Protein AF-0000000074105053 (afdb_homodimer)

Secondary structure (DSSP, 8-state):
-----------TTTEEESTTIIIIIHHHHHHHHHHHHHHTTT--PPPPP--GGGTSTTTHHHHHHHHHHHH-TT--S-EEE---GGGSEE-TTSS-EE--EEEE-EEEEEEEEEE----BTTS--SS-HHHHHHHHHHHHHHSPPPP---TTSHHHHHHHHHHHHS-GGGS-HHHHHHHHHTTT-HHHHHHHHHHHTTSHHHHHHHS-EEEEEEEEE-SSTTB--SEEEEEEEEEE-TT--HHHHHHHHHHHHHHHHHHTTEEEEETTEE---SPSSPSEEEEEEE-TTT-B-PPPPPP-STT-HHHHHHHHHHHHHTTT---HHHHTSPPEE--EEE---SSS--GGGGGTTT-S-EEE----BGGGEEETTTT--SSSSTTGGGTTTTTTSEEEEHHHHHHHHHHHHHHHHHHHSTT--/-----------TTTEEESTTTTTTHHHHHHHHHHHHHHHTTT--PPPPP--GGGTSTTTHHHHHHHHHHHH-TT--S-EEE---GGGSEE-TTSS-EE--EEEE-EEEEEEEEEE----BTTS--SS-HHHHHHHHHHHHHHSPPPP---TTSHHHHHHHHHHHHS-GGGS-HHHHHHHHHTTT-HHHHHHHHHHHTTSHHHHHHHS-EEEEEEEEE-SSTTB--SEEEEEEEEEE-TTS-HHHHHHHHHHHHHHHHHHTTEEEEETTEE---SPSSPSEEEEEEE-TTT-B-PPPPPP-STT-HHHHHHHHHHHHHHTT---HHHHTSPPEE--EEE---SSS--GGGGGTTT-S-EEE----BGGGEEETTTT--SSSSTTGGGTTTTTTSEEEEHHHHHHHHHHHHHHHHHHHSTT--

Sequence (842 aa):
MGHQGEPRRRDPSTYVWGRGSGDDKSGLIGILATVESLLDRDFKPTPFGYDEEVGGPRGAKPLAERILEIYGQDGIAMIVDEGGLSCSVVTDKGVAIARPAVGEKGYMDVTIEVRTPGGHSSVPPSHTSIGILSKIIVDFEDNPYSVKLHRSNPMYTLLQCEAAYAAPDAFVPRFRKAIERSLVSDKALEFVTEVMSMDRVWRAFVGTTQAVDIVNGGVKANALPEQAKALINHRIAIESSIADVQKHIEIKLAHWGKTYNLSAEAFGKNVSRGKAPFYGTVTASTTDTTAIDVAPVSPTDSEAKPWNVLSSSIRGAYRDSKNPKVAEGDIIVSPALMSGNTAIFSDTKFYWKLTKHIFRYNHHFASDLYNGAHTANEGTRKHSALIRILTSYSAYKASGFVDMIKFFTTLIINADQPDALMGHQGEPRRRDPSTYVWGRGSGDDKSGLIGILATVESLLDRDFKPTPFGYDEEVGGPRGAKPLAERILEIYGQDGIAMIVDEGGLSCSVVTDKGVAIARPAVGEKGYMDVTIEVRTPGGHSSVPPSHTSIGILSKIIVDFEDNPYSVKLHRSNPMYTLLQCEAAYAAPDAFVPRFRKAIERSLVSDKALEFVTEVMSMDRVWRAFVGTTQAVDIVNGGVKANALPEQAKALINHRIAIESSIADVQKHIEIKLAHWGKTYNLSAEAFGKNVSRGKAPFYGTVTASTTDTTAIDVAPVSPTDSEAKPWNVLSSSIRGAYRDSKNPKVAEGDIIVSPALMSGNTAIFSDTKFYWKLTKHIFRYNHHFASDLYNGAHTANEGTRKHSALIRILTSYSAYKASGFVDMIKFFTTLIINADQPDAL

InterPro domains:
  IPR011650 Peptidase M20, dimerisation domain [PF07687] (102-252)
  IPR036264 Bacterial exopeptidase dimerisation domain [SSF55031] (106-265)
  IPR047177 Peptidase M20A [PTHR45962] (14-418)

Structure (mmCIF, N/CA/C/O backbone):
data_AF-0000000074105053-model_v1
#
loop_
_entity.id
_entity.type
_entity.pdbx_description
1 polymer 'Carboxypeptidase s'
#
loop_
_atom_site.group_PDB
_atom_site.id
_atom_site.type_symbol
_atom_site.label_atom_id
_atom_site.label_alt_id
_atom_site.label_comp_id
_atom_site.label_asym_id
_atom_site.label_entity_id
_atom_site.label_seq_id
_atom_site.pdbx_PDB_ins_code
_atom_site.Cartn_x
_atom_site.Cartn_y
_atom_site.Cartn_z
_atom_site.occupancy
_atom_site.B_iso_or_equiv
_atom_site.auth_seq_id
_atom_site.auth_comp_id
_atom_site.auth_asym_id
_atom_site.auth_atom_id
_atom_site.pdbx_PDB_model_num
ATOM 1 N N . MET A 1 1 ? -15.836 29.047 -15.805 1 20.31 1 MET A N 1
ATOM 2 C CA . MET A 1 1 ? -16.969 29.891 -15.438 1 20.31 1 MET A CA 1
ATOM 3 C C . MET A 1 1 ? -18.094 29.047 -14.836 1 20.31 1 MET A C 1
ATOM 5 O O . MET A 1 1 ? -18.656 28.172 -15.5 1 20.31 1 MET A O 1
ATOM 9 N N . GLY A 1 2 ? -18.078 28.656 -13.516 1 26.53 2 GLY A N 1
ATOM 10 C CA . GLY A 1 2 ? -18.766 27.609 -12.758 1 26.53 2 GLY A CA 1
ATOM 11 C C . GLY A 1 2 ? -20.281 27.734 -12.82 1 26.53 2 GLY A C 1
ATOM 12 O O . GLY A 1 2 ? -20.812 28.781 -13.156 1 26.53 2 GLY A O 1
ATOM 13 N N . HIS A 1 3 ? -20.984 26.672 -12.992 1 28.8 3 HIS A N 1
ATOM 14 C CA . HIS A 1 3 ? -22.438 26.594 -13.117 1 28.8 3 HIS A CA 1
ATOM 15 C C . HIS A 1 3 ? -23.125 27.531 -12.117 1 28.8 3 HIS A C 1
ATOM 17 O O . HIS A 1 3 ? -22.656 27.688 -10.984 1 28.8 3 HIS A O 1
ATOM 23 N N . GLN A 1 4 ? -23.844 28.625 -12.609 1 29.62 4 GLN A N 1
ATOM 24 C CA . GLN A 1 4 ? -24.719 29.719 -12.18 1 29.62 4 GLN A CA 1
ATOM 25 C C . GLN A 1 4 ? -25.875 29.188 -11.32 1 29.62 4 GLN A C 1
ATOM 27 O O . GLN A 1 4 ? -26.953 28.875 -11.844 1 29.62 4 GLN A O 1
ATOM 32 N N . GLY A 1 5 ? -25.719 28.109 -10.57 1 33.62 5 GLY A N 1
ATOM 33 C CA . GLY A 1 5 ? -26.969 27.891 -9.844 1 33.62 5 GLY A CA 1
ATOM 34 C C . GLY A 1 5 ? -27.578 29.172 -9.32 1 33.62 5 GLY A C 1
ATOM 35 O O . GLY A 1 5 ? -26.922 30.203 -9.266 1 33.62 5 GLY A O 1
ATOM 36 N N . GLU A 1 6 ? -28.984 29.312 -9.5 1 33.94 6 GLU A N 1
ATOM 37 C CA . GLU A 1 6 ? -29.797 30.469 -9.172 1 33.94 6 GLU A CA 1
ATOM 38 C C . GLU A 1 6 ? -29.344 31.125 -7.879 1 33.94 6 GLU A C 1
ATOM 40 O O . GLU A 1 6 ? -29.062 30.438 -6.895 1 33.94 6 GLU A O 1
ATOM 45 N N . PRO A 1 7 ? -28.75 32.344 -7.969 1 36.91 7 PRO A N 1
ATOM 46 C CA . PRO A 1 7 ? -28.453 33.188 -6.824 1 36.91 7 PRO A CA 1
ATOM 47 C C . PRO A 1 7 ? -29.594 33.25 -5.809 1 36.91 7 PRO A C 1
ATOM 49 O O . PRO A 1 7 ? -30.688 33.688 -6.141 1 36.91 7 PRO A O 1
ATOM 52 N N . ARG A 1 8 ? -30.188 32.219 -5.23 1 35.38 8 ARG A N 1
ATOM 53 C CA . ARG A 1 8 ? -31.156 32.594 -4.211 1 35.38 8 ARG A CA 1
ATOM 54 C C . ARG A 1 8 ? -30.906 34.031 -3.713 1 35.38 8 ARG A C 1
ATOM 56 O O . ARG A 1 8 ? -29.781 34.531 -3.785 1 35.38 8 ARG A O 1
ATOM 63 N N . ARG A 1 9 ? -31.891 34.906 -3.52 1 35.91 9 ARG A N 1
ATOM 64 C CA . ARG A 1 9 ? -31.953 36.281 -3.01 1 35.91 9 ARG A CA 1
ATOM 65 C C . ARG A 1 9 ? -30.969 36.5 -1.875 1 35.91 9 ARG A C 1
ATOM 67 O O . ARG A 1 9 ? -31.203 36.062 -0.747 1 35.91 9 ARG A O 1
ATOM 74 N N . ARG A 1 10 ? -29.703 36.188 -2.102 1 43.31 10 ARG A N 1
ATOM 75 C CA . ARG A 1 10 ? -28.562 36.375 -1.227 1 43.31 10 ARG A CA 1
ATOM 76 C C . ARG A 1 10 ? -28.609 37.781 -0.589 1 43.31 10 ARG A C 1
ATOM 78 O O . ARG A 1 10 ? -28.688 38.781 -1.291 1 43.31 10 ARG A O 1
ATOM 85 N N . ASP A 1 11 ? -29.438 37.906 0.41 1 44.75 11 ASP A N 1
ATOM 86 C CA . ASP A 1 11 ? -29.5 39.188 1.093 1 44.75 11 ASP A CA 1
ATOM 87 C C . ASP A 1 11 ? -28.141 39.844 1.141 1 44.75 11 ASP A C 1
ATOM 89 O O . ASP A 1 11 ? -27.234 39.375 1.827 1 44.75 11 ASP A O 1
ATOM 93 N N . PRO A 1 12 ? -27.703 40.469 0.142 1 49.59 12 PRO A N 1
ATOM 94 C CA . PRO A 1 12 ? -26.438 41.188 -0.002 1 49.59 12 PRO A CA 1
ATOM 95 C C . PRO A 1 12 ? -26.031 41.938 1.264 1 49.59 12 PRO A C 1
ATOM 97 O O . PRO A 1 12 ? -24.875 42.344 1.406 1 49.59 12 PRO A O 1
ATOM 100 N N . SER A 1 13 ? -27.047 42.188 2.008 1 51.09 13 SER A N 1
ATOM 101 C CA . SER A 1 13 ? -26.75 43.094 3.107 1 51.09 13 SER A CA 1
ATOM 102 C C . SER A 1 13 ? -25.906 42.438 4.18 1 51.09 13 SER A C 1
ATOM 104 O O . SER A 1 13 ? -25.25 43.094 4.973 1 51.09 13 SER A O 1
ATOM 106 N N . THR A 1 14 ? -25.719 41.094 4.082 1 65.19 14 THR A N 1
ATOM 107 C CA . THR A 1 14 ? -25.141 40.469 5.266 1 65.19 14 THR A CA 1
ATOM 108 C C . THR A 1 14 ? -23.828 39.781 4.918 1 65.19 14 THR A C 1
ATOM 110 O O . THR A 1 14 ? -22.906 39.719 5.734 1 65.19 14 THR A O 1
ATOM 113 N N . TYR A 1 15 ? -23.75 39.312 3.572 1 66 15 TYR A N 1
ATOM 114 C CA . TYR A 1 15 ? -22.531 38.562 3.215 1 66 15 TYR A CA 1
ATOM 115 C C . TYR A 1 15 ? -21.969 39.062 1.89 1 66 15 TYR A C 1
ATOM 117 O O . TYR A 1 15 ? -22.719 39.5 1.005 1 66 15 TYR A O 1
ATOM 125 N N . VAL A 1 16 ? -20.672 39.25 1.781 1 66.62 16 VAL A N 1
ATOM 126 C CA . VAL A 1 16 ? -19.969 39.438 0.517 1 66.62 16 VAL A CA 1
ATOM 127 C C . VAL A 1 16 ? -19.672 38.094 -0.128 1 66.62 16 VAL A C 1
ATOM 129 O O . VAL A 1 16 ? -18.859 37.312 0.393 1 66.62 16 VAL A O 1
ATOM 132 N N . TRP A 1 17 ? -20.328 37.875 -1.221 1 64.62 17 TRP A N 1
ATOM 133 C CA . TRP A 1 17 ? -20.234 36.562 -1.877 1 64.62 17 TRP A CA 1
ATOM 134 C C . TRP A 1 17 ? -19.203 36.594 -2.996 1 64.62 17 TRP A C 1
ATOM 136 O O . TRP A 1 17 ? -19.031 37.625 -3.668 1 64.62 17 TRP A O 1
ATOM 146 N N . GLY A 1 18 ? -18.391 35.625 -3.172 1 60.81 18 GLY A N 1
ATOM 147 C CA . GLY A 1 18 ? -17.469 35.5 -4.293 1 60.81 18 GLY A CA 1
ATOM 148 C C . GLY A 1 18 ? -16.281 34.594 -4.004 1 60.81 18 GLY A C 1
ATOM 149 O O . GLY A 1 18 ? -15.938 34.375 -2.842 1 60.81 18 GLY A O 1
ATOM 150 N N . ARG A 1 19 ? -15.781 34.062 -5.113 1 57.56 19 ARG A N 1
ATOM 151 C CA . ARG A 1 19 ? -14.57 33.25 -4.996 1 57.56 19 ARG A CA 1
ATOM 152 C C . ARG A 1 19 ? -13.445 34.031 -4.34 1 57.56 19 ARG A C 1
ATOM 154 O O . ARG A 1 19 ? -13.195 35.188 -4.707 1 57.56 19 ARG A O 1
ATOM 161 N N . GLY A 1 20 ? -12.906 33.5 -3.32 1 58.59 20 GLY A N 1
ATOM 162 C CA . GLY A 1 20 ? -11.781 34.156 -2.684 1 58.59 20 GLY A CA 1
ATOM 163 C C . GLY A 1 20 ? -12.195 35.156 -1.629 1 58.59 20 GLY A C 1
ATOM 164 O O . GLY A 1 20 ? -11.352 35.812 -1.025 1 58.59 20 GLY A O 1
ATOM 165 N N . SER A 1 21 ? -13.477 35.312 -1.52 1 52.5 21 SER A N 1
ATOM 166 C CA . SER A 1 21 ? -13.938 36.281 -0.537 1 52.5 21 SER A CA 1
ATOM 167 C C . SER A 1 21 ? -13.344 36 0.839 1 52.5 21 SER A C 1
ATOM 169 O O . SER A 1 21 ? -13.031 36.938 1.586 1 52.5 21 SER A O 1
ATOM 171 N N . GLY A 1 22 ? -13.094 34.781 1.13 1 54.72 22 GLY A N 1
ATOM 172 C CA . GLY A 1 22 ? -12.5 34.406 2.412 1 54.72 22 GLY A CA 1
ATOM 173 C C . GLY A 1 22 ? -11 34.219 2.348 1 54.72 22 GLY A C 1
ATOM 174 O O . GLY A 1 22 ? -10.305 34.406 3.35 1 54.72 22 GLY A O 1
ATOM 175 N N . ASP A 1 23 ? -10.523 33.844 1.229 1 60.06 23 ASP A N 1
ATOM 176 C CA . ASP A 1 23 ? -9.117 33.5 1.062 1 60.06 23 ASP A CA 1
ATOM 177 C C . ASP A 1 23 ? -8.578 34 -0.272 1 60.06 23 ASP A C 1
ATOM 179 O O . ASP A 1 23 ? -8.625 33.281 -1.279 1 60.06 23 ASP A O 1
ATOM 183 N N . ASP A 1 24 ? -7.977 35.219 -0.392 1 60.28 24 ASP A N 1
ATOM 184 C CA . ASP A 1 24 ? -7.789 36.281 0.562 1 60.28 24 ASP A CA 1
ATOM 185 C C . ASP A 1 24 ? -8.18 37.625 -0.051 1 60.28 24 ASP A C 1
ATOM 187 O O . ASP A 1 24 ? -7.492 38.656 0.148 1 60.28 24 ASP A O 1
ATOM 191 N N . LYS A 1 25 ? -9.203 37.562 -0.804 1 65.31 25 LYS A N 1
ATOM 192 C CA . LYS A 1 25 ? -9.594 38.812 -1.435 1 65.31 25 LYS A CA 1
ATOM 193 C C . LYS A 1 25 ? -10.094 39.812 -0.399 1 65.31 25 LYS A C 1
ATOM 195 O O . LYS A 1 25 ? -9.969 41.031 -0.585 1 65.31 25 LYS A O 1
ATOM 200 N N . SER A 1 26 ? -10.586 39.281 0.646 1 66.5 26 SER A N 1
ATOM 201 C CA . SER A 1 26 ? -11.055 40.188 1.692 1 66.5 26 SER A CA 1
ATOM 202 C C . SER A 1 26 ? -9.898 40.969 2.32 1 66.5 26 SER A C 1
ATOM 204 O O . SER A 1 26 ? -10 42.188 2.541 1 66.5 26 SER A O 1
ATOM 206 N N . GLY A 1 27 ? -8.805 40.312 2.572 1 71.5 27 GLY A N 1
ATOM 207 C CA . GLY A 1 27 ? -7.629 40.969 3.115 1 71.5 27 GLY A CA 1
ATOM 208 C C . GLY A 1 27 ? -7.047 42 2.176 1 71.5 27 GLY A C 1
ATOM 209 O O . GLY A 1 27 ? -6.723 43.125 2.594 1 71.5 27 GLY A O 1
ATOM 210 N N . LEU A 1 28 ? -7.027 41.594 0.951 1 74.31 28 LEU A N 1
ATOM 211 C CA . LEU A 1 28 ? -6.469 42.5 -0.049 1 74.31 28 LEU A CA 1
ATOM 212 C C . LEU A 1 28 ? -7.316 43.75 -0.173 1 74.31 28 LEU A C 1
ATOM 214 O O . LEU A 1 28 ? -6.781 44.875 -0.151 1 74.31 28 LEU A O 1
ATOM 218 N N . ILE A 1 29 ? -8.578 43.562 -0.3 1 76.19 29 ILE A N 1
ATOM 219 C CA . ILE A 1 29 ? -9.469 44.719 -0.468 1 76.19 29 ILE A CA 1
ATOM 220 C C . ILE A 1 29 ? -9.469 45.562 0.802 1 76.19 29 ILE A C 1
ATOM 222 O O . ILE A 1 29 ? -9.531 46.781 0.735 1 76.19 29 ILE A O 1
ATOM 226 N N . GLY A 1 30 ? -9.422 44.906 1.923 1 76 30 GLY A N 1
ATOM 227 C CA . GLY A 1 30 ? -9.336 45.625 3.18 1 76 30 GLY A CA 1
ATOM 228 C C . GLY A 1 30 ? -8.125 46.562 3.26 1 76 30 GLY A C 1
ATOM 229 O O . GLY A 1 30 ? -8.242 47.719 3.658 1 76 30 GLY A O 1
ATOM 230 N N . ILE A 1 31 ? -7.047 46.031 2.848 1 79.62 31 ILE A N 1
ATOM 231 C CA . ILE A 1 31 ? -5.809 46.812 2.867 1 79.62 31 ILE A CA 1
ATOM 232 C C . ILE A 1 31 ? -5.902 47.938 1.866 1 79.62 31 ILE A C 1
ATOM 234 O O . ILE A 1 31 ? -5.523 49.094 2.176 1 79.62 31 ILE A O 1
ATOM 238 N N . LEU A 1 32 ? -6.469 47.625 0.705 1 79.19 32 LEU A N 1
ATOM 239 C CA . LEU A 1 32 ? -6.574 48.656 -0.336 1 79.19 32 LEU A CA 1
ATOM 240 C C . LEU A 1 32 ? -7.508 49.781 0.096 1 79.19 32 LEU A C 1
ATOM 242 O O . LEU A 1 32 ? -7.238 50.938 -0.172 1 79.19 32 LEU A O 1
ATOM 246 N N . ALA A 1 33 ? -8.555 49.375 0.664 1 80.38 33 ALA A N 1
ATOM 247 C CA . ALA A 1 33 ? -9.492 50.406 1.155 1 80.38 33 ALA A CA 1
ATOM 248 C C . ALA A 1 33 ? -8.836 51.312 2.193 1 80.38 33 ALA A C 1
ATOM 250 O O . ALA A 1 33 ? -9.062 52.5 2.199 1 80.38 33 ALA A O 1
ATOM 251 N N . THR A 1 34 ? -8.094 50.719 2.998 1 81 34 THR A N 1
ATOM 252 C CA . THR A 1 34 ? -7.367 51.469 4.02 1 81 34 THR A CA 1
ATOM 253 C C . THR A 1 34 ? -6.379 52.438 3.379 1 81 34 THR A C 1
ATOM 255 O O . THR A 1 34 ? -6.328 53.625 3.74 1 81 34 THR A O 1
ATOM 258 N N . VAL A 1 35 ? -5.688 51.938 2.432 1 79.44 35 VAL A N 1
ATOM 259 C CA . VAL A 1 35 ? -4.68 52.75 1.766 1 79.44 35 VAL A CA 1
ATOM 260 C C . VAL A 1 35 ? -5.355 53.906 1.039 1 79.44 35 VAL A C 1
ATOM 262 O O . VAL A 1 35 ? -4.855 55.031 1.059 1 79.44 35 VAL A O 1
ATOM 265 N N . GLU A 1 36 ? -6.41 53.625 0.45 1 80.75 36 GLU A N 1
ATOM 266 C CA . GLU A 1 36 ? -7.148 54.688 -0.256 1 80.75 36 GLU A CA 1
ATOM 267 C C . GLU A 1 36 ? -7.574 55.781 0.696 1 80.75 36 GLU A C 1
ATOM 269 O O . GLU A 1 36 ? -7.512 56.969 0.349 1 80.75 36 GLU A O 1
ATOM 274 N N . SER A 1 37 ? -7.918 55.375 1.753 1 79.81 37 SER A N 1
ATOM 275 C CA . SER A 1 37 ? -8.383 56.344 2.734 1 79.81 37 SER A CA 1
ATOM 276 C C . SER A 1 37 ? -7.219 57.156 3.275 1 79.81 37 SER A C 1
ATOM 278 O O . SER A 1 37 ? -7.406 58.312 3.668 1 79.81 37 SER A O 1
ATOM 280 N N . LEU A 1 38 ? -6.078 56.594 3.182 1 78.44 38 LEU A N 1
ATOM 281 C CA . LEU A 1 38 ? -4.914 57.281 3.76 1 78.44 38 LEU A CA 1
ATOM 282 C C . LEU A 1 38 ? -4.191 58.094 2.709 1 78.44 38 LEU A C 1
ATOM 284 O O . LEU A 1 38 ? -3.396 59 3.051 1 78.44 38 LEU A O 1
ATOM 288 N N . LEU A 1 39 ? -4.438 57.781 1.482 1 75.94 39 LEU A N 1
ATOM 289 C CA . LEU A 1 39 ? -3.807 58.531 0.405 1 75.94 39 LEU A CA 1
ATOM 290 C C . LEU A 1 39 ? -4.117 60.031 0.53 1 75.94 39 LEU A C 1
ATOM 292 O O . LEU A 1 39 ? -3.289 60.875 0.182 1 75.94 39 LEU A O 1
ATOM 296 N N . ASP A 1 40 ? -5.211 60.312 0.986 1 71.69 40 ASP A N 1
ATOM 297 C CA . ASP A 1 40 ? -5.621 61.688 1.143 1 71.69 40 ASP A CA 1
ATOM 298 C C . ASP A 1 40 ? -4.801 62.406 2.223 1 71.69 40 ASP A C 1
ATOM 300 O O . ASP A 1 40 ? -4.766 63.625 2.287 1 71.69 40 ASP A O 1
ATOM 304 N N . ARG A 1 41 ? -4.02 61.562 2.893 1 70.25 41 ARG A N 1
ATOM 305 C CA . ARG A 1 41 ? -3.238 62.094 3.992 1 70.25 41 ARG A CA 1
ATOM 306 C C . ARG A 1 41 ? -1.743 61.969 3.736 1 70.25 41 ARG A C 1
ATOM 308 O O . ARG A 1 41 ? -0.965 61.781 4.672 1 70.25 41 ARG A O 1
ATOM 315 N N . ASP A 1 42 ? -1.275 61.906 2.529 1 67.56 42 ASP A N 1
ATOM 316 C CA . ASP A 1 42 ? 0.111 61.875 2.074 1 67.56 42 ASP A CA 1
ATOM 317 C C . ASP A 1 42 ? 0.788 60.562 2.457 1 67.56 42 ASP A C 1
ATOM 319 O O . ASP A 1 42 ? 1.99 60.531 2.725 1 67.56 42 ASP A O 1
ATOM 323 N N . PHE A 1 43 ? -0.044 59.594 2.623 1 67.44 43 PHE A N 1
ATOM 324 C CA . PHE A 1 43 ? 0.511 58.281 2.875 1 67.44 43 PHE A CA 1
ATOM 325 C C . PHE A 1 43 ? 1.106 57.688 1.602 1 67.44 43 PHE A C 1
ATOM 327 O O . PHE A 1 43 ? 0.504 57.781 0.529 1 67.44 43 PHE A O 1
ATOM 334 N N . LYS A 1 44 ? 2.365 57.281 1.61 1 64.5 44 LYS A N 1
ATOM 335 C CA . LYS A 1 44 ? 2.988 56.656 0.459 1 64.5 44 LYS A CA 1
ATOM 336 C C . LYS A 1 44 ? 2.805 55.125 0.516 1 64.5 44 LYS A C 1
ATOM 338 O O . LYS A 1 44 ? 3.365 54.469 1.387 1 64.5 44 LYS A O 1
ATOM 343 N N . PRO A 1 45 ? 1.951 54.719 -0.399 1 61.44 45 PRO A N 1
ATOM 344 C CA . PRO A 1 45 ? 1.612 53.312 -0.327 1 61.44 45 PRO A CA 1
ATOM 345 C C . PRO A 1 45 ? 2.773 52.406 -0.733 1 61.44 45 PRO A C 1
ATOM 347 O O . PRO A 1 45 ? 3.68 52.844 -1.447 1 61.44 45 PRO A O 1
ATOM 350 N N . THR A 1 46 ? 2.82 51.094 -0.068 1 62.06 46 THR A N 1
ATOM 351 C CA . THR A 1 46 ? 3.83 50.094 -0.306 1 62.06 46 THR A CA 1
ATOM 352 C C . THR A 1 46 ? 3.379 49.125 -1.405 1 62.06 46 THR A C 1
ATOM 354 O O . THR A 1 46 ? 2.184 49 -1.687 1 62.06 46 THR A O 1
ATOM 357 N N . PRO A 1 47 ? 4.316 48.469 -2.031 1 61.94 47 PRO A N 1
ATOM 358 C CA . PRO A 1 47 ? 4.055 47.469 -3.076 1 61.94 47 PRO A CA 1
ATOM 359 C C . PRO A 1 47 ? 3.279 46.281 -2.561 1 61.94 47 PRO A C 1
ATOM 361 O O . PRO A 1 47 ? 3.441 45.875 -1.402 1 61.94 47 PRO A O 1
ATOM 364 N N . PHE A 1 48 ? 2.25 46 -3.375 1 66.56 48 PHE A N 1
ATOM 365 C CA . PHE A 1 48 ? 1.509 44.781 -3.113 1 66.56 48 PHE A CA 1
ATOM 366 C C . PHE A 1 48 ? 2.068 43.625 -3.936 1 66.56 48 PHE A C 1
ATOM 368 O O . PHE A 1 48 ? 2.441 43.812 -5.098 1 66.56 48 PHE A O 1
ATOM 375 N N . GLY A 1 49 ? 2.375 42.5 -3.205 1 63.56 49 GLY A N 1
ATOM 376 C CA . GLY A 1 49 ? 2.826 41.312 -3.912 1 63.56 49 GLY A CA 1
ATOM 377 C C . GLY A 1 49 ? 1.702 40.594 -4.613 1 63.56 49 GLY A C 1
ATOM 378 O O . GLY A 1 49 ? 0.54 40.969 -4.527 1 63.56 49 GLY A O 1
ATOM 379 N N . TYR A 1 50 ? 2.139 39.656 -5.66 1 62.56 50 TYR A N 1
ATOM 380 C CA . TYR A 1 50 ? 1.192 38.781 -6.336 1 62.56 50 TYR A CA 1
ATOM 381 C C . TYR A 1 50 ? 1.689 37.344 -6.328 1 62.56 50 TYR A C 1
ATOM 383 O O . TYR A 1 50 ? 2.75 37.031 -5.773 1 62.56 50 TYR A O 1
ATOM 391 N N . ASP A 1 51 ? 0.902 36.25 -6.52 1 56.38 51 ASP A N 1
ATOM 392 C CA . ASP A 1 51 ? 1.162 34.875 -6.836 1 56.38 51 ASP A CA 1
ATOM 393 C C . ASP A 1 51 ? 1.296 34.031 -5.562 1 56.38 51 ASP A C 1
ATOM 395 O O . ASP A 1 51 ? 2.111 33.094 -5.504 1 56.38 51 ASP A O 1
ATOM 399 N N . GLU A 1 52 ? 0.694 34.375 -4.469 1 56.06 52 GLU A N 1
ATOM 400 C CA . GLU A 1 52 ? 0.737 33.625 -3.234 1 56.06 52 GLU A CA 1
ATOM 401 C C . GLU A 1 52 ? 0.278 32.188 -3.465 1 56.06 52 GLU A C 1
ATOM 403 O O . GLU A 1 52 ? 0.894 31.234 -2.963 1 56.06 52 GLU A O 1
ATOM 408 N N . GLU A 1 53 ? -0.553 32 -4.355 1 54.03 53 GLU A N 1
ATOM 409 C CA . GLU A 1 53 ? -1.174 30.703 -4.543 1 54.03 53 GLU A CA 1
ATOM 410 C C . GLU A 1 53 ? -0.197 29.703 -5.172 1 54.03 53 GLU A C 1
ATOM 412 O O . GLU A 1 53 ? -0.432 28.5 -5.152 1 54.03 53 GLU A O 1
ATOM 417 N N . VAL A 1 54 ? 0.86 30.375 -5.703 1 56.09 54 VAL A N 1
ATOM 418 C CA . VAL A 1 54 ? 1.812 29.469 -6.336 1 56.09 54 VAL A CA 1
ATOM 419 C C . VAL A 1 54 ? 3.143 29.516 -5.59 1 56.09 54 VAL A C 1
ATOM 421 O O . VAL A 1 54 ? 4.195 29.219 -6.16 1 56.09 54 VAL A O 1
ATOM 424 N N . GLY A 1 55 ? 3.154 30.016 -4.449 1 63.56 55 GLY A N 1
ATOM 425 C CA . GLY A 1 55 ? 4.332 29.969 -3.6 1 63.56 55 GLY A CA 1
ATOM 426 C C . GLY A 1 55 ? 5.188 31.219 -3.703 1 63.56 55 GLY A C 1
ATOM 427 O O . GLY A 1 55 ? 6.223 31.328 -3.045 1 63.56 55 GLY A O 1
ATOM 428 N N . GLY A 1 56 ? 4.906 32.219 -4.586 1 64.31 56 GLY A N 1
ATOM 429 C CA . GLY A 1 56 ? 5.473 33.562 -4.617 1 64.31 56 GLY A CA 1
ATOM 430 C C . GLY A 1 56 ? 6.789 33.656 -5.363 1 64.31 56 GLY A C 1
ATOM 431 O O . GLY A 1 56 ? 7.621 34.5 -5.082 1 64.31 56 GLY A O 1
ATOM 432 N N . PRO A 1 57 ? 7.082 32.625 -6.316 1 68.44 57 PRO A N 1
ATOM 433 C CA . PRO A 1 57 ? 8.391 32.656 -6.98 1 68.44 57 PRO A CA 1
ATOM 434 C C . PRO A 1 57 ? 8.578 33.875 -7.867 1 68.44 57 PRO A C 1
ATOM 436 O O . PRO A 1 57 ? 9.711 34.312 -8.109 1 68.44 57 PRO A O 1
ATOM 439 N N . ARG A 1 58 ? 7.477 34.5 -8.211 1 74.38 58 ARG A N 1
ATOM 440 C CA . ARG A 1 58 ? 7.598 35.594 -9.156 1 74.38 58 ARG A CA 1
ATOM 441 C C . ARG A 1 58 ? 7.281 36.938 -8.492 1 74.38 58 ARG A C 1
ATOM 443 O O . ARG A 1 58 ? 7.52 38 -9.07 1 74.38 58 ARG A O 1
ATOM 450 N N . GLY A 1 59 ? 6.793 36.906 -7.344 1 80 59 GLY A N 1
ATOM 451 C CA . GLY A 1 59 ? 6.414 38.125 -6.641 1 80 59 GLY A CA 1
ATOM 452 C C . GLY A 1 59 ? 7.164 38.312 -5.336 1 80 59 GLY A C 1
ATOM 453 O O . GLY A 1 59 ? 8.156 39.062 -5.285 1 80 59 GLY A O 1
ATOM 454 N N . ALA A 1 60 ? 6.895 37.5 -4.461 1 78.94 60 ALA A N 1
ATOM 455 C CA . ALA A 1 60 ? 7.426 37.625 -3.105 1 78.94 60 ALA A CA 1
ATOM 456 C C . ALA A 1 60 ? 8.945 37.438 -3.094 1 78.94 60 ALA A C 1
ATOM 458 O O . ALA A 1 60 ? 9.656 38.188 -2.412 1 78.94 60 ALA A O 1
ATOM 459 N N . LYS A 1 61 ? 9.398 36.562 -3.893 1 85.88 61 LYS A N 1
ATOM 460 C CA . LYS A 1 61 ? 10.828 36.25 -3.85 1 85.88 61 LYS A CA 1
ATOM 461 C C . LYS A 1 61 ? 11.648 37.438 -4.344 1 85.88 61 LYS A C 1
ATOM 463 O O . LYS A 1 61 ? 12.484 37.969 -3.609 1 85.88 61 LYS A O 1
ATOM 468 N N . PRO A 1 62 ? 11.43 37.906 -5.562 1 86 62 PRO A N 1
ATOM 469 C CA . PRO A 1 62 ? 12.219 39.062 -6.012 1 86 62 PRO A CA 1
ATOM 470 C C . PRO A 1 62 ? 12.023 40.281 -5.137 1 86 62 PRO A C 1
ATOM 472 O O . PRO A 1 62 ? 12.953 41.094 -4.945 1 86 62 PRO A O 1
ATOM 475 N N . LEU A 1 63 ? 10.875 40.5 -4.645 1 86.19 63 LEU A N 1
ATOM 476 C CA . LEU A 1 63 ? 10.617 41.625 -3.76 1 86.19 63 LEU A CA 1
ATOM 477 C C . LEU A 1 63 ? 11.445 41.5 -2.484 1 86.19 63 LEU A C 1
ATOM 479 O O . LEU A 1 63 ? 12.023 42.5 -2.029 1 86.19 63 LEU A O 1
ATOM 483 N N . ALA A 1 64 ? 11.445 40.406 -1.909 1 88.81 64 ALA A N 1
ATOM 484 C CA . ALA A 1 64 ? 12.219 40.156 -0.688 1 88.81 64 ALA A CA 1
ATOM 485 C C . ALA A 1 64 ? 13.703 40.406 -0.918 1 88.81 64 ALA A C 1
ATOM 487 O O . ALA A 1 64 ? 14.375 41 -0.072 1 88.81 64 ALA A O 1
ATOM 488 N N . GLU A 1 65 ? 14.148 40 -2.059 1 91.75 65 GLU A N 1
ATOM 489 C CA . GLU A 1 65 ? 15.555 40.188 -2.396 1 91.75 65 GLU A CA 1
ATOM 490 C C . GLU A 1 65 ? 15.891 41.688 -2.531 1 91.75 65 GLU A C 1
ATOM 492 O O . GLU A 1 65 ? 16.938 42.125 -2.062 1 91.75 65 GLU A O 1
ATOM 497 N N . ARG A 1 66 ? 15.047 42.344 -3.148 1 90.19 66 ARG A N 1
ATOM 498 C CA . ARG A 1 66 ? 15.266 43.75 -3.338 1 90.19 66 ARG A CA 1
ATOM 499 C C . ARG A 1 66 ? 15.227 44.5 -2.006 1 90.19 66 ARG A C 1
ATOM 501 O O . ARG A 1 66 ? 16.031 45.406 -1.771 1 90.19 66 ARG A O 1
ATOM 508 N N . ILE A 1 67 ? 14.305 44.188 -1.185 1 90.81 67 ILE A N 1
ATOM 509 C CA . ILE A 1 67 ? 14.188 44.812 0.123 1 90.81 67 ILE A CA 1
ATOM 510 C C . ILE A 1 67 ? 15.43 44.531 0.957 1 90.81 67 ILE A C 1
ATOM 512 O O . ILE A 1 67 ? 15.938 45.406 1.664 1 90.81 67 ILE A O 1
ATOM 516 N N . LEU A 1 68 ? 15.859 43.344 0.824 1 93.81 68 LEU A N 1
ATOM 517 C CA . LEU A 1 68 ? 17.062 42.969 1.539 1 93.81 68 LEU A CA 1
ATOM 518 C C . LEU A 1 68 ? 18.266 43.781 1.069 1 93.81 68 LEU A C 1
ATOM 520 O O . LEU A 1 68 ? 19.109 44.156 1.875 1 93.81 68 LEU A O 1
ATOM 524 N N . GLU A 1 69 ? 18.297 44 -0.185 1 95.06 69 GLU A N 1
ATOM 525 C CA . GLU A 1 69 ? 19.375 44.812 -0.761 1 95.06 69 GLU A CA 1
ATOM 526 C C . GLU A 1 69 ? 19.328 46.25 -0.239 1 95.06 69 GLU A C 1
ATOM 528 O O . GLU A 1 69 ? 20.375 46.844 0.014 1 95.06 69 GLU A O 1
ATOM 533 N N . ILE A 1 70 ? 18.219 46.719 -0.073 1 93.62 70 ILE A N 1
ATOM 534 C CA . ILE A 1 70 ? 18.047 48.125 0.278 1 93.62 70 ILE A CA 1
ATOM 535 C C . ILE A 1 70 ? 18.188 48.281 1.787 1 93.62 70 ILE A C 1
ATOM 537 O O . ILE A 1 70 ? 18.891 49.219 2.246 1 93.62 70 ILE A O 1
ATOM 541 N N . TYR A 1 71 ? 17.594 47.406 2.551 1 94.25 71 TYR A N 1
ATOM 542 C CA . TYR A 1 71 ? 17.453 47.656 3.98 1 94.25 71 TYR A CA 1
ATOM 543 C C . TYR A 1 71 ? 18.297 46.688 4.793 1 94.25 71 TYR A C 1
ATOM 545 O O . TYR A 1 71 ? 18.5 46.875 5.992 1 94.25 71 TYR A O 1
ATOM 553 N N . GLY A 1 72 ? 18.781 45.594 4.129 1 94.62 72 GLY A N 1
ATOM 554 C CA . GLY A 1 72 ? 19.609 44.594 4.812 1 94.62 72 GLY A CA 1
ATOM 555 C C . GLY A 1 72 ? 18.812 43.625 5.668 1 94.62 72 GLY A C 1
ATOM 556 O O . GLY A 1 72 ? 17.578 43.719 5.707 1 94.62 72 GLY A O 1
ATOM 557 N N . GLN A 1 73 ? 19.547 42.719 6.289 1 95.25 73 GLN A N 1
ATOM 558 C CA . GLN A 1 73 ? 18.953 41.75 7.203 1 95.25 73 GLN A CA 1
ATOM 559 C C . GLN A 1 73 ? 18.297 42.438 8.391 1 95.25 73 GLN A C 1
ATOM 561 O O . GLN A 1 73 ? 18.891 43.375 8.969 1 95.25 73 GLN A O 1
ATOM 566 N N . ASP A 1 74 ? 17.062 42.062 8.695 1 94.75 74 ASP A N 1
ATOM 567 C CA . ASP A 1 74 ? 16.297 42.625 9.797 1 94.75 74 ASP A CA 1
ATOM 568 C C . ASP A 1 74 ? 16.047 44.094 9.586 1 94.75 74 ASP A C 1
ATOM 570 O O . ASP A 1 74 ? 16.031 44.875 10.539 1 94.75 74 ASP A O 1
ATOM 574 N N . GLY A 1 75 ? 15.914 44.438 8.359 1 93.25 75 GLY A N 1
ATOM 575 C CA . GLY A 1 75 ? 15.742 45.844 8.008 1 93.25 75 GLY A CA 1
ATOM 576 C C . GLY A 1 75 ? 14.289 46.281 8.031 1 93.25 75 GLY A C 1
ATOM 577 O O . GLY A 1 75 ? 14 47.469 7.879 1 93.25 75 GLY A O 1
ATOM 578 N N . ILE A 1 76 ? 13.422 45.406 8.211 1 92.5 76 ILE A N 1
ATOM 579 C CA . ILE A 1 76 ? 11.992 45.688 8.266 1 92.5 76 ILE A CA 1
ATOM 580 C C . ILE A 1 76 ? 11.484 45.5 9.703 1 92.5 76 ILE A C 1
ATOM 582 O O . ILE A 1 76 ? 11.859 44.562 10.383 1 92.5 76 ILE A O 1
ATOM 586 N N . ALA A 1 77 ? 10.664 46.406 10.172 1 92.19 77 ALA A N 1
ATOM 587 C CA . ALA A 1 77 ? 10.219 46.406 11.562 1 92.19 77 ALA A CA 1
ATOM 588 C C . ALA A 1 77 ? 9.227 45.281 11.812 1 92.19 77 ALA A C 1
ATOM 590 O O . ALA A 1 77 ? 9.266 44.625 12.867 1 92.19 77 ALA A O 1
ATOM 591 N N . MET A 1 78 ? 8.352 45.094 10.852 1 92.81 78 MET A N 1
ATOM 592 C CA . MET A 1 78 ? 7.281 44.125 11.047 1 92.81 78 MET A CA 1
ATOM 593 C C . MET A 1 78 ? 6.676 43.719 9.719 1 92.81 78 MET A C 1
ATOM 595 O O . MET A 1 78 ? 6.602 44.5 8.781 1 92.81 78 MET A O 1
ATOM 599 N N . ILE A 1 79 ? 6.316 42.469 9.633 1 91.06 79 ILE A N 1
ATOM 600 C CA . ILE A 1 79 ? 5.566 41.938 8.5 1 91.06 79 ILE A CA 1
ATOM 601 C C . ILE A 1 79 ? 4.258 41.312 8.992 1 91.06 79 ILE A C 1
ATOM 603 O O . ILE A 1 79 ? 4.25 40.562 9.961 1 91.06 79 ILE A O 1
ATOM 607 N N . VAL A 1 80 ? 3.154 41.688 8.406 1 89.88 80 VAL A N 1
ATOM 608 C CA . VAL A 1 80 ? 1.858 41.094 8.695 1 89.88 80 VAL A CA 1
ATOM 609 C C . VAL A 1 80 ? 1.298 40.438 7.438 1 89.88 80 VAL A C 1
ATOM 611 O O . VAL A 1 80 ? 1.034 41.125 6.441 1 89.88 80 VAL A O 1
ATOM 614 N N . ASP A 1 81 ? 1.182 39.156 7.496 1 85.19 81 ASP A N 1
ATOM 615 C CA . ASP A 1 81 ? 0.619 38.344 6.41 1 85.19 81 ASP A CA 1
ATOM 616 C C . ASP A 1 81 ? -0.803 37.906 6.738 1 85.19 81 ASP A C 1
ATOM 618 O O . ASP A 1 81 ? -1.284 38.125 7.855 1 85.19 81 ASP A O 1
ATOM 622 N N . GLU A 1 82 ? -1.558 37.375 5.773 1 76.19 82 GLU A N 1
ATOM 623 C CA . GLU A 1 82 ? -2.982 37.094 5.91 1 76.19 82 GLU A CA 1
ATOM 624 C C . GLU A 1 82 ? -3.223 35.938 6.875 1 76.19 82 GLU A C 1
ATOM 626 O O . GLU A 1 82 ? -4.258 35.875 7.543 1 76.19 82 GLU A O 1
ATOM 631 N N . GLY A 1 83 ? -2.307 35.125 7.027 1 73.19 83 GLY A N 1
ATOM 632 C CA . GLY A 1 83 ? -2.551 33.969 7.855 1 73.19 83 GLY A CA 1
ATOM 633 C C . GLY A 1 83 ? -3.584 33 7.266 1 73.19 83 GLY A C 1
ATOM 634 O O . GLY A 1 83 ? -3.695 32.875 6.047 1 73.19 83 GLY A O 1
ATOM 635 N N . GLY A 1 84 ? -4.18 32.125 8.062 1 70.19 84 GLY A N 1
ATOM 636 C CA . GLY A 1 84 ? -5.203 31.172 7.672 1 70.19 84 GLY A CA 1
ATOM 637 C C . GLY A 1 84 ? -6.34 31.078 8.672 1 70.19 84 GLY A C 1
ATOM 638 O O . GLY A 1 84 ? -6.512 31.953 9.516 1 70.19 84 GLY A O 1
ATOM 639 N N . LEU A 1 85 ? -7.129 30.094 8.516 1 64.81 85 LEU A N 1
ATOM 640 C CA . LEU A 1 85 ? -8.297 29.891 9.367 1 64.81 85 LEU A CA 1
ATOM 641 C C . LEU A 1 85 ? -7.891 29.734 10.828 1 64.81 85 LEU A C 1
ATOM 643 O O . LEU A 1 85 ? -8.648 30.109 11.727 1 64.81 85 LEU A O 1
ATOM 647 N N . SER A 1 86 ? -6.75 29.281 10.977 1 67.25 86 SER A N 1
ATOM 648 C CA . SER A 1 86 ? -6.289 29.047 12.336 1 67.25 86 SER A CA 1
ATOM 649 C C . SER A 1 86 ? -5.867 30.344 13.008 1 67.25 86 SER A C 1
ATOM 651 O O . SER A 1 86 ? -5.711 30.406 14.234 1 67.25 86 SER A O 1
ATOM 653 N N . CYS A 1 87 ? -5.746 31.359 12.273 1 77.62 87 CYS A N 1
ATOM 654 C CA . CYS A 1 87 ? -5.297 32.656 12.789 1 77.62 87 CYS A CA 1
ATOM 655 C C . CYS A 1 87 ? -6.469 33.594 12.969 1 77.62 87 CYS A C 1
ATOM 657 O O . CYS A 1 87 ? -6.332 34.812 12.75 1 77.62 87 CYS A O 1
ATOM 659 N N . SER A 1 88 ? -7.578 33.062 13.422 1 78.44 88 SER A N 1
ATOM 660 C CA . SER A 1 88 ? -8.805 33.844 13.547 1 78.44 88 SER A CA 1
ATOM 661 C C . SER A 1 88 ? -9.148 34.094 15.016 1 78.44 88 SER A C 1
ATOM 663 O O . SER A 1 88 ? -8.406 33.688 15.906 1 78.44 88 SER A O 1
ATOM 665 N N . VAL A 1 89 ? -10.195 34.875 15.125 1 81.44 89 VAL A N 1
ATOM 666 C CA . VAL A 1 89 ? -10.75 35.062 16.469 1 81.44 89 VAL A CA 1
ATOM 667 C C . VAL A 1 89 ? -11.75 33.969 16.781 1 81.44 89 VAL A C 1
ATOM 669 O O . VAL A 1 89 ? -12.609 33.625 15.961 1 81.44 89 VAL A O 1
ATOM 672 N N . VAL A 1 90 ? -11.578 33.406 17.938 1 82.62 90 VAL A N 1
ATOM 673 C CA . VAL A 1 90 ? -12.5 32.375 18.391 1 82.62 90 VAL A CA 1
ATOM 674 C C . VAL A 1 90 ? -13.234 32.844 19.641 1 82.62 90 VAL A C 1
ATOM 676 O O . VAL A 1 90 ? -12.703 33.625 20.422 1 82.62 90 VAL A O 1
ATOM 679 N N . THR A 1 91 ? -14.469 32.312 19.797 1 78.81 91 THR A N 1
ATOM 680 C CA . THR A 1 91 ? -15.281 32.719 20.922 1 78.81 91 THR A CA 1
ATOM 681 C C . THR A 1 91 ? -15.898 31.531 21.641 1 78.81 91 THR A C 1
ATOM 683 O O . THR A 1 91 ? -16.75 31.688 22.516 1 78.81 91 THR A O 1
ATOM 686 N N . ASP A 1 92 ? -15.453 30.391 21.406 1 78.62 92 ASP A N 1
ATOM 687 C CA . ASP A 1 92 ? -16.125 29.172 21.797 1 78.62 92 ASP A CA 1
ATOM 688 C C . ASP A 1 92 ? -15.938 28.891 23.281 1 78.62 92 ASP A C 1
ATOM 690 O O . ASP A 1 92 ? -16.688 28.109 23.875 1 78.62 92 ASP A O 1
ATOM 694 N N . LYS A 1 93 ? -15.109 29.531 23.938 1 85.75 93 LYS A N 1
ATOM 695 C CA . LYS A 1 93 ? -14.859 29.25 25.359 1 85.75 93 LYS A CA 1
ATOM 696 C C . LYS A 1 93 ? -15.273 30.438 26.234 1 85.75 93 LYS A C 1
ATOM 698 O O . LYS A 1 93 ? -14.68 30.672 27.281 1 85.75 93 LYS A O 1
ATOM 703 N N . GLY A 1 94 ? -16.188 31.203 25.75 1 83.25 94 GLY A N 1
ATOM 704 C CA . GLY A 1 94 ? -16.781 32.281 26.547 1 83.25 94 GLY A CA 1
ATOM 705 C C . GLY A 1 94 ? -15.953 33.531 26.531 1 83.25 94 GLY A C 1
ATOM 706 O O . GLY A 1 94 ? -16.234 34.469 27.266 1 83.25 94 GLY A O 1
ATOM 707 N N . VAL A 1 95 ? -14.938 33.531 25.859 1 85.19 95 VAL A N 1
ATOM 708 C CA . VAL A 1 95 ? -14.086 34.719 25.703 1 85.19 95 VAL A CA 1
ATOM 709 C C . VAL A 1 95 ? -13.625 34.844 24.25 1 85.19 95 VAL A C 1
ATOM 711 O O . VAL A 1 95 ? -13.5 33.844 23.547 1 85.19 95 VAL A O 1
ATOM 714 N N . ALA A 1 96 ? -13.492 36.062 23.797 1 88.06 96 ALA A N 1
ATOM 715 C CA . ALA A 1 96 ? -12.938 36.281 22.453 1 88.06 96 ALA A CA 1
ATOM 716 C C . ALA A 1 96 ? -11.414 36.281 22.484 1 88.06 96 ALA A C 1
ATOM 718 O O . ALA A 1 96 ? -10.805 37.062 23.219 1 88.06 96 ALA A O 1
ATOM 719 N N . ILE A 1 97 ? -10.828 35.438 21.766 1 91.25 97 ILE A N 1
ATOM 720 C CA . ILE A 1 97 ? -9.367 35.375 21.688 1 91.25 97 ILE A CA 1
ATOM 721 C C . ILE A 1 97 ? -8.922 35.5 20.234 1 91.25 97 ILE A C 1
ATOM 723 O O . ILE A 1 97 ? -9.305 34.688 19.375 1 91.25 97 ILE A O 1
ATOM 727 N N . ALA A 1 98 ? -8.195 36.531 19.922 1 93.06 98 ALA A N 1
ATOM 728 C CA . ALA A 1 98 ? -7.512 36.656 18.641 1 93.06 98 ALA A CA 1
ATOM 729 C C . ALA A 1 98 ? -6.203 35.875 18.641 1 93.06 98 ALA A C 1
ATOM 731 O O . ALA A 1 98 ? -5.426 35.969 19.594 1 93.06 98 ALA A O 1
ATOM 732 N N . ARG A 1 99 ? -5.945 35.188 17.562 1 93.19 99 ARG A N 1
ATOM 733 C CA . ARG A 1 99 ? -4.828 34.25 17.547 1 93.19 99 ARG A CA 1
ATOM 734 C C . ARG A 1 99 ? -3.902 34.5 16.375 1 93.19 99 ARG A C 1
ATOM 736 O O . ARG A 1 99 ? -3.762 33.656 15.477 1 93.19 99 ARG A O 1
ATOM 743 N N . PRO A 1 100 ? -3.221 35.656 16.344 1 94.12 100 PRO A N 1
ATOM 744 C CA . PRO A 1 100 ? -2.197 35.781 15.312 1 94.12 100 PRO A CA 1
ATOM 745 C C . PRO A 1 100 ? -1.135 34.688 15.367 1 94.12 100 PRO A C 1
ATOM 747 O O . PRO A 1 100 ? -0.631 34.375 16.453 1 94.12 100 PRO A O 1
ATOM 750 N N . ALA A 1 101 ? -0.812 34.188 14.242 1 93.31 101 ALA A N 1
ATOM 751 C CA . ALA A 1 101 ? 0.249 33.156 14.203 1 93.31 101 ALA A CA 1
ATOM 752 C C . ALA A 1 101 ? 1.626 33.844 14.203 1 93.31 101 ALA A C 1
ATOM 754 O O . ALA A 1 101 ? 1.876 34.75 13.438 1 93.31 101 ALA A O 1
ATOM 755 N N . VAL A 1 102 ? 2.453 33.344 15.078 1 95.19 102 VAL A N 1
ATOM 756 C CA . VAL A 1 102 ? 3.785 33.906 15.219 1 95.19 102 VAL A CA 1
ATOM 757 C C . VAL A 1 102 ? 4.836 32.906 14.734 1 95.19 102 VAL A C 1
ATOM 759 O O . VAL A 1 102 ? 6.035 33.188 14.812 1 95.19 102 VAL A O 1
ATOM 762 N N . GLY A 1 103 ? 4.398 31.828 14.289 1 91.94 103 GLY A N 1
ATOM 763 C CA . GLY A 1 103 ? 5.195 30.75 13.719 1 91.94 103 GLY A CA 1
ATOM 764 C C . GLY A 1 103 ? 4.41 29.859 12.781 1 91.94 103 GLY A C 1
ATOM 765 O O . GLY A 1 103 ? 3.184 29.953 12.703 1 91.94 103 GLY A O 1
ATOM 766 N N . GLU A 1 104 ? 5.141 29.047 12.094 1 91.12 104 GLU A N 1
ATOM 767 C CA . GLU A 1 104 ? 4.543 28.109 11.141 1 91.12 104 GLU A CA 1
ATOM 768 C C . GLU A 1 104 ? 5.324 26.797 11.078 1 91.12 104 GLU A C 1
ATOM 770 O O . GLU A 1 104 ? 6.555 26.812 11.086 1 91.12 104 GLU A O 1
ATOM 775 N N . LYS A 1 105 ? 4.531 25.766 11.039 1 92.31 105 LYS A N 1
ATOM 776 C CA . LYS A 1 105 ? 5.16 24.453 10.93 1 92.31 105 LYS A CA 1
ATOM 777 C C . LYS A 1 105 ? 5.848 24.281 9.57 1 92.31 105 LYS A C 1
ATOM 779 O O . LYS A 1 105 ? 5.488 24.953 8.602 1 92.31 105 LYS A O 1
ATOM 784 N N . GLY A 1 106 ? 6.859 23.375 9.586 1 92.06 106 GLY A N 1
ATOM 785 C CA . GLY A 1 106 ? 7.527 23.047 8.336 1 92.06 106 GLY A CA 1
ATOM 786 C C . GLY A 1 106 ? 6.738 22.094 7.469 1 92.06 106 GLY A C 1
ATOM 787 O O . GLY A 1 106 ? 5.66 21.641 7.859 1 92.06 106 GLY A O 1
ATOM 788 N N . TYR A 1 107 ? 7.301 21.891 6.262 1 91.62 107 TYR A N 1
ATOM 789 C CA . TYR A 1 107 ? 6.648 21.047 5.262 1 91.62 107 TYR A CA 1
ATOM 790 C C . TYR A 1 107 ? 7.672 20.219 4.504 1 91.62 107 TYR A C 1
ATOM 792 O O . TYR A 1 107 ? 8.719 20.719 4.086 1 91.62 107 TYR A O 1
ATOM 800 N N . MET A 1 108 ? 7.363 18.922 4.371 1 92.81 108 MET A N 1
ATOM 801 C CA . MET A 1 108 ? 8.211 18.062 3.551 1 92.81 108 MET A CA 1
ATOM 802 C C . MET A 1 108 ? 7.43 16.875 3.02 1 92.81 108 MET A C 1
ATOM 804 O O . MET A 1 108 ? 6.777 16.156 3.787 1 92.81 108 MET A O 1
ATOM 808 N N . ASP A 1 109 ? 7.465 16.734 1.677 1 94.75 109 ASP A N 1
ATOM 809 C CA . ASP A 1 109 ? 6.977 15.508 1.05 1 94.75 109 ASP A CA 1
ATOM 810 C C . ASP A 1 109 ? 8.109 14.5 0.846 1 94.75 109 ASP A C 1
ATOM 812 O O . ASP A 1 109 ? 9.148 14.836 0.268 1 94.75 109 ASP A O 1
ATOM 816 N N . VAL A 1 110 ? 7.863 13.312 1.327 1 97.38 110 VAL A N 1
ATOM 817 C CA . VAL A 1 110 ? 8.875 12.273 1.16 1 97.38 110 VAL A CA 1
ATOM 818 C C . VAL A 1 110 ? 8.305 11.133 0.313 1 97.38 110 VAL A C 1
ATOM 820 O O . VAL A 1 110 ? 7.207 10.641 0.583 1 97.38 110 VAL A O 1
ATOM 823 N N . THR A 1 111 ? 9.031 10.758 -0.734 1 98.06 111 THR A N 1
ATOM 824 C CA . THR A 1 111 ? 8.672 9.586 -1.529 1 98.06 111 THR A CA 1
ATOM 825 C C . THR A 1 111 ? 9.5 8.375 -1.113 1 98.06 111 THR A C 1
ATOM 827 O O . THR A 1 111 ? 10.734 8.43 -1.126 1 98.06 111 THR A O 1
ATOM 830 N N . ILE A 1 112 ? 8.852 7.344 -0.699 1 98.88 112 ILE A N 1
ATOM 831 C CA . ILE A 1 112 ? 9.484 6.059 -0.441 1 98.88 112 ILE A CA 1
ATOM 832 C C . ILE A 1 112 ? 9.242 5.117 -1.619 1 98.88 112 ILE A C 1
ATOM 834 O O . ILE A 1 112 ? 8.102 4.91 -2.031 1 98.88 112 ILE A O 1
ATOM 838 N N . GLU A 1 113 ? 10.312 4.562 -2.148 1 98.81 113 GLU A N 1
ATOM 839 C CA . GLU A 1 113 ? 10.219 3.674 -3.303 1 98.81 113 GLU A CA 1
ATOM 840 C C . GLU A 1 113 ? 10.891 2.334 -3.027 1 98.81 113 GLU A C 1
ATOM 842 O O . GLU A 1 113 ? 12.031 2.293 -2.555 1 98.81 113 GLU A O 1
ATOM 847 N N . VAL A 1 114 ? 10.195 1.263 -3.287 1 98.88 114 VAL A N 1
ATOM 848 C CA . VAL A 1 114 ? 10.742 -0.09 -3.199 1 98.88 114 VAL A CA 1
ATOM 849 C C . VAL A 1 114 ? 10.828 -0.703 -4.594 1 98.88 114 VAL A C 1
ATOM 851 O O . VAL A 1 114 ? 9.875 -0.63 -5.375 1 98.88 114 VAL A O 1
ATOM 854 N N . ARG A 1 115 ? 11.969 -1.277 -4.918 1 98.56 115 ARG A N 1
ATOM 855 C CA . ARG A 1 115 ? 12.172 -2.004 -6.168 1 98.56 115 ARG A CA 1
ATOM 856 C C . ARG A 1 115 ? 12.641 -3.432 -5.898 1 98.56 115 ARG A C 1
ATOM 858 O O . ARG A 1 115 ? 13.562 -3.654 -5.113 1 98.56 115 ARG A O 1
ATOM 865 N N . THR A 1 116 ? 12.008 -4.375 -6.438 1 97.5 116 THR A N 1
ATOM 866 C CA . THR A 1 116 ? 12.359 -5.789 -6.395 1 97.5 116 THR A CA 1
ATOM 867 C C . THR A 1 116 ? 12.234 -6.418 -7.777 1 97.5 116 THR A C 1
ATOM 869 O O . THR A 1 116 ? 11.641 -5.836 -8.68 1 97.5 116 THR A O 1
ATOM 872 N N . PRO A 1 117 ? 12.875 -7.578 -7.914 1 92.94 117 PRO A N 1
ATOM 873 C CA . PRO A 1 117 ? 12.766 -8.227 -9.219 1 92.94 117 PRO A CA 1
ATOM 874 C C . PRO A 1 117 ? 11.328 -8.547 -9.609 1 92.94 117 PRO A C 1
ATOM 876 O O . PRO A 1 117 ? 10.516 -8.914 -8.75 1 92.94 117 PRO A O 1
ATOM 879 N N . GLY A 1 118 ? 11.023 -8.352 -10.875 1 89.06 118 GLY A N 1
ATOM 880 C CA . GLY A 1 118 ? 9.727 -8.75 -11.398 1 89.06 118 GLY A CA 1
ATOM 881 C C . GLY A 1 118 ? 9.578 -10.25 -11.547 1 89.06 118 GLY A C 1
ATOM 882 O O . GLY A 1 118 ? 10.273 -11.016 -10.883 1 89.06 118 GLY A O 1
ATOM 883 N N . GLY A 1 119 ? 8.602 -10.703 -12.281 1 83.94 119 GLY A N 1
ATOM 884 C CA . GLY A 1 119 ? 8.328 -12.109 -12.516 1 83.94 119 GLY A CA 1
ATOM 885 C C . GLY A 1 119 ? 6.848 -12.414 -12.672 1 83.94 119 GLY A C 1
ATOM 886 O O . GLY A 1 119 ? 6.031 -11.492 -12.781 1 83.94 119 GLY A O 1
ATOM 887 N N . HIS A 1 120 ? 6.641 -13.695 -12.844 1 82.44 120 HIS A N 1
ATOM 888 C CA . HIS A 1 120 ? 5.258 -14.148 -12.992 1 82.44 120 HIS A CA 1
ATOM 889 C C . HIS A 1 120 ? 4.582 -14.289 -11.633 1 82.44 120 HIS A C 1
ATOM 891 O O . HIS A 1 120 ? 5.176 -14.82 -10.688 1 82.44 120 HIS A O 1
ATOM 897 N N . SER A 1 121 ? 3.332 -13.797 -11.586 1 90.12 121 SER A N 1
ATOM 898 C CA . SER A 1 121 ? 2.617 -13.797 -10.312 1 90.12 121 SER A CA 1
ATOM 899 C C . SER A 1 121 ? 2.223 -15.211 -9.906 1 90.12 121 SER A C 1
ATOM 901 O O . SER A 1 121 ? 1.831 -15.453 -8.758 1 90.12 121 SER A O 1
ATOM 903 N N . SER A 1 122 ? 2.363 -16.188 -10.836 1 87.06 122 SER A N 1
ATOM 904 C CA . SER A 1 122 ? 1.993 -17.562 -10.523 1 87.06 122 SER A CA 1
ATOM 905 C C . SER A 1 122 ? 2.977 -18.188 -9.539 1 87.06 122 SER A C 1
ATOM 907 O O . SER A 1 122 ? 2.672 -19.203 -8.922 1 87.06 122 SER A O 1
ATOM 909 N N . VAL A 1 123 ? 4.172 -17.688 -9.508 1 89 123 VAL A N 1
ATOM 910 C CA . VAL A 1 123 ? 5.168 -18.109 -8.531 1 89 123 VAL A CA 1
ATOM 911 C C . VAL A 1 123 ? 5.637 -16.922 -7.711 1 89 123 VAL A C 1
ATOM 913 O O . VAL A 1 123 ? 6.773 -16.469 -7.859 1 89 123 VAL A O 1
ATOM 916 N N . PRO A 1 124 ? 4.82 -16.484 -6.852 1 92.06 124 PRO A N 1
ATOM 917 C CA . PRO A 1 124 ? 5.121 -15.242 -6.141 1 92.06 124 PRO A CA 1
ATOM 918 C C . PRO A 1 124 ? 6.168 -15.43 -5.043 1 92.06 124 PRO A C 1
ATOM 920 O O . PRO A 1 124 ? 6.293 -16.531 -4.484 1 92.06 124 PRO A O 1
ATOM 923 N N . PRO A 1 125 ? 6.93 -14.383 -4.832 1 93.44 125 PRO A N 1
ATOM 924 C CA . PRO A 1 125 ? 7.715 -14.359 -3.598 1 93.44 125 PRO A CA 1
ATOM 925 C C . PRO A 1 125 ? 6.852 -14.219 -2.348 1 93.44 125 PRO A C 1
ATOM 927 O O . PRO A 1 125 ? 5.629 -14.078 -2.451 1 93.44 125 PRO A O 1
ATOM 930 N N . SER A 1 126 ? 7.535 -14.336 -1.213 1 92.81 126 SER A N 1
ATOM 931 C CA . SER A 1 126 ? 6.797 -14.172 0.035 1 92.81 126 SER A CA 1
ATOM 932 C C . SER A 1 126 ? 6.199 -12.773 0.14 1 92.81 126 SER A C 1
ATOM 934 O O . SER A 1 126 ? 5.113 -12.594 0.696 1 92.81 126 SER A O 1
ATOM 936 N N . HIS A 1 127 ? 7.012 -11.828 -0.38 1 96.62 127 HIS A N 1
ATOM 937 C CA . HIS A 1 127 ? 6.547 -10.445 -0.371 1 96.62 127 HIS A CA 1
ATOM 938 C C . HIS A 1 127 ? 6.832 -9.758 -1.703 1 96.62 127 HIS A C 1
ATOM 940 O O . HIS A 1 127 ? 7.957 -9.805 -2.201 1 96.62 127 HIS A O 1
ATOM 946 N N . THR A 1 128 ? 5.789 -9.156 -2.234 1 98.06 128 THR A N 1
ATOM 947 C CA . THR A 1 128 ? 5.965 -8.305 -3.404 1 98.06 128 THR A CA 1
ATOM 948 C C . THR A 1 128 ? 6.543 -6.945 -3 1 98.06 128 THR A C 1
ATOM 950 O O . THR A 1 128 ? 6.621 -6.629 -1.812 1 98.06 128 THR A O 1
ATOM 953 N N . SER A 1 129 ? 7.023 -6.152 -4.004 1 98.62 129 SER A N 1
ATOM 954 C CA . SER A 1 129 ? 7.445 -4.785 -3.701 1 98.62 129 SER A CA 1
ATOM 955 C C . SER A 1 129 ? 6.32 -3.994 -3.043 1 98.62 129 SER A C 1
ATOM 957 O O . SER A 1 129 ? 6.566 -3.18 -2.152 1 98.62 129 SER A O 1
ATOM 959 N N . ILE A 1 130 ? 5.098 -4.262 -3.461 1 98.88 130 ILE A N 1
ATOM 960 C CA . ILE A 1 130 ? 3.932 -3.611 -2.871 1 98.88 130 ILE A CA 1
ATOM 961 C C . ILE A 1 130 ? 3.762 -4.07 -1.425 1 98.88 130 ILE A C 1
ATOM 963 O O . ILE A 1 130 ? 3.463 -3.264 -0.541 1 98.88 130 ILE A O 1
ATOM 967 N N . GLY A 1 131 ? 3.93 -5.375 -1.204 1 98.81 131 GLY A N 1
ATOM 968 C CA . GLY A 1 131 ? 3.863 -5.887 0.156 1 98.81 131 GLY A CA 1
ATOM 969 C C . GLY A 1 131 ? 4.898 -5.27 1.078 1 98.81 131 GLY A C 1
ATOM 970 O O . GLY A 1 131 ? 4.578 -4.883 2.205 1 98.81 131 GLY A O 1
ATOM 971 N N . ILE A 1 132 ? 6.113 -5.168 0.636 1 98.81 132 ILE A N 1
ATOM 972 C CA . ILE A 1 132 ? 7.191 -4.586 1.432 1 98.81 132 ILE A CA 1
ATOM 973 C C . ILE A 1 132 ? 6.895 -3.115 1.706 1 98.81 132 ILE A C 1
ATOM 975 O O . ILE A 1 132 ? 7.016 -2.652 2.842 1 98.81 132 ILE A O 1
ATOM 979 N N . LEU A 1 133 ? 6.488 -2.365 0.675 1 98.94 133 LEU A N 1
ATOM 980 C CA . LEU A 1 133 ? 6.113 -0.967 0.864 1 98.94 133 LEU A CA 1
ATOM 981 C C . LEU A 1 133 ? 4.98 -0.841 1.876 1 98.94 133 LEU A C 1
ATOM 983 O O . LEU A 1 133 ? 4.984 0.07 2.707 1 98.94 133 LEU A O 1
ATOM 987 N N . SER A 1 134 ? 4.004 -1.756 1.762 1 98.88 134 SER A N 1
ATOM 988 C CA . SER A 1 134 ? 2.879 -1.74 2.691 1 98.88 134 SER A CA 1
ATOM 989 C C . SER A 1 134 ? 3.352 -1.913 4.133 1 98.88 134 SER A C 1
ATOM 991 O O . SER A 1 134 ? 2.828 -1.268 5.043 1 98.88 134 SER A O 1
ATOM 993 N N . LYS A 1 135 ? 4.348 -2.785 4.363 1 98.81 135 LYS A N 1
ATOM 994 C CA . LYS A 1 135 ? 4.918 -2.943 5.699 1 98.81 135 LYS A CA 1
ATOM 995 C C . LYS A 1 135 ? 5.531 -1.638 6.195 1 98.81 135 LYS A C 1
ATOM 997 O O . LYS A 1 135 ? 5.387 -1.283 7.367 1 98.81 135 LYS A O 1
ATOM 1002 N N . ILE A 1 136 ? 6.191 -0.971 5.344 1 98.88 136 ILE A N 1
ATOM 1003 C CA . ILE A 1 136 ? 6.832 0.293 5.691 1 98.88 136 ILE A CA 1
ATOM 1004 C C . ILE A 1 136 ? 5.766 1.338 6.02 1 98.88 136 ILE A C 1
ATOM 1006 O O . ILE A 1 136 ? 5.867 2.047 7.023 1 98.88 136 ILE A O 1
ATOM 1010 N N . ILE A 1 137 ? 4.742 1.443 5.219 1 98.88 137 ILE A N 1
ATOM 1011 C CA . ILE A 1 137 ? 3.646 2.383 5.438 1 98.88 137 ILE A CA 1
ATOM 1012 C C . ILE A 1 137 ? 2.992 2.104 6.789 1 98.88 137 ILE A C 1
ATOM 1014 O O . ILE A 1 137 ? 2.732 3.027 7.562 1 98.88 137 ILE A O 1
ATOM 1018 N N . VAL A 1 138 ? 2.691 0.843 7.062 1 98.75 138 VAL A N 1
ATOM 1019 C CA . VAL A 1 138 ? 2.092 0.446 8.336 1 98.75 138 VAL A CA 1
ATOM 1020 C C . VAL A 1 138 ? 2.984 0.893 9.484 1 98.75 138 VAL A C 1
ATOM 1022 O O . VAL A 1 138 ? 2.496 1.407 10.5 1 98.75 138 VAL A O 1
ATOM 1025 N N . ASP A 1 139 ? 4.262 0.703 9.344 1 98.62 139 ASP A N 1
ATOM 1026 C CA . ASP A 1 139 ? 5.207 1.123 10.375 1 98.62 139 ASP A CA 1
ATOM 1027 C C . ASP A 1 139 ? 5.121 2.627 10.617 1 98.62 139 ASP A C 1
ATOM 1029 O O . ASP A 1 139 ? 5.094 3.074 11.766 1 98.62 139 ASP A O 1
ATOM 1033 N N . PHE A 1 140 ? 5.078 3.398 9.562 1 98.25 140 PHE A N 1
ATOM 1034 C CA . PHE A 1 140 ? 4.984 4.848 9.695 1 98.25 140 PHE A CA 1
ATOM 1035 C C . PHE A 1 140 ? 3.715 5.246 10.43 1 98.25 140 PHE A C 1
ATOM 1037 O O . PHE A 1 140 ? 3.764 6.02 11.391 1 98.25 140 PHE A O 1
ATOM 1044 N N . GLU A 1 141 ? 2.568 4.727 10.039 1 97.38 141 GLU A N 1
ATOM 1045 C CA . GLU A 1 141 ? 1.299 5.188 10.594 1 97.38 141 GLU A CA 1
ATOM 1046 C C . GLU A 1 141 ? 1.074 4.629 11.992 1 97.38 141 GLU A C 1
ATOM 1048 O O . GLU A 1 141 ? 0.433 5.27 12.828 1 97.38 141 GLU A O 1
ATOM 1053 N N . ASP A 1 142 ? 1.594 3.443 12.297 1 97.44 142 ASP A N 1
ATOM 1054 C CA . ASP A 1 142 ? 1.438 2.848 13.617 1 97.44 142 ASP A CA 1
ATOM 1055 C C . ASP A 1 142 ? 2.373 3.508 14.633 1 97.44 142 ASP A C 1
ATOM 1057 O O . ASP A 1 142 ? 2.197 3.348 15.836 1 97.44 142 ASP A O 1
ATOM 1061 N N . ASN A 1 143 ? 3.385 4.152 14.156 1 96.81 143 ASN A N 1
ATOM 1062 C CA . ASN A 1 143 ? 4.363 4.801 15.023 1 96.81 143 ASN A CA 1
ATOM 1063 C C . ASN A 1 143 ? 4.496 6.289 14.703 1 96.81 143 ASN A C 1
ATOM 1065 O O . ASN A 1 143 ? 5.543 6.734 14.234 1 96.81 143 ASN A O 1
ATOM 1069 N N . PRO A 1 144 ? 3.488 7.059 15.07 1 95.12 144 PRO A N 1
ATOM 1070 C CA . PRO A 1 144 ? 3.557 8.5 14.82 1 95.12 144 PRO A CA 1
ATOM 1071 C C . PRO A 1 144 ? 4.617 9.195 15.664 1 95.12 144 PRO A C 1
ATOM 1073 O O . PRO A 1 144 ? 5.133 8.609 16.625 1 95.12 144 PRO A O 1
ATOM 1076 N N . TYR A 1 145 ? 4.969 10.367 15.266 1 95.81 145 TYR A N 1
ATOM 1077 C CA . TYR A 1 145 ? 5.91 11.164 16.047 1 95.81 145 TYR A CA 1
ATOM 1078 C C . TYR A 1 145 ? 5.344 11.492 17.422 1 95.81 145 TYR A C 1
ATOM 1080 O O . TYR A 1 145 ? 4.148 11.758 17.562 1 95.81 145 TYR A O 1
ATOM 1088 N N . SER A 1 146 ? 6.207 11.492 18.375 1 92.94 146 SER A N 1
ATOM 1089 C CA . SER A 1 146 ? 5.793 11.875 19.719 1 92.94 146 SER A CA 1
ATOM 1090 C C . SER A 1 146 ? 5.5 13.367 19.797 1 92.94 146 SER A C 1
ATOM 1092 O O . SER A 1 146 ? 6.191 14.18 19.172 1 92.94 146 SER A O 1
ATOM 1094 N N . VAL A 1 147 ? 4.488 13.688 20.562 1 94.62 147 VAL A N 1
ATOM 1095 C CA . VAL A 1 147 ? 4.129 15.086 20.781 1 94.62 147 VAL A CA 1
ATOM 1096 C C . VAL A 1 147 ? 4.684 15.562 22.109 1 94.62 147 VAL A C 1
ATOM 1098 O O . VAL A 1 147 ? 4.422 14.961 23.156 1 94.62 147 VAL A O 1
ATOM 1101 N N . LYS A 1 148 ? 5.43 16.578 22.062 1 93 148 LYS A N 1
ATOM 1102 C CA . LYS A 1 148 ? 5.969 17.219 23.25 1 93 148 LYS A CA 1
ATOM 1103 C C . LYS A 1 148 ? 5.68 18.719 23.25 1 93 148 LYS A C 1
ATOM 1105 O O . LYS A 1 148 ? 6.129 19.453 22.359 1 93 148 LYS A O 1
ATOM 1110 N N . LEU A 1 149 ? 4.949 19.094 24.234 1 95.69 149 LEU A N 1
ATOM 1111 C CA . LEU A 1 149 ? 4.629 20.516 24.375 1 95.69 149 LEU A CA 1
ATOM 1112 C C . LEU A 1 149 ? 5.707 21.234 25.172 1 95.69 149 LEU A C 1
ATOM 1114 O O . LEU A 1 149 ? 6.035 20.828 26.297 1 95.69 149 LEU A O 1
ATOM 1118 N N . HIS A 1 150 ? 6.242 22.25 24.594 1 96.31 150 HIS A N 1
ATOM 1119 C CA . HIS A 1 150 ? 7.223 23.078 25.281 1 96.31 150 HIS A CA 1
ATOM 1120 C C . HIS A 1 150 ? 6.594 24.375 25.797 1 96.31 150 HIS A C 1
ATOM 1122 O O . HIS A 1 150 ? 5.684 24.922 25.156 1 96.31 150 HIS A O 1
ATOM 1128 N N . ARG A 1 151 ? 7.125 24.875 26.891 1 96.69 151 ARG A N 1
ATOM 1129 C CA . ARG A 1 151 ? 6.594 26.094 27.5 1 96.69 151 ARG A CA 1
ATOM 1130 C C . ARG A 1 151 ? 6.809 27.297 26.578 1 96.69 151 ARG A C 1
ATOM 1132 O O . ARG A 1 151 ? 6.113 28.312 26.703 1 96.69 151 ARG A O 1
ATOM 1139 N N . SER A 1 152 ? 7.75 27.188 25.688 1 94.56 152 SER A N 1
ATOM 1140 C CA . SER A 1 152 ? 8.023 28.281 24.766 1 94.56 152 SER A CA 1
ATOM 1141 C C . SER A 1 152 ? 7.133 28.203 23.531 1 94.56 152 SER A C 1
ATOM 1143 O O . SER A 1 152 ? 7.148 29.094 22.688 1 94.56 152 SER A O 1
ATOM 1145 N N . ASN A 1 153 ? 6.406 27.125 23.375 1 96.38 153 ASN A N 1
ATOM 1146 C CA . ASN A 1 153 ? 5.527 26.938 22.234 1 96.38 153 ASN A CA 1
ATOM 1147 C C . ASN A 1 153 ? 4.344 27.891 22.266 1 96.38 153 ASN A C 1
ATOM 1149 O O . ASN A 1 153 ? 3.643 27.984 23.281 1 96.38 153 ASN A O 1
ATOM 1153 N N . PRO A 1 154 ? 4.059 28.562 21.125 1 95.69 154 PRO A N 1
ATOM 1154 C CA . PRO A 1 154 ? 2.934 29.5 21.094 1 95.69 154 PRO A CA 1
ATOM 1155 C C . PRO A 1 154 ? 1.607 28.844 21.469 1 95.69 154 PRO A C 1
ATOM 1157 O O . PRO A 1 154 ? 0.738 29.484 22.062 1 95.69 154 PRO A O 1
ATOM 1160 N N . MET A 1 155 ? 1.497 27.625 21.172 1 95 155 MET A N 1
ATOM 1161 C CA . MET A 1 155 ? 0.265 26.906 21.516 1 95 155 MET A CA 1
ATOM 1162 C C . MET A 1 155 ? 0.142 26.719 23.016 1 95 155 MET A C 1
ATOM 1164 O O . MET A 1 155 ? -0.967 26.625 23.547 1 95 155 MET A O 1
ATOM 1168 N N . TYR A 1 156 ? 1.243 26.641 23.703 1 96.62 156 TYR A N 1
ATOM 1169 C CA . TYR A 1 156 ? 1.227 26.609 25.156 1 96.62 156 TYR A CA 1
ATOM 1170 C C . TYR A 1 156 ? 0.729 27.922 25.734 1 96.62 156 TYR A C 1
ATOM 1172 O O . TYR A 1 156 ? -0.1 27.938 26.641 1 96.62 156 TYR A O 1
ATOM 1180 N N . THR A 1 157 ? 1.26 29.016 25.203 1 95.62 157 THR A N 1
ATOM 1181 C CA . THR A 1 157 ? 0.819 30.328 25.641 1 95.62 157 THR A CA 1
ATOM 1182 C C . THR A 1 157 ? -0.679 30.5 25.406 1 95.62 157 THR A C 1
ATOM 1184 O O . THR A 1 157 ? -1.388 31.047 26.25 1 95.62 157 THR A O 1
ATOM 1187 N N . LEU A 1 158 ? -1.073 30.062 24.281 1 94.62 158 LEU A N 1
ATOM 1188 C CA . LEU A 1 158 ? -2.496 30.125 23.969 1 94.62 158 LEU A CA 1
ATOM 1189 C C . LEU A 1 158 ? -3.314 29.344 24.984 1 94.62 158 LEU A C 1
ATOM 1191 O O . LEU A 1 158 ? -4.348 29.828 25.453 1 94.62 158 LEU A O 1
ATOM 1195 N N . LEU A 1 159 ? -2.855 28.172 25.312 1 95.12 159 LEU A N 1
ATOM 1196 C CA . LEU A 1 159 ? -3.551 27.328 26.281 1 95.12 159 LEU A CA 1
ATOM 1197 C C . LEU A 1 159 ? -3.604 28.016 27.641 1 95.12 159 LEU A C 1
ATOM 1199 O O . LEU A 1 159 ? -4.633 27.969 28.328 1 95.12 159 LEU A O 1
ATOM 1203 N N . GLN A 1 160 ? -2.52 28.609 28.078 1 95.94 160 GLN A N 1
ATOM 1204 C CA . GLN A 1 160 ? -2.473 29.344 29.344 1 95.94 160 GLN A CA 1
ATOM 1205 C C . GLN A 1 160 ? -3.461 30.5 29.344 1 95.94 160 GLN A C 1
ATOM 1207 O O . GLN A 1 160 ? -4.145 30.734 30.344 1 95.94 160 GLN A O 1
ATOM 1212 N N . CYS A 1 161 ? -3.512 31.203 28.234 1 94 161 CYS A N 1
ATOM 1213 C CA . CYS A 1 161 ? -4.441 32.312 28.078 1 94 161 CYS A CA 1
ATOM 1214 C C . CYS A 1 161 ? -5.887 31.828 28.172 1 94 161 CYS A C 1
ATOM 1216 O O . CYS A 1 161 ? -6.711 32.469 28.844 1 94 161 CYS A O 1
ATOM 1218 N N . GLU A 1 162 ? -6.148 30.766 27.484 1 93.38 162 GLU A N 1
ATOM 1219 C CA . GLU A 1 162 ? -7.492 30.203 27.531 1 93.38 162 GLU A CA 1
ATOM 1220 C C . GLU A 1 162 ? -7.871 29.812 28.969 1 93.38 162 GLU A C 1
ATOM 1222 O O . GLU A 1 162 ? -8.977 30.109 29.422 1 93.38 162 GLU A O 1
ATOM 1227 N N . ALA A 1 163 ? -7.004 29.172 29.625 1 94.88 163 ALA A N 1
ATOM 1228 C CA . ALA A 1 163 ? -7.273 28.75 31 1 94.88 163 ALA A CA 1
ATOM 1229 C C . ALA A 1 163 ? -7.512 29.953 31.906 1 94.88 163 ALA A C 1
ATOM 1231 O O . ALA A 1 163 ? -8.336 29.891 32.812 1 94.88 163 ALA A O 1
ATOM 1232 N N . ALA A 1 164 ? -6.859 31 31.656 1 94 164 ALA A N 1
ATOM 1233 C CA . ALA A 1 164 ? -6.914 32.188 32.5 1 94 164 ALA A CA 1
ATOM 1234 C C . ALA A 1 164 ? -8.195 33 32.281 1 94 164 ALA A C 1
ATOM 1236 O O . ALA A 1 164 ? -8.766 33.562 33.188 1 94 164 ALA A O 1
ATOM 1237 N N . TYR A 1 165 ? -8.633 32.969 31 1 91.62 165 TYR A N 1
ATOM 1238 C CA . TYR A 1 165 ? -9.648 33.969 30.688 1 91.62 165 TYR A CA 1
ATOM 1239 C C . TYR A 1 165 ? -10.961 33.312 30.266 1 91.62 165 TYR A C 1
ATOM 1241 O O . TYR A 1 165 ? -12.008 33.969 30.234 1 91.62 165 TYR A O 1
ATOM 1249 N N . ALA A 1 166 ? -10.906 32.094 29.922 1 90.94 166 ALA A N 1
ATOM 1250 C CA . ALA A 1 166 ? -12.117 31.422 29.484 1 90.94 166 ALA A CA 1
ATOM 1251 C C . ALA A 1 166 ? -13.156 31.359 30.594 1 90.94 166 ALA A C 1
ATOM 1253 O O . ALA A 1 166 ? -12.82 31.547 31.766 1 90.94 166 ALA A O 1
ATOM 1254 N N . ALA A 1 167 ? -14.352 31.078 30.125 1 90 167 ALA A N 1
ATOM 1255 C CA . ALA A 1 167 ? -15.43 30.906 31.094 1 90 167 ALA A CA 1
ATOM 1256 C C . ALA A 1 167 ? -15.141 29.75 32.031 1 90 167 ALA A C 1
ATOM 1258 O O . ALA A 1 167 ? -14.414 28.812 31.688 1 90 167 ALA A O 1
ATOM 1259 N N . PRO A 1 168 ? -15.664 29.844 33.219 1 90.5 168 PRO A N 1
ATOM 1260 C CA . PRO A 1 168 ? -15.383 28.812 34.219 1 90.5 168 PRO A CA 1
ATOM 1261 C C . PRO A 1 168 ? -15.758 27.406 33.75 1 90.5 168 PRO A C 1
ATOM 1263 O O . PRO A 1 168 ? -15.102 26.438 34.125 1 90.5 168 PRO A O 1
ATOM 1266 N N . ASP A 1 169 ? -16.719 27.328 32.906 1 91.88 169 ASP A N 1
ATOM 1267 C CA . ASP A 1 169 ? -17.219 26 32.531 1 91.88 169 ASP A CA 1
ATOM 1268 C C . ASP A 1 169 ? -16.547 25.516 31.25 1 91.88 169 ASP A C 1
ATOM 1270 O O . ASP A 1 169 ? -16.859 24.438 30.75 1 91.88 169 ASP A O 1
ATOM 1274 N N . ALA A 1 170 ? -15.594 26.328 30.828 1 91.06 170 ALA A N 1
ATOM 1275 C CA . ALA A 1 170 ? -14.914 25.953 29.578 1 91.06 170 ALA A CA 1
ATOM 1276 C C . ALA A 1 170 ? -13.953 24.797 29.812 1 91.06 170 ALA A C 1
ATOM 1278 O O . ALA A 1 170 ? -13.609 24.078 28.875 1 91.06 170 ALA A O 1
ATOM 1279 N N . PHE A 1 171 ? -13.484 24.625 31.078 1 92.69 171 PHE A N 1
ATOM 1280 C CA . PHE A 1 171 ? -12.578 23.531 31.438 1 92.69 171 PHE A CA 1
ATOM 1281 C C . PHE A 1 171 ? -13.07 22.812 32.688 1 92.69 171 PHE A C 1
ATOM 1283 O O . PHE A 1 171 ? -13.695 23.406 33.562 1 92.69 171 PHE A O 1
ATOM 1290 N N . VAL A 1 172 ? -12.758 21.516 32.688 1 94.06 172 VAL A N 1
ATOM 1291 C CA . VAL A 1 172 ? -12.867 20.828 33.969 1 94.06 172 VAL A CA 1
ATOM 1292 C C . VAL A 1 172 ? -11.914 21.469 34.969 1 94.06 172 VAL A C 1
ATOM 1294 O O . VAL A 1 172 ? -10.742 21.703 34.688 1 94.06 172 VAL A O 1
ATOM 1297 N N . PRO A 1 173 ? -12.438 21.734 36.156 1 94.5 173 PRO A N 1
ATOM 1298 C CA . PRO A 1 173 ? -11.633 22.484 37.125 1 94.5 173 PRO A CA 1
ATOM 1299 C C . PRO A 1 173 ? -10.258 21.859 37.344 1 94.5 173 PRO A C 1
ATOM 1301 O O . PRO A 1 173 ? -9.25 22.562 37.375 1 94.5 173 PRO A O 1
ATOM 1304 N N . ARG A 1 174 ? -10.242 20.625 37.469 1 95.12 174 ARG A N 1
ATOM 1305 C CA . ARG A 1 174 ? -8.969 19.953 37.719 1 95.12 174 ARG A CA 1
ATOM 1306 C C . ARG A 1 174 ? -8.016 20.172 36.531 1 95.12 174 ARG A C 1
ATOM 1308 O O . ARG A 1 174 ? -6.809 20.312 36.75 1 95.12 174 ARG A O 1
ATOM 1315 N N . PHE A 1 175 ? -8.523 20.156 35.406 1 96.81 175 PHE A N 1
ATOM 1316 C CA . PHE A 1 175 ? -7.688 20.344 34.219 1 96.81 175 PHE A CA 1
ATOM 1317 C C . PHE A 1 175 ? -7.219 21.797 34.125 1 96.81 175 PHE A C 1
ATOM 1319 O O . PHE A 1 175 ? -6.066 22.062 33.75 1 96.81 175 PHE A O 1
ATOM 1326 N N . ARG A 1 176 ? -8.07 22.734 34.406 1 96.38 176 ARG A N 1
ATOM 1327 C CA . ARG A 1 176 ? -7.688 24.141 34.469 1 96.38 176 ARG A CA 1
ATOM 1328 C C . ARG A 1 176 ? -6.512 24.375 35.406 1 96.38 176 ARG A C 1
ATOM 1330 O O . ARG A 1 176 ? -5.559 25.078 35.062 1 96.38 176 ARG A O 1
ATOM 1337 N N . LYS A 1 177 ? -6.625 23.781 36.562 1 96.88 177 LYS A N 1
ATOM 1338 C CA . LYS A 1 177 ? -5.555 23.906 37.531 1 96.88 177 LYS A CA 1
ATOM 1339 C C . LYS A 1 177 ? -4.258 23.281 37.031 1 96.88 177 LYS A C 1
ATOM 1341 O O . LYS A 1 177 ? -3.168 23.797 37.312 1 96.88 177 LYS A O 1
ATOM 1346 N N . ALA A 1 178 ? -4.41 22.203 36.344 1 97.94 178 ALA A N 1
ATOM 1347 C CA . ALA A 1 178 ? -3.238 21.531 35.781 1 97.94 178 ALA A CA 1
ATOM 1348 C C . ALA A 1 178 ? -2.537 22.422 34.75 1 97.94 178 ALA A C 1
ATOM 1350 O O . ALA A 1 178 ? -1.305 22.453 34.688 1 97.94 178 ALA A O 1
ATOM 1351 N N . ILE A 1 179 ? -3.316 23.094 33.938 1 98 179 ILE A N 1
ATOM 1352 C CA . ILE A 1 179 ? -2.746 24.016 32.938 1 98 179 ILE A CA 1
ATOM 1353 C C . ILE A 1 179 ? -1.955 25.109 33.656 1 98 179 ILE A C 1
ATOM 1355 O O . ILE A 1 179 ? -0.81 25.391 33.312 1 98 179 ILE A O 1
ATOM 1359 N N . GLU A 1 180 ? -2.516 25.625 34.719 1 97.25 180 GLU A N 1
ATOM 1360 C CA . GLU A 1 180 ? -1.855 26.672 35.469 1 97.25 180 GLU A CA 1
ATOM 1361 C C . GLU A 1 180 ? -0.572 26.156 36.125 1 97.25 180 GLU A C 1
ATOM 1363 O O . GLU A 1 180 ? 0.467 26.828 36.062 1 97.25 180 GLU A O 1
ATOM 1368 N N . ARG A 1 181 ? -0.659 25.016 36.656 1 97.62 181 ARG A N 1
ATOM 1369 C CA . ARG A 1 181 ? 0.477 24.438 37.375 1 97.62 181 ARG A CA 1
ATOM 1370 C C . ARG A 1 181 ? 1.587 24.047 36.406 1 97.62 181 ARG A C 1
ATOM 1372 O O . ARG A 1 181 ? 2.742 23.891 36.812 1 97.62 181 ARG A O 1
ATOM 1379 N N . SER A 1 182 ? 1.248 23.875 35.156 1 98.06 182 SER A N 1
ATOM 1380 C CA . SER A 1 182 ? 2.219 23.422 34.156 1 98.06 182 SER A CA 1
ATOM 1381 C C . SER A 1 182 ? 3.277 24.484 33.906 1 98.06 182 SER A C 1
ATOM 1383 O O . SER A 1 182 ? 4.316 24.188 33.312 1 98.06 182 SER A O 1
ATOM 1385 N N . LEU A 1 183 ? 3.039 25.688 34.375 1 96.75 183 LEU A N 1
ATOM 1386 C CA . LEU A 1 183 ? 4.016 26.766 34.25 1 96.75 183 LEU A CA 1
ATOM 1387 C C . LEU A 1 183 ? 5.312 26.406 34.969 1 96.75 183 LEU A C 1
ATOM 1389 O O . LEU A 1 183 ? 6.398 26.812 34.531 1 96.75 183 LEU A O 1
ATOM 1393 N N . VAL A 1 184 ? 5.176 25.609 36.062 1 96.88 184 VAL A N 1
ATOM 1394 C CA . VAL A 1 184 ? 6.363 25.391 36.875 1 96.88 184 VAL A CA 1
ATOM 1395 C C . VAL A 1 184 ? 6.57 23.891 37.094 1 96.88 184 VAL A C 1
ATOM 1397 O O . VAL A 1 184 ? 7.609 23.469 37.625 1 96.88 184 VAL A O 1
ATOM 1400 N N . SER A 1 185 ? 5.629 23.078 36.719 1 97.94 185 SER A N 1
ATOM 1401 C CA . SER A 1 185 ? 5.707 21.656 36.969 1 97.94 185 SER A CA 1
ATOM 1402 C C . SER A 1 185 ? 5.789 20.859 35.688 1 97.94 185 SER A C 1
ATOM 1404 O O . SER A 1 185 ? 4.855 20.875 34.875 1 97.94 185 SER A O 1
ATOM 1406 N N . ASP A 1 186 ? 6.828 20.047 35.625 1 97.44 186 ASP A N 1
ATOM 1407 C CA . ASP A 1 186 ? 6.996 19.203 34.438 1 97.44 186 ASP A CA 1
ATOM 1408 C C . ASP A 1 186 ? 5.961 18.078 34.438 1 97.44 186 ASP A C 1
ATOM 1410 O O . ASP A 1 186 ? 5.5 17.672 33.375 1 97.44 186 ASP A O 1
ATOM 1414 N N . LYS A 1 187 ? 5.656 17.609 35.562 1 97.81 187 LYS A N 1
ATOM 1415 C CA . LYS A 1 187 ? 4.645 16.562 35.656 1 97.81 187 LYS A CA 1
ATOM 1416 C C . LYS A 1 187 ? 3.281 17.078 35.219 1 97.81 187 LYS A C 1
ATOM 1418 O O . LYS A 1 187 ? 2.561 16.375 34.5 1 97.81 187 LYS A O 1
ATOM 1423 N N . ALA A 1 188 ? 2.951 18.266 35.656 1 97.88 188 ALA A N 1
ATOM 1424 C CA . ALA A 1 188 ? 1.699 18.875 35.219 1 97.88 188 ALA A CA 1
ATOM 1425 C C . ALA A 1 188 ? 1.709 19.125 33.688 1 97.88 188 ALA A C 1
ATOM 1427 O O . ALA A 1 188 ? 0.689 18.938 33.031 1 97.88 188 ALA A O 1
ATOM 1428 N N . LEU A 1 189 ? 2.859 19.516 33.188 1 98.12 189 LEU A N 1
ATOM 1429 C CA . LEU A 1 189 ? 2.994 19.766 31.75 1 98.12 189 LEU A CA 1
ATOM 1430 C C . LEU A 1 189 ? 2.791 18.484 30.953 1 98.12 189 LEU A C 1
ATOM 1432 O O . LEU A 1 189 ? 2.139 18.484 29.906 1 98.12 189 LEU A O 1
ATOM 1436 N N . GLU A 1 190 ? 3.326 17.422 31.453 1 97.44 190 GLU A N 1
ATOM 1437 C CA . GLU A 1 190 ? 3.158 16.125 30.797 1 97.44 190 GLU A CA 1
ATOM 1438 C C . GLU A 1 190 ? 1.692 15.695 30.781 1 97.44 190 GLU A C 1
ATOM 1440 O O . GLU A 1 190 ? 1.197 15.188 29.781 1 97.44 190 GLU A O 1
ATOM 1445 N N . PHE A 1 191 ? 1.051 15.906 31.891 1 97.44 191 PHE A N 1
ATOM 1446 C CA . PHE A 1 191 ? -0.365 15.57 32 1 97.44 191 PHE A CA 1
ATOM 1447 C C . PHE A 1 191 ? -1.191 16.406 31.031 1 97.44 191 PHE A C 1
ATOM 1449 O O . PHE A 1 191 ? -2.043 15.867 30.312 1 97.44 191 PHE A O 1
ATOM 1456 N N . VAL A 1 192 ? -0.934 17.641 30.984 1 97.5 192 VAL A N 1
ATOM 1457 C CA . VAL A 1 192 ? -1.646 18.547 30.094 1 97.5 192 VAL A CA 1
ATOM 1458 C C . VAL A 1 192 ? -1.41 18.125 28.641 1 97.5 192 VAL A C 1
ATOM 1460 O O . VAL A 1 192 ? -2.342 18.125 27.828 1 97.5 192 VAL A O 1
ATOM 1463 N N . THR A 1 193 ? -0.158 17.812 28.344 1 97.38 193 THR A N 1
ATOM 1464 C CA . THR A 1 193 ? 0.193 17.391 27 1 97.38 193 THR A CA 1
ATOM 1465 C C . THR A 1 193 ? -0.589 16.141 26.609 1 97.38 193 THR A C 1
ATOM 1467 O O . THR A 1 193 ? -1.125 16.047 25.5 1 97.38 193 THR A O 1
ATOM 1470 N N . GLU A 1 194 ? -0.676 15.219 27.469 1 96.25 194 GLU A N 1
ATOM 1471 C CA . GLU A 1 194 ? -1.386 13.969 27.219 1 96.25 194 GLU A CA 1
ATOM 1472 C C . GLU A 1 194 ? -2.867 14.219 26.953 1 96.25 194 GLU A C 1
ATOM 1474 O O . GLU A 1 194 ? -3.438 13.664 26.016 1 96.25 194 GLU A O 1
ATOM 1479 N N . VAL A 1 195 ? -3.438 15 27.766 1 95.81 195 VAL A N 1
ATOM 1480 C CA . VAL A 1 195 ? -4.863 15.281 27.641 1 95.81 195 VAL A CA 1
ATOM 1481 C C . VAL A 1 195 ? -5.137 16.031 26.344 1 95.81 195 VAL A C 1
ATOM 1483 O O . VAL A 1 195 ? -6.047 15.68 25.594 1 95.81 195 VAL A O 1
ATOM 1486 N N . MET A 1 196 ? -4.312 17.047 26.094 1 94.62 196 MET A N 1
ATOM 1487 C CA . MET A 1 196 ? -4.535 17.875 24.906 1 94.62 196 MET A CA 1
ATOM 1488 C C . MET A 1 196 ? -4.277 17.078 23.625 1 94.62 196 MET A C 1
ATOM 1490 O O . MET A 1 196 ? -4.906 17.344 22.609 1 94.62 196 MET A O 1
ATOM 1494 N N . SER A 1 197 ? -3.402 16.094 23.719 1 93.88 197 SER A N 1
ATOM 1495 C CA . SER A 1 197 ? -3.02 15.312 22.547 1 93.88 197 SER A CA 1
ATOM 1496 C C . SER A 1 197 ? -4.152 14.391 22.109 1 93.88 197 SER A C 1
ATOM 1498 O O . SER A 1 197 ? -4.09 13.797 21.031 1 93.88 197 SER A O 1
ATOM 1500 N N . MET A 1 198 ? -5.18 14.258 22.906 1 91.38 198 MET A N 1
ATOM 1501 C CA . MET A 1 198 ? -6.355 13.484 22.516 1 91.38 198 MET A CA 1
ATOM 1502 C C . MET A 1 198 ? -7.148 14.211 21.422 1 91.38 198 MET A C 1
ATOM 1504 O O . MET A 1 198 ? -7.918 13.594 20.688 1 91.38 198 MET A O 1
ATOM 1508 N N . ASP A 1 199 ? -6.961 15.492 21.406 1 89.88 199 ASP A N 1
ATOM 1509 C CA . ASP A 1 199 ? -7.555 16.297 20.344 1 89.88 199 ASP A CA 1
ATOM 1510 C C . ASP A 1 199 ? -6.668 16.297 19.094 1 89.88 199 ASP A C 1
ATOM 1512 O O . ASP A 1 199 ? -5.539 16.797 19.125 1 89.88 199 ASP A O 1
ATOM 1516 N N . ARG A 1 200 ? -7.215 15.812 17.984 1 88.44 200 ARG A N 1
ATOM 1517 C CA . ARG A 1 200 ? -6.449 15.625 16.766 1 88.44 200 ARG A CA 1
ATOM 1518 C C . ARG A 1 200 ? -5.934 16.953 16.234 1 88.44 200 ARG A C 1
ATOM 1520 O O . ARG A 1 200 ? -4.82 17.031 15.703 1 88.44 200 ARG A O 1
ATOM 1527 N N . VAL A 1 201 ? -6.738 17.938 16.328 1 87.38 201 VAL A N 1
ATOM 1528 C CA . VAL A 1 201 ? -6.367 19.25 15.805 1 87.38 201 VAL A CA 1
ATOM 1529 C C . VAL A 1 201 ? -5.223 19.828 16.625 1 87.38 201 VAL A C 1
ATOM 1531 O O . VAL A 1 201 ? -4.227 20.297 16.078 1 87.38 201 VAL A O 1
ATOM 1534 N N . TRP A 1 202 ? -5.391 19.781 17.938 1 90.19 202 TRP A N 1
ATOM 1535 C CA . TRP A 1 202 ? -4.348 20.297 18.812 1 90.19 202 TRP A CA 1
ATOM 1536 C C . TRP A 1 202 ? -3.039 19.547 18.609 1 90.19 202 TRP A C 1
ATOM 1538 O O . TRP A 1 202 ? -1.97 20.156 18.516 1 90.19 202 TRP A O 1
ATOM 1548 N N . ARG A 1 203 ? -3.148 18.25 18.5 1 92.62 203 ARG A N 1
ATOM 1549 C CA . ARG A 1 203 ? -1.979 17.406 18.281 1 92.62 203 ARG A CA 1
ATOM 1550 C C . ARG A 1 203 ? -1.256 17.797 17 1 92.62 203 ARG A C 1
ATOM 1552 O O . ARG A 1 203 ? -0.025 17.797 16.953 1 92.62 203 ARG A O 1
ATOM 1559 N N . ALA A 1 204 ? -2.02 18.094 15.992 1 92 204 ALA A N 1
ATOM 1560 C CA . ALA A 1 204 ? -1.464 18.453 14.688 1 92 204 ALA A CA 1
ATOM 1561 C C . ALA A 1 204 ? -0.702 19.766 14.758 1 92 204 ALA A C 1
ATOM 1563 O O . ALA A 1 204 ? 0.287 19.953 14.047 1 92 204 ALA A O 1
ATOM 1564 N N . PHE A 1 205 ? -1.131 20.641 15.602 1 91.44 205 PHE A N 1
ATOM 1565 C CA . PHE A 1 205 ? -0.477 21.953 15.695 1 91.44 205 PHE A CA 1
ATOM 1566 C C . PHE A 1 205 ? 0.833 21.844 16.469 1 91.44 205 PHE A C 1
ATOM 1568 O O . PHE A 1 205 ? 1.804 22.531 16.156 1 91.44 205 PHE A O 1
ATOM 1575 N N . VAL A 1 206 ? 0.872 20.969 17.406 1 94.62 206 VAL A N 1
ATOM 1576 C CA . VAL A 1 206 ? 1.997 20.938 18.344 1 94.62 206 VAL A CA 1
ATOM 1577 C C . VAL A 1 206 ? 3.047 19.953 17.859 1 94.62 206 VAL A C 1
ATOM 1579 O O . VAL A 1 206 ? 4.25 20.172 18.031 1 94.62 206 VAL A O 1
ATOM 1582 N N . GLY A 1 207 ? 2.619 18.922 17.266 1 95.06 207 GLY A N 1
ATOM 1583 C CA . GLY A 1 207 ? 3.539 17.859 16.891 1 95.06 207 GLY A CA 1
ATOM 1584 C C . GLY A 1 207 ? 3.803 17.781 15.406 1 95.06 207 GLY A C 1
ATOM 1585 O O . GLY A 1 207 ? 3.072 18.375 14.609 1 95.06 207 GLY A O 1
ATOM 1586 N N . THR A 1 208 ? 4.941 17.062 15.062 1 96.38 208 THR A N 1
ATOM 1587 C CA . THR A 1 208 ? 5.152 16.656 13.68 1 96.38 208 THR A CA 1
ATOM 1588 C C . THR A 1 208 ? 4.125 15.609 13.258 1 96.38 208 THR A C 1
ATOM 1590 O O . THR A 1 208 ? 3.836 14.68 14.016 1 96.38 208 THR A O 1
ATOM 1593 N N . THR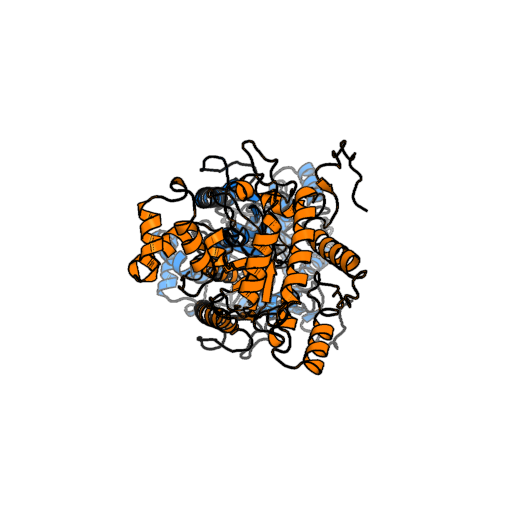 A 1 209 ? 3.531 15.82 12.133 1 95.69 209 THR A N 1
ATOM 1594 C CA . THR A 1 209 ? 2.535 14.875 11.641 1 95.69 209 THR A CA 1
ATOM 1595 C C . THR A 1 209 ? 2.973 14.281 10.305 1 95.69 209 THR A C 1
ATOM 1597 O O . THR A 1 209 ? 3.85 14.828 9.633 1 95.69 209 THR A O 1
ATOM 1600 N N . GLN A 1 210 ? 2.422 13.141 10.039 1 96.81 210 GLN A N 1
ATOM 1601 C CA . GLN A 1 210 ? 2.658 12.445 8.773 1 96.81 210 GLN A CA 1
ATOM 1602 C C . GLN A 1 210 ? 1.361 11.867 8.219 1 96.81 210 GLN A C 1
ATOM 1604 O O . GLN A 1 210 ? 0.494 11.43 8.977 1 96.81 210 GLN A O 1
ATOM 1609 N N . ALA A 1 211 ? 1.224 11.891 6.918 1 96.5 211 ALA A N 1
ATOM 1610 C CA . ALA A 1 211 ? 0.08 11.305 6.223 1 96.5 211 ALA A CA 1
ATOM 1611 C C . ALA A 1 211 ? 0.496 10.727 4.875 1 96.5 211 ALA A C 1
ATOM 1613 O O . ALA A 1 211 ? 1.174 11.391 4.086 1 96.5 211 ALA A O 1
ATOM 1614 N N . VAL A 1 212 ? 0.146 9.461 4.637 1 98.44 212 VAL A N 1
ATOM 1615 C CA . VAL A 1 212 ? 0.389 8.891 3.314 1 98.44 212 VAL A CA 1
ATOM 1616 C C . VAL A 1 212 ? -0.673 9.383 2.336 1 98.44 212 VAL A C 1
ATOM 1618 O O . VAL A 1 212 ? -1.844 9.008 2.438 1 98.44 212 VAL A O 1
ATOM 1621 N N . ASP A 1 213 ? -0.244 10.156 1.355 1 97.12 213 ASP A N 1
ATOM 1622 C CA . ASP A 1 213 ? -1.185 10.859 0.487 1 97.12 213 ASP A CA 1
ATOM 1623 C C . ASP A 1 213 ? -1.375 10.109 -0.832 1 97.12 213 ASP A C 1
ATOM 1625 O O . ASP A 1 213 ? -2.447 10.172 -1.438 1 97.12 213 ASP A O 1
ATOM 1629 N N . ILE A 1 214 ? -0.314 9.477 -1.304 1 98.31 214 ILE A N 1
ATOM 1630 C CA . ILE A 1 214 ? -0.346 8.828 -2.609 1 98.31 214 ILE A CA 1
ATOM 1631 C C . ILE A 1 214 ? 0.374 7.484 -2.535 1 98.31 214 ILE A C 1
ATOM 1633 O O . ILE A 1 214 ? 1.396 7.355 -1.858 1 98.31 214 ILE A O 1
ATOM 1637 N N . VAL A 1 215 ? -0.112 6.496 -3.244 1 98.81 215 VAL A N 1
ATOM 1638 C CA . VAL A 1 215 ? 0.568 5.215 -3.412 1 98.81 215 VAL A CA 1
ATOM 1639 C C . VAL A 1 215 ? 0.353 4.699 -4.832 1 98.81 215 VAL A C 1
ATOM 1641 O O . VAL A 1 215 ? -0.729 4.863 -5.402 1 98.81 215 VAL A O 1
ATOM 1644 N N . ASN A 1 216 ? 1.376 4.117 -5.371 1 98.38 216 ASN A N 1
ATOM 1645 C CA . ASN A 1 216 ? 1.31 3.5 -6.691 1 98.38 216 ASN A CA 1
ATOM 1646 C C . ASN A 1 216 ? 2.301 2.348 -6.824 1 98.38 216 ASN A C 1
ATOM 1648 O O . ASN A 1 216 ? 3.408 2.412 -6.289 1 98.38 216 ASN A O 1
ATOM 1652 N N . GLY A 1 217 ? 1.892 1.343 -7.504 1 98.38 217 GLY A N 1
ATOM 1653 C CA . GLY A 1 217 ? 2.762 0.211 -7.789 1 98.38 217 GLY A CA 1
ATOM 1654 C C . GLY A 1 217 ? 2.125 -0.816 -8.703 1 98.38 217 GLY A C 1
ATOM 1655 O O . GLY A 1 217 ? 0.921 -1.072 -8.617 1 98.38 217 GLY A O 1
ATOM 1656 N N . GLY A 1 218 ? 2.959 -1.392 -9.594 1 96.62 218 GLY A N 1
ATOM 1657 C CA . GLY A 1 218 ? 2.488 -2.426 -10.5 1 96.62 218 GLY A CA 1
ATOM 1658 C C . GLY A 1 218 ? 1.834 -1.871 -11.75 1 96.62 218 GLY A C 1
ATOM 1659 O O . GLY A 1 218 ? 1.226 -0.799 -11.719 1 96.62 218 GLY A O 1
ATOM 1660 N N . VAL A 1 219 ? 1.935 -2.592 -12.836 1 90.81 219 VAL A N 1
ATOM 1661 C CA . VAL A 1 219 ? 1.468 -2.086 -14.125 1 90.81 219 VAL A CA 1
ATOM 1662 C C . VAL A 1 219 ? 0.367 -2.994 -14.672 1 90.81 219 VAL A C 1
ATOM 1664 O O . VAL A 1 219 ? -0.539 -2.531 -15.367 1 90.81 219 VAL A O 1
ATOM 1667 N N . LYS A 1 220 ? 0.481 -4.246 -14.391 1 89.38 220 LYS A N 1
ATOM 1668 C CA . LYS A 1 220 ? -0.454 -5.191 -14.992 1 89.38 220 LYS A CA 1
ATOM 1669 C C . LYS A 1 220 ? -0.728 -6.363 -14.055 1 89.38 220 LYS A C 1
ATOM 1671 O O . LYS A 1 220 ? 0.146 -6.766 -13.281 1 89.38 220 LYS A O 1
ATOM 1676 N N . ALA A 1 221 ? -1.95 -6.859 -14.18 1 89.62 221 ALA A N 1
ATOM 1677 C CA . ALA A 1 221 ? -2.285 -8.086 -13.461 1 89.62 221 ALA A CA 1
ATOM 1678 C C . ALA A 1 221 ? -1.428 -9.25 -13.945 1 89.62 221 ALA A C 1
ATOM 1680 O O . ALA A 1 221 ? -1.014 -9.289 -15.102 1 89.62 221 ALA A O 1
ATOM 1681 N N . ASN A 1 222 ? -1.069 -10.133 -13.094 1 87.12 222 ASN A N 1
ATOM 1682 C CA . ASN A 1 222 ? -0.36 -11.375 -13.391 1 87.12 222 ASN A CA 1
ATOM 1683 C C . ASN A 1 222 ? 1.142 -11.141 -13.523 1 87.12 222 ASN A C 1
ATOM 1685 O O . ASN A 1 222 ? 1.885 -12.055 -13.891 1 87.12 222 ASN A O 1
ATOM 1689 N N . ALA A 1 223 ? 1.509 -9.977 -13.336 1 90.12 223 ALA A N 1
ATOM 1690 C CA . ALA A 1 223 ? 2.932 -9.648 -13.32 1 90.12 223 ALA A CA 1
ATOM 1691 C C . ALA A 1 223 ? 3.348 -9.086 -11.961 1 90.12 223 ALA A C 1
ATOM 1693 O O . ALA A 1 223 ? 2.691 -8.188 -11.43 1 90.12 223 ALA A O 1
ATOM 1694 N N . LEU A 1 224 ? 4.414 -9.602 -11.477 1 94.31 224 LEU A N 1
ATOM 1695 C CA . LEU A 1 224 ? 4.922 -9.094 -10.211 1 94.31 224 LEU A CA 1
ATOM 1696 C C . LEU A 1 224 ? 5.414 -7.66 -10.352 1 94.31 224 LEU A C 1
ATOM 1698 O O . LEU A 1 224 ? 6.109 -7.332 -11.312 1 94.31 224 LEU A O 1
ATOM 1702 N N . PRO A 1 225 ? 5.012 -6.816 -9.414 1 97.31 225 PRO A N 1
ATOM 1703 C CA . PRO A 1 225 ? 5.434 -5.418 -9.516 1 97.31 225 PRO A CA 1
ATOM 1704 C C . PRO A 1 225 ? 6.926 -5.234 -9.25 1 97.31 225 PRO A C 1
ATOM 1706 O O . PRO A 1 225 ? 7.445 -5.727 -8.242 1 97.31 225 PRO A O 1
ATOM 1709 N N . GLU A 1 226 ? 7.574 -4.562 -10.125 1 97.31 226 GLU A N 1
ATOM 1710 C CA . GLU A 1 226 ? 9.008 -4.312 -9.969 1 97.31 226 GLU A CA 1
ATOM 1711 C C . GLU A 1 226 ? 9.258 -3.049 -9.156 1 97.31 226 GLU A C 1
ATOM 1713 O O . GLU A 1 226 ? 10.375 -2.828 -8.672 1 97.31 226 GLU A O 1
ATOM 1718 N N . GLN A 1 227 ? 8.234 -2.225 -9.078 1 98.06 227 GLN A N 1
ATOM 1719 C CA . GLN A 1 227 ? 8.367 -0.961 -8.352 1 98.06 227 GLN A CA 1
ATOM 1720 C C . GLN A 1 227 ? 7.062 -0.602 -7.645 1 98.06 227 GLN A C 1
ATOM 1722 O O . GLN A 1 227 ? 5.977 -0.81 -8.188 1 98.06 227 GLN A O 1
ATOM 1727 N N . ALA A 1 228 ? 7.152 -0.108 -6.445 1 98.75 228 ALA A N 1
ATOM 1728 C CA . ALA A 1 228 ? 6.059 0.473 -5.672 1 98.75 228 ALA A CA 1
ATOM 1729 C C . ALA A 1 228 ? 6.52 1.718 -4.918 1 98.75 228 ALA A C 1
ATOM 1731 O O . ALA A 1 228 ? 7.633 1.755 -4.391 1 98.75 228 ALA A O 1
ATOM 1732 N N . LYS A 1 229 ? 5.707 2.764 -4.891 1 98.62 229 LYS A N 1
ATOM 1733 C CA . LYS A 1 229 ? 6.098 4.012 -4.246 1 98.62 229 LYS A CA 1
ATOM 1734 C C . LYS A 1 229 ? 4.938 4.609 -3.451 1 98.62 229 LYS A C 1
ATOM 1736 O O . LYS A 1 229 ? 3.773 4.375 -3.777 1 98.62 229 LYS A O 1
ATOM 1741 N N . ALA A 1 230 ? 5.246 5.34 -2.441 1 98.75 230 ALA A N 1
ATOM 1742 C CA . ALA A 1 230 ? 4.289 6.094 -1.635 1 98.75 230 ALA A CA 1
ATOM 1743 C C . ALA A 1 230 ? 4.836 7.473 -1.285 1 98.75 230 ALA A C 1
ATOM 1745 O O . ALA A 1 230 ? 6.039 7.637 -1.061 1 98.75 230 ALA A O 1
ATOM 1746 N N . LEU A 1 231 ? 3.963 8.43 -1.358 1 98.12 231 LEU A N 1
ATOM 1747 C CA . LEU A 1 231 ? 4.312 9.781 -0.929 1 98.12 231 LEU A CA 1
ATOM 1748 C C . LEU A 1 231 ? 3.74 10.078 0.454 1 98.12 231 LEU A C 1
ATOM 1750 O O . LEU A 1 231 ? 2.529 9.984 0.662 1 98.12 231 LEU A O 1
ATOM 1754 N N . ILE A 1 232 ? 4.574 10.406 1.342 1 97.69 232 ILE A N 1
ATOM 1755 C CA . ILE A 1 232 ? 4.199 10.734 2.713 1 97.69 232 ILE A CA 1
ATOM 1756 C C . ILE A 1 232 ? 4.395 12.234 2.955 1 97.69 232 ILE A C 1
ATOM 1758 O O . ILE A 1 232 ? 5.508 12.742 2.842 1 97.69 232 ILE A O 1
ATOM 1762 N N . ASN A 1 233 ? 3.324 12.867 3.299 1 94.88 233 ASN A N 1
ATOM 1763 C CA . ASN A 1 233 ? 3.352 14.281 3.639 1 94.88 233 ASN A CA 1
ATOM 1764 C C . ASN A 1 233 ? 3.688 14.5 5.113 1 94.88 233 ASN A C 1
ATOM 1766 O O . ASN A 1 233 ? 3.131 13.828 5.984 1 94.88 233 ASN A O 1
ATOM 1770 N N . HIS A 1 234 ? 4.605 15.438 5.359 1 95.38 234 HIS A N 1
ATOM 1771 C CA . HIS A 1 234 ? 4.969 15.766 6.734 1 95.38 234 HIS A CA 1
ATOM 1772 C C . HIS A 1 234 ? 4.738 17.234 7.027 1 95.38 234 HIS A C 1
ATOM 1774 O O . HIS A 1 234 ? 5.086 18.094 6.215 1 95.38 234 HIS A O 1
ATOM 1780 N N . ARG A 1 235 ? 4.121 17.516 8.117 1 94.06 235 ARG A N 1
ATOM 1781 C CA . ARG A 1 235 ? 4.145 18.828 8.75 1 94.06 235 ARG A CA 1
ATOM 1782 C C . ARG A 1 235 ? 5.027 18.828 9.992 1 94.06 235 ARG A C 1
ATOM 1784 O O . ARG A 1 235 ? 4.789 18.062 10.93 1 94.06 235 ARG A O 1
ATOM 1791 N N . ILE A 1 236 ? 5.98 19.688 10 1 95.44 236 ILE A N 1
ATOM 1792 C CA . ILE A 1 236 ? 7.082 19.578 10.945 1 95.44 236 ILE A CA 1
ATOM 1793 C C . ILE A 1 236 ? 6.859 20.531 12.109 1 95.44 236 ILE A C 1
ATOM 1795 O O . ILE A 1 236 ? 6.711 21.75 11.906 1 95.44 236 ILE A O 1
ATOM 1799 N N . ALA A 1 237 ? 6.859 20.031 13.273 1 96 237 ALA A N 1
ATOM 1800 C CA . ALA A 1 237 ? 6.676 20.828 14.484 1 96 237 ALA A CA 1
ATOM 1801 C C . ALA A 1 237 ? 7.75 21.906 14.602 1 96 237 ALA A C 1
ATOM 1803 O O . ALA A 1 237 ? 8.875 21.719 14.117 1 96 237 ALA A O 1
ATOM 1804 N N . ILE A 1 238 ? 7.422 22.953 15.297 1 94.44 238 ILE A N 1
ATOM 1805 C CA . ILE A 1 238 ? 8.328 24.094 15.359 1 94.44 238 ILE A CA 1
ATOM 1806 C C . ILE A 1 238 ? 9.57 23.719 16.156 1 94.44 238 ILE A C 1
ATOM 1808 O O . ILE A 1 238 ? 10.625 24.344 16.016 1 94.44 238 ILE A O 1
ATOM 1812 N N . GLU A 1 239 ? 9.461 22.672 17.062 1 95.38 239 GLU A N 1
ATOM 1813 C CA . GLU A 1 239 ? 10.602 22.219 17.859 1 95.38 239 GLU A CA 1
ATOM 1814 C C . GLU A 1 239 ? 11.43 21.188 17.109 1 95.38 239 GLU A C 1
ATOM 1816 O O . GLU A 1 239 ? 12.438 20.688 17.609 1 95.38 239 GLU A O 1
ATOM 1821 N N . SER A 1 240 ? 11.008 20.859 15.914 1 95.69 240 SER A N 1
ATOM 1822 C CA . SER A 1 240 ? 11.68 19.891 15.062 1 95.69 240 SER A CA 1
ATOM 1823 C C . SER A 1 240 ? 12.289 20.562 13.836 1 95.69 240 SER A C 1
ATOM 1825 O O . SER A 1 240 ? 12.469 21.781 13.812 1 95.69 240 SER A O 1
ATOM 1827 N N . SER A 1 241 ? 12.781 19.75 12.906 1 95.56 241 SER A N 1
ATOM 1828 C CA . SER A 1 241 ? 13.406 20.25 11.688 1 95.56 241 SER A CA 1
ATOM 1829 C C . SER A 1 241 ? 13.312 19.219 10.562 1 95.56 241 SER A C 1
ATOM 1831 O O . SER A 1 241 ? 12.969 18.062 10.797 1 95.56 241 SER A O 1
ATOM 1833 N N . ILE A 1 242 ? 13.594 19.719 9.398 1 95.06 242 ILE A N 1
ATOM 1834 C CA . ILE A 1 242 ? 13.695 18.828 8.258 1 95.06 242 ILE A CA 1
ATOM 1835 C C . ILE A 1 242 ? 14.742 17.75 8.531 1 95.06 242 ILE A C 1
ATOM 1837 O O . ILE A 1 242 ? 14.516 16.578 8.242 1 95.06 242 ILE A O 1
ATOM 1841 N N . ALA A 1 243 ? 15.844 18.156 9.109 1 96.88 243 ALA A N 1
ATOM 1842 C CA . ALA A 1 243 ? 16.922 17.234 9.414 1 96.88 243 ALA A CA 1
ATOM 1843 C C . ALA A 1 243 ? 16.453 16.141 10.383 1 96.88 243 ALA A C 1
ATOM 1845 O O . ALA A 1 243 ? 16.812 14.969 10.227 1 96.88 243 ALA A O 1
ATOM 1846 N N . ASP A 1 244 ? 15.688 16.531 11.359 1 97.38 244 ASP A N 1
ATOM 1847 C CA . ASP A 1 244 ? 15.164 15.562 12.32 1 97.38 244 ASP A CA 1
ATOM 1848 C C . ASP A 1 244 ? 14.266 14.531 11.633 1 97.38 244 ASP A C 1
ATOM 1850 O O . ASP A 1 244 ? 14.359 13.336 11.914 1 97.38 244 ASP A O 1
ATOM 1854 N N . VAL A 1 245 ? 13.391 14.969 10.758 1 97.44 245 VAL A N 1
ATOM 1855 C CA . VAL A 1 245 ? 12.477 14.086 10.039 1 97.44 245 VAL A CA 1
ATOM 1856 C C . VAL A 1 245 ? 13.281 13.148 9.133 1 97.44 245 VAL A C 1
ATOM 1858 O O . VAL A 1 245 ? 13.008 11.945 9.07 1 97.44 245 VAL A O 1
ATOM 1861 N N . GLN A 1 246 ? 14.273 13.727 8.438 1 97.69 246 GLN A N 1
ATOM 1862 C CA . GLN A 1 246 ? 15.109 12.922 7.559 1 97.69 246 GLN A CA 1
ATOM 1863 C C . GLN A 1 246 ? 15.836 11.828 8.344 1 97.69 246 GLN A C 1
ATOM 1865 O O . GLN A 1 246 ? 15.883 10.672 7.91 1 97.69 246 GLN A O 1
ATOM 1870 N N . LYS A 1 247 ? 16.375 12.164 9.469 1 98.19 247 LYS A N 1
ATOM 1871 C CA . LYS A 1 247 ? 17.078 11.188 10.297 1 98.19 247 LYS A CA 1
ATOM 1872 C C . LYS A 1 247 ? 16.141 10.07 10.734 1 98.19 247 LYS A C 1
ATOM 1874 O O . LYS A 1 247 ? 16.531 8.898 10.734 1 98.19 247 LYS A O 1
ATOM 1879 N N . HIS A 1 248 ? 14.977 10.453 11.148 1 98.31 248 HIS A N 1
ATOM 1880 C CA . HIS A 1 248 ? 13.969 9.477 11.547 1 98.31 248 HIS A CA 1
ATOM 1881 C C . HIS A 1 248 ? 13.68 8.484 10.422 1 98.31 248 HIS A C 1
ATOM 1883 O O . HIS A 1 248 ? 13.609 7.277 10.656 1 98.31 248 HIS A O 1
ATOM 1889 N N . ILE A 1 249 ? 13.555 8.938 9.211 1 98.56 249 ILE A N 1
ATOM 1890 C CA . ILE A 1 249 ? 13.234 8.117 8.047 1 98.56 249 ILE A CA 1
ATOM 1891 C C . ILE A 1 249 ? 14.438 7.25 7.676 1 98.56 249 ILE A C 1
ATOM 1893 O O . ILE A 1 249 ? 14.273 6.086 7.301 1 98.56 249 ILE A O 1
ATOM 1897 N N . GLU A 1 250 ? 15.625 7.852 7.828 1 98.62 250 GLU A N 1
ATOM 1898 C CA . GLU A 1 250 ? 16.844 7.086 7.586 1 98.62 250 GLU A CA 1
ATOM 1899 C C . GLU A 1 250 ? 16.891 5.836 8.453 1 98.62 250 GLU A C 1
ATOM 1901 O O . GLU A 1 250 ? 17.219 4.75 7.973 1 98.62 250 GLU A O 1
ATOM 1906 N N . ILE A 1 251 ? 16.562 5.977 9.656 1 98.38 251 ILE A N 1
ATOM 1907 C CA . ILE A 1 251 ? 16.594 4.871 10.609 1 98.38 251 ILE A CA 1
ATOM 1908 C C . ILE A 1 251 ? 15.578 3.811 10.211 1 98.38 251 ILE A C 1
ATOM 1910 O O . ILE A 1 251 ? 15.883 2.615 10.219 1 98.38 251 ILE A O 1
ATOM 1914 N N . LYS A 1 252 ? 14.391 4.219 9.836 1 98.31 252 LYS A N 1
ATOM 1915 C CA . LYS A 1 252 ? 13.336 3.287 9.438 1 98.31 252 LYS A CA 1
ATOM 1916 C C . LYS A 1 252 ? 13.727 2.525 8.172 1 98.31 252 LYS A C 1
ATOM 1918 O O . LYS A 1 252 ? 13.547 1.309 8.094 1 98.31 252 LYS A O 1
ATOM 1923 N N . LEU A 1 253 ? 14.258 3.236 7.199 1 98.5 253 LEU A N 1
ATOM 1924 C CA . LEU A 1 253 ? 14.617 2.584 5.941 1 98.5 253 LEU A CA 1
ATOM 1925 C C . LEU A 1 253 ? 15.773 1.611 6.141 1 98.5 253 LEU A C 1
ATOM 1927 O O . LEU A 1 253 ? 15.828 0.564 5.488 1 98.5 253 LEU A O 1
ATOM 1931 N N . ALA A 1 254 ? 16.75 1.998 7 1 98.38 254 ALA A N 1
ATOM 1932 C CA . ALA A 1 254 ? 17.844 1.077 7.32 1 98.38 254 ALA A CA 1
ATOM 1933 C C . ALA A 1 254 ? 17.312 -0.228 7.898 1 98.38 254 ALA A C 1
ATOM 1935 O O . ALA A 1 254 ? 17.75 -1.312 7.523 1 98.38 254 ALA A O 1
ATOM 1936 N N . HIS A 1 255 ? 16.391 -0.103 8.766 1 98.19 255 HIS A N 1
ATOM 1937 C CA . HIS A 1 255 ? 15.781 -1.269 9.406 1 98.19 255 HIS A CA 1
ATOM 1938 C C . HIS A 1 255 ? 15.07 -2.146 8.375 1 98.19 255 HIS A C 1
ATOM 1940 O O . HIS A 1 255 ? 15.312 -3.354 8.312 1 98.19 255 HIS A O 1
ATOM 1946 N N . TRP A 1 256 ? 14.242 -1.596 7.566 1 98.25 256 TRP A N 1
ATOM 1947 C CA . TRP A 1 256 ? 13.438 -2.363 6.621 1 98.25 256 TRP A CA 1
ATOM 1948 C C . TRP A 1 256 ? 14.305 -2.902 5.488 1 98.25 256 TRP A C 1
ATOM 1950 O O . TRP A 1 256 ? 14.047 -3.99 4.965 1 98.25 256 TRP A O 1
ATOM 1960 N N . GLY A 1 257 ? 15.32 -2.07 5.102 1 98.25 257 GLY A N 1
ATOM 1961 C CA . GLY A 1 257 ? 16.281 -2.592 4.145 1 98.25 257 GLY A CA 1
ATOM 1962 C C . GLY A 1 257 ? 16.953 -3.871 4.609 1 98.25 257 GLY A C 1
ATOM 1963 O O . GLY A 1 257 ? 17.062 -4.836 3.85 1 98.25 257 GLY A O 1
ATOM 1964 N N . LYS A 1 258 ? 17.375 -3.863 5.781 1 97.94 258 LYS A N 1
ATOM 1965 C CA . LYS A 1 258 ? 18 -5.051 6.348 1 97.94 258 LYS A CA 1
ATOM 1966 C C . LYS A 1 258 ? 17.016 -6.211 6.434 1 97.94 258 LYS A C 1
ATOM 1968 O O . LYS A 1 258 ? 17.344 -7.344 6.082 1 97.94 258 LYS A O 1
ATOM 1973 N N . THR A 1 259 ? 15.82 -5.941 6.871 1 97.69 259 THR A N 1
ATOM 1974 C CA . THR A 1 259 ? 14.805 -6.961 7.094 1 97.69 259 THR A CA 1
ATOM 1975 C C . THR A 1 259 ? 14.492 -7.707 5.801 1 97.69 259 THR A C 1
ATOM 1977 O O . THR A 1 259 ? 14.305 -8.93 5.812 1 97.69 259 THR A O 1
ATOM 1980 N N . TYR A 1 260 ? 14.477 -7.062 4.637 1 97.62 260 TYR A N 1
ATOM 1981 C CA . TYR A 1 260 ? 14.062 -7.684 3.383 1 97.62 260 TYR A CA 1
ATOM 1982 C C . TYR A 1 260 ? 15.234 -7.77 2.406 1 97.62 260 TYR A C 1
ATOM 1984 O O . TYR A 1 260 ? 15.031 -7.941 1.202 1 97.62 260 TYR A O 1
ATOM 1992 N N . ASN A 1 261 ? 16.453 -7.574 2.918 1 97.38 261 ASN A N 1
ATOM 1993 C CA . ASN A 1 261 ? 17.672 -7.664 2.135 1 97.38 261 ASN A CA 1
ATOM 1994 C C . ASN A 1 261 ? 17.656 -6.707 0.945 1 97.38 261 ASN A C 1
ATOM 1996 O O . ASN A 1 261 ? 17.875 -7.121 -0.194 1 97.38 261 ASN A O 1
ATOM 2000 N N . LEU A 1 262 ? 17.375 -5.473 1.223 1 98.38 262 LEU A N 1
ATOM 2001 C CA . LEU A 1 262 ? 17.391 -4.402 0.232 1 98.38 262 LEU A CA 1
ATOM 2002 C C . LEU A 1 262 ? 18.531 -3.428 0.505 1 98.38 262 LEU A C 1
ATOM 2004 O O . LEU A 1 262 ? 18.844 -3.131 1.662 1 98.38 262 LEU A O 1
ATOM 2008 N N . SER A 1 263 ? 19.125 -2.988 -0.557 1 98.38 263 SER A N 1
ATOM 2009 C CA . SER A 1 263 ? 19.938 -1.794 -0.372 1 98.38 263 SER A CA 1
ATOM 2010 C C . SER A 1 263 ? 19.078 -0.581 -0.038 1 98.38 263 SER A C 1
ATOM 2012 O O . SER A 1 263 ? 17.984 -0.416 -0.589 1 98.38 263 SER A O 1
ATOM 2014 N N . ALA A 1 264 ? 19.547 0.276 0.903 1 98.56 264 ALA A N 1
ATOM 2015 C CA . ALA A 1 264 ? 18.734 1.392 1.384 1 98.56 264 ALA A CA 1
ATOM 2016 C C . ALA A 1 264 ? 19.453 2.721 1.181 1 98.56 264 ALA A C 1
ATOM 2018 O O . ALA A 1 264 ? 20.609 2.879 1.593 1 98.56 264 ALA A O 1
ATOM 2019 N N . GLU A 1 265 ? 18.797 3.646 0.529 1 98.62 265 GLU A N 1
ATOM 2020 C CA . GLU A 1 265 ? 19.281 5.008 0.333 1 98.62 265 GLU A CA 1
ATOM 2021 C C . GLU A 1 265 ? 18.234 6.035 0.764 1 98.62 265 GLU A C 1
ATOM 2023 O O . GLU A 1 265 ? 17.062 5.949 0.367 1 98.62 265 GLU A O 1
ATOM 2028 N N . ALA A 1 266 ? 18.641 7 1.555 1 98.38 266 ALA A N 1
ATOM 2029 C CA . ALA A 1 266 ? 17.734 8.047 2.018 1 98.38 266 ALA A CA 1
ATOM 2030 C C . ALA A 1 266 ? 18.359 9.43 1.852 1 98.38 266 ALA A C 1
ATOM 2032 O O . ALA A 1 266 ? 19.438 9.695 2.391 1 98.38 266 ALA A O 1
ATOM 2033 N N . PHE A 1 267 ? 17.719 10.258 1.039 1 96.81 267 PHE A N 1
ATOM 2034 C CA . PHE A 1 267 ? 18.094 11.656 0.849 1 96.81 267 PHE A CA 1
ATOM 2035 C C . PHE A 1 267 ? 19.562 11.773 0.431 1 96.81 267 PHE A C 1
ATOM 2037 O O . PHE A 1 267 ? 20.281 12.625 0.947 1 96.81 267 PHE A O 1
ATOM 2044 N N . GLY A 1 268 ? 19.969 10.859 -0.387 1 95.44 268 GLY A N 1
ATOM 2045 C CA . GLY A 1 268 ? 21.312 10.906 -0.973 1 95.44 268 GLY A CA 1
ATOM 2046 C C . GLY A 1 268 ? 22.344 10.164 -0.156 1 95.44 268 GLY A C 1
ATOM 2047 O O . GLY A 1 268 ? 23.516 10.102 -0.541 1 95.44 268 GLY A O 1
ATOM 2048 N N . LYS A 1 269 ? 21.938 9.539 0.897 1 96.94 269 LYS A N 1
ATOM 2049 C CA . LYS A 1 269 ? 22.859 8.82 1.77 1 96.94 269 LYS A CA 1
ATOM 2050 C C . LYS A 1 269 ? 22.594 7.32 1.738 1 96.94 269 LYS A C 1
ATOM 2052 O O . LYS A 1 269 ? 21.438 6.887 1.775 1 96.94 269 LYS A O 1
ATOM 2057 N N . ASN A 1 270 ? 23.641 6.578 1.636 1 97.94 270 ASN A N 1
ATOM 2058 C CA . ASN A 1 270 ? 23.531 5.133 1.807 1 97.94 270 ASN A CA 1
ATOM 2059 C C . ASN A 1 270 ? 23.344 4.758 3.273 1 97.94 270 ASN A C 1
ATOM 2061 O O . ASN A 1 270 ? 24.234 5 4.098 1 97.94 270 ASN A O 1
ATOM 2065 N N . VAL A 1 271 ? 22.266 4.148 3.578 1 98.25 271 VAL A N 1
ATOM 2066 C CA . VAL A 1 271 ? 21.984 3.791 4.965 1 98.25 271 VAL A CA 1
ATOM 2067 C C . VAL A 1 271 ? 21.812 2.279 5.09 1 98.25 271 VAL A C 1
ATOM 2069 O O . VAL A 1 271 ? 21.234 1.793 6.062 1 98.25 271 VAL A O 1
ATOM 2072 N N . SER A 1 272 ? 22.266 1.519 4.152 1 96.81 272 SER A N 1
ATOM 2073 C CA . SER A 1 272 ? 22.125 0.067 4.129 1 96.81 272 SER A CA 1
ATOM 2074 C C . SER A 1 272 ? 22.812 -0.581 5.32 1 96.81 272 SER A C 1
ATOM 2076 O O . SER A 1 272 ? 23.922 -0.17 5.699 1 96.81 272 SER A O 1
ATOM 2078 N N . ARG A 1 273 ? 22.297 -1.571 5.953 1 92.25 273 ARG A N 1
ATOM 2079 C CA . ARG A 1 273 ? 22.906 -2.33 7.039 1 92.25 273 ARG A CA 1
ATOM 2080 C C . ARG A 1 273 ? 23.172 -3.773 6.621 1 92.25 273 ARG A C 1
ATOM 2082 O O . ARG A 1 273 ? 23.906 -4.5 7.301 1 92.25 273 ARG A O 1
ATOM 2089 N N . GLY A 1 274 ? 22.688 -4.312 5.566 1 85.44 274 GLY A N 1
ATOM 2090 C CA . GLY A 1 274 ? 22.906 -5.676 5.109 1 85.44 274 GLY A CA 1
ATOM 2091 C C . GLY A 1 274 ? 24.094 -5.805 4.164 1 85.44 274 GLY A C 1
ATOM 2092 O O . GLY A 1 274 ? 24.828 -4.84 3.953 1 85.44 274 GLY A O 1
ATOM 2093 N N . LYS A 1 275 ? 24.469 -7.098 3.814 1 87.38 275 LYS A N 1
ATOM 2094 C CA . LYS A 1 275 ? 25.578 -7.383 2.898 1 87.38 275 LYS A CA 1
ATOM 2095 C C . LYS A 1 275 ? 25.047 -7.758 1.515 1 87.38 275 LYS A C 1
ATOM 2097 O O . LYS A 1 275 ? 24.047 -8.469 1.395 1 87.38 275 LYS A O 1
ATOM 2102 N N . ALA A 1 276 ? 25.734 -7.184 0.602 1 88 276 ALA A N 1
ATOM 2103 C CA . ALA A 1 276 ? 25.406 -7.586 -0.766 1 88 276 ALA A CA 1
ATOM 2104 C C . ALA A 1 276 ? 25.641 -9.078 -0.968 1 88 276 ALA A C 1
ATOM 2106 O O . ALA A 1 276 ? 26.422 -9.703 -0.245 1 88 276 ALA A O 1
ATOM 2107 N N . PRO A 1 277 ? 24.984 -9.758 -2.045 1 94.62 277 PRO A N 1
ATOM 2108 C CA . PRO A 1 277 ? 24.094 -9.133 -3.018 1 94.62 277 PRO A CA 1
ATOM 2109 C C . PRO A 1 277 ? 22.703 -8.859 -2.447 1 94.62 277 PRO A C 1
ATOM 2111 O O . PRO A 1 277 ? 22.156 -9.672 -1.699 1 94.62 277 PRO A O 1
ATOM 2114 N N . PHE A 1 278 ? 22.188 -7.68 -2.707 1 96.06 278 PHE A N 1
ATOM 2115 C CA . PHE A 1 278 ? 20.859 -7.285 -2.258 1 96.06 278 PHE A CA 1
ATOM 2116 C C . PHE A 1 278 ? 19.781 -7.816 -3.207 1 96.06 278 PHE A C 1
ATOM 2118 O O . PHE A 1 278 ? 20.031 -7.965 -4.406 1 96.06 278 PHE A O 1
ATOM 2125 N N . TYR A 1 279 ? 18.672 -8.109 -2.66 1 96.19 279 TYR A N 1
ATOM 2126 C CA . TYR A 1 279 ? 17.5 -8.578 -3.406 1 96.19 279 TYR A CA 1
ATOM 2127 C C . TYR A 1 279 ? 16.891 -7.453 -4.223 1 96.19 279 TYR A C 1
ATOM 2129 O O . TYR A 1 279 ? 16.359 -7.684 -5.312 1 96.19 279 TYR A O 1
ATOM 2137 N N . GLY A 1 280 ? 16.922 -6.254 -3.73 1 97.81 280 GLY A N 1
ATOM 2138 C CA . GLY A 1 280 ? 16.359 -5.059 -4.324 1 97.81 280 GLY A CA 1
ATOM 2139 C C . GLY A 1 280 ? 16.828 -3.775 -3.66 1 97.81 280 GLY A C 1
ATOM 2140 O O . GLY A 1 280 ? 17.922 -3.719 -3.119 1 97.81 280 GLY A O 1
ATOM 2141 N N . THR A 1 281 ? 15.961 -2.713 -3.795 1 98.56 281 THR A N 1
ATOM 2142 C CA . THR A 1 281 ? 16.344 -1.425 -3.229 1 98.56 281 THR A CA 1
ATOM 2143 C C . THR A 1 281 ? 15.148 -0.754 -2.551 1 98.56 281 THR A C 1
ATOM 2145 O O . THR A 1 281 ? 14 -1.024 -2.9 1 98.56 281 THR A O 1
ATOM 2148 N N . VAL A 1 282 ? 15.398 0.03 -1.521 1 98.81 282 VAL A N 1
ATOM 2149 C CA . VAL A 1 282 ? 14.438 0.963 -0.938 1 98.81 282 VAL A CA 1
ATOM 2150 C C . VAL A 1 282 ? 15.062 2.352 -0.837 1 98.81 282 VAL A C 1
ATOM 2152 O O . VAL A 1 282 ? 16.203 2.492 -0.41 1 98.81 282 VAL A O 1
ATOM 2155 N N . THR A 1 283 ? 14.32 3.359 -1.311 1 98.81 283 THR A N 1
ATOM 2156 C CA . THR A 1 283 ? 14.875 4.711 -1.336 1 98.81 283 THR A CA 1
ATOM 2157 C C . THR A 1 283 ? 13.867 5.711 -0.766 1 98.81 283 THR A C 1
ATOM 2159 O O . THR A 1 283 ? 12.656 5.508 -0.862 1 98.81 283 THR A O 1
ATOM 2162 N N . ALA A 1 284 ? 14.32 6.711 -0.077 1 98.62 284 ALA A N 1
ATOM 2163 C CA . ALA A 1 284 ? 13.57 7.891 0.33 1 98.62 284 ALA A CA 1
ATOM 2164 C C . ALA A 1 284 ? 14.125 9.156 -0.319 1 98.62 284 ALA A C 1
ATOM 2166 O O . ALA A 1 284 ? 15.336 9.406 -0.262 1 98.62 284 ALA A O 1
ATOM 2167 N N . SER A 1 285 ? 13.234 9.883 -0.937 1 97.69 285 SER A N 1
ATOM 2168 C CA . SER A 1 285 ? 13.656 11.117 -1.585 1 97.69 285 SER A CA 1
ATOM 2169 C C . SER A 1 285 ? 12.656 12.242 -1.34 1 97.69 285 SER A C 1
ATOM 2171 O O . SER A 1 285 ? 11.523 11.992 -0.934 1 97.69 285 SER A O 1
ATOM 2173 N N . THR A 1 286 ? 13.109 13.414 -1.366 1 94.19 286 THR A N 1
ATOM 2174 C CA . THR A 1 286 ? 12.297 14.625 -1.283 1 94.19 286 THR A CA 1
ATOM 2175 C C . THR A 1 286 ? 12.648 15.594 -2.404 1 94.19 286 THR A C 1
ATOM 2177 O O . THR A 1 286 ? 13.711 15.477 -3.021 1 94.19 286 THR A O 1
ATOM 2180 N N . THR A 1 287 ? 11.602 16.219 -2.908 1 77.62 287 THR A N 1
ATOM 2181 C CA . THR A 1 287 ? 11.938 17.297 -3.838 1 77.62 287 THR A CA 1
ATOM 2182 C C . THR A 1 287 ? 12.352 18.547 -3.082 1 77.62 287 THR A C 1
ATOM 2184 O O . THR A 1 287 ? 11.562 19.125 -2.332 1 77.62 287 THR A O 1
ATOM 2187 N N . ASP A 1 288 ? 13.523 18.906 -3.166 1 63.78 288 ASP A N 1
ATOM 2188 C CA . ASP A 1 288 ? 14.148 20 -2.428 1 63.78 288 ASP A CA 1
ATOM 2189 C C . ASP A 1 288 ? 13.375 21.312 -2.621 1 63.78 288 ASP A C 1
ATOM 2191 O O . ASP A 1 288 ? 13.227 22.094 -1.683 1 63.78 288 ASP A O 1
ATOM 2195 N N . THR A 1 289 ? 12.781 21.297 -3.695 1 66 289 THR A N 1
ATOM 2196 C CA . THR A 1 289 ? 12.195 22.594 -4.008 1 66 289 THR A CA 1
ATOM 2197 C C . THR A 1 289 ? 10.867 22.766 -3.275 1 66 289 THR A C 1
ATOM 2199 O O . THR A 1 289 ? 10.375 23.891 -3.146 1 66 289 THR A O 1
ATOM 2202 N N . THR A 1 290 ? 10.508 21.703 -2.629 1 74.25 290 THR A N 1
ATOM 2203 C CA . THR A 1 290 ? 9.18 21.859 -2.047 1 74.25 290 THR A CA 1
ATOM 2204 C C . THR A 1 290 ? 9.242 21.734 -0.527 1 74.25 290 THR A C 1
ATOM 2206 O O . THR A 1 290 ? 8.297 22.125 0.166 1 74.25 290 THR A O 1
ATOM 2209 N N . ALA A 1 291 ? 10.398 21.359 -0.006 1 87 291 ALA A N 1
ATOM 2210 C CA . ALA A 1 291 ? 10.523 21.234 1.444 1 87 291 ALA A CA 1
ATOM 2211 C C . ALA A 1 291 ? 10.797 22.594 2.088 1 87 291 ALA A C 1
ATOM 2213 O O . ALA A 1 291 ? 11.57 23.391 1.558 1 87 291 ALA A O 1
ATOM 2214 N N . ILE A 1 292 ? 10.117 22.953 3.131 1 87 292 ILE A N 1
ATOM 2215 C CA . ILE A 1 292 ? 10.266 24.203 3.871 1 87 292 ILE A CA 1
ATOM 2216 C C . ILE A 1 292 ? 10.453 23.891 5.355 1 87 292 ILE A C 1
ATOM 2218 O O . ILE A 1 292 ? 9.617 23.219 5.969 1 87 292 ILE A O 1
ATOM 2222 N N . ASP A 1 293 ? 11.539 24.422 5.855 1 89.69 293 ASP A N 1
ATOM 2223 C CA . ASP A 1 293 ? 11.766 24.219 7.281 1 89.69 293 ASP A CA 1
ATOM 2224 C C . ASP A 1 293 ? 10.789 25.047 8.117 1 89.69 293 ASP A C 1
ATOM 2226 O O . ASP A 1 293 ? 10.008 25.828 7.574 1 89.69 293 ASP A O 1
ATOM 2230 N N . VAL A 1 294 ? 10.867 24.906 9.375 1 91.81 294 VAL A N 1
ATOM 2231 C CA . VAL A 1 294 ? 9.992 25.609 10.297 1 91.81 294 VAL A CA 1
ATOM 2232 C C . VAL A 1 294 ? 10.305 27.109 10.266 1 91.81 294 VAL A C 1
ATOM 2234 O O . VAL A 1 294 ? 11.469 27.5 10.156 1 91.81 294 VAL A O 1
ATOM 2237 N N . ALA A 1 295 ? 9.281 27.891 10.297 1 90.81 295 ALA A N 1
ATOM 2238 C CA . ALA A 1 295 ? 9.469 29.344 10.336 1 90.81 295 ALA A CA 1
ATOM 2239 C C . ALA A 1 295 ? 10.039 29.781 11.68 1 90.81 295 ALA A C 1
ATOM 2241 O O . ALA A 1 295 ? 9.773 29.156 12.711 1 90.81 295 ALA A O 1
ATOM 2242 N N . PRO A 1 296 ? 10.812 30.828 11.594 1 91.94 296 PRO A N 1
ATOM 2243 C CA . PRO A 1 296 ? 11.188 31.406 12.891 1 91.94 296 PRO A CA 1
ATOM 2244 C C . PRO A 1 296 ? 9.984 31.891 13.695 1 91.94 296 PRO A C 1
ATOM 2246 O O . PRO A 1 296 ? 9 32.375 13.117 1 91.94 296 PRO A O 1
ATOM 2249 N N . VAL A 1 297 ? 10.117 31.75 14.961 1 94.94 297 VAL A N 1
ATOM 2250 C CA . VAL A 1 297 ? 9.031 32.188 15.836 1 94.94 297 VAL A CA 1
ATOM 2251 C C . VAL A 1 297 ? 9.227 33.625 16.234 1 94.94 297 VAL A C 1
ATOM 2253 O O . VAL A 1 297 ? 10.273 34 16.766 1 94.94 297 VAL A O 1
ATOM 2256 N N . SER A 1 298 ? 8.227 34.469 15.984 1 96.5 298 SER A N 1
ATOM 2257 C CA . SER A 1 298 ? 8.297 35.875 16.312 1 96.5 298 SER A CA 1
ATOM 2258 C C . SER A 1 298 ? 8.203 36.094 17.828 1 96.5 298 SER A C 1
ATOM 2260 O O . SER A 1 298 ? 7.41 35.438 18.5 1 96.5 298 SER A O 1
ATOM 2262 N N . PRO A 1 299 ? 8.992 37 18.297 1 96.31 299 PRO A N 1
ATOM 2263 C CA . PRO A 1 299 ? 8.898 37.312 19.734 1 96.31 299 PRO A CA 1
ATOM 2264 C C . PRO A 1 299 ? 7.551 37.938 20.109 1 96.31 299 PRO A C 1
ATOM 2266 O O . PRO A 1 299 ? 6.984 38.719 19.359 1 96.31 299 PRO A O 1
ATOM 2269 N N . THR A 1 300 ? 7.055 37.5 21.312 1 96.5 300 THR A N 1
ATOM 2270 C CA . THR A 1 300 ? 5.762 38 21.766 1 96.5 300 THR A CA 1
ATOM 2271 C C . THR A 1 300 ? 5.832 38.469 23.219 1 96.5 300 THR A C 1
ATOM 2273 O O . THR A 1 300 ? 4.801 38.625 23.875 1 96.5 300 THR A O 1
ATOM 2276 N N . ASP A 1 301 ? 7.004 38.562 23.734 1 92.19 301 ASP A N 1
ATOM 2277 C CA . ASP A 1 301 ? 7.164 39.031 25.109 1 92.19 301 ASP A CA 1
ATOM 2278 C C . ASP A 1 301 ? 6.887 40.5 25.219 1 92.19 301 ASP A C 1
ATOM 2280 O O . ASP A 1 301 ? 6.676 41.188 24.219 1 92.19 301 ASP A O 1
ATOM 2284 N N . SER A 1 302 ? 6.93 41.031 26.438 1 90.31 302 SER A N 1
ATOM 2285 C CA . SER A 1 302 ? 6.531 42.406 26.719 1 90.31 302 SER A CA 1
ATOM 2286 C C . SER A 1 302 ? 7.484 43.406 26.062 1 90.31 302 SER A C 1
ATOM 2288 O O . SER A 1 302 ? 7.113 44.531 25.797 1 90.31 302 SER A O 1
ATOM 2290 N N . GLU A 1 303 ? 8.625 43 25.719 1 92.44 303 GLU A N 1
ATOM 2291 C CA . GLU A 1 303 ? 9.617 43.875 25.141 1 92.44 303 GLU A CA 1
ATOM 2292 C C . GLU A 1 303 ? 9.508 43.906 23.625 1 92.44 303 GLU A C 1
ATOM 2294 O O . GLU A 1 303 ? 10.109 44.781 22.969 1 92.44 303 GLU A O 1
ATOM 2299 N N . ALA A 1 304 ? 8.711 43.031 23.078 1 95.56 304 ALA A N 1
ATOM 2300 C CA . ALA A 1 304 ? 8.547 43 21.625 1 95.56 304 ALA A CA 1
ATOM 2301 C C . ALA A 1 304 ? 7.586 44.062 21.141 1 95.56 304 ALA A C 1
ATOM 2303 O O . ALA A 1 304 ? 6.379 43.844 21.047 1 95.56 304 ALA A O 1
ATOM 2304 N N . LYS A 1 305 ? 8.125 45.156 20.719 1 95.88 305 LYS A N 1
ATOM 2305 C CA . LYS A 1 305 ? 7.328 46.344 20.359 1 95.88 305 LYS A CA 1
ATOM 2306 C C . LYS A 1 305 ? 6.363 46 19.219 1 95.88 305 LYS A C 1
ATOM 2308 O O . LYS A 1 305 ? 5.18 46.344 19.281 1 95.88 305 LYS A O 1
ATOM 2313 N N . PRO A 1 306 ? 6.871 45.312 18.125 1 96.5 306 PRO A N 1
ATOM 2314 C CA . PRO A 1 306 ? 5.938 45.031 17.031 1 96.5 306 PRO A CA 1
ATOM 2315 C C . PRO A 1 306 ? 4.738 44.188 17.484 1 96.5 306 PRO A C 1
ATOM 2317 O O . PRO A 1 306 ? 3.615 44.438 17.031 1 96.5 306 PRO A O 1
ATOM 2320 N N . TRP A 1 307 ? 4.934 43.281 18.391 1 97.06 307 TRP A N 1
ATOM 2321 C CA . TRP A 1 307 ? 3.83 42.5 18.938 1 97.06 307 TRP A CA 1
ATOM 2322 C C . TRP A 1 307 ? 2.859 43.375 19.703 1 97.06 307 TRP A C 1
ATOM 2324 O O . TRP A 1 307 ? 1.642 43.219 19.594 1 97.06 307 TRP A O 1
ATOM 2334 N N . ASN A 1 308 ? 3.393 44.25 20.469 1 96.19 308 ASN A N 1
ATOM 2335 C CA . ASN A 1 308 ? 2.561 45.156 21.25 1 96.19 308 ASN A CA 1
ATOM 2336 C C . ASN A 1 308 ? 1.717 46.062 20.344 1 96.19 308 ASN A C 1
ATOM 2338 O O . ASN A 1 308 ? 0.546 46.312 20.625 1 96.19 308 ASN A O 1
ATOM 2342 N N . VAL A 1 309 ? 2.346 46.5 19.281 1 96.12 309 VAL A N 1
ATOM 2343 C CA . VAL A 1 309 ? 1.634 47.344 18.312 1 96.12 309 VAL A CA 1
ATOM 2344 C C . VAL A 1 309 ? 0.51 46.531 17.656 1 96.12 309 VAL A C 1
ATOM 2346 O O . VAL A 1 309 ? -0.616 47.031 17.531 1 96.12 309 VAL A O 1
ATOM 2349 N N . LEU A 1 310 ? 0.819 45.344 17.25 1 95.88 310 LEU A N 1
ATOM 2350 C CA . LEU A 1 310 ? -0.188 44.469 16.625 1 95.88 310 LEU A CA 1
ATOM 2351 C C . LEU A 1 310 ? -1.337 44.188 17.594 1 95.88 310 LEU A C 1
ATOM 2353 O O . LEU A 1 310 ? -2.506 44.344 17.234 1 95.88 310 LEU A O 1
ATOM 2357 N N . SER A 1 311 ? -1.012 43.844 18.844 1 95.19 311 SER A N 1
ATOM 2358 C CA . SER A 1 311 ? -2.008 43.469 19.844 1 95.19 311 SER A CA 1
ATOM 2359 C C . SER A 1 311 ? -2.916 44.656 20.172 1 95.19 311 SER A C 1
ATOM 2361 O O . SER A 1 311 ? -4.137 44.5 20.25 1 95.19 311 SER A O 1
ATOM 2363 N N . SER A 1 312 ? -2.309 45.75 20.328 1 93.69 312 SER A N 1
ATOM 2364 C CA . SER A 1 312 ? -3.082 46.969 20.625 1 93.69 312 SER A CA 1
ATOM 2365 C C . SER A 1 312 ? -3.988 47.344 19.469 1 93.69 312 SER A C 1
ATOM 2367 O O . SER A 1 312 ? -5.109 47.812 19.672 1 93.69 312 SER A O 1
ATOM 2369 N N . SER A 1 313 ? -3.455 47.156 18.25 1 94.12 313 SER A N 1
ATOM 2370 C CA . SER A 1 313 ? -4.25 47.469 17.062 1 94.12 313 SER A CA 1
ATOM 2371 C C . SER A 1 313 ? -5.445 46.531 16.953 1 94.12 313 SER A C 1
ATOM 2373 O O . SER A 1 313 ? -6.535 46.969 16.547 1 94.12 313 SER A O 1
ATOM 2375 N N . ILE A 1 314 ? -5.227 45.25 17.266 1 93.75 314 ILE A N 1
ATOM 2376 C CA . ILE A 1 314 ? -6.309 44.281 17.234 1 93.75 314 ILE A CA 1
ATOM 2377 C C . ILE A 1 314 ? -7.387 44.656 18.234 1 93.75 314 ILE A C 1
ATOM 2379 O O . ILE A 1 314 ? -8.57 44.75 17.906 1 93.75 314 ILE A O 1
ATOM 2383 N N . ARG A 1 315 ? -7 45 19.453 1 91.81 315 ARG A N 1
ATOM 2384 C CA . ARG A 1 315 ? -7.938 45.406 20.5 1 91.81 315 ARG A CA 1
ATOM 2385 C C . ARG A 1 315 ? -8.672 46.688 20.109 1 91.81 315 ARG A C 1
ATOM 2387 O O . ARG A 1 315 ? -9.883 46.781 20.312 1 91.81 315 ARG A O 1
ATOM 2394 N N . GLY A 1 316 ? -7.934 47.594 19.547 1 89.75 316 GLY A N 1
ATOM 2395 C CA . GLY A 1 316 ? -8.523 48.844 19.141 1 89.75 316 GLY A CA 1
ATOM 2396 C C . GLY A 1 316 ? -9.562 48.688 18.062 1 89.75 316 GLY A C 1
ATOM 2397 O O . GLY A 1 316 ? -10.594 49.375 18.078 1 89.75 316 GLY A O 1
ATOM 2398 N N . ALA A 1 317 ? -9.273 47.875 17.141 1 89.31 317 ALA A N 1
ATOM 2399 C CA . ALA A 1 317 ? -10.18 47.656 16.016 1 89.31 317 ALA A CA 1
ATOM 2400 C C . ALA A 1 317 ? -11.492 47.031 16.469 1 89.31 317 ALA A C 1
ATOM 2402 O O . ALA A 1 317 ? -12.539 47.25 15.852 1 89.31 317 ALA A O 1
ATOM 2403 N N . TYR A 1 318 ? -11.461 46.281 17.547 1 86.81 318 TYR A N 1
ATOM 2404 C CA . TYR A 1 318 ? -12.664 45.594 17.984 1 86.81 318 TYR A CA 1
ATOM 2405 C C . TYR A 1 318 ? -13.414 46.375 19.031 1 86.81 318 TYR A C 1
ATOM 2407 O O . TYR A 1 318 ? -14.453 45.938 19.531 1 86.81 318 TYR A O 1
ATOM 2415 N N . ARG A 1 319 ? -12.938 47.469 19.469 1 80.5 319 ARG A N 1
ATOM 2416 C CA . ARG A 1 319 ? -13.539 48.281 20.516 1 80.5 319 ARG A CA 1
ATOM 2417 C C . ARG A 1 319 ? -15.008 48.562 20.219 1 80.5 319 ARG A C 1
ATOM 2419 O O . ARG A 1 319 ? -15.852 48.562 21.125 1 80.5 319 ARG A O 1
ATOM 2426 N N . ASP A 1 320 ? -15.336 48.75 18.953 1 76 320 ASP A N 1
ATOM 2427 C CA . ASP A 1 320 ? -16.719 49.094 18.594 1 76 320 ASP A CA 1
ATOM 2428 C C . ASP A 1 320 ? -17.344 47.938 17.797 1 76 320 ASP A C 1
ATOM 2430 O O . ASP A 1 320 ? -18.281 48.188 17.016 1 76 320 ASP A O 1
ATOM 2434 N N . SER A 1 321 ? -16.688 46.844 18.062 1 78.62 321 SER A N 1
ATOM 2435 C CA . SER A 1 321 ? -17.234 45.688 17.312 1 78.62 321 SER A CA 1
ATOM 2436 C C . SER A 1 321 ? -18.656 45.375 17.766 1 78.62 321 SER A C 1
ATOM 2438 O O . SER A 1 321 ? -18.969 45.469 18.953 1 78.62 321 SER A O 1
ATOM 2440 N N . LYS A 1 322 ? -19.469 44.938 16.859 1 72.31 322 LYS A N 1
ATOM 2441 C CA . LYS A 1 322 ? -20.859 44.594 17.156 1 72.31 322 LYS A CA 1
ATOM 2442 C C . LYS A 1 322 ? -21 43.125 17.531 1 72.31 322 LYS A C 1
ATOM 2444 O O . LYS A 1 322 ? -22.094 42.656 17.844 1 72.31 322 LYS A O 1
ATOM 2449 N N . ASN A 1 323 ? -19.906 42.438 17.438 1 74.88 323 ASN A N 1
ATOM 2450 C CA . ASN A 1 323 ? -19.953 41.062 17.891 1 74.88 323 ASN A CA 1
ATOM 2451 C C . ASN A 1 323 ? -20.203 40.969 19.391 1 74.88 323 ASN A C 1
ATOM 2453 O O . ASN A 1 323 ? -19.469 41.562 20.188 1 74.88 323 ASN A O 1
ATOM 2457 N N . PRO A 1 324 ? -21.203 40.219 19.766 1 73.38 324 PRO A N 1
ATOM 2458 C CA . PRO A 1 324 ? -21.609 40.219 21.172 1 73.38 324 PRO A CA 1
ATOM 2459 C C . PRO A 1 324 ? -20.484 39.75 22.109 1 73.38 324 PRO A C 1
ATOM 2461 O O . PRO A 1 324 ? -20.344 40.281 23.219 1 73.38 324 PRO A O 1
ATOM 2464 N N . LYS A 1 325 ? -19.703 38.875 21.703 1 72.69 325 LYS A N 1
ATOM 2465 C CA . LYS A 1 325 ? -18.672 38.344 22.609 1 72.69 325 LYS A CA 1
ATOM 2466 C C . LYS A 1 325 ? -17.547 39.344 22.797 1 72.69 325 LYS A C 1
ATOM 2468 O O . LYS A 1 325 ? -16.875 39.344 23.828 1 72.69 325 LYS A O 1
ATOM 2473 N N . VAL A 1 326 ? -17.328 40.125 21.875 1 74.75 326 VAL A N 1
ATOM 2474 C CA . VAL A 1 326 ? -16.312 41.156 22 1 74.75 326 VAL A CA 1
ATOM 2475 C C . VAL A 1 326 ? -16.875 42.312 22.797 1 74.75 326 VAL A C 1
ATOM 2477 O O . VAL A 1 326 ? -16.172 42.906 23.625 1 74.75 326 VAL A O 1
ATOM 2480 N N . ALA A 1 327 ? -18.125 42.531 22.516 1 67.19 327 ALA A N 1
ATOM 2481 C CA . ALA A 1 327 ? -18.781 43.656 23.188 1 67.19 327 ALA A CA 1
ATOM 2482 C C . ALA A 1 327 ? -18.859 43.438 24.703 1 67.19 327 ALA A C 1
ATOM 2484 O O . ALA A 1 327 ? -18.828 44.406 25.469 1 67.19 327 ALA A O 1
ATOM 2485 N N . GLU A 1 328 ? -18.984 42.219 25.031 1 66.44 328 GLU A N 1
ATOM 2486 C CA . GLU A 1 328 ? -19.188 41.875 26.438 1 66.44 328 GLU A CA 1
ATOM 2487 C C . GLU A 1 328 ? -17.875 41.938 27.219 1 66.44 328 GLU A C 1
ATOM 2489 O O . GLU A 1 328 ? -17.875 42 28.438 1 66.44 328 GLU A O 1
ATOM 2494 N N . GLY A 1 329 ? -16.875 41.906 26.484 1 67.69 329 GLY A N 1
ATOM 2495 C CA . GLY A 1 329 ? -15.625 41.844 27.219 1 67.69 329 GLY A CA 1
ATOM 2496 C C . GLY A 1 329 ? -14.43 42.25 26.375 1 67.69 329 GLY A C 1
ATOM 2497 O O . GLY A 1 329 ? -14.578 42.719 25.25 1 67.69 329 GLY A O 1
ATOM 2498 N N . ASP A 1 330 ? -13.273 42.062 26.984 1 77.88 330 ASP A N 1
ATOM 2499 C CA . ASP A 1 330 ? -12.016 42.406 26.328 1 77.88 330 ASP A CA 1
ATOM 2500 C C . ASP A 1 330 ? -11.555 41.281 25.406 1 77.88 330 ASP A C 1
ATOM 2502 O O . ASP A 1 330 ? -11.82 40.125 25.672 1 77.88 330 ASP A O 1
ATOM 2506 N N . ILE A 1 331 ? -11.172 41.625 24.25 1 88.75 331 ILE A N 1
ATOM 2507 C CA . ILE A 1 331 ? -10.539 40.656 23.359 1 88.75 331 ILE A CA 1
ATOM 2508 C C . ILE A 1 331 ? -9.125 40.375 23.844 1 88.75 331 ILE A C 1
ATOM 2510 O O . ILE A 1 331 ? -8.375 41.281 24.188 1 88.75 331 ILE A O 1
ATOM 2514 N N . ILE A 1 332 ? -8.883 39.094 24.031 1 92.12 332 ILE A N 1
ATOM 2515 C CA . ILE A 1 332 ? -7.543 38.656 24.391 1 92.12 332 ILE A CA 1
ATOM 2516 C C . ILE A 1 332 ? -6.75 38.344 23.109 1 92.12 332 ILE A C 1
ATOM 2518 O O . ILE A 1 332 ? -7.289 37.75 22.172 1 92.12 332 ILE A O 1
ATOM 2522 N N . VAL A 1 333 ? -5.523 38.812 23.047 1 94.62 333 VAL A N 1
ATOM 2523 C CA . VAL A 1 333 ? -4.645 38.5 21.938 1 94.62 333 VAL A CA 1
ATOM 2524 C C . VAL A 1 333 ? -3.57 37.5 22.391 1 94.62 333 VAL A C 1
ATOM 2526 O O . VAL A 1 333 ? -2.824 37.781 23.344 1 94.62 333 VAL A O 1
ATOM 2529 N N . SER A 1 334 ? -3.561 36.406 21.859 1 95.44 334 SER A N 1
ATOM 2530 C CA . SER A 1 334 ? -2.572 35.375 22.188 1 95.44 334 SER A CA 1
ATOM 2531 C C . SER A 1 334 ? -1.879 34.875 20.938 1 95.44 334 SER A C 1
ATOM 2533 O O . SER A 1 334 ? -2.516 34.688 19.891 1 95.44 334 SER A O 1
ATOM 2535 N N . PRO A 1 335 ? -0.547 34.625 21.047 1 95.62 335 PRO A N 1
ATOM 2536 C CA . PRO A 1 335 ? 0.127 34 19.906 1 95.62 335 PRO A CA 1
ATOM 2537 C C . PRO A 1 335 ? -0.385 32.594 19.609 1 95.62 335 PRO A C 1
ATOM 2539 O O . PRO A 1 335 ? -0.84 31.891 20.516 1 95.62 335 PRO A O 1
ATOM 2542 N N . ALA A 1 336 ? -0.354 32.219 18.359 1 93.12 336 ALA A N 1
ATOM 2543 C CA . ALA A 1 336 ? -0.721 30.891 17.875 1 93.12 336 ALA A CA 1
ATOM 2544 C C . ALA A 1 336 ? 0.207 30.438 16.75 1 93.12 336 ALA A C 1
ATOM 2546 O O . ALA A 1 336 ? 1.237 31.062 16.5 1 93.12 336 ALA A O 1
ATOM 2547 N N . LEU A 1 337 ? -0.087 29.234 16.297 1 91.31 337 LEU A N 1
ATOM 2548 C CA . LEU A 1 337 ? 0.701 28.688 15.188 1 91.31 337 LEU A CA 1
ATOM 2549 C C . LEU A 1 337 ? -0.171 28.469 13.961 1 91.31 337 LEU A C 1
ATOM 2551 O O . LEU A 1 337 ? -1.385 28.281 14.078 1 91.31 337 LEU A O 1
ATOM 2555 N N . MET A 1 338 ? 0.526 28.469 12.906 1 85.69 338 MET A N 1
ATOM 2556 C CA . MET A 1 338 ? -0.093 28.016 11.672 1 85.69 338 MET A CA 1
ATOM 2557 C C . MET A 1 338 ? 0.404 26.625 11.297 1 85.69 338 MET A C 1
ATOM 2559 O O . MET A 1 338 ? 1.587 26.312 11.461 1 85.69 338 MET A O 1
ATOM 2563 N N . SER A 1 339 ? -0.52 25.625 10.953 1 73.88 339 SER A N 1
ATOM 2564 C CA . SER A 1 339 ? -0.202 24.234 10.688 1 73.88 339 SER A CA 1
ATOM 2565 C C . SER A 1 339 ? 0.58 24.078 9.391 1 73.88 339 SER A C 1
ATOM 2567 O O . SER A 1 339 ? 1.112 23 9.102 1 73.88 339 SER A O 1
ATOM 2569 N N . GLY A 1 340 ? 0.981 24.906 8.695 1 59.81 340 GLY A N 1
ATOM 2570 C CA . GLY A 1 340 ? 1.787 24.766 7.488 1 59.81 340 GLY A CA 1
ATOM 2571 C C . GLY A 1 340 ? 0.962 24.5 6.246 1 59.81 340 GLY A C 1
ATOM 2572 O O . GLY A 1 340 ? 1.366 23.719 5.383 1 59.81 340 GLY A O 1
ATOM 2573 N N . ASN A 1 341 ? -0.344 24.516 6.348 1 50.53 341 ASN A N 1
ATOM 2574 C CA . ASN A 1 341 ? -1.353 24.031 5.406 1 50.53 341 ASN A CA 1
ATOM 2575 C C . ASN A 1 341 ? -0.894 24.188 3.961 1 50.53 341 ASN A C 1
ATOM 2577 O O . ASN A 1 341 ? -0.92 23.234 3.186 1 50.53 341 ASN A O 1
ATOM 2581 N N . THR A 1 342 ? -1.55 25.109 3.223 1 43.78 342 THR A N 1
ATOM 2582 C CA . THR A 1 342 ? -2.039 25.047 1.851 1 43.78 342 THR A CA 1
ATOM 2583 C C . THR A 1 342 ? -0.878 25.031 0.861 1 43.78 342 THR A C 1
ATOM 2585 O O . THR A 1 342 ? 0.249 25.375 1.215 1 43.78 342 THR A O 1
ATOM 2588 N N . ALA A 1 343 ? -1.094 24.109 -0.157 1 39.75 343 ALA A N 1
ATOM 2589 C CA . ALA A 1 343 ? -0.311 24.234 -1.384 1 39.75 343 ALA A CA 1
ATOM 2590 C C . ALA A 1 343 ? 0.557 25.5 -1.357 1 39.75 343 ALA A C 1
ATOM 2592 O O . ALA A 1 343 ? 1.596 25.547 -2.02 1 39.75 343 ALA A O 1
ATOM 2593 N N . ILE A 1 344 ? -0.14 26.625 -0.889 1 42.78 344 ILE A N 1
ATOM 2594 C CA . ILE A 1 344 ? 0.319 27.984 -1.115 1 42.78 344 ILE A CA 1
ATOM 2595 C C . ILE A 1 344 ? 1.124 28.469 0.089 1 42.78 344 ILE A C 1
ATOM 2597 O O . ILE A 1 344 ? 0.553 28.875 1.104 1 42.78 344 ILE A O 1
ATOM 2601 N N . PHE A 1 345 ? 1.987 27.531 0.544 1 51.22 345 PHE A N 1
ATOM 2602 C CA . PHE A 1 345 ? 2.938 28.016 1.535 1 51.22 345 PHE A CA 1
ATOM 2603 C C . PHE A 1 345 ? 3.096 29.531 1.431 1 51.22 345 PHE A C 1
ATOM 2605 O O . PHE A 1 345 ? 3.133 30.078 0.329 1 51.22 345 PHE A O 1
ATOM 2612 N N . SER A 1 346 ? 2.705 30.141 2.621 1 60.62 346 SER A N 1
ATOM 2613 C CA . SER A 1 346 ? 2.883 31.578 2.748 1 60.62 346 SER A CA 1
ATOM 2614 C C . SER A 1 346 ? 4.176 32.031 2.082 1 60.62 346 SER A C 1
ATOM 2616 O O . SER A 1 346 ? 5.18 31.312 2.105 1 60.62 346 SER A O 1
ATOM 2618 N N . ASP A 1 347 ? 4.039 32.719 1.127 1 71.25 347 ASP A N 1
ATOM 2619 C CA . ASP A 1 347 ? 5.219 33.312 0.507 1 71.25 347 ASP A CA 1
ATOM 2620 C C . ASP A 1 347 ? 6.055 34.062 1.536 1 71.25 347 ASP A C 1
ATOM 2622 O O . ASP A 1 347 ? 7.059 34.688 1.188 1 71.25 347 ASP A O 1
ATOM 2626 N N . THR A 1 348 ? 5.699 33.812 2.861 1 79.5 348 THR A N 1
ATOM 2627 C CA . THR A 1 348 ? 6.441 34.5 3.902 1 79.5 348 THR A CA 1
ATOM 2628 C C . THR A 1 348 ? 7.855 33.938 4.031 1 79.5 348 THR A C 1
ATOM 2630 O O . THR A 1 348 ? 8.734 34.594 4.617 1 79.5 348 THR A O 1
ATOM 2633 N N . LYS A 1 349 ? 8.055 32.781 3.508 1 82.06 349 LYS A N 1
ATOM 2634 C CA . LYS A 1 349 ? 9.367 32.125 3.633 1 82.06 349 LYS A CA 1
ATOM 2635 C C . LYS A 1 349 ? 10.453 33 3.006 1 82.06 349 LYS A C 1
ATOM 2637 O O . LYS A 1 349 ? 11.602 32.969 3.438 1 82.06 349 LYS A O 1
ATOM 2642 N N . PHE A 1 350 ? 10.07 33.812 2.096 1 85 350 PHE A N 1
ATOM 2643 C CA . PHE A 1 350 ? 11.039 34.625 1.406 1 85 350 PHE A CA 1
ATOM 2644 C C . PHE A 1 350 ? 11.406 35.844 2.254 1 85 350 PHE A C 1
ATOM 2646 O O . PHE A 1 350 ? 12.414 36.5 1.996 1 85 350 PHE A O 1
ATOM 2653 N N . TYR A 1 351 ? 10.617 36.094 3.268 1 88.81 351 TYR A N 1
ATOM 2654 C CA . TYR A 1 351 ? 10.781 37.344 4.031 1 88.81 351 TYR A CA 1
ATOM 2655 C C . TYR A 1 351 ? 11.422 37.062 5.383 1 88.81 351 TYR A C 1
ATOM 2657 O O . TYR A 1 351 ? 11.586 37.969 6.199 1 88.81 351 TYR A O 1
ATOM 2665 N N . TRP A 1 352 ? 11.844 35.844 5.633 1 90.94 352 TRP A N 1
ATOM 2666 C CA . TRP A 1 352 ? 12.305 35.438 6.957 1 90.94 352 TRP A CA 1
ATOM 2667 C C . TRP A 1 352 ? 13.57 36.188 7.344 1 90.94 352 TRP A C 1
ATOM 2669 O O . TRP A 1 352 ? 13.836 36.406 8.531 1 90.94 352 TRP A O 1
ATOM 2679 N N . LYS A 1 353 ? 14.336 36.688 6.359 1 93.38 353 LYS A N 1
ATOM 2680 C CA . LYS A 1 353 ? 15.586 37.375 6.652 1 93.38 353 LYS A CA 1
ATOM 2681 C C . LYS A 1 353 ? 15.336 38.875 6.918 1 93.38 353 LYS A C 1
ATOM 2683 O O . LYS A 1 353 ? 16.219 39.562 7.438 1 93.38 353 LYS A O 1
ATOM 2688 N N . LEU A 1 354 ? 14.203 39.281 6.629 1 93.94 354 LEU A N 1
ATOM 2689 C CA . LEU A 1 354 ? 13.945 40.719 6.633 1 93.94 354 LEU A CA 1
ATOM 2690 C C . LEU A 1 354 ? 13.578 41.188 8.031 1 93.94 354 LEU A C 1
ATOM 2692 O O . LEU A 1 354 ? 13.695 42.406 8.336 1 93.94 354 LEU A O 1
ATOM 2696 N N . THR A 1 355 ? 13.039 40.281 8.859 1 94.69 355 THR A N 1
ATOM 2697 C CA . THR A 1 355 ? 12.664 40.656 10.219 1 94.69 355 THR A CA 1
ATOM 2698 C C . THR A 1 355 ? 12.352 39.438 11.055 1 94.69 355 THR A C 1
ATOM 2700 O O . THR A 1 355 ? 11.945 38.406 10.523 1 94.69 355 THR A O 1
ATOM 2703 N N . LYS A 1 356 ? 12.508 39.562 12.328 1 95.19 356 LYS A N 1
ATOM 2704 C CA . LYS A 1 356 ? 12.117 38.531 13.266 1 95.19 356 LYS A CA 1
ATOM 2705 C C . LYS A 1 356 ? 10.648 38.656 13.656 1 95.19 356 LYS A C 1
ATOM 2707 O O . LYS A 1 356 ? 10.109 37.781 14.352 1 95.19 356 LYS A O 1
ATOM 2712 N N . HIS A 1 357 ? 10.039 39.719 13.234 1 96.12 357 HIS A N 1
ATOM 2713 C CA . HIS A 1 357 ? 8.664 40 13.609 1 96.12 357 HIS A CA 1
ATOM 2714 C C . HIS A 1 357 ? 7.711 39.781 12.445 1 96.12 357 HIS A C 1
ATOM 2716 O O . HIS A 1 357 ? 7.32 40.719 11.75 1 96.12 357 HIS A O 1
ATOM 2722 N N . ILE A 1 358 ? 7.34 38.5 12.281 1 93.5 358 ILE A N 1
ATOM 2723 C CA . ILE A 1 358 ? 6.43 38.094 11.227 1 93.5 358 ILE A CA 1
ATOM 2724 C C . ILE A 1 358 ? 5.137 37.531 11.836 1 93.5 358 ILE A C 1
ATOM 2726 O O . ILE A 1 358 ? 5.16 36.562 12.586 1 93.5 358 ILE A O 1
ATOM 2730 N N . PHE A 1 359 ? 4.051 38.188 11.547 1 93.12 359 PHE A N 1
ATOM 2731 C CA . PHE A 1 359 ? 2.752 37.781 12.094 1 93.12 359 PHE A CA 1
ATOM 2732 C C . PHE A 1 359 ? 1.778 37.438 10.977 1 93.12 359 PHE A C 1
ATOM 2734 O O . PHE A 1 359 ? 1.808 38.062 9.898 1 93.12 359 PHE A O 1
ATOM 2741 N N . ARG A 1 360 ? 0.993 36.469 11.242 1 89.69 360 ARG A N 1
ATOM 2742 C CA . ARG A 1 360 ? -0.043 36.062 10.305 1 89.69 360 ARG A CA 1
ATOM 2743 C C . ARG A 1 360 ? -1.433 36.25 10.906 1 89.69 360 ARG A C 1
ATOM 2745 O O . ARG A 1 360 ? -1.808 35.5 11.836 1 89.69 360 ARG A O 1
ATOM 2752 N N . TYR A 1 361 ? -2.143 37.156 10.344 1 89.56 361 TYR A N 1
ATOM 2753 C CA . TYR A 1 361 ? -3.428 37.531 10.922 1 89.56 361 TYR A CA 1
ATOM 2754 C C . TYR A 1 361 ? -4.227 38.406 9.969 1 89.56 361 TYR A C 1
ATOM 2756 O O . TYR A 1 361 ? -3.689 39.344 9.398 1 89.56 361 TYR A O 1
ATOM 2764 N N . ASN A 1 362 ? -5.527 38.062 9.82 1 82.19 362 ASN A N 1
ATOM 2765 C CA . ASN A 1 362 ? -6.352 38.844 8.914 1 82.19 362 ASN A CA 1
ATOM 2766 C C . ASN A 1 362 ? -7.594 39.406 9.609 1 82.19 362 ASN A C 1
ATOM 2768 O O . ASN A 1 362 ? -8.508 39.906 8.953 1 82.19 362 ASN A O 1
ATOM 2772 N N . HIS A 1 363 ? -7.727 39.375 10.828 1 86 363 HIS A N 1
ATOM 2773 C CA . HIS A 1 363 ? -8.734 40 11.664 1 86 363 HIS A CA 1
ATOM 2774 C C . HIS A 1 363 ? -10.141 39.531 11.297 1 86 363 HIS A C 1
ATOM 2776 O O . HIS A 1 363 ? -11.031 40.344 11.039 1 86 363 HIS A O 1
ATOM 2782 N N . HIS A 1 364 ? -10.336 38.281 11.32 1 80.5 364 HIS A N 1
ATOM 2783 C CA . HIS A 1 364 ? -11.656 37.719 11.055 1 80.5 364 HIS A CA 1
ATOM 2784 C C . HIS A 1 364 ? -12.055 36.719 12.133 1 80.5 364 HIS A C 1
ATOM 2786 O O . HIS A 1 364 ? -11.195 36.156 12.82 1 80.5 364 HIS A O 1
ATOM 2792 N N . PHE A 1 365 ? -13.344 36.688 12.242 1 74.88 365 PHE A N 1
ATOM 2793 C CA . PHE A 1 365 ? -13.875 35.625 13.109 1 74.88 365 PHE A CA 1
ATOM 2794 C C . PHE A 1 365 ? -13.961 34.312 12.359 1 74.88 365 PHE A C 1
ATOM 2796 O O . PHE A 1 365 ? -14.312 34.281 11.18 1 74.88 365 PHE A O 1
ATOM 2803 N N . ALA A 1 366 ? -13.602 33.312 13.086 1 68.31 366 ALA A N 1
ATOM 2804 C CA . ALA A 1 366 ? -13.719 32 12.484 1 68.31 366 ALA A CA 1
ATOM 2805 C C . ALA A 1 366 ? -15.141 31.734 12.008 1 68.31 366 ALA A C 1
ATOM 2807 O O . ALA A 1 366 ? -15.352 31.062 10.992 1 68.31 366 ALA A O 1
ATOM 2808 N N . SER A 1 367 ? -16.078 32.375 12.625 1 64.62 367 SER A N 1
ATOM 2809 C CA . SER A 1 367 ? -17.5 32.156 12.344 1 64.62 367 SER A CA 1
ATOM 2810 C C . SER A 1 367 ? -17.953 32.969 11.133 1 64.62 367 SER A C 1
ATOM 2812 O O . SER A 1 367 ? -19.016 32.719 10.57 1 64.62 367 SER A O 1
ATOM 2814 N N . ASP A 1 368 ? -17.203 33.938 10.836 1 63.69 368 ASP A N 1
ATOM 2815 C CA . ASP A 1 368 ? -17.641 34.844 9.781 1 63.69 368 ASP A CA 1
ATOM 2816 C C . ASP A 1 368 ? -17.453 34.188 8.406 1 63.69 368 ASP A C 1
ATOM 2818 O O . ASP A 1 368 ? -17.984 34.688 7.41 1 63.69 368 ASP A O 1
ATOM 2822 N N . LEU A 1 369 ? -16.641 33.25 8.461 1 61.31 369 LEU A N 1
ATOM 2823 C CA . LEU A 1 369 ? -16.391 32.594 7.184 1 61.31 369 LEU A CA 1
ATOM 2824 C C . LEU A 1 369 ? -17.422 31.5 6.906 1 61.31 369 LEU A C 1
ATOM 2826 O O . LEU A 1 369 ? -17.672 30.641 7.75 1 61.31 369 LEU A O 1
ATOM 2830 N N . TYR A 1 370 ? -18.453 31.953 6.129 1 52.31 370 TYR A N 1
ATOM 2831 C CA . TYR A 1 370 ? -19.406 30.938 5.695 1 52.31 370 TYR A CA 1
ATOM 2832 C C . TYR A 1 370 ? -18.766 30.016 4.648 1 52.31 370 TYR A C 1
ATOM 2834 O O . TYR A 1 370 ? -18.359 30.484 3.58 1 52.31 370 TYR A O 1
ATOM 2842 N N . ASN A 1 371 ? -18.281 29.172 5.293 1 46.72 371 ASN A N 1
ATOM 2843 C CA . ASN A 1 371 ? -17.797 28.234 4.273 1 46.72 371 ASN A CA 1
ATOM 2844 C C . ASN A 1 371 ? -18.844 27.172 3.975 1 46.72 371 ASN A C 1
ATOM 2846 O O . ASN A 1 371 ? -19.5 26.656 4.887 1 46.72 371 ASN A O 1
ATOM 2850 N N . GLY A 1 372 ? -19.922 27.438 3.334 1 40.16 372 GLY A N 1
ATOM 2851 C CA . GLY A 1 372 ? -20.891 26.438 2.924 1 40.16 372 GLY A CA 1
ATOM 2852 C C . GLY A 1 372 ? -20.797 25.156 3.721 1 40.16 372 GLY A C 1
ATOM 2853 O O . GLY A 1 372 ? -21.531 24.188 3.447 1 40.16 372 GLY A O 1
ATOM 2854 N N . ALA A 1 373 ? -19.859 25.125 4.648 1 36.31 373 ALA A N 1
ATOM 2855 C CA . ALA A 1 373 ? -19.672 23.828 5.297 1 36.31 373 ALA A CA 1
ATOM 2856 C C . ALA A 1 373 ? -20.641 23.656 6.469 1 36.31 373 ALA A C 1
ATOM 2858 O O . ALA A 1 373 ? -20.938 22.531 6.879 1 36.31 373 ALA A O 1
ATOM 2859 N N . HIS A 1 374 ? -21.094 24.75 7.309 1 31.78 374 HIS A N 1
ATOM 2860 C CA . HIS A 1 374 ? -21.812 24.516 8.555 1 31.78 374 HIS A CA 1
ATOM 2861 C C . HIS A 1 374 ? -23.203 23.938 8.281 1 31.78 374 HIS A C 1
ATOM 2863 O O . HIS A 1 374 ? -23.969 23.688 9.219 1 31.78 374 HIS A O 1
ATOM 2869 N N . THR A 1 375 ? -23.828 24.297 7.32 1 28.89 375 THR A N 1
ATOM 2870 C CA . THR A 1 375 ? -25.219 23.875 7.355 1 28.89 375 THR A CA 1
ATOM 2871 C C . THR A 1 375 ? -25.328 22.359 7.465 1 28.89 375 THR A C 1
ATOM 2873 O O . THR A 1 375 ? -26.391 21.781 7.184 1 28.89 375 THR A O 1
ATOM 2876 N N . ALA A 1 376 ? -24.203 21.531 7.531 1 29.31 376 ALA A N 1
ATOM 2877 C CA . ALA A 1 376 ? -24.672 20.172 7.844 1 29.31 376 ALA A CA 1
ATOM 2878 C C . ALA A 1 376 ? -25.172 20.094 9.281 1 29.31 376 ALA A C 1
ATOM 2880 O O . ALA A 1 376 ? -24.375 20.031 10.219 1 29.31 376 ALA A O 1
ATOM 2881 N N . ASN A 1 377 ? -25.953 20.75 9.93 1 26.22 377 ASN A N 1
ATOM 2882 C CA . ASN A 1 377 ? -26.672 20.281 11.109 1 26.22 377 ASN A CA 1
ATOM 2883 C C . ASN A 1 377 ? -26.859 18.781 11.102 1 26.22 377 ASN A C 1
ATOM 2885 O O . ASN A 1 377 ? -26.797 18.125 12.148 1 26.22 377 ASN A O 1
ATOM 2889 N N . GLU A 1 378 ? -28.062 18.172 10.477 1 26.73 378 GLU A N 1
ATOM 2890 C CA . GLU A 1 378 ? -28.719 16.906 10.773 1 26.73 378 GLU A CA 1
ATOM 2891 C C . GLU A 1 378 ? -27.734 15.742 10.711 1 26.73 378 GLU A C 1
ATOM 2893 O O . GLU A 1 378 ? -26.625 15.883 10.18 1 26.73 378 GLU A O 1
ATOM 2898 N N . GLY A 1 379 ? -28.125 14.281 10.758 1 27 379 GLY A N 1
ATOM 2899 C CA . GLY A 1 379 ? -27.531 12.977 11 1 27 379 GLY A CA 1
ATOM 2900 C C . GLY A 1 379 ? -26.219 12.766 10.242 1 27 379 GLY A C 1
ATOM 2901 O O . GLY A 1 379 ? -25.312 12.109 10.742 1 27 379 GLY A O 1
ATOM 2902 N N . THR A 1 380 ? -26.234 12.586 8.82 1 24.83 380 THR A N 1
ATOM 2903 C CA . THR A 1 380 ? -25.297 11.828 8.008 1 24.83 380 THR A CA 1
ATOM 2904 C C . THR A 1 380 ? -23.922 12.508 7.984 1 24.83 380 THR A C 1
ATOM 2906 O O . THR A 1 380 ? -23.797 13.664 8.383 1 24.83 380 THR A O 1
ATOM 2909 N N . ARG A 1 381 ? -23 12.344 6.641 1 27.94 381 ARG A N 1
ATOM 2910 C CA . ARG A 1 381 ? -21.688 12.203 6.043 1 27.94 381 ARG A CA 1
ATOM 2911 C C . ARG A 1 381 ? -21.031 13.562 5.824 1 27.94 381 ARG A C 1
ATOM 2913 O O . ARG A 1 381 ? -20.031 13.664 5.109 1 27.94 381 ARG A O 1
ATOM 2920 N N . LYS A 1 382 ? -21.578 14.586 6.035 1 29.5 382 LYS A N 1
ATOM 2921 C CA . LYS A 1 382 ? -21.219 15.812 5.328 1 29.5 382 LYS A CA 1
ATOM 2922 C C . LYS A 1 382 ? -19.969 16.453 5.934 1 29.5 382 LYS A C 1
ATOM 2924 O O . LYS A 1 382 ? -19.719 17.641 5.727 1 29.5 382 LYS A O 1
ATOM 2929 N N . HIS A 1 383 ? -19.438 16.047 6.93 1 28.75 383 HIS A N 1
ATOM 2930 C CA . HIS A 1 383 ? -18.234 16.734 7.359 1 28.75 383 HIS A CA 1
ATOM 2931 C C . HIS A 1 383 ? -17.188 16.781 6.246 1 28.75 383 HIS A C 1
ATOM 2933 O O . HIS A 1 383 ? -16.297 17.625 6.262 1 28.75 383 HIS A O 1
ATOM 2939 N N . SER A 1 384 ? -17.172 15.688 5.395 1 28.97 384 SER A N 1
ATOM 2940 C CA . SER A 1 384 ? -16.141 15.555 4.387 1 28.97 384 SER A CA 1
ATOM 2941 C C . SER A 1 384 ? -16.188 16.703 3.383 1 28.97 384 SER A C 1
ATOM 2943 O O . SER A 1 384 ? -15.266 16.891 2.592 1 28.97 384 SER A O 1
ATOM 2945 N N . ALA A 1 385 ? -17.406 17.188 3.096 1 28.77 385 ALA A N 1
ATOM 2946 C CA . ALA A 1 385 ? -17.672 18.25 2.113 1 28.77 385 ALA A CA 1
ATOM 2947 C C . ALA A 1 385 ? -17.016 19.562 2.533 1 28.77 385 ALA A C 1
ATOM 2949 O O . ALA A 1 385 ? -17.109 20.562 1.824 1 28.77 385 ALA A O 1
ATOM 2950 N N . LEU A 1 386 ? -16.578 19.703 3.678 1 30.09 386 LEU A N 1
ATOM 2951 C CA . LEU A 1 386 ? -16.078 20.984 4.148 1 30.09 386 LEU A CA 1
ATOM 2952 C C . LEU A 1 386 ? -14.945 21.5 3.26 1 30.09 386 LEU A C 1
ATOM 2954 O O . LEU A 1 386 ? -14.891 22.688 2.928 1 30.09 386 LEU A O 1
ATOM 2958 N N . ILE A 1 387 ? -14.016 20.609 2.965 1 31.73 387 ILE A N 1
ATOM 2959 C CA . ILE A 1 387 ? -12.812 21.062 2.275 1 31.73 387 ILE A CA 1
ATOM 2960 C C . ILE A 1 387 ? -13.148 21.406 0.826 1 31.73 387 ILE A C 1
ATOM 2962 O O . ILE A 1 387 ? -12.461 22.219 0.196 1 31.73 387 ILE A O 1
ATOM 2966 N N . ARG A 1 388 ? -14.008 20.703 0.227 1 32.06 388 ARG A N 1
ATOM 2967 C CA . ARG A 1 388 ? -14.297 20.953 -1.181 1 32.06 388 ARG A CA 1
ATOM 2968 C C . ARG A 1 388 ? -14.984 22.297 -1.364 1 32.06 388 ARG A C 1
ATOM 2970 O O . ARG A 1 388 ? -14.953 22.875 -2.455 1 32.06 388 ARG A O 1
ATOM 2977 N N . ILE A 1 389 ? -15.891 22.703 -0.5 1 33.41 389 ILE A N 1
ATOM 2978 C CA . ILE A 1 389 ? -16.766 23.875 -0.619 1 33.41 389 ILE A CA 1
ATOM 2979 C C . ILE A 1 389 ? -15.945 25.156 -0.464 1 33.41 389 ILE A C 1
ATOM 2981 O O . ILE A 1 389 ? -16.469 26.25 -0.597 1 33.41 389 ILE A O 1
ATOM 2985 N N . LEU A 1 390 ? -14.805 25.125 0.007 1 36.16 390 LEU A N 1
ATOM 2986 C CA . LEU A 1 390 ? -14.094 26.391 0.134 1 36.16 390 LEU A CA 1
ATOM 2987 C C . LEU A 1 390 ? -14.086 27.156 -1.191 1 36.16 390 LEU A C 1
ATOM 2989 O O . LEU A 1 390 ? -13.992 28.375 -1.211 1 36.16 390 LEU A O 1
ATOM 2993 N N . THR A 1 391 ? -14.008 26.469 -2.303 1 37.22 391 THR A N 1
ATOM 2994 C CA . THR A 1 391 ? -13.695 27.234 -3.506 1 37.22 391 THR A CA 1
ATOM 2995 C C . THR A 1 391 ? -14.945 27.938 -4.039 1 37.22 391 THR A C 1
ATOM 2997 O O . THR A 1 391 ? -14.867 29.062 -4.52 1 37.22 391 THR A O 1
ATOM 3000 N N . SER A 1 392 ? -16.047 27.219 -4.234 1 39.72 392 SER A N 1
ATOM 3001 C CA . SER A 1 392 ? -16.984 27.844 -5.168 1 39.72 392 SER A CA 1
ATOM 3002 C C . SER A 1 392 ? -17.875 28.859 -4.461 1 39.72 392 SER A C 1
ATOM 3004 O O . SER A 1 392 ? -18.359 29.797 -5.086 1 39.72 392 SER A O 1
ATOM 3006 N N . TYR A 1 393 ? -18.328 28.594 -3.162 1 45.97 393 TYR A N 1
ATOM 3007 C CA . TYR A 1 393 ? -19.312 29.516 -2.602 1 45.97 393 TYR A CA 1
ATOM 3008 C C . TYR A 1 393 ? -18.828 30.078 -1.267 1 45.97 393 TYR A C 1
ATOM 3010 O O . TYR A 1 393 ? -19.234 29.594 -0.206 1 45.97 393 TYR A O 1
ATOM 3018 N N . SER A 1 394 ? -17.734 30.812 -1.325 1 58.5 394 SER A N 1
ATOM 3019 C CA . SER A 1 394 ? -17.25 31.438 -0.094 1 58.5 394 SER A CA 1
ATOM 3020 C C . SER A 1 394 ? -17.891 32.812 0.127 1 58.5 394 SER A C 1
ATOM 3022 O O . SER A 1 394 ? -18.219 33.5 -0.833 1 58.5 394 SER A O 1
ATOM 3024 N N . ALA A 1 395 ? -18.531 32.938 1.247 1 65.12 395 ALA A N 1
ATOM 3025 C CA . ALA A 1 395 ? -19.062 34.25 1.63 1 65.12 395 ALA A CA 1
ATOM 3026 C C . ALA A 1 395 ? -18.438 34.75 2.938 1 65.12 395 ALA A C 1
ATOM 3028 O O . ALA A 1 395 ? -18.016 33.938 3.766 1 65.12 395 ALA A O 1
ATOM 3029 N N . TYR A 1 396 ? -18.234 36 2.938 1 72.56 396 TYR A N 1
ATOM 3030 C CA . TYR A 1 396 ? -17.719 36.656 4.141 1 72.56 396 TYR A CA 1
ATOM 3031 C C . TYR A 1 396 ? -18.703 37.656 4.68 1 72.56 396 TYR A C 1
ATOM 3033 O O . TYR A 1 396 ? -19.297 38.438 3.914 1 72.56 396 TYR A O 1
ATOM 3041 N N . LYS A 1 397 ? -18.969 37.656 5.941 1 76.19 397 LYS A N 1
ATOM 3042 C CA . LYS A 1 397 ? -19.906 38.594 6.566 1 76.19 397 LYS A CA 1
ATOM 3043 C C . LYS A 1 397 ? -19.453 40.031 6.355 1 76.19 397 LYS A C 1
ATOM 3045 O O . LYS A 1 397 ? -18.297 40.375 6.578 1 76.19 397 LYS A O 1
ATOM 3050 N N . ALA A 1 398 ? -20.359 40.906 6.039 1 75.62 398 ALA A N 1
ATOM 3051 C CA . ALA A 1 398 ? -20.062 42.312 5.742 1 75.62 398 ALA A CA 1
ATOM 3052 C C . ALA A 1 398 ? -19.516 43.031 6.973 1 75.62 398 ALA A C 1
ATOM 3054 O O . ALA A 1 398 ? -18.594 43.844 6.875 1 75.62 398 ALA A O 1
ATOM 3055 N N . SER A 1 399 ? -20.125 42.781 8.078 1 77.06 399 SER A N 1
ATOM 3056 C CA . SER A 1 399 ? -19.656 43.438 9.305 1 77.06 399 SER A CA 1
ATOM 3057 C C . SER A 1 399 ? -18.219 43.031 9.609 1 77.06 399 SER A C 1
ATOM 3059 O O . SER A 1 399 ? -17.438 43.844 10.102 1 77.06 399 SER A O 1
ATOM 3061 N N . GLY A 1 400 ? -17.875 41.844 9.344 1 78.75 400 GLY A N 1
ATOM 3062 C CA . GLY A 1 400 ? -16.5 41.375 9.508 1 78.75 400 GLY A CA 1
ATOM 3063 C C . GLY A 1 400 ? -15.523 42.094 8.602 1 78.75 400 GLY A C 1
ATOM 3064 O O . GLY A 1 400 ? -14.391 42.375 9 1 78.75 400 GLY A O 1
ATOM 3065 N N . PHE A 1 401 ? -16.047 42.406 7.477 1 80.56 401 PHE A N 1
ATOM 3066 C CA . PHE A 1 401 ? -15.211 43.125 6.52 1 80.56 401 PHE A CA 1
ATOM 3067 C C . PHE A 1 401 ? -14.914 44.531 7.004 1 80.56 401 PHE A C 1
ATOM 3069 O O . PHE A 1 401 ? -13.789 45.031 6.844 1 80.56 401 PHE A O 1
ATOM 3076 N N . VAL A 1 402 ? -15.844 45.125 7.531 1 82.44 402 VAL A N 1
ATOM 3077 C CA . VAL A 1 402 ? -15.648 46.469 8.07 1 82.44 402 VAL A CA 1
ATOM 3078 C C . VAL A 1 402 ? -14.641 46.438 9.219 1 82.44 402 VAL A C 1
ATOM 3080 O O . VAL A 1 402 ? -13.766 47.312 9.32 1 82.44 402 VAL A O 1
ATOM 3083 N N . ASP A 1 403 ? -14.766 45.469 10.039 1 84.44 403 ASP A N 1
ATOM 3084 C CA . ASP A 1 403 ? -13.82 45.281 11.133 1 84.44 403 ASP A CA 1
ATOM 3085 C C . ASP A 1 403 ? -12.398 45.094 10.617 1 84.44 403 ASP A C 1
ATOM 3087 O O . ASP A 1 403 ? -11.438 45.562 11.219 1 84.44 403 ASP A O 1
ATOM 3091 N N . MET A 1 404 ? -12.281 44.406 9.555 1 86.62 404 MET A N 1
ATOM 3092 C CA . MET A 1 404 ? -10.977 44.156 8.938 1 86.62 404 MET A CA 1
ATOM 3093 C C . MET A 1 404 ? -10.352 45.438 8.453 1 86.62 404 MET A C 1
ATOM 3095 O O . MET A 1 404 ? -9.156 45.688 8.641 1 86.62 404 MET A O 1
ATOM 3099 N N . ILE A 1 405 ? -11.148 46.281 7.855 1 84.62 405 ILE A N 1
ATOM 3100 C CA . ILE A 1 405 ? -10.664 47.562 7.379 1 84.62 405 ILE A CA 1
ATOM 3101 C C . ILE A 1 405 ? -10.211 48.406 8.562 1 84.62 405 ILE A C 1
ATOM 3103 O O . ILE A 1 405 ? -9.148 49.062 8.508 1 84.62 405 ILE A O 1
ATOM 3107 N N . LYS A 1 406 ? -11 48.406 9.578 1 88.12 406 LYS A N 1
ATOM 3108 C CA . LYS A 1 406 ? -10.641 49.125 10.789 1 88.12 406 LYS A CA 1
ATOM 3109 C C . LYS A 1 406 ? -9.305 48.656 11.344 1 88.12 406 LYS A C 1
ATOM 3111 O O . LYS A 1 406 ? -8.477 49.438 11.781 1 88.12 406 LYS A O 1
ATOM 3116 N N . PHE A 1 407 ? -9.133 47.406 11.359 1 91.38 407 PHE A N 1
ATOM 3117 C CA . PHE A 1 407 ? -7.895 46.812 11.875 1 91.38 407 PHE A CA 1
ATOM 3118 C C . PHE A 1 407 ? -6.695 47.312 11.07 1 91.38 407 PHE A C 1
ATOM 3120 O O . PHE A 1 407 ? -5.715 47.781 11.641 1 91.38 407 PHE A O 1
ATOM 3127 N N . PHE A 1 408 ? -6.793 47.219 9.742 1 89.75 408 PHE A N 1
ATOM 3128 C CA . PHE A 1 408 ? -5.652 47.625 8.922 1 89.75 408 PHE A CA 1
ATOM 3129 C C . PHE A 1 408 ? -5.383 49.094 9.07 1 89.75 408 PHE A C 1
ATOM 3131 O O . PHE A 1 408 ? -4.227 49.531 9.094 1 89.75 408 PHE A O 1
ATOM 3138 N N . THR A 1 409 ? -6.398 49.844 9.195 1 87.62 409 THR A N 1
ATOM 3139 C CA . THR A 1 409 ? -6.234 51.281 9.406 1 87.62 409 THR A CA 1
ATOM 3140 C C . THR A 1 409 ? -5.535 51.562 10.734 1 87.62 409 THR A C 1
ATOM 3142 O O . THR A 1 409 ? -4.559 52.312 10.781 1 87.62 409 THR A O 1
ATOM 3145 N N . THR A 1 410 ? -6.031 50.938 11.734 1 91 410 THR A N 1
ATOM 3146 C CA . THR A 1 410 ? -5.477 51.156 13.07 1 91 410 THR A CA 1
ATOM 3147 C C . THR A 1 410 ? -4.027 50.656 13.125 1 91 410 THR A C 1
ATOM 3149 O O . THR A 1 410 ? -3.176 51.312 13.742 1 91 410 THR A O 1
ATOM 3152 N N . LEU A 1 411 ? -3.754 49.531 12.516 1 92.81 411 LEU A N 1
ATOM 3153 C CA . LEU A 1 411 ? -2.408 48.969 12.5 1 92.81 411 LEU A CA 1
ATOM 3154 C C . LEU A 1 411 ? -1.427 49.906 11.828 1 92.81 411 LEU A C 1
ATOM 3156 O O . LEU A 1 411 ? -0.337 50.156 12.352 1 92.81 411 LEU A O 1
ATOM 3160 N N . ILE A 1 412 ? -1.771 50.5 10.703 1 88.62 412 ILE A N 1
ATOM 3161 C CA . ILE A 1 412 ? -0.899 51.375 9.945 1 88.62 412 ILE A CA 1
ATOM 3162 C C . ILE A 1 412 ? -0.652 52.656 10.742 1 88.62 412 ILE A C 1
ATOM 3164 O O . ILE A 1 412 ? 0.486 53.125 10.844 1 88.62 412 ILE A O 1
ATOM 3168 N N . ILE A 1 413 ? -1.705 53.156 11.32 1 87.62 413 ILE A N 1
ATOM 3169 C CA . ILE A 1 413 ? -1.585 54.406 12.102 1 87.62 413 ILE A CA 1
ATOM 3170 C C . ILE A 1 413 ? -0.686 54.156 13.305 1 87.62 413 ILE A C 1
ATOM 3172 O O . ILE A 1 413 ? 0.204 54.969 13.602 1 87.62 413 ILE A O 1
ATOM 3176 N N . ASN A 1 414 ? -0.954 53.094 13.945 1 91.62 414 ASN A N 1
ATOM 3177 C CA . ASN A 1 414 ? -0.162 52.781 15.133 1 91.62 414 ASN A CA 1
ATOM 3178 C C . ASN A 1 414 ? 1.299 52.5 14.781 1 91.62 414 ASN A C 1
ATOM 3180 O O . ASN A 1 414 ? 2.199 52.875 15.531 1 91.62 414 ASN A O 1
ATOM 3184 N N . ALA A 1 415 ? 1.558 51.812 13.664 1 90.38 415 ALA A N 1
ATOM 3185 C CA . ALA A 1 415 ? 2.912 51.5 13.234 1 90.38 415 ALA A CA 1
ATOM 3186 C C . ALA A 1 415 ? 3.668 52.75 12.797 1 90.38 415 ALA A C 1
ATOM 3188 O O . ALA A 1 415 ? 4.898 52.781 12.828 1 90.38 415 ALA A O 1
ATOM 3189 N N . ASP A 1 416 ? 2.945 53.75 12.383 1 86.31 416 ASP A N 1
ATOM 3190 C CA . ASP A 1 416 ? 3.545 54.969 11.867 1 86.31 416 ASP A CA 1
ATOM 3191 C C . ASP A 1 416 ? 3.902 55.938 13.008 1 86.31 416 ASP A C 1
ATOM 3193 O O . ASP A 1 416 ? 4.598 56.938 12.797 1 86.31 416 ASP A O 1
ATOM 3197 N N . GLN A 1 417 ? 3.459 55.594 14.141 1 85.88 417 GLN A N 1
ATOM 3198 C CA . GLN A 1 417 ? 3.789 56.469 15.273 1 85.88 417 GLN A CA 1
ATOM 3199 C C . GLN A 1 417 ? 5.281 56.438 15.578 1 85.88 417 GLN A C 1
ATOM 3201 O O . GLN A 1 417 ? 5.918 55.375 15.469 1 85.88 417 GLN A O 1
ATOM 3206 N N . PRO A 1 418 ? 5.676 57.656 16.031 1 75.25 418 PRO A N 1
ATOM 3207 C CA . PRO A 1 418 ? 7.102 57.688 16.375 1 75.25 418 PRO A CA 1
ATOM 3208 C C . PRO A 1 418 ? 7.477 56.688 17.469 1 75.25 418 PRO A C 1
ATOM 3210 O O . PRO A 1 418 ? 6.758 56.562 18.453 1 75.25 418 PRO A O 1
ATOM 3213 N N . ASP A 1 419 ? 8.414 55.875 17.328 1 81.19 419 ASP A N 1
ATOM 3214 C CA . ASP A 1 419 ? 9.023 54.969 18.297 1 81.19 419 ASP A CA 1
ATOM 3215 C C . ASP A 1 419 ? 8.141 53.75 18.531 1 81.19 419 ASP A C 1
ATOM 3217 O O . ASP A 1 419 ? 8.32 53.031 19.516 1 81.19 419 ASP A O 1
ATOM 3221 N N . ALA A 1 420 ? 7.188 53.594 17.672 1 83 420 ALA A N 1
ATOM 3222 C CA . ALA A 1 420 ? 6.262 52.469 17.859 1 83 420 ALA A CA 1
ATOM 3223 C C . ALA A 1 420 ? 6.957 51.125 17.594 1 83 420 ALA A C 1
ATOM 3225 O O . ALA A 1 420 ? 6.648 50.125 18.234 1 83 420 ALA A O 1
ATOM 3226 N N . LEU A 1 421 ? 7.828 51.281 16.688 1 83.44 421 LEU A N 1
ATOM 3227 C CA . LEU A 1 421 ? 8.453 50.031 16.281 1 83.44 421 LEU A CA 1
ATOM 3228 C C . LEU A 1 421 ? 9.953 50.031 16.562 1 83.44 421 LEU A C 1
ATOM 3230 O O . LEU A 1 421 ? 10.562 51.125 16.594 1 83.44 421 LEU A O 1
ATOM 3234 N N . MET B 1 1 ? 7.711 -3.965 -36.125 1 20.14 1 MET B N 1
ATOM 3235 C CA . MET B 1 1 ? 8.797 -4.637 -36.844 1 20.14 1 MET B CA 1
ATOM 3236 C C . MET B 1 1 ? 10.125 -4.414 -36.125 1 20.14 1 MET B C 1
ATOM 3238 O O . MET B 1 1 ? 10.602 -3.283 -36.031 1 20.14 1 MET B O 1
ATOM 3242 N N . GLY B 1 2 ? 10.469 -5.121 -35.031 1 26.3 2 GLY B N 1
ATOM 3243 C CA . GLY B 1 2 ? 11.461 -4.902 -33.969 1 26.3 2 GLY B CA 1
ATOM 3244 C C . GLY B 1 2 ? 12.867 -4.762 -34.5 1 26.3 2 GLY B C 1
ATOM 3245 O O . GLY B 1 2 ? 13.148 -5.141 -35.656 1 26.3 2 GLY B O 1
ATOM 3246 N N . HIS B 1 3 ? 13.648 -3.887 -34 1 29.09 3 HIS B N 1
ATOM 3247 C CA . HIS B 1 3 ? 15.016 -3.541 -34.375 1 29.09 3 HIS B CA 1
ATOM 3248 C C . HIS B 1 3 ? 15.836 -4.789 -34.656 1 29.09 3 HIS B C 1
ATOM 3250 O O . HIS B 1 3 ? 15.68 -5.812 -34 1 29.09 3 HIS B O 1
ATOM 3256 N N . GLN B 1 4 ? 16.297 -5.012 -35.969 1 29.58 4 GLN B N 1
ATOM 3257 C CA . GLN B 1 4 ? 17.141 -5.902 -36.781 1 29.58 4 GLN B CA 1
ATOM 3258 C C . GLN B 1 4 ? 18.516 -6.062 -36.125 1 29.58 4 GLN B C 1
ATOM 3260 O O . GLN B 1 4 ? 19.453 -5.34 -36.5 1 29.58 4 GLN B O 1
ATOM 3265 N N . GLY B 1 5 ? 18.688 -5.949 -34.844 1 33.53 5 GLY B N 1
ATOM 3266 C CA . GLY B 1 5 ? 20.094 -6.199 -34.562 1 33.53 5 GLY B CA 1
ATOM 3267 C C . GLY B 1 5 ? 20.672 -7.355 -35.375 1 33.53 5 GLY B C 1
ATOM 3268 O O . GLY B 1 5 ? 19.922 -8.156 -35.938 1 33.53 5 GLY B O 1
ATOM 3269 N N . GLU B 1 6 ? 21.969 -7.141 -35.906 1 33.94 6 GLU B N 1
ATOM 3270 C CA . GLU B 1 6 ? 22.703 -8.047 -36.812 1 33.94 6 GLU B CA 1
ATOM 3271 C C . GLU B 1 6 ? 22.5 -9.5 -36.406 1 33.94 6 GLU B C 1
ATOM 3273 O O . GLU B 1 6 ? 22.578 -9.836 -35.219 1 33.94 6 GLU B O 1
ATOM 3278 N N . PRO B 1 7 ? 21.734 -10.273 -37.188 1 36.81 7 PRO B N 1
ATOM 3279 C CA . PRO B 1 7 ? 21.609 -11.727 -37.062 1 36.81 7 PRO B CA 1
ATOM 3280 C C . PRO B 1 7 ? 22.953 -12.422 -36.812 1 36.81 7 PRO B C 1
ATOM 3282 O O . PRO B 1 7 ? 23.859 -12.328 -37.625 1 36.81 7 PRO B O 1
ATOM 3285 N N . ARG B 1 8 ? 23.828 -12.133 -35.812 1 35.28 8 ARG B N 1
ATOM 3286 C CA . ARG B 1 8 ? 24.969 -13.031 -35.781 1 35.28 8 ARG B CA 1
ATOM 3287 C C . ARG B 1 8 ? 24.688 -14.336 -36.5 1 35.28 8 ARG B C 1
ATOM 3289 O O . ARG B 1 8 ? 23.531 -14.742 -36.625 1 35.28 8 ARG B O 1
ATOM 3296 N N . ARG B 1 9 ? 25.562 -14.914 -37.344 1 36 9 ARG B N 1
ATOM 3297 C CA . ARG B 1 9 ? 25.594 -16.156 -38.125 1 36 9 ARG B CA 1
ATOM 3298 C C . ARG B 1 9 ? 24.906 -17.281 -37.375 1 36 9 ARG B C 1
ATOM 3300 O O . ARG B 1 9 ? 25.484 -17.859 -36.438 1 36 9 ARG B O 1
ATOM 3307 N N . ARG B 1 10 ? 23.703 -17.047 -36.906 1 43.38 10 ARG B N 1
ATOM 3308 C CA . ARG B 1 10 ? 22.797 -18 -36.25 1 43.38 10 ARG B CA 1
ATOM 3309 C C . ARG B 1 10 ? 22.812 -19.344 -37 1 43.38 10 ARG B C 1
ATOM 3311 O O . ARG B 1 10 ? 22.578 -19.406 -38.188 1 43.38 10 ARG B O 1
ATOM 3318 N N . ASP B 1 11 ? 23.859 -20.094 -36.719 1 44.84 11 ASP B N 1
ATOM 3319 C CA . ASP B 1 11 ? 23.922 -21.422 -37.344 1 44.84 11 ASP B CA 1
ATOM 3320 C C . ASP B 1 11 ? 22.531 -22.016 -37.5 1 44.84 11 ASP B C 1
ATOM 3322 O O . ASP B 1 11 ? 21.891 -22.375 -36.5 1 44.84 11 ASP B O 1
ATOM 3326 N N . PRO B 1 12 ? 21.812 -21.656 -38.438 1 49.72 12 PRO B N 1
ATOM 3327 C CA . PRO B 1 12 ? 20.453 -22.125 -38.781 1 49.72 12 PRO B CA 1
ATOM 3328 C C . PRO B 1 12 ? 20.281 -23.625 -38.531 1 49.72 12 PRO B C 1
ATOM 3330 O O . PRO B 1 12 ? 19.156 -24.125 -38.469 1 49.72 12 PRO B O 1
ATOM 3333 N N . SER B 1 13 ? 21.406 -24.234 -38.531 1 51.38 13 SER B N 1
ATOM 3334 C CA . SER B 1 13 ? 21.281 -25.688 -38.562 1 51.38 13 SER B CA 1
ATOM 3335 C C . SER B 1 13 ? 20.828 -26.203 -37.188 1 51.38 13 SER B C 1
ATOM 3337 O O . SER B 1 13 ? 20.312 -27.328 -37.094 1 51.38 13 SER B O 1
ATOM 3339 N N . THR B 1 14 ? 20.797 -25.312 -36.188 1 65.19 14 THR B N 1
ATOM 3340 C CA . THR B 1 14 ? 20.625 -25.922 -34.844 1 65.19 14 THR B CA 1
ATOM 3341 C C . THR B 1 14 ? 19.375 -25.391 -34.188 1 65.19 14 THR B C 1
ATOM 3343 O O . THR B 1 14 ? 18.703 -26.109 -33.438 1 65.19 14 THR B O 1
ATOM 3346 N N . TYR B 1 15 ? 19 -24.062 -34.562 1 66 15 TYR B N 1
ATOM 3347 C CA . TYR B 1 15 ? 17.844 -23.484 -33.875 1 66 15 TYR B CA 1
ATOM 3348 C C . TYR B 1 15 ? 16.906 -22.828 -34.875 1 66 15 TYR B C 1
ATOM 3350 O O . TYR B 1 15 ? 17.344 -22.297 -35.906 1 66 15 TYR B O 1
ATOM 3358 N N . VAL B 1 16 ? 15.609 -23 -34.75 1 66.44 16 VAL B N 1
ATOM 3359 C CA . VAL B 1 16 ? 14.594 -22.234 -35.469 1 66.44 16 VAL B CA 1
ATOM 3360 C C . VAL B 1 16 ? 14.305 -20.938 -34.719 1 66.44 16 VAL B C 1
ATOM 3362 O O . VAL B 1 16 ? 13.766 -20.969 -33.594 1 66.44 16 VAL B O 1
ATOM 3365 N N . TRP B 1 17 ? 14.703 -19.859 -35.312 1 64.5 17 TRP B N 1
ATOM 3366 C CA . TRP B 1 17 ? 14.609 -18.562 -34.656 1 64.5 17 TRP B CA 1
ATOM 3367 C C . TRP B 1 17 ? 13.32 -17.844 -35.062 1 64.5 17 TRP B C 1
ATOM 3369 O O . TRP B 1 17 ? 12.867 -17.969 -36.219 1 64.5 17 TRP B O 1
ATOM 3379 N N . GLY B 1 18 ? 12.602 -17.219 -34.219 1 60.5 18 GLY B N 1
ATOM 3380 C CA . GLY B 1 18 ? 11.453 -16.391 -34.531 1 60.5 18 GLY B CA 1
ATOM 3381 C C . GLY B 1 18 ? 10.508 -16.203 -33.344 1 60.5 18 GLY B C 1
ATOM 3382 O O . GLY B 1 18 ? 10.492 -17.016 -32.438 1 60.5 18 GLY B O 1
ATOM 3383 N N . ARG B 1 19 ? 9.828 -15.078 -33.438 1 57.31 19 ARG B N 1
ATOM 3384 C CA . ARG B 1 19 ? 8.797 -14.82 -32.438 1 57.31 19 ARG B CA 1
ATOM 3385 C C . ARG B 1 19 ? 7.785 -15.961 -32.406 1 57.31 19 ARG B C 1
ATOM 3387 O O . ARG B 1 19 ? 7.316 -16.422 -33.438 1 57.31 19 ARG B O 1
ATOM 3394 N N . GLY B 1 20 ? 7.594 -16.5 -31.25 1 58.38 20 GLY B N 1
ATOM 3395 C CA . GLY B 1 20 ? 6.594 -17.531 -31.125 1 58.38 20 GLY B CA 1
ATOM 3396 C C . GLY B 1 20 ? 7.137 -18.922 -31.406 1 58.38 20 GLY B C 1
ATOM 3397 O O . GLY B 1 20 ? 6.391 -19.906 -31.375 1 58.38 20 GLY B O 1
ATOM 3398 N N . SER B 1 21 ? 8.375 -18.938 -31.781 1 52.53 21 SER B N 1
ATOM 3399 C CA . SER B 1 21 ? 8.945 -20.234 -32.094 1 52.53 21 SER B CA 1
ATOM 3400 C C . SER B 1 21 ? 8.766 -21.219 -30.938 1 52.53 21 SER B C 1
ATOM 3402 O O . SER B 1 21 ? 8.547 -22.406 -31.156 1 52.53 21 SER B O 1
ATOM 3404 N N . GLY B 1 22 ? 8.75 -20.719 -29.734 1 54.69 22 GLY B N 1
ATOM 3405 C CA . GLY B 1 22 ? 8.555 -21.578 -28.578 1 54.69 22 GLY B CA 1
ATOM 3406 C C . GLY B 1 22 ? 7.117 -21.609 -28.094 1 54.69 22 GLY B C 1
ATOM 3407 O O . GLY B 1 22 ? 6.68 -22.594 -27.484 1 54.69 22 GLY B O 1
ATOM 3408 N N . ASP B 1 23 ? 6.422 -20.562 -28.312 1 60.06 23 ASP B N 1
ATOM 3409 C CA . ASP B 1 23 ? 5.074 -20.391 -27.781 1 60.06 23 ASP B CA 1
ATOM 3410 C C . ASP B 1 23 ? 4.16 -19.719 -28.797 1 60.06 23 ASP B C 1
ATOM 3412 O O . ASP B 1 23 ? 4.047 -18.484 -28.828 1 60.06 23 ASP B O 1
ATOM 3416 N N . ASP B 1 24 ? 3.393 -20.453 -29.656 1 60.28 24 ASP B N 1
ATOM 3417 C CA . ASP B 1 24 ? 3.326 -21.891 -29.906 1 60.28 24 ASP B CA 1
ATOM 3418 C C . ASP B 1 24 ? 3.385 -22.188 -31.406 1 60.28 24 ASP B C 1
ATOM 3420 O O . ASP B 1 24 ? 2.658 -23.062 -31.891 1 60.28 24 ASP B O 1
ATOM 3424 N N . LYS B 1 25 ? 4.188 -21.422 -32.031 1 65.12 25 LYS B N 1
ATOM 3425 C CA . LYS B 1 25 ? 4.246 -21.656 -33.469 1 65.12 25 LYS B CA 1
ATOM 3426 C C . LYS B 1 25 ? 4.867 -23.016 -33.781 1 65.12 25 LYS B C 1
ATOM 3428 O O . LYS B 1 25 ? 4.547 -23.641 -34.812 1 65.12 25 LYS B O 1
ATOM 3433 N N . SER B 1 26 ? 5.66 -23.438 -32.906 1 66.25 26 SER B N 1
ATOM 3434 C CA . SER B 1 26 ? 6.262 -24.75 -33.094 1 66.25 26 SER B CA 1
ATOM 3435 C C . SER B 1 26 ? 5.211 -25.859 -33.062 1 66.25 26 SER B C 1
ATOM 3437 O O . SER B 1 26 ? 5.211 -26.766 -33.875 1 66.25 26 SER B O 1
ATOM 3439 N N . GLY B 1 27 ? 4.32 -25.781 -32.125 1 71.12 27 GLY B N 1
ATOM 3440 C CA . GLY B 1 27 ? 3.246 -26.766 -32.031 1 71.12 27 GLY B CA 1
ATOM 3441 C C . GLY B 1 27 ? 2.318 -26.734 -33.219 1 71.12 27 GLY B C 1
ATOM 3442 O O . GLY B 1 27 ? 1.972 -27.797 -33.75 1 71.12 27 GLY B O 1
ATOM 3443 N N . LEU B 1 28 ? 2.049 -25.531 -33.594 1 73.88 28 LEU B N 1
ATOM 3444 C CA . LEU B 1 28 ? 1.148 -25.375 -34.719 1 73.88 28 LEU B CA 1
ATOM 3445 C C . LEU B 1 28 ? 1.771 -25.969 -36 1 73.88 28 LEU B C 1
ATOM 3447 O O . LEU B 1 28 ? 1.133 -26.75 -36.719 1 73.88 28 LEU B O 1
ATOM 3451 N N . ILE B 1 29 ? 2.973 -25.578 -36.25 1 75.5 29 ILE B N 1
ATOM 3452 C CA . ILE B 1 29 ? 3.645 -26.047 -37.438 1 75.5 29 ILE B CA 1
ATOM 3453 C C . ILE B 1 29 ? 3.861 -27.562 -37.375 1 75.5 29 ILE B C 1
ATOM 3455 O O . ILE B 1 29 ? 3.752 -28.25 -38.375 1 75.5 29 ILE B O 1
ATOM 3459 N N . GLY B 1 30 ? 4.184 -28.031 -36.219 1 75.5 30 GLY B N 1
ATOM 3460 C CA . GLY B 1 30 ? 4.328 -29.469 -36.031 1 75.5 30 GLY B CA 1
ATOM 3461 C C . GLY B 1 30 ? 3.078 -30.25 -36.406 1 75.5 30 GLY B C 1
ATOM 3462 O O . GLY B 1 30 ? 3.15 -31.266 -37.094 1 75.5 30 GLY B O 1
ATOM 3463 N N . ILE B 1 31 ? 2.002 -29.75 -35.969 1 79 31 ILE B N 1
ATOM 3464 C CA . ILE B 1 31 ? 0.724 -30.391 -36.219 1 79 31 ILE B CA 1
ATOM 3465 C C . ILE B 1 31 ? 0.413 -30.312 -37.719 1 79 31 ILE B C 1
ATOM 3467 O O . ILE B 1 31 ? -0.012 -31.297 -38.312 1 79 31 ILE B O 1
ATOM 3471 N N . LEU B 1 32 ? 0.694 -29.141 -38.281 1 78.38 32 LEU B N 1
ATOM 3472 C CA . LEU B 1 32 ? 0.399 -28.953 -39.719 1 78.38 32 LEU B CA 1
ATOM 3473 C C . LEU B 1 32 ? 1.265 -29.859 -40.562 1 78.38 32 LEU B C 1
ATOM 3475 O O . LEU B 1 32 ? 0.791 -30.406 -41.562 1 78.38 32 LEU B O 1
ATOM 3479 N N . ALA B 1 33 ? 2.469 -29.938 -40.219 1 79.81 33 ALA B N 1
ATOM 3480 C CA . ALA B 1 33 ? 3.367 -30.812 -40.938 1 79.81 33 ALA B CA 1
ATOM 3481 C C . ALA B 1 33 ? 2.889 -32.25 -40.906 1 79.81 33 ALA B C 1
ATOM 3483 O O . ALA B 1 33 ? 2.947 -33 -41.875 1 79.81 33 ALA B O 1
ATOM 3484 N N . THR B 1 34 ? 2.451 -32.625 -39.781 1 80.69 34 THR B N 1
ATOM 3485 C CA . THR B 1 34 ? 1.924 -33.969 -39.594 1 80.69 34 THR B CA 1
ATOM 3486 C C . THR B 1 34 ? 0.689 -34.188 -40.469 1 80.69 34 THR B C 1
ATOM 3488 O O . THR B 1 34 ? 0.588 -35.219 -41.156 1 80.69 34 THR B O 1
ATOM 3491 N N . VAL B 1 3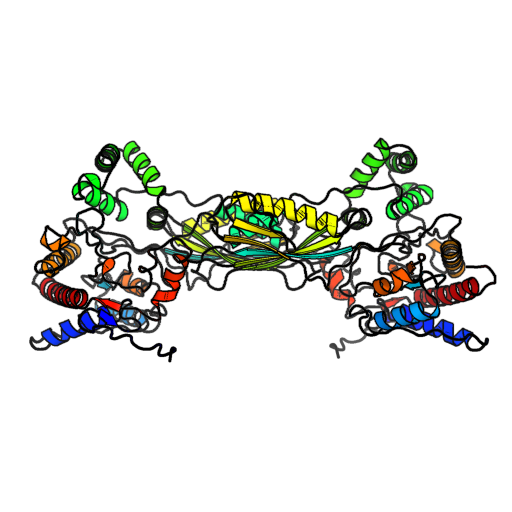5 ? -0.15 -33.25 -40.469 1 79.06 35 VAL B N 1
ATOM 3492 C CA . VAL B 1 35 ? -1.389 -33.344 -41.219 1 79.06 35 VAL B CA 1
ATOM 3493 C C . VAL B 1 35 ? -1.072 -33.438 -42.719 1 79.06 35 VAL B C 1
ATOM 3495 O O . VAL B 1 35 ? -1.68 -34.219 -43.438 1 79.06 35 VAL B O 1
ATOM 3498 N N . GLU B 1 36 ? -0.181 -32.656 -43.094 1 80.19 36 GLU B N 1
ATOM 3499 C CA . GLU B 1 36 ? 0.215 -32.656 -44.5 1 80.19 36 GLU B CA 1
ATOM 3500 C C . GLU B 1 36 ? 0.732 -34.031 -44.906 1 80.19 36 GLU B C 1
ATOM 3502 O O . GLU B 1 36 ? 0.429 -34.5 -46.031 1 80.19 36 GLU B O 1
ATOM 3507 N N . SER B 1 37 ? 1.391 -34.531 -44.062 1 79.38 37 SER B N 1
ATOM 3508 C CA . SER B 1 37 ? 1.964 -35.844 -44.375 1 79.38 37 SER B CA 1
ATOM 3509 C C . SER B 1 37 ? 0.889 -36.938 -44.406 1 79.38 37 SER B C 1
ATOM 3511 O O . SER B 1 37 ? 1.022 -37.906 -45.125 1 79.38 37 SER B O 1
ATOM 3513 N N . LEU B 1 38 ? -0.163 -36.656 -43.719 1 78 38 LEU B N 1
ATOM 3514 C CA . LEU B 1 38 ? -1.209 -37.656 -43.625 1 78 38 LEU B CA 1
ATOM 3515 C C . LEU B 1 38 ? -2.279 -37.469 -44.688 1 78 38 LEU B C 1
ATOM 3517 O O . LEU B 1 38 ? -3.059 -38.375 -44.969 1 78 38 LEU B O 1
ATOM 3521 N N . LEU B 1 39 ? -2.318 -36.281 -45.219 1 75.25 39 LEU B N 1
ATOM 3522 C CA . LEU B 1 39 ? -3.297 -36 -46.25 1 75.25 39 LEU B CA 1
ATOM 3523 C C . LEU B 1 39 ? -3.15 -36.969 -47.406 1 75.25 39 LEU B C 1
ATOM 3525 O O . LEU B 1 39 ? -4.141 -37.344 -48.062 1 75.25 39 LEU B O 1
ATOM 3529 N N . ASP B 1 40 ? -2.018 -37.344 -47.656 1 71.25 40 ASP B N 1
ATOM 3530 C CA . ASP B 1 40 ? -1.756 -38.281 -48.75 1 71.25 40 ASP B CA 1
ATOM 3531 C C . ASP B 1 40 ? -2.352 -39.656 -48.438 1 71.25 40 ASP B C 1
ATOM 3533 O O . ASP B 1 40 ? -2.512 -40.469 -49.344 1 71.25 40 ASP B O 1
ATOM 3537 N N . ARG B 1 41 ? -2.816 -39.75 -47.219 1 69.81 41 ARG B N 1
ATOM 3538 C CA . ARG B 1 41 ? -3.348 -41.062 -46.812 1 69.81 41 ARG B CA 1
ATOM 3539 C C . ARG B 1 41 ? -4.828 -40.969 -46.438 1 69.81 41 ARG B C 1
ATOM 3541 O O . ARG B 1 41 ? -5.305 -41.656 -45.562 1 69.81 41 ARG B O 1
ATOM 3548 N N . ASP B 1 42 ? -5.594 -40.062 -47 1 67.19 42 ASP B N 1
ATOM 3549 C CA . ASP B 1 42 ? -7.035 -39.875 -46.875 1 67.19 42 ASP B CA 1
ATOM 3550 C C . ASP B 1 42 ? -7.422 -39.438 -45.469 1 67.19 42 ASP B C 1
ATOM 3552 O O . ASP B 1 42 ? -8.5 -39.781 -45 1 67.19 42 ASP B O 1
ATOM 3556 N N . PHE B 1 43 ? -6.461 -38.875 -44.844 1 66.94 43 PHE B N 1
ATOM 3557 C CA . PHE B 1 43 ? -6.762 -38.312 -43.531 1 66.94 43 PHE B CA 1
ATOM 3558 C C . PHE B 1 43 ? -7.59 -37.031 -43.656 1 66.94 43 PHE B C 1
ATOM 3560 O O . PHE B 1 43 ? -7.297 -36.188 -44.5 1 66.94 43 PHE B O 1
ATOM 3567 N N . LYS B 1 44 ? -8.742 -36.969 -43.031 1 64.56 44 LYS B N 1
ATOM 3568 C CA . LYS B 1 44 ? -9.555 -35.75 -43.031 1 64.56 44 LYS B CA 1
ATOM 3569 C C . LYS B 1 44 ? -9.188 -34.844 -41.875 1 64.56 44 LYS B C 1
ATOM 3571 O O . LYS B 1 44 ? -9.445 -35.188 -40.719 1 64.56 44 LYS B O 1
ATOM 3576 N N . PRO B 1 45 ? -8.547 -33.781 -42.281 1 61.66 45 PRO B N 1
ATOM 3577 C CA . PRO B 1 45 ? -8.039 -32.906 -41.219 1 61.66 45 PRO B CA 1
ATOM 3578 C C . PRO B 1 45 ? -9.156 -32.188 -40.469 1 61.66 45 PRO B C 1
ATOM 3580 O O . PRO B 1 45 ? -10.258 -32.031 -41.031 1 61.66 45 PRO B O 1
ATOM 3583 N N . THR B 1 46 ? -8.891 -31.906 -39.062 1 61.91 46 THR B N 1
ATOM 3584 C CA . THR B 1 46 ? -9.805 -31.203 -38.188 1 61.91 46 THR B CA 1
ATOM 3585 C C . THR B 1 46 ? -9.523 -29.703 -38.188 1 61.91 46 THR B C 1
ATOM 3587 O O . THR B 1 46 ? -8.422 -29.281 -38.531 1 61.91 46 THR B O 1
ATOM 3590 N N . PRO B 1 47 ? -10.5 -28.922 -37.812 1 62.06 47 PRO B N 1
ATOM 3591 C CA . PRO B 1 47 ? -10.391 -27.469 -37.719 1 62.06 47 PRO B CA 1
ATOM 3592 C C . PRO B 1 47 ? -9.367 -27.031 -36.656 1 62.06 47 PRO B C 1
ATOM 3594 O O . PRO B 1 47 ? -9.172 -27.703 -35.656 1 62.06 47 PRO B O 1
ATOM 3597 N N . PHE B 1 48 ? -8.555 -26.094 -37.188 1 66.38 48 PHE B N 1
ATOM 3598 C CA . PHE B 1 48 ? -7.621 -25.453 -36.281 1 66.38 48 PHE B CA 1
ATOM 3599 C C . PHE B 1 48 ? -8.219 -24.172 -35.688 1 66.38 48 PHE B C 1
ATOM 3601 O O . PHE B 1 48 ? -8.891 -23.422 -36.406 1 66.38 48 PHE B O 1
ATOM 3608 N N . GLY B 1 49 ? -8.195 -24.078 -34.344 1 63.41 49 GLY B N 1
ATOM 3609 C CA . GLY B 1 49 ? -8.641 -22.859 -33.688 1 63.41 49 GLY B CA 1
ATOM 3610 C C . GLY B 1 49 ? -7.645 -21.719 -33.812 1 63.41 49 GLY B C 1
ATOM 3611 O O . GLY B 1 49 ? -6.551 -21.906 -34.344 1 63.41 49 GLY B O 1
ATOM 3612 N N . TYR B 1 50 ? -8.219 -20.391 -33.594 1 62.53 50 TYR B N 1
ATOM 3613 C CA . TYR B 1 50 ? -7.375 -19.203 -33.562 1 62.53 50 TYR B CA 1
ATOM 3614 C C . TYR B 1 50 ? -7.66 -18.375 -32.312 1 62.53 50 TYR B C 1
ATOM 3616 O O . TYR B 1 50 ? -8.492 -18.75 -31.469 1 62.53 50 TYR B O 1
ATOM 3624 N N . ASP B 1 51 ? -6.801 -17.5 -31.75 1 56.06 51 ASP B N 1
ATOM 3625 C CA . ASP B 1 51 ? -6.938 -16.422 -30.797 1 56.06 51 ASP B CA 1
ATOM 3626 C C . ASP B 1 51 ? -6.637 -16.906 -29.375 1 56.06 51 ASP B C 1
ATOM 3628 O O . ASP B 1 51 ? -7.277 -16.469 -28.406 1 56.06 51 ASP B O 1
ATOM 3632 N N . GLU B 1 52 ? -5.844 -17.906 -29.188 1 56 52 GLU B N 1
ATOM 3633 C CA . GLU B 1 52 ? -5.469 -18.391 -27.859 1 56 52 GLU B CA 1
ATOM 3634 C C . GLU B 1 52 ? -4.902 -17.266 -27 1 56 52 GLU B C 1
ATOM 3636 O O . GLU B 1 52 ? -5.242 -17.156 -25.828 1 56 52 GLU B O 1
ATOM 3641 N N . GLU B 1 53 ? -4.305 -16.359 -27.609 1 53.66 53 GLU B N 1
ATOM 3642 C CA . GLU B 1 53 ? -3.59 -15.328 -26.859 1 53.66 53 GLU B CA 1
ATOM 3643 C C . GLU B 1 53 ? -4.559 -14.352 -26.203 1 53.66 53 GLU B C 1
ATOM 3645 O O . GLU B 1 53 ? -4.176 -13.602 -25.312 1 53.66 53 GLU B O 1
ATOM 3650 N N . VAL B 1 54 ? -5.805 -14.477 -26.75 1 55.69 54 VAL B N 1
ATOM 3651 C CA . VAL B 1 54 ? -6.754 -13.547 -26.172 1 55.69 54 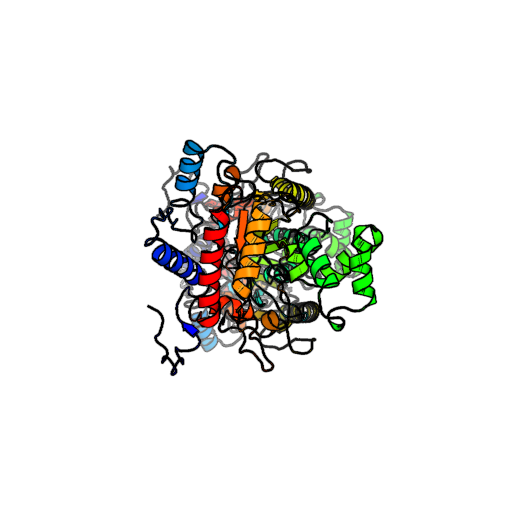VAL B CA 1
ATOM 3652 C C . VAL B 1 54 ? -7.852 -14.312 -25.438 1 55.69 54 VAL B C 1
ATOM 3654 O O . VAL B 1 54 ? -8.961 -13.812 -25.266 1 55.69 54 VAL B O 1
ATOM 3657 N N . GLY B 1 55 ? -7.641 -15.508 -25.156 1 63.31 55 GLY B N 1
ATOM 3658 C CA . GLY B 1 55 ? -8.547 -16.281 -24.328 1 63.31 55 GLY B CA 1
ATOM 3659 C C . GLY B 1 55 ? -9.555 -17.078 -25.141 1 63.31 55 GLY B C 1
ATOM 3660 O O . GLY B 1 55 ? -10.398 -17.781 -24.562 1 63.31 55 GLY B O 1
ATOM 3661 N N . GLY B 1 56 ? -9.641 -17 -26.5 1 64.19 56 GLY B N 1
ATOM 3662 C CA . GLY B 1 56 ? -10.359 -17.875 -27.406 1 64.19 56 GLY B CA 1
ATOM 3663 C C . GLY B 1 56 ? -11.82 -17.5 -27.562 1 64.19 56 GLY B C 1
ATOM 3664 O O . GLY B 1 56 ? -12.656 -18.359 -27.844 1 64.19 56 GLY B O 1
ATOM 3665 N N . PRO B 1 57 ? -12.203 -16.156 -27.25 1 68.25 57 PRO B N 1
ATOM 3666 C CA . PRO B 1 57 ? -13.633 -15.828 -27.312 1 68.25 57 PRO B CA 1
ATOM 3667 C C . PRO B 1 57 ? -14.195 -15.922 -28.719 1 68.25 57 PRO B C 1
ATOM 3669 O O . PRO B 1 57 ? -15.398 -16.125 -28.906 1 68.25 57 PRO B O 1
ATOM 3672 N N . ARG B 1 58 ? -13.305 -15.898 -29.688 1 74.06 58 ARG B N 1
ATOM 3673 C CA . ARG B 1 58 ? -13.805 -15.859 -31.062 1 74.06 58 ARG B CA 1
ATOM 3674 C C . ARG B 1 58 ? -13.508 -17.156 -31.797 1 74.06 58 ARG B C 1
ATOM 3676 O O . ARG B 1 58 ? -14.023 -17.406 -32.875 1 74.06 58 ARG B O 1
ATOM 3683 N N . GLY B 1 59 ? -12.727 -17.984 -31.234 1 79.56 59 GLY B N 1
ATOM 3684 C CA . GLY B 1 59 ? -12.344 -19.234 -31.875 1 79.56 59 GLY B CA 1
ATOM 3685 C C . GLY B 1 59 ? -12.758 -20.453 -31.078 1 79.56 59 GLY B C 1
ATOM 3686 O O . GLY B 1 59 ? -13.781 -21.078 -31.375 1 79.56 59 GLY B O 1
ATOM 3687 N N . ALA B 1 60 ? -12.18 -20.594 -30.016 1 78.75 60 ALA B N 1
ATOM 3688 C CA . ALA B 1 60 ? -12.359 -21.781 -29.188 1 78.75 60 ALA B CA 1
ATOM 3689 C C . ALA B 1 60 ? -13.789 -21.875 -28.656 1 78.75 60 ALA B C 1
ATOM 3691 O O . ALA B 1 60 ? -14.391 -22.953 -28.656 1 78.75 60 ALA B O 1
ATOM 3692 N N . LYS B 1 61 ? -14.312 -20.766 -28.312 1 85.56 61 LYS B N 1
ATOM 3693 C CA . LYS B 1 61 ? -15.633 -20.781 -27.688 1 85.56 61 LYS B CA 1
ATOM 3694 C C . LYS B 1 61 ? -16.703 -21.234 -28.672 1 85.56 61 LYS B C 1
ATOM 3696 O O . LYS B 1 61 ? -17.375 -22.25 -28.453 1 85.56 61 LYS B O 1
ATOM 3701 N N . PRO B 1 62 ? -16.859 -20.562 -29.812 1 85.81 62 PRO B N 1
ATOM 3702 C CA . PRO B 1 62 ? -17.875 -21.016 -30.766 1 85.81 62 PRO B CA 1
ATOM 3703 C C . PRO B 1 62 ? -17.609 -22.438 -31.266 1 85.81 62 PRO B C 1
ATOM 3705 O O . PRO B 1 62 ? -18.547 -23.188 -31.531 1 85.81 62 PRO B O 1
ATOM 3708 N N . LEU B 1 63 ? -16.406 -22.781 -31.438 1 86 63 LEU B N 1
ATOM 3709 C CA . LEU B 1 63 ? -16.078 -24.141 -31.875 1 86 63 LEU B CA 1
ATOM 3710 C C . LEU B 1 63 ? -16.531 -25.172 -30.844 1 86 63 LEU B C 1
ATOM 3712 O O . LEU B 1 63 ? -17.094 -26.203 -31.203 1 86 63 LEU B O 1
ATOM 3716 N N . ALA B 1 64 ? -16.25 -24.938 -29.625 1 88.69 64 ALA B N 1
ATOM 3717 C CA . ALA B 1 64 ? -16.641 -25.828 -28.547 1 88.69 64 ALA B CA 1
ATOM 3718 C C . ALA B 1 64 ? -18.172 -26 -28.516 1 88.69 64 ALA B C 1
ATOM 3720 O O . ALA B 1 64 ? -18.672 -27.109 -28.312 1 88.69 64 ALA B O 1
ATOM 3721 N N . GLU B 1 65 ? -18.828 -24.906 -28.734 1 91.62 65 GLU B N 1
ATOM 3722 C CA . GLU B 1 65 ? -20.281 -24.953 -28.719 1 91.62 65 GLU B CA 1
ATOM 3723 C C . GLU B 1 65 ? -20.828 -25.797 -29.875 1 91.62 65 GLU B C 1
ATOM 3725 O O . GLU B 1 65 ? -21.766 -26.578 -29.688 1 91.62 65 GLU B O 1
ATOM 3730 N N . ARG B 1 66 ? -20.25 -25.609 -30.953 1 90.12 66 ARG B N 1
ATOM 3731 C CA . ARG B 1 66 ? -20.688 -26.375 -32.125 1 90.12 66 ARG B CA 1
ATOM 3732 C C . ARG B 1 66 ? -20.406 -27.859 -31.922 1 90.12 66 ARG B C 1
ATOM 3734 O O . ARG B 1 66 ? -21.234 -28.703 -32.281 1 90.12 66 ARG B O 1
ATOM 3741 N N . ILE B 1 67 ? -19.266 -28.188 -31.453 1 90.81 67 ILE B N 1
ATOM 3742 C CA . ILE B 1 67 ? -18.906 -29.594 -31.219 1 90.81 67 ILE B CA 1
ATOM 3743 C C . ILE B 1 67 ? -19.844 -30.203 -30.188 1 90.81 67 ILE B C 1
ATOM 3745 O O . ILE B 1 67 ? -20.266 -31.359 -30.328 1 90.81 67 ILE B O 1
ATOM 3749 N N . LEU B 1 68 ? -20.141 -29.438 -29.25 1 93.69 68 LEU B N 1
ATOM 3750 C CA . LEU B 1 68 ? -21.078 -29.891 -28.219 1 93.69 68 LEU B CA 1
ATOM 3751 C C . LEU B 1 68 ? -22.438 -30.188 -28.828 1 93.69 68 LEU B C 1
ATOM 3753 O O . LEU B 1 68 ? -23.109 -31.156 -28.438 1 93.69 68 LEU B O 1
ATOM 3757 N N . GLU B 1 69 ? -22.828 -29.359 -29.719 1 95 69 GLU B N 1
ATOM 3758 C CA . GLU B 1 69 ? -24.109 -29.547 -30.406 1 95 69 GLU B CA 1
ATOM 3759 C C . GLU B 1 69 ? -24.109 -30.828 -31.234 1 95 69 GLU B C 1
ATOM 3761 O O . GLU B 1 69 ? -25.125 -31.531 -31.297 1 95 69 GLU B O 1
ATOM 3766 N N . ILE B 1 70 ? -23.062 -31.094 -31.781 1 93.56 70 ILE B N 1
ATOM 3767 C CA . ILE B 1 70 ? -22.984 -32.219 -32.719 1 93.56 70 ILE B CA 1
ATOM 3768 C C . ILE B 1 70 ? -22.766 -33.5 -31.953 1 93.56 70 ILE B C 1
ATOM 3770 O O . ILE B 1 70 ? -23.422 -34.531 -32.219 1 93.56 70 ILE B O 1
ATOM 3774 N N . TYR B 1 71 ? -21.875 -33.5 -30.969 1 94.25 71 TYR B N 1
ATOM 3775 C CA . TYR B 1 71 ? -21.406 -34.75 -30.375 1 94.25 71 TYR B CA 1
ATOM 3776 C C . TYR B 1 71 ? -21.891 -34.875 -28.938 1 94.25 71 TYR B C 1
ATOM 3778 O O . TYR B 1 71 ? -21.797 -35.938 -28.344 1 94.25 71 TYR B O 1
ATOM 3786 N N . GLY B 1 72 ? -22.391 -33.719 -28.344 1 94.62 72 GLY B N 1
ATOM 3787 C CA . GLY B 1 72 ? -22.891 -33.781 -26.969 1 94.62 72 GLY B CA 1
ATOM 3788 C C . GLY B 1 72 ? -21.781 -33.75 -25.938 1 94.62 72 GLY B C 1
ATOM 3789 O O . GLY B 1 72 ? -20.594 -33.656 -26.281 1 94.62 72 GLY B O 1
ATOM 3790 N N . GLN B 1 73 ? -22.219 -33.75 -24.672 1 95.19 73 GLN B N 1
ATOM 3791 C CA . GLN B 1 73 ? -21.281 -33.781 -23.547 1 95.19 73 GLN B CA 1
ATOM 3792 C C . GLN B 1 73 ? -20.438 -35.062 -23.578 1 95.19 73 GLN B C 1
ATOM 3794 O O . GLN B 1 73 ? -20.969 -36.156 -23.797 1 95.19 73 GLN B O 1
ATOM 3799 N N . ASP B 1 74 ? -19.125 -34.875 -23.406 1 94.69 74 ASP B N 1
ATOM 3800 C CA . ASP B 1 74 ? -18.188 -36 -23.406 1 94.69 74 ASP B CA 1
ATOM 3801 C C . ASP B 1 74 ? -18.188 -36.719 -24.75 1 94.69 74 ASP B C 1
ATOM 3803 O O . ASP B 1 74 ? -18.016 -37.938 -24.812 1 94.69 74 ASP B O 1
ATOM 3807 N N . GLY B 1 75 ? -18.406 -35.938 -25.734 1 93.25 75 GLY B N 1
ATOM 3808 C CA . GLY B 1 75 ? -18.5 -36.531 -27.078 1 93.25 75 GLY B CA 1
ATOM 3809 C C . GLY B 1 75 ? -17.156 -36.625 -27.781 1 93.25 75 GLY B C 1
ATOM 3810 O O . GLY B 1 75 ? -17.062 -37.188 -28.875 1 93.25 75 GLY B O 1
ATOM 3811 N N . ILE B 1 76 ? -16.172 -36.125 -27.203 1 92.56 76 ILE B N 1
ATOM 3812 C CA . ILE B 1 76 ? -14.828 -36.156 -27.75 1 92.56 76 ILE B CA 1
ATOM 3813 C C . ILE B 1 76 ? -13.961 -37.094 -26.906 1 92.56 76 ILE B C 1
ATOM 3815 O O . ILE B 1 76 ? -14.031 -37.094 -25.672 1 92.56 76 ILE B O 1
ATOM 3819 N N . ALA B 1 77 ? -13.164 -37.906 -27.547 1 92.12 77 ALA B N 1
ATOM 3820 C CA . ALA B 1 77 ? -12.383 -38.938 -26.859 1 92.12 77 ALA B CA 1
ATOM 3821 C C . ALA B 1 77 ? -11.227 -38.312 -26.078 1 92.12 77 ALA B C 1
ATOM 3823 O O . ALA B 1 77 ? -10.93 -38.719 -24.953 1 92.12 77 ALA B O 1
ATOM 3824 N N . MET B 1 78 ? -10.609 -37.344 -26.734 1 92.81 78 MET B N 1
ATOM 3825 C CA . MET B 1 78 ? -9.414 -36.75 -26.141 1 92.81 78 MET B CA 1
ATOM 3826 C C . MET B 1 78 ? -9.117 -35.375 -26.734 1 92.81 78 MET B C 1
ATOM 3828 O O . MET B 1 78 ? -9.375 -35.156 -27.906 1 92.81 78 MET B O 1
ATOM 3832 N N . ILE B 1 79 ? -8.641 -34.5 -25.875 1 91 79 ILE B N 1
ATOM 3833 C CA . ILE B 1 79 ? -8.148 -33.219 -26.312 1 91 79 ILE B CA 1
ATOM 3834 C C . ILE B 1 79 ? -6.695 -33.031 -25.875 1 91 79 ILE B C 1
ATOM 3836 O O . ILE B 1 79 ? -6.344 -33.312 -24.734 1 91 79 ILE B O 1
ATOM 3840 N N . VAL B 1 80 ? -5.824 -32.688 -26.797 1 89.81 80 VAL B N 1
ATOM 3841 C CA . VAL B 1 80 ? -4.434 -32.375 -26.484 1 89.81 80 VAL B CA 1
ATOM 3842 C C . VAL B 1 80 ? -4.133 -30.922 -26.844 1 89.81 80 VAL B C 1
ATOM 3844 O O . VAL B 1 80 ? -4.215 -30.531 -28.016 1 89.81 80 VAL B O 1
ATOM 3847 N N . ASP B 1 81 ? -3.846 -30.156 -25.844 1 85.19 81 ASP B N 1
ATOM 3848 C CA . ASP B 1 81 ? -3.48 -28.75 -26 1 85.19 81 ASP B CA 1
ATOM 3849 C C . ASP B 1 81 ? -1.977 -28.547 -25.828 1 85.19 81 ASP B C 1
ATOM 3851 O O . ASP B 1 81 ? -1.26 -29.484 -25.469 1 85.19 81 ASP B O 1
ATOM 3855 N N . GLU B 1 82 ? -1.438 -27.391 -26.156 1 76.25 82 GLU B N 1
ATOM 3856 C CA . GLU B 1 82 ? -0 -27.141 -26.219 1 76.25 82 GLU B CA 1
ATOM 3857 C C . GLU B 1 82 ? 0.621 -27.141 -24.828 1 76.25 82 GLU B C 1
ATOM 3859 O O . GLU B 1 82 ? 1.791 -27.5 -24.656 1 76.25 82 GLU B O 1
ATOM 3864 N N . GLY B 1 83 ? -0.12 -26.875 -23.875 1 73.12 83 GLY B N 1
ATOM 3865 C CA . GLY B 1 83 ? 0.471 -26.766 -22.547 1 73.12 83 GLY B CA 1
ATOM 3866 C C . GLY B 1 83 ? 1.434 -25.594 -22.422 1 73.12 83 GLY B C 1
ATOM 3867 O O . GLY B 1 83 ? 1.253 -24.562 -23.078 1 73.12 83 GLY B O 1
ATOM 3868 N N . GLY B 1 84 ? 2.303 -25.594 -21.422 1 70.31 84 GLY B N 1
ATOM 3869 C CA . GLY B 1 84 ? 3.305 -24.562 -21.172 1 70.31 84 GLY B CA 1
ATOM 3870 C C . GLY B 1 84 ? 4.66 -25.141 -20.797 1 70.31 84 GLY B C 1
ATOM 3871 O O . GLY B 1 84 ? 4.926 -26.328 -21.047 1 70.31 84 GLY B O 1
ATOM 3872 N N . LEU B 1 85 ? 5.5 -24.312 -20.312 1 64.75 85 LEU B N 1
ATOM 3873 C CA . LEU B 1 85 ? 6.863 -24.703 -19.969 1 64.75 85 LEU B CA 1
ATOM 3874 C C . LEU B 1 85 ? 6.855 -25.797 -18.906 1 64.75 85 LEU B C 1
ATOM 3876 O O . LEU B 1 85 ? 7.758 -26.641 -18.875 1 64.75 85 LEU B O 1
ATOM 3880 N N . SER B 1 86 ? 5.855 -25.781 -18.172 1 66.88 86 SER B N 1
ATOM 3881 C CA . SER B 1 86 ? 5.781 -26.766 -17.094 1 66.88 86 SER B CA 1
ATOM 3882 C C . SER B 1 86 ? 5.387 -28.141 -17.609 1 66.88 86 SER B C 1
ATOM 3884 O O . SER B 1 86 ? 5.539 -29.141 -16.906 1 66.88 86 SER B O 1
ATOM 3886 N N . CYS B 1 87 ? 4.969 -28.188 -18.797 1 76.81 87 CYS B N 1
ATOM 3887 C CA . CYS B 1 87 ? 4.504 -29.438 -19.391 1 76.81 87 CYS B CA 1
ATOM 3888 C C . CYS B 1 87 ? 5.559 -30.031 -20.312 1 76.81 87 CYS B C 1
ATOM 3890 O O . CYS B 1 87 ? 5.223 -30.672 -21.312 1 76.81 87 CYS B O 1
ATOM 3892 N N . SER B 1 88 ? 6.801 -29.875 -19.938 1 78.12 88 SER B N 1
ATOM 3893 C CA . SER B 1 88 ? 7.91 -30.312 -20.781 1 78.12 88 SER B CA 1
ATOM 3894 C C . SER B 1 88 ? 8.586 -31.547 -20.219 1 78.12 88 SER B C 1
ATOM 3896 O O . SER B 1 88 ? 8.164 -32.094 -19.188 1 78.12 88 SER B O 1
ATOM 3898 N N . VAL B 1 89 ? 9.531 -31.984 -21.016 1 80.69 89 VAL B N 1
ATOM 3899 C CA . VAL B 1 89 ? 10.375 -33.094 -20.547 1 80.69 89 VAL B CA 1
ATOM 3900 C C . VAL B 1 89 ? 11.555 -32.531 -19.766 1 80.69 89 VAL B C 1
ATOM 3902 O O . VAL B 1 89 ? 12.203 -31.562 -20.188 1 80.69 89 VAL B O 1
ATOM 3905 N N . VAL B 1 90 ? 11.75 -33.125 -18.625 1 81.88 90 VAL B N 1
ATOM 3906 C CA . VAL B 1 90 ? 12.883 -32.719 -17.797 1 81.88 90 VAL B CA 1
ATOM 3907 C C . VAL B 1 90 ? 13.852 -33.875 -17.625 1 81.88 90 VAL B C 1
ATOM 3909 O O . VAL B 1 90 ? 13.438 -35.031 -17.656 1 81.88 90 VAL B O 1
ATOM 3912 N N . THR B 1 91 ? 15.141 -33.5 -17.438 1 78.06 91 THR B N 1
ATOM 3913 C CA . THR B 1 91 ? 16.156 -34.531 -17.328 1 78.06 91 THR B CA 1
ATOM 3914 C C . THR B 1 91 ? 17.078 -34.281 -16.141 1 78.06 91 THR B C 1
ATOM 3916 O O . THR B 1 91 ? 18.094 -34.938 -15.977 1 78.06 91 THR B O 1
ATOM 3919 N N . ASP B 1 92 ? 16.734 -33.438 -15.281 1 78.5 92 ASP B N 1
ATOM 3920 C CA . ASP B 1 92 ? 17.641 -32.906 -14.266 1 78.5 92 ASP B CA 1
ATOM 3921 C C . ASP B 1 92 ? 17.859 -33.938 -13.141 1 78.5 92 ASP B C 1
ATOM 3923 O O . ASP B 1 92 ? 18.812 -33.812 -12.375 1 78.5 92 ASP B O 1
ATOM 3927 N N . LYS B 1 93 ? 17.156 -34.938 -13.062 1 85.62 93 LYS B N 1
ATOM 3928 C CA . LYS B 1 93 ? 17.297 -35.906 -11.969 1 85.62 93 LYS B CA 1
ATOM 3929 C C . LYS B 1 93 ? 17.781 -37.25 -12.492 1 85.62 93 LYS B C 1
ATOM 3931 O O . LYS B 1 93 ? 17.453 -38.281 -11.914 1 85.62 93 LYS B O 1
ATOM 3936 N N . GLY B 1 94 ? 18.453 -37.25 -13.586 1 83.12 94 GLY B N 1
ATOM 3937 C CA . GLY B 1 94 ? 19.078 -38.438 -14.109 1 83.12 94 GLY B CA 1
ATOM 3938 C C . GLY B 1 94 ? 18.125 -39.312 -14.906 1 83.12 94 GLY B C 1
ATOM 3939 O O . GLY B 1 94 ? 18.484 -40.438 -15.297 1 83.12 94 GLY B O 1
ATOM 3940 N N . VAL B 1 95 ? 16.984 -38.906 -15.023 1 85 95 VAL B N 1
ATOM 3941 C CA . VAL B 1 95 ? 15.992 -39.625 -15.812 1 85 95 VAL B CA 1
ATOM 3942 C C . VAL B 1 95 ? 15.164 -38.625 -16.625 1 85 95 VAL B C 1
ATOM 3944 O O . VAL B 1 95 ? 14.992 -37.469 -16.219 1 85 95 VAL B O 1
ATOM 3947 N N . ALA B 1 96 ? 14.758 -39.062 -17.812 1 88.06 96 ALA B N 1
ATOM 3948 C CA . ALA B 1 96 ? 13.859 -38.219 -18.609 1 88.06 96 ALA B CA 1
ATOM 3949 C C . ALA B 1 96 ? 12.406 -38.438 -18.219 1 88.06 96 ALA B C 1
ATOM 3951 O O . ALA B 1 96 ? 11.914 -39.562 -18.234 1 88.06 96 ALA B O 1
ATOM 3952 N N . ILE B 1 97 ? 11.766 -37.406 -17.812 1 91.19 97 ILE B N 1
ATOM 3953 C CA . ILE B 1 97 ? 10.359 -37.5 -17.438 1 91.19 97 ILE B CA 1
ATOM 3954 C C . ILE B 1 97 ? 9.539 -36.5 -18.25 1 91.19 97 ILE B C 1
ATOM 3956 O O . ILE B 1 97 ? 9.797 -35.312 -18.219 1 91.19 97 ILE B O 1
ATOM 3960 N N . ALA B 1 98 ? 8.633 -37 -19.062 1 93.06 98 ALA B N 1
ATOM 3961 C CA . ALA B 1 98 ? 7.633 -36.188 -19.719 1 93.06 98 ALA B CA 1
ATOM 3962 C C . ALA B 1 98 ? 6.477 -35.875 -18.781 1 93.06 98 ALA B C 1
ATOM 3964 O O . ALA B 1 98 ? 5.965 -36.75 -18.094 1 93.06 98 ALA B O 1
ATOM 3965 N N . ARG B 1 99 ? 6.039 -34.625 -18.797 1 93.12 99 ARG B N 1
ATOM 3966 C CA . ARG B 1 99 ? 5.086 -34.188 -17.781 1 93.12 99 ARG B CA 1
ATOM 3967 C C . ARG B 1 99 ? 3.859 -33.531 -18.438 1 93.12 99 ARG B C 1
ATOM 3969 O O . ARG B 1 99 ? 3.602 -32.344 -18.25 1 93.12 99 ARG B O 1
ATOM 3976 N N . PRO B 1 100 ? 3.059 -34.312 -19.156 1 94.12 100 PRO B N 1
ATOM 3977 C CA . PRO B 1 100 ? 1.793 -33.719 -19.609 1 94.12 100 PRO B CA 1
ATOM 3978 C C . PRO B 1 100 ? 0.926 -33.25 -18.453 1 94.12 100 PRO B C 1
ATOM 3980 O O . PRO B 1 100 ? 0.763 -33.938 -17.453 1 94.12 100 PRO B O 1
ATOM 3983 N N . ALA B 1 101 ? 0.399 -32.062 -18.609 1 93.38 101 ALA B N 1
ATOM 3984 C CA . ALA B 1 101 ? -0.505 -31.562 -17.594 1 93.38 101 ALA B CA 1
ATOM 3985 C C . ALA B 1 101 ? -1.904 -32.156 -17.75 1 93.38 101 ALA B C 1
ATOM 3987 O O . ALA B 1 101 ? -2.459 -32.156 -18.844 1 93.38 101 ALA B O 1
ATOM 3988 N N . VAL B 1 102 ? -2.424 -32.625 -16.641 1 95.25 102 VAL B N 1
ATOM 3989 C CA . VAL B 1 102 ? -3.738 -33.25 -16.672 1 95.25 102 VAL B CA 1
ATOM 3990 C C . VAL B 1 102 ? -4.742 -32.375 -15.906 1 95.25 102 VAL B C 1
ATOM 3992 O O . VAL B 1 102 ? -5.906 -32.781 -15.75 1 95.25 102 VAL B O 1
ATOM 3995 N N . GLY B 1 103 ? -4.301 -31.312 -15.438 1 92 103 GLY B N 1
ATOM 3996 C CA . GLY B 1 103 ? -5.074 -30.312 -14.719 1 92 103 GLY B CA 1
ATOM 3997 C C . GLY B 1 103 ? -4.449 -28.938 -14.766 1 92 103 GLY B C 1
ATOM 3998 O O . GLY B 1 103 ? -3.305 -28.781 -15.203 1 92 103 GLY B O 1
ATOM 3999 N N . GLU B 1 104 ? -5.227 -28 -14.344 1 91.19 104 GLU B N 1
ATOM 4000 C CA . GLU B 1 104 ? -4.785 -26.609 -14.336 1 91.19 104 GLU B CA 1
ATOM 4001 C C . GLU B 1 104 ? -5.383 -25.844 -13.148 1 91.19 104 GLU B C 1
ATOM 4003 O O . GLU B 1 104 ? -6.562 -26.016 -12.836 1 91.19 104 GLU B O 1
ATOM 4008 N N . LYS B 1 105 ? -4.5 -25.078 -12.562 1 92.44 105 LYS B N 1
ATOM 4009 C CA . LYS B 1 105 ? -4.969 -24.266 -11.445 1 92.44 105 LYS B CA 1
ATOM 4010 C C . LYS B 1 105 ? -5.949 -23.203 -11.93 1 92.44 105 LYS B C 1
ATOM 4012 O O . LYS B 1 105 ? -5.945 -22.828 -13.102 1 92.44 105 LYS B O 1
ATOM 4017 N N . GLY B 1 106 ? -6.797 -22.766 -10.953 1 92.12 106 GLY B N 1
ATOM 4018 C CA . GLY B 1 106 ? -7.715 -21.688 -11.258 1 92.12 106 GLY B CA 1
ATOM 4019 C C . GLY B 1 106 ? -7.059 -20.312 -11.211 1 92.12 106 GLY B C 1
ATOM 4020 O O . GLY B 1 106 ? -5.871 -20.203 -10.906 1 92.12 106 GLY B O 1
ATOM 4021 N N . TYR B 1 107 ? -7.895 -19.328 -11.602 1 91.75 107 TYR B N 1
ATOM 4022 C CA . TYR B 1 107 ? -7.422 -17.953 -11.695 1 91.75 107 TYR B CA 1
ATOM 4023 C C . TYR B 1 107 ? -8.492 -16.984 -11.219 1 91.75 107 TYR B C 1
ATOM 4025 O O . TYR B 1 107 ? -9.656 -17.094 -11.594 1 91.75 107 TYR B O 1
ATOM 4033 N N . MET B 1 108 ? -8.062 -16.031 -10.367 1 92.88 108 MET B N 1
ATOM 4034 C CA . MET B 1 108 ? -8.984 -14.984 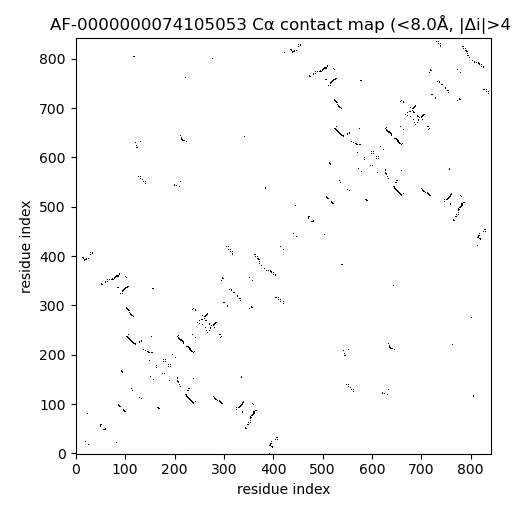-9.961 1 92.88 108 MET B CA 1
ATOM 4035 C C . MET B 1 108 ? -8.219 -13.734 -9.539 1 92.88 108 MET B C 1
ATOM 4037 O O . MET B 1 108 ? -7.312 -13.805 -8.711 1 92.88 108 MET B O 1
ATOM 4041 N N . ASP B 1 109 ? -8.578 -12.609 -10.188 1 94.75 109 ASP B N 1
ATOM 4042 C CA . ASP B 1 109 ? -8.117 -11.305 -9.727 1 94.75 109 ASP B CA 1
ATOM 4043 C C . ASP B 1 109 ? -9.133 -10.672 -8.773 1 94.75 109 ASP B C 1
ATOM 4045 O O . ASP B 1 109 ? -10.312 -10.562 -9.102 1 94.75 109 ASP B O 1
ATOM 4049 N N . VAL B 1 110 ? -8.625 -10.273 -7.637 1 97.38 110 VAL B N 1
ATOM 4050 C CA . VAL B 1 110 ? -9.508 -9.625 -6.664 1 97.38 110 VAL B CA 1
ATOM 4051 C C . VAL B 1 110 ? -9.031 -8.195 -6.414 1 97.38 110 VAL B C 1
ATOM 4053 O O . VAL B 1 110 ? -7.852 -7.961 -6.152 1 97.38 110 VAL B O 1
ATOM 4056 N N . THR B 1 111 ? -9.953 -7.238 -6.531 1 98.06 111 THR B N 1
ATOM 4057 C CA . THR B 1 111 ? -9.664 -5.855 -6.172 1 98.06 111 THR B CA 1
ATOM 4058 C C . THR B 1 111 ? -10.203 -5.531 -4.781 1 98.06 111 THR B C 1
ATOM 4060 O O . THR B 1 111 ? -11.391 -5.707 -4.516 1 98.06 111 THR B O 1
ATOM 4063 N N . ILE B 1 112 ? -9.336 -5.133 -3.916 1 98.88 112 ILE B N 1
ATOM 4064 C CA . ILE B 1 112 ? -9.719 -4.621 -2.605 1 98.88 112 ILE B CA 1
ATOM 4065 C C . ILE B 1 112 ? -9.672 -3.094 -2.613 1 98.88 112 ILE B C 1
ATOM 4067 O O . ILE B 1 112 ? -8.656 -2.5 -2.982 1 98.88 112 ILE B O 1
ATOM 4071 N N . GLU B 1 113 ? -10.758 -2.479 -2.207 1 98.81 113 GLU B N 1
ATOM 4072 C CA . GLU B 1 113 ? -10.852 -1.021 -2.205 1 98.81 113 GLU B CA 1
ATOM 4073 C C . GLU B 1 113 ? -11.258 -0.495 -0.833 1 98.81 113 GLU B C 1
ATOM 4075 O O . GLU B 1 113 ? -12.219 -0.984 -0.236 1 98.81 113 GLU B O 1
ATOM 4080 N N . VAL B 1 114 ? -10.531 0.464 -0.328 1 98.88 114 VAL B N 1
ATOM 4081 C CA . VAL B 1 114 ? -10.852 1.16 0.913 1 98.88 114 VAL B CA 1
ATOM 4082 C C . VAL B 1 114 ? -11.219 2.611 0.61 1 98.88 114 VAL B C 1
ATOM 4084 O O . VAL B 1 114 ? -10.516 3.293 -0.137 1 98.88 114 VAL B O 1
ATOM 4087 N N . ARG B 1 115 ? -12.32 3.084 1.163 1 98.56 115 ARG B N 1
ATOM 4088 C CA . ARG B 1 115 ? -12.75 4.477 1.061 1 98.56 115 ARG B CA 1
ATOM 4089 C C . ARG B 1 115 ? -12.945 5.09 2.441 1 98.56 115 ARG B C 1
ATOM 4091 O O . ARG B 1 115 ? -13.602 4.504 3.301 1 98.56 115 ARG B O 1
ATOM 4098 N N . THR B 1 116 ? -12.352 6.16 2.701 1 97.56 116 THR B N 1
ATOM 4099 C CA . THR B 1 116 ? -12.5 6.953 3.916 1 97.56 116 THR B CA 1
ATOM 4100 C C . THR B 1 116 ? -12.656 8.438 3.58 1 97.56 116 THR B C 1
ATOM 4102 O O . THR B 1 116 ? -12.383 8.852 2.453 1 97.56 116 THR B O 1
ATOM 4105 N N . PRO B 1 117 ? -13.148 9.188 4.559 1 93.19 117 PRO B N 1
ATOM 4106 C CA . PRO B 1 117 ? -13.297 10.617 4.285 1 93.19 117 PRO B CA 1
ATOM 4107 C C . PRO B 1 117 ? -11.977 11.297 3.938 1 93.19 117 PRO B C 1
ATOM 4109 O O . PRO B 1 117 ? -10.938 10.953 4.508 1 93.19 117 PRO B O 1
ATOM 4112 N N . GLY B 1 118 ? -12.047 12.203 2.984 1 89.44 118 GLY B N 1
ATOM 4113 C CA . GLY B 1 118 ? -10.883 13.016 2.662 1 89.44 118 GLY B CA 1
ATOM 4114 C C . GLY B 1 118 ? -10.586 14.078 3.705 1 89.44 118 GLY B C 1
ATOM 4115 O O . GLY B 1 118 ? -10.977 13.938 4.867 1 89.44 118 GLY B O 1
ATOM 4116 N N . GLY B 1 119 ? -9.789 15.055 3.381 1 84.25 119 GLY B N 1
ATOM 4117 C CA . GLY B 1 119 ? -9.406 16.141 4.27 1 84.25 119 GLY B CA 1
ATOM 4118 C C . GLY B 1 119 ? -7.988 16.625 4.039 1 84.25 119 GLY B C 1
ATOM 4119 O O . GLY B 1 119 ? -7.348 16.25 3.057 1 84.25 119 GLY B O 1
ATOM 4120 N N . HIS B 1 120 ? -7.652 17.578 4.883 1 82.69 120 HIS B N 1
ATOM 4121 C CA . HIS B 1 120 ? -6.309 18.125 4.797 1 82.69 120 HIS B CA 1
ATOM 4122 C C . HIS B 1 120 ? -5.297 17.25 5.516 1 82.69 120 HIS B C 1
ATOM 4124 O O . HIS B 1 120 ? -5.559 16.766 6.621 1 82.69 120 HIS B O 1
ATOM 4130 N N . SER B 1 121 ? -4.148 17.062 4.84 1 90.31 121 SER B N 1
ATOM 4131 C CA . SER B 1 121 ? -3.137 16.172 5.395 1 90.31 121 SER B CA 1
ATOM 4132 C C . SER B 1 121 ? -2.479 16.766 6.629 1 90.31 121 SER B C 1
ATOM 4134 O O . SER B 1 121 ? -1.78 16.078 7.371 1 90.31 121 SER B O 1
ATOM 4136 N N . SER B 1 122 ? -2.729 18.078 6.887 1 87.12 122 SER B N 1
ATOM 4137 C CA . SER B 1 122 ? -2.121 18.734 8.039 1 87.12 122 SER B CA 1
ATOM 4138 C C . SER B 1 122 ? -2.734 18.234 9.344 1 87.12 122 SER B C 1
ATOM 4140 O O . SER B 1 122 ? -2.156 18.406 10.414 1 87.12 122 SER B O 1
ATOM 4142 N N . VAL B 1 123 ? -3.936 17.734 9.281 1 89.19 123 VAL B N 1
ATOM 4143 C CA . VAL B 1 123 ? -4.586 17.125 10.43 1 89.19 123 VAL B CA 1
ATOM 4144 C C . VAL B 1 123 ? -4.98 15.68 10.086 1 89.19 123 VAL B C 1
ATOM 4146 O O . VAL B 1 123 ? -6.164 15.375 9.945 1 89.19 123 VAL B O 1
ATOM 4149 N N . PRO B 1 124 ? -4.031 14.852 10.039 1 92.19 124 PRO B N 1
ATOM 4150 C CA . PRO B 1 124 ? -4.293 13.492 9.562 1 92.19 124 PRO B CA 1
ATOM 4151 C C . PRO B 1 124 ? -4.992 12.625 10.609 1 92.19 124 PRO B C 1
ATOM 4153 O O . PRO B 1 124 ? -4.832 12.852 11.812 1 92.19 124 PRO B O 1
ATOM 4156 N N . PRO B 1 125 ? -5.801 11.719 10.102 1 93.62 125 PRO B N 1
ATOM 4157 C CA . PRO B 1 125 ? -6.242 10.648 11 1 93.62 125 PRO B CA 1
ATOM 4158 C C . PRO B 1 125 ? -5.113 9.703 11.383 1 93.62 125 PRO B C 1
ATOM 4160 O O . PRO B 1 125 ? -3.986 9.844 10.898 1 93.62 125 PRO B O 1
ATOM 4163 N N . SER B 1 126 ? -5.473 8.805 12.312 1 92.94 126 SER B N 1
ATOM 4164 C CA . SER B 1 126 ? -4.465 7.828 12.711 1 92.94 126 SER B CA 1
ATOM 4165 C C . SER B 1 126 ? -4.047 6.957 11.531 1 92.94 126 SER B C 1
ATOM 4167 O O . SER B 1 126 ? -2.887 6.547 11.438 1 92.94 126 SER B O 1
ATOM 4169 N N . HIS B 1 127 ? -5.074 6.676 10.703 1 96.69 127 HIS B N 1
ATOM 4170 C CA . HIS B 1 127 ? -4.801 5.871 9.516 1 96.69 127 HIS B CA 1
ATOM 4171 C C . HIS B 1 127 ? -5.5 6.445 8.289 1 96.69 127 HIS B C 1
ATOM 4173 O O . HIS B 1 127 ? -6.703 6.711 8.328 1 96.69 127 HIS B O 1
ATOM 4179 N N . THR B 1 128 ? -4.715 6.629 7.246 1 98.06 128 THR B N 1
ATOM 4180 C CA . THR B 1 128 ? -5.293 6.988 5.957 1 98.06 128 THR B CA 1
ATOM 4181 C C . THR B 1 128 ? -5.91 5.766 5.281 1 98.06 128 THR B C 1
ATOM 4183 O O . THR B 1 128 ? -5.723 4.637 5.738 1 98.06 128 THR B O 1
ATOM 4186 N N . SER B 1 129 ? -6.73 5.988 4.207 1 98.62 129 SER B N 1
ATOM 4187 C CA . SER B 1 129 ? -7.227 4.859 3.432 1 98.62 129 SER B CA 1
ATOM 4188 C C . SER B 1 129 ? -6.078 4 2.906 1 98.62 129 SER B C 1
ATOM 4190 O O . SER B 1 129 ? -6.188 2.775 2.852 1 98.62 129 SER B O 1
ATOM 4192 N N . ILE B 1 130 ? -4.984 4.648 2.559 1 98.88 130 ILE B N 1
ATOM 4193 C CA . ILE B 1 130 ? -3.801 3.932 2.096 1 98.88 130 ILE B CA 1
ATOM 4194 C C . ILE B 1 130 ? -3.211 3.113 3.242 1 98.88 130 ILE B C 1
ATOM 4196 O O . ILE B 1 130 ? -2.801 1.967 3.049 1 98.88 130 ILE B O 1
ATOM 4200 N N . GLY B 1 131 ? -3.146 3.729 4.43 1 98.81 131 GLY B N 1
ATOM 4201 C CA . GLY B 1 131 ? -2.668 2.996 5.59 1 98.81 131 GLY B CA 1
ATOM 4202 C C . GLY B 1 131 ? -3.502 1.77 5.91 1 98.81 131 GLY B C 1
ATOM 4203 O O . GLY B 1 131 ? -2.959 0.696 6.176 1 98.81 131 GLY B O 1
ATOM 4204 N N . ILE B 1 132 ? -4.797 1.895 5.883 1 98.81 132 ILE B N 1
ATOM 4205 C CA . ILE B 1 132 ? -5.695 0.782 6.168 1 98.81 132 ILE B CA 1
ATOM 4206 C C . ILE B 1 132 ? -5.527 -0.302 5.105 1 98.81 132 ILE B C 1
ATOM 4208 O O . ILE B 1 132 ? -5.41 -1.486 5.43 1 98.81 132 ILE B O 1
ATOM 4212 N N . LEU B 1 133 ? -5.5 0.087 3.822 1 98.94 133 LEU B N 1
ATOM 4213 C CA . LEU B 1 133 ? -5.266 -0.875 2.752 1 98.94 133 LEU B CA 1
ATOM 4214 C C . LEU B 1 133 ? -3.936 -1.597 2.947 1 98.94 133 LEU B C 1
ATOM 4216 O O . LEU B 1 133 ? -3.842 -2.805 2.723 1 98.94 133 LEU B O 1
ATOM 4220 N N . SER B 1 134 ? -2.91 -0.817 3.342 1 98.88 134 SER B N 1
ATOM 4221 C CA . SER B 1 134 ? -1.598 -1.408 3.578 1 98.88 134 SER B CA 1
ATOM 4222 C C . SER B 1 134 ? -1.66 -2.482 4.66 1 98.88 134 SER B C 1
ATOM 4224 O O . SER B 1 134 ? -1.01 -3.523 4.547 1 98.88 134 SER B O 1
ATOM 4226 N N . LYS B 1 135 ? -2.445 -2.246 5.727 1 98.81 135 LYS B N 1
ATOM 4227 C CA . LYS B 1 135 ? -2.627 -3.258 6.766 1 98.81 135 LYS B CA 1
ATOM 4228 C C . LYS B 1 135 ? -3.254 -4.527 6.191 1 98.81 135 LYS B C 1
ATOM 4230 O O . LYS B 1 135 ? -2.861 -5.637 6.551 1 98.81 135 LYS B O 1
ATOM 4235 N N . ILE B 1 136 ? -4.195 -4.363 5.352 1 98.88 136 ILE B N 1
ATOM 4236 C CA . ILE B 1 136 ? -4.879 -5.496 4.734 1 98.88 136 ILE B CA 1
ATOM 4237 C C . ILE B 1 136 ? -3.904 -6.258 3.836 1 98.88 136 ILE B C 1
ATOM 4239 O O . ILE B 1 136 ? -3.836 -7.488 3.889 1 98.88 136 ILE B O 1
ATOM 4243 N N . ILE B 1 137 ? -3.139 -5.57 3.025 1 98.88 137 ILE B N 1
ATOM 4244 C CA . ILE B 1 137 ? -2.152 -6.188 2.145 1 98.88 137 ILE B CA 1
ATOM 4245 C C . ILE B 1 137 ? -1.146 -6.98 2.973 1 98.88 137 ILE B C 1
ATOM 4247 O O . ILE B 1 137 ? -0.817 -8.117 2.635 1 98.88 137 ILE B O 1
ATOM 4251 N N . VAL B 1 138 ? -0.624 -6.375 4.031 1 98.75 138 VAL B N 1
ATOM 4252 C CA . VAL B 1 138 ? 0.323 -7.043 4.918 1 98.75 138 VAL B CA 1
ATOM 4253 C C . VAL B 1 138 ? -0.296 -8.328 5.465 1 98.75 138 VAL B C 1
ATOM 4255 O O . VAL B 1 138 ? 0.365 -9.367 5.52 1 98.75 138 VAL B O 1
ATOM 4258 N N . ASP B 1 139 ? -1.535 -8.266 5.859 1 98.62 139 ASP B N 1
ATOM 4259 C CA . ASP B 1 139 ? -2.234 -9.438 6.367 1 98.62 139 ASP B CA 1
ATOM 4260 C C . ASP B 1 139 ? -2.275 -10.547 5.316 1 98.62 139 ASP B C 1
ATOM 4262 O O . ASP B 1 139 ? -2.008 -11.711 5.625 1 98.62 139 ASP B O 1
ATOM 4266 N N . PHE B 1 140 ? -2.6 -10.203 4.094 1 98.25 140 PHE B N 1
ATOM 4267 C CA . PHE B 1 140 ? -2.66 -11.188 3.018 1 98.25 140 PHE B CA 1
ATOM 4268 C C . PHE B 1 140 ? -1.302 -11.852 2.811 1 98.25 140 PHE B C 1
ATOM 4270 O O . PHE B 1 140 ? -1.202 -13.078 2.775 1 98.25 140 PHE B O 1
ATOM 4277 N N . GLU B 1 141 ? -0.236 -11.07 2.695 1 97.38 141 GLU B N 1
ATOM 4278 C CA . GLU B 1 141 ? 1.063 -11.625 2.332 1 97.38 141 GLU B CA 1
ATOM 4279 C C . GLU B 1 141 ? 1.709 -12.344 3.516 1 97.38 141 GLU B C 1
ATOM 4281 O O . GLU B 1 141 ? 2.455 -13.305 3.332 1 97.38 141 GLU B O 1
ATOM 4286 N N . ASP B 1 142 ? 1.435 -11.898 4.746 1 97.44 142 ASP B N 1
ATOM 4287 C CA . ASP B 1 142 ? 1.997 -12.539 5.93 1 97.44 142 ASP B CA 1
ATOM 4288 C C . ASP B 1 142 ? 1.277 -13.852 6.242 1 97.44 142 ASP B C 1
ATOM 4290 O O . ASP B 1 142 ? 1.771 -14.672 7.023 1 97.44 142 ASP B O 1
ATOM 4294 N N . ASN B 1 143 ? 0.107 -14.008 5.715 1 96.81 143 ASN B N 1
ATOM 4295 C CA . ASN B 1 143 ? -0.688 -15.211 5.961 1 96.81 143 ASN B CA 1
ATOM 4296 C C . ASN B 1 143 ? -1.082 -15.898 4.656 1 96.81 143 ASN B C 1
ATOM 4298 O O . ASN B 1 143 ? -2.262 -15.93 4.301 1 96.81 143 ASN B O 1
ATOM 4302 N N . PRO B 1 144 ? -0.121 -16.531 4.016 1 95.06 144 PRO B N 1
ATOM 4303 C CA . PRO B 1 144 ? -0.431 -17.234 2.77 1 95.06 144 PRO B CA 1
ATOM 4304 C C . PRO B 1 144 ? -1.323 -18.453 2.986 1 95.06 144 PRO B C 1
ATOM 4306 O O . PRO B 1 144 ? -1.5 -18.906 4.121 1 95.06 144 PRO B O 1
ATOM 4309 N N . TYR B 1 145 ? -1.909 -18.906 1.935 1 95.81 145 TYR B N 1
ATOM 4310 C CA . TYR B 1 145 ? -2.715 -20.125 2.002 1 95.81 145 TYR B CA 1
ATOM 4311 C C . TYR B 1 145 ? -1.861 -21.328 2.398 1 95.81 145 TYR B C 1
ATOM 4313 O O . TYR B 1 145 ? -0.71 -21.438 1.972 1 95.81 145 TYR B O 1
ATOM 4321 N N . SER B 1 146 ? -2.445 -22.172 3.176 1 92.88 146 SER B N 1
ATOM 4322 C CA . SER B 1 146 ? -1.755 -23.406 3.547 1 92.88 146 SER B CA 1
ATOM 4323 C C . SER B 1 146 ? -1.641 -24.359 2.359 1 92.88 146 SER B C 1
ATOM 4325 O O . SER B 1 146 ? -2.564 -24.453 1.549 1 92.88 146 SER B O 1
ATOM 4327 N N . VAL B 1 147 ? -0.509 -25.016 2.281 1 94.56 147 VAL B N 1
ATOM 4328 C CA . VAL B 1 147 ? -0.286 -26 1.228 1 94.56 147 VAL B CA 1
ATOM 4329 C C . VAL B 1 147 ? -0.537 -27.406 1.77 1 94.56 147 VAL B C 1
ATOM 4331 O O . VAL B 1 147 ? 0.061 -27.812 2.771 1 94.56 147 VAL B O 1
ATOM 4334 N N . LYS B 1 148 ? -1.408 -28.078 1.139 1 92.88 148 LYS B N 1
ATOM 4335 C CA . LYS B 1 148 ? -1.696 -29.469 1.47 1 92.88 148 LYS B CA 1
ATOM 4336 C C . LYS B 1 148 ? -1.608 -30.359 0.233 1 92.88 148 LYS B C 1
ATOM 4338 O O . LYS B 1 148 ? -2.361 -30.172 -0.726 1 92.88 148 LYS B O 1
ATOM 4343 N N . LEU B 1 149 ? -0.703 -31.266 0.318 1 95.62 149 LEU B N 1
ATOM 4344 C CA . LEU B 1 149 ? -0.536 -32.219 -0.781 1 95.62 149 LEU B CA 1
ATOM 4345 C C . LEU B 1 149 ? -1.451 -33.406 -0.604 1 95.62 149 LEU B C 1
ATOM 4347 O O . LEU B 1 149 ? -1.434 -34.062 0.444 1 95.62 149 LEU B O 1
ATOM 4351 N N . HIS B 1 150 ? -2.242 -33.656 -1.593 1 96.25 150 HIS B N 1
ATOM 4352 C CA . HIS B 1 150 ? -3.115 -34.812 -1.601 1 96.25 150 HIS B CA 1
ATOM 4353 C C . HIS B 1 150 ? -2.543 -35.938 -2.477 1 96.25 150 HIS B C 1
ATOM 4355 O O . HIS B 1 150 ? -1.905 -35.656 -3.496 1 96.25 150 HIS B O 1
ATOM 4361 N N . ARG B 1 151 ? -2.836 -37.188 -2.094 1 96.69 151 ARG B N 1
ATOM 4362 C CA . ARG B 1 151 ? -2.324 -38.312 -2.83 1 96.69 151 ARG B CA 1
ATOM 4363 C C . ARG B 1 151 ? -2.914 -38.375 -4.234 1 96.69 151 ARG B C 1
ATOM 4365 O O . ARG B 1 151 ? -2.344 -39 -5.129 1 96.69 151 ARG B O 1
ATOM 4372 N N . SER B 1 152 ? -4.023 -37.719 -4.418 1 94.56 152 SER B N 1
ATOM 4373 C CA . SER B 1 152 ? -4.66 -37.719 -5.73 1 94.56 152 SER B CA 1
ATOM 4374 C C . SER B 1 152 ? -4.113 -36.594 -6.602 1 94.56 152 SER B C 1
ATOM 4376 O O . SER B 1 152 ? -4.449 -36.5 -7.781 1 94.56 152 SER B O 1
ATOM 4378 N N . ASN B 1 153 ? -3.318 -35.719 -6.039 1 96.38 153 ASN B N 1
ATOM 4379 C CA . ASN B 1 153 ? -2.744 -34.594 -6.781 1 96.38 153 ASN B CA 1
ATOM 4380 C C . ASN B 1 153 ? -1.721 -35.094 -7.809 1 96.38 153 ASN B C 1
ATOM 4382 O O . ASN B 1 153 ? -0.807 -35.844 -7.477 1 96.38 153 ASN B O 1
ATOM 4386 N N . PRO B 1 154 ? -1.825 -34.562 -9.062 1 95.69 154 PRO B N 1
ATOM 4387 C CA . PRO B 1 154 ? -0.872 -35 -10.086 1 95.69 154 PRO B CA 1
ATOM 4388 C C . PRO B 1 154 ? 0.578 -34.688 -9.703 1 95.69 154 PRO B C 1
ATOM 4390 O O . PRO B 1 154 ? 1.481 -35.438 -10.078 1 95.69 154 PRO B O 1
ATOM 4393 N N . MET B 1 155 ? 0.762 -33.719 -8.945 1 95 155 MET B N 1
ATOM 4394 C CA . MET B 1 155 ? 2.119 -33.375 -8.516 1 95 155 MET B CA 1
ATOM 4395 C C . MET B 1 155 ? 2.646 -34.406 -7.535 1 95 155 MET B C 1
ATOM 4397 O O . MET B 1 155 ? 3.855 -34.625 -7.441 1 95 155 MET B O 1
ATOM 4401 N N . TYR B 1 156 ? 1.769 -35.031 -6.797 1 96.62 156 TYR B N 1
ATOM 4402 C CA . TYR B 1 156 ? 2.162 -36.125 -5.93 1 96.62 156 TYR B CA 1
ATOM 4403 C C . TYR B 1 156 ? 2.621 -37.344 -6.75 1 96.62 156 TYR B C 1
ATOM 4405 O O . TYR B 1 156 ? 3.648 -37.938 -6.445 1 96.62 156 TYR B O 1
ATOM 4413 N N . THR B 1 157 ? 1.849 -37.656 -7.77 1 95.62 157 THR B N 1
ATOM 4414 C CA . THR B 1 157 ? 2.217 -38.75 -8.664 1 95.62 157 THR B CA 1
ATOM 4415 C C . THR B 1 157 ? 3.572 -38.5 -9.312 1 95.62 157 THR B C 1
ATOM 4417 O O . THR B 1 157 ? 4.406 -39.406 -9.414 1 95.62 157 THR B O 1
ATOM 4420 N N . LEU B 1 158 ? 3.711 -37.281 -9.719 1 94.62 158 LEU B N 1
ATOM 4421 C CA . LEU B 1 158 ? 4.988 -36.906 -10.312 1 94.62 158 LEU B CA 1
ATOM 4422 C C . LEU B 1 158 ? 6.129 -37.125 -9.32 1 94.62 158 LEU B C 1
ATOM 4424 O O . LEU B 1 158 ? 7.184 -37.656 -9.688 1 94.62 158 LEU B O 1
ATOM 4428 N N . LEU B 1 159 ? 5.918 -36.719 -8.109 1 95.12 159 LEU B N 1
ATOM 4429 C CA . LEU B 1 159 ? 6.938 -36.844 -7.082 1 95.12 159 LEU B CA 1
ATOM 4430 C C . LEU B 1 159 ? 7.254 -38.312 -6.836 1 95.12 159 LEU B C 1
ATOM 4432 O O . LEU B 1 159 ? 8.422 -38.688 -6.68 1 95.12 159 LEU B O 1
ATOM 4436 N N . GLN B 1 160 ? 6.258 -39.188 -6.766 1 95.94 160 GLN B N 1
ATOM 4437 C CA . GLN B 1 160 ? 6.445 -40.625 -6.598 1 95.94 160 GLN B CA 1
ATOM 4438 C C . GLN B 1 160 ? 7.25 -41.188 -7.758 1 95.94 160 GLN B C 1
ATOM 4440 O O . GLN B 1 160 ? 8.133 -42.031 -7.543 1 95.94 160 GLN B O 1
ATOM 4445 N N . CYS B 1 161 ? 6.926 -40.75 -8.961 1 94 161 CYS B N 1
ATOM 4446 C CA . CYS B 1 161 ? 7.645 -41.219 -10.141 1 94 161 CYS B CA 1
ATOM 4447 C C . CYS B 1 161 ? 9.109 -40.812 -10.086 1 94 161 CYS B C 1
ATOM 4449 O O . CYS B 1 161 ? 9.992 -41.594 -10.391 1 94 161 CYS B O 1
ATOM 4451 N N . GLU B 1 162 ? 9.312 -39.562 -9.719 1 93.38 162 GLU B N 1
ATOM 4452 C CA . GLU B 1 162 ? 10.688 -39.094 -9.586 1 93.38 162 GLU B CA 1
ATOM 4453 C C . GLU B 1 162 ? 11.461 -39.906 -8.562 1 93.38 162 GLU B C 1
ATOM 4455 O O . GLU B 1 162 ? 12.602 -40.312 -8.812 1 93.38 162 GLU B O 1
ATOM 4460 N N . ALA B 1 163 ? 10.883 -40.156 -7.461 1 94.81 163 ALA B N 1
ATOM 4461 C CA . ALA B 1 163 ? 11.547 -40.938 -6.414 1 94.81 163 ALA B CA 1
ATOM 4462 C C . ALA B 1 163 ? 11.852 -42.344 -6.891 1 94.81 163 ALA B C 1
ATOM 4464 O O . ALA B 1 163 ? 12.891 -42.906 -6.535 1 94.81 163 ALA B O 1
ATOM 4465 N N . ALA B 1 164 ? 11.031 -42.875 -7.688 1 93.94 164 ALA B N 1
ATOM 4466 C CA . ALA B 1 164 ? 11.156 -44.281 -8.125 1 93.94 164 ALA B CA 1
ATOM 4467 C C . ALA B 1 164 ? 12.219 -44.406 -9.211 1 93.94 164 ALA B C 1
ATOM 4469 O O . ALA B 1 164 ? 12.945 -45.406 -9.25 1 93.94 164 ALA B O 1
ATOM 4470 N N . TYR B 1 165 ? 12.32 -43.344 -10.047 1 91.62 165 TYR B N 1
ATOM 4471 C CA . TYR B 1 165 ? 13.086 -43.594 -11.266 1 91.62 165 TYR B CA 1
ATOM 4472 C C . TYR B 1 165 ? 14.32 -42.719 -11.32 1 91.62 165 TYR B C 1
ATOM 4474 O O . TYR B 1 165 ? 15.234 -42.969 -12.117 1 91.62 165 TYR B O 1
ATOM 4482 N N . ALA B 1 166 ? 14.336 -41.719 -10.555 1 90.94 166 ALA B N 1
ATOM 4483 C CA . ALA B 1 166 ? 15.477 -40.781 -10.602 1 90.94 166 ALA B CA 1
ATOM 4484 C C . ALA B 1 166 ? 16.766 -41.5 -10.172 1 90.94 166 ALA B C 1
ATOM 4486 O O . ALA B 1 166 ? 16.719 -42.562 -9.562 1 90.94 166 ALA B O 1
ATOM 4487 N N . ALA B 1 167 ? 17.812 -40.781 -10.539 1 90 167 ALA B N 1
ATOM 4488 C CA . ALA B 1 167 ? 19.125 -41.312 -10.125 1 90 167 ALA B CA 1
ATOM 4489 C C . ALA B 1 167 ? 19.234 -41.375 -8.602 1 90 167 ALA B C 1
ATOM 4491 O O . ALA B 1 167 ? 18.562 -40.625 -7.895 1 90 167 ALA B O 1
ATOM 4492 N N . PRO B 1 168 ? 20.016 -42.281 -8.133 1 90.62 168 PRO B N 1
ATOM 4493 C CA . PRO B 1 168 ? 20.125 -42.438 -6.68 1 90.62 168 PRO B CA 1
ATOM 4494 C C . PRO B 1 168 ? 20.547 -41.156 -5.961 1 90.62 168 PRO B C 1
ATOM 4496 O O . PRO B 1 168 ? 20.125 -40.938 -4.82 1 90.62 168 PRO B O 1
ATOM 4499 N N . ASP B 1 169 ? 21.266 -40.344 -6.621 1 91.81 169 ASP B N 1
ATOM 4500 C CA . ASP B 1 169 ? 21.812 -39.188 -5.945 1 91.81 169 ASP B CA 1
ATOM 4501 C C . ASP B 1 169 ? 20.891 -37.969 -6.133 1 91.81 169 ASP B C 1
ATOM 4503 O O . ASP B 1 169 ? 21.219 -36.875 -5.668 1 91.81 169 ASP B O 1
ATOM 4507 N N . ALA B 1 170 ? 19.781 -38.25 -6.758 1 91 170 ALA B N 1
ATOM 4508 C CA . ALA B 1 170 ? 18.859 -37.156 -7.012 1 91 170 ALA B CA 1
ATOM 4509 C C . ALA B 1 170 ? 18.141 -36.719 -5.73 1 91 170 ALA B C 1
ATOM 4511 O O . ALA B 1 170 ? 17.656 -35.594 -5.621 1 91 170 ALA B O 1
ATOM 4512 N N . PHE B 1 171 ? 18.016 -37.688 -4.746 1 92.56 171 PHE B N 1
ATOM 4513 C CA . PHE B 1 171 ? 17.391 -37.406 -3.467 1 92.56 171 PHE B CA 1
ATOM 4514 C C . PHE B 1 171 ? 18.266 -37.844 -2.311 1 92.56 171 PHE B C 1
ATOM 4516 O O . PHE B 1 171 ? 19.016 -38.844 -2.438 1 92.56 171 PHE B O 1
ATOM 4523 N N . VAL B 1 172 ? 18.125 -37.094 -1.214 1 94 172 VAL B N 1
ATOM 4524 C CA . VAL B 1 172 ? 18.641 -37.656 0.03 1 94 172 VAL B CA 1
ATOM 4525 C C . VAL B 1 172 ? 17.906 -38.938 0.351 1 94 172 VAL B C 1
ATOM 4527 O O . VAL B 1 172 ? 16.672 -39 0.286 1 94 172 VAL B O 1
ATOM 4530 N N . PRO B 1 173 ? 18.672 -39.969 0.67 1 94.5 173 PRO B N 1
ATOM 4531 C CA . PRO B 1 173 ? 18.062 -41.281 0.853 1 94.5 173 PRO B CA 1
ATOM 4532 C C . PRO B 1 173 ? 16.891 -41.25 1.826 1 94.5 173 PRO B C 1
ATOM 4534 O O . PRO B 1 173 ? 15.836 -41.844 1.549 1 94.5 173 PRO B O 1
ATOM 4537 N N . ARG B 1 174 ? 17.047 -40.594 2.865 1 95.06 174 ARG B N 1
ATOM 4538 C CA . ARG B 1 174 ? 15.977 -40.531 3.85 1 95.06 174 ARG B CA 1
ATOM 4539 C C . ARG B 1 174 ? 14.734 -39.875 3.256 1 95.06 174 ARG B C 1
ATOM 4541 O O . ARG B 1 174 ? 13.609 -40.25 3.566 1 95.06 174 ARG B O 1
ATOM 4548 N N . PHE B 1 175 ? 14.93 -38.906 2.477 1 96.75 175 PHE B N 1
ATOM 4549 C CA . PHE B 1 175 ? 13.805 -38.219 1.86 1 96.75 175 PHE B CA 1
ATOM 4550 C C . PHE B 1 175 ? 13.148 -39.094 0.799 1 96.75 175 PHE B C 1
ATOM 4552 O O . PHE B 1 175 ? 11.922 -39.125 0.684 1 96.75 175 PHE B O 1
ATOM 4559 N N . ARG B 1 176 ? 13.93 -39.781 0.021 1 96.38 176 ARG B N 1
ATOM 4560 C CA . ARG B 1 176 ? 13.391 -40.719 -0.956 1 96.38 176 ARG B CA 1
ATOM 4561 C C . ARG B 1 176 ? 12.484 -41.75 -0.287 1 96.38 176 ARG B C 1
ATOM 4563 O O . ARG B 1 176 ? 11.391 -42.031 -0.784 1 96.38 176 ARG B O 1
ATOM 4570 N N . LYS B 1 177 ? 12.961 -42.281 0.806 1 96.88 177 LYS B N 1
ATOM 4571 C CA . LYS B 1 177 ? 12.172 -43.25 1.546 1 96.88 177 LYS B CA 1
ATOM 4572 C C . LYS B 1 177 ? 10.883 -42.625 2.07 1 96.88 177 LYS B C 1
ATOM 4574 O O . LYS B 1 177 ? 9.844 -43.281 2.105 1 96.88 177 LYS B O 1
ATOM 4579 N N . ALA B 1 178 ? 10.984 -41.406 2.479 1 97.94 178 ALA B N 1
ATOM 4580 C CA . ALA B 1 178 ? 9.797 -40.719 2.975 1 97.94 178 ALA B CA 1
ATOM 4581 C C . ALA B 1 178 ? 8.758 -40.562 1.875 1 97.94 178 ALA B C 1
ATOM 4583 O O . ALA B 1 178 ? 7.555 -40.688 2.127 1 97.94 178 ALA B O 1
ATOM 4584 N N . ILE B 1 179 ? 9.203 -40.219 0.672 1 98 179 ILE B N 1
ATOM 4585 C CA . ILE B 1 179 ? 8.289 -40.094 -0.458 1 98 179 ILE B CA 1
ATOM 4586 C C . ILE B 1 179 ? 7.582 -41.438 -0.695 1 98 179 ILE B C 1
ATOM 4588 O O . ILE B 1 179 ? 6.355 -41.469 -0.824 1 98 179 ILE B O 1
ATOM 4592 N N . GLU B 1 180 ? 8.32 -42.5 -0.632 1 97.25 180 GLU B N 1
ATOM 4593 C CA . GLU B 1 180 ? 7.758 -43.812 -0.836 1 97.25 180 GLU B CA 1
ATOM 4594 C C . GLU B 1 180 ? 6.758 -44.156 0.263 1 97.25 180 GLU B C 1
ATOM 4596 O O . GLU B 1 180 ? 5.664 -44.656 -0.019 1 97.25 180 GLU B O 1
ATOM 4601 N N . ARG B 1 181 ? 7.125 -43.875 1.429 1 97.62 181 ARG B N 1
ATOM 4602 C CA . ARG B 1 181 ? 6.293 -44.219 2.58 1 97.62 181 ARG B CA 1
ATOM 4603 C C . ARG B 1 181 ? 5.023 -43.344 2.602 1 97.62 181 ARG B C 1
ATOM 4605 O O . ARG B 1 181 ? 4.039 -43.719 3.25 1 97.62 181 ARG B O 1
ATOM 4612 N N . SER B 1 182 ? 5.055 -42.219 1.937 1 98.06 182 SER B N 1
ATOM 4613 C CA . SER B 1 182 ? 3.928 -41.312 1.969 1 98.06 182 SER B CA 1
ATOM 4614 C C . SER B 1 182 ? 2.713 -41.906 1.255 1 98.06 182 SER B C 1
ATOM 4616 O O . SER B 1 182 ? 1.6 -41.375 1.4 1 98.06 182 SER B O 1
ATOM 4618 N N . LEU B 1 183 ? 2.916 -43 0.543 1 96.75 183 LEU B N 1
ATOM 4619 C CA . LEU B 1 183 ? 1.812 -43.656 -0.121 1 96.75 183 LEU B CA 1
ATOM 4620 C C . LEU B 1 183 ? 0.794 -44.188 0.896 1 96.75 183 LEU B C 1
ATOM 4622 O O . LEU B 1 183 ? -0.404 -44.219 0.609 1 96.75 183 LEU B O 1
ATOM 4626 N N . VAL B 1 184 ? 1.29 -44.5 2.113 1 96.81 184 VAL B N 1
ATOM 4627 C CA . VAL B 1 184 ? 0.389 -45.156 3.057 1 96.81 184 VAL B CA 1
ATOM 4628 C C . VAL B 1 184 ? 0.431 -44.438 4.398 1 96.81 184 VAL B C 1
ATOM 4630 O O . VAL B 1 184 ? -0.378 -44.688 5.289 1 96.81 184 VAL B O 1
ATOM 4633 N N . SER B 1 185 ? 1.35 -43.531 4.574 1 97.88 185 SER B N 1
ATOM 4634 C CA . SER B 1 185 ? 1.52 -42.844 5.859 1 97.88 185 SER B CA 1
ATOM 4635 C C . SER B 1 185 ? 1.209 -41.344 5.75 1 97.88 185 SER B C 1
ATOM 4637 O O . SER B 1 185 ? 1.895 -40.625 5.031 1 97.88 185 SER B O 1
ATOM 4639 N N . ASP B 1 186 ? 0.301 -40.938 6.613 1 97.44 186 ASP B N 1
ATOM 4640 C CA . ASP B 1 186 ? -0.054 -39.531 6.637 1 97.44 186 ASP B CA 1
ATOM 4641 C C . ASP B 1 186 ? 1.072 -38.688 7.238 1 97.44 186 ASP B C 1
ATOM 4643 O O . ASP B 1 186 ? 1.294 -37.562 6.824 1 97.44 186 ASP B O 1
ATOM 4647 N N . LYS B 1 187 ? 1.715 -39.25 8.18 1 97.81 187 LYS B N 1
ATOM 4648 C CA . LYS B 1 187 ? 2.842 -38.562 8.789 1 97.81 187 LYS B CA 1
ATOM 4649 C C . LYS B 1 187 ? 3.965 -38.344 7.785 1 97.81 187 LYS B C 1
ATOM 4651 O O . LYS B 1 187 ? 4.562 -37.25 7.734 1 97.81 187 LYS B O 1
ATOM 4656 N N . ALA B 1 188 ? 4.25 -39.375 7.02 1 97.88 188 ALA B N 1
ATOM 4657 C CA . ALA B 1 188 ? 5.262 -39.25 5.973 1 97.88 188 ALA B CA 1
ATOM 4658 C C . ALA B 1 188 ? 4.832 -38.219 4.918 1 97.88 188 ALA B C 1
ATOM 4660 O O . ALA B 1 188 ? 5.66 -37.469 4.414 1 97.88 188 ALA B O 1
ATOM 4661 N N . LEU B 1 189 ? 3.541 -38.219 4.609 1 98.12 189 LEU B N 1
ATOM 4662 C CA . LEU B 1 189 ? 3.012 -37.281 3.629 1 98.12 189 LEU B CA 1
ATOM 4663 C C . LEU B 1 189 ? 3.164 -35.844 4.117 1 98.12 189 LEU B C 1
ATOM 4665 O O . LEU B 1 189 ? 3.521 -34.938 3.34 1 98.12 189 LEU B O 1
ATOM 4669 N N . GLU B 1 190 ? 2.906 -35.625 5.371 1 97.38 190 GLU B N 1
ATOM 4670 C CA . GLU B 1 190 ? 3.064 -34.312 5.961 1 97.38 190 GLU B CA 1
ATOM 4671 C C . GLU B 1 190 ? 4.52 -33.844 5.906 1 97.38 190 GLU B C 1
ATOM 4673 O O . GLU B 1 190 ? 4.797 -32.688 5.598 1 97.38 190 GLU B O 1
ATOM 4678 N N . PHE B 1 191 ? 5.383 -34.75 6.215 1 97.31 191 PHE B N 1
ATOM 4679 C CA . PHE B 1 191 ? 6.809 -34.469 6.176 1 97.31 191 PHE B CA 1
ATOM 4680 C C . PHE B 1 191 ? 7.246 -34.094 4.758 1 97.31 191 PHE B C 1
ATOM 4682 O O . PHE B 1 191 ? 7.949 -33.125 4.547 1 97.31 191 PHE B O 1
ATOM 4689 N N . VAL B 1 192 ? 6.844 -34.875 3.83 1 97.44 192 VAL B N 1
ATOM 4690 C CA . VAL B 1 192 ? 7.188 -34.656 2.43 1 97.44 192 VAL B CA 1
ATOM 4691 C C . VAL B 1 192 ? 6.641 -33.312 1.977 1 97.44 192 VAL B C 1
ATOM 4693 O O . VAL B 1 192 ? 7.324 -32.531 1.283 1 97.44 192 VAL B O 1
ATOM 4696 N N . THR B 1 193 ? 5.402 -33.031 2.373 1 97.31 193 THR B N 1
ATOM 4697 C CA . THR B 1 193 ? 4.77 -31.75 2.021 1 97.31 193 THR B CA 1
ATOM 4698 C C . THR B 1 193 ? 5.578 -30.578 2.568 1 97.31 193 THR B C 1
ATOM 4700 O O . THR B 1 193 ? 5.82 -29.609 1.857 1 97.31 193 THR B O 1
ATOM 4703 N N . GLU B 1 194 ? 6 -30.672 3.752 1 96.12 194 GLU B N 1
ATOM 4704 C CA . GLU B 1 194 ? 6.773 -29.625 4.398 1 96.12 194 GLU B CA 1
ATOM 4705 C C . GLU B 1 194 ? 8.094 -29.375 3.672 1 96.12 194 GLU B C 1
ATOM 4707 O O . GLU B 1 194 ? 8.469 -28.234 3.412 1 96.12 194 GLU B O 1
ATOM 4712 N N . VAL B 1 195 ? 8.75 -30.438 3.387 1 95.75 195 VAL B N 1
ATOM 4713 C CA . VAL B 1 195 ? 10.055 -30.328 2.738 1 95.75 195 VAL B CA 1
ATOM 4714 C C . VAL B 1 195 ? 9.891 -29.75 1.335 1 95.75 195 VAL B C 1
ATOM 4716 O O . VAL B 1 195 ? 10.609 -28.828 0.945 1 95.75 195 VAL B O 1
ATOM 4719 N N . MET B 1 196 ? 8.906 -30.281 0.619 1 94.5 196 MET B N 1
ATOM 4720 C CA . MET B 1 196 ? 8.711 -29.844 -0.763 1 94.5 196 MET B CA 1
ATOM 4721 C C . MET B 1 196 ? 8.242 -28.391 -0.82 1 94.5 196 MET B C 1
ATOM 4723 O O . MET B 1 196 ? 8.547 -27.672 -1.773 1 94.5 196 MET B O 1
ATOM 4727 N N . SER B 1 197 ? 7.547 -27.969 0.215 1 93.81 197 SER B N 1
ATOM 4728 C CA . SER B 1 197 ? 6.98 -26.625 0.25 1 93.81 197 SER B CA 1
ATOM 4729 C C . SER B 1 197 ? 8.07 -25.562 0.427 1 93.81 197 SER B C 1
ATOM 4731 O O . SER B 1 197 ? 7.809 -24.375 0.286 1 93.81 197 SER B O 1
ATOM 4733 N N . MET B 1 198 ? 9.273 -25.969 0.726 1 91.19 198 MET B N 1
ATOM 4734 C CA . MET B 1 198 ? 10.398 -25.031 0.803 1 91.19 198 MET B CA 1
ATOM 4735 C C . MET B 1 198 ? 10.789 -24.547 -0.585 1 91.19 198 MET B C 1
ATOM 4737 O O . MET B 1 198 ? 11.414 -23.484 -0.72 1 91.19 198 MET B O 1
ATOM 4741 N N . ASP B 1 199 ? 10.445 -25.344 -1.553 1 89.81 199 ASP B N 1
ATOM 4742 C CA . ASP B 1 199 ? 10.641 -24.922 -2.939 1 89.81 199 ASP B CA 1
ATOM 4743 C C . ASP B 1 199 ? 9.469 -24.078 -3.428 1 89.81 199 ASP B C 1
ATOM 4745 O O . ASP B 1 199 ? 8.336 -24.547 -3.514 1 89.81 199 ASP B O 1
ATOM 4749 N N . ARG B 1 200 ? 9.781 -22.859 -3.828 1 88.31 200 ARG B N 1
ATOM 4750 C CA . ARG B 1 200 ? 8.758 -21.875 -4.191 1 88.31 200 ARG B CA 1
ATOM 4751 C C . ARG B 1 200 ? 7.953 -22.344 -5.402 1 88.31 200 ARG B C 1
ATOM 4753 O O . ARG B 1 200 ? 6.742 -22.141 -5.473 1 88.31 200 ARG B O 1
ATOM 4760 N N . VAL B 1 201 ? 8.633 -22.922 -6.316 1 87.25 201 VAL B N 1
ATOM 4761 C CA . VAL B 1 201 ? 7.973 -23.375 -7.539 1 87.25 201 VAL B CA 1
ATOM 4762 C C . VAL B 1 201 ? 7.02 -24.516 -7.223 1 87.25 201 VAL B C 1
ATOM 4764 O O . VAL B 1 201 ? 5.863 -24.516 -7.656 1 87.25 201 VAL B O 1
ATOM 4767 N N . TRP B 1 202 ? 7.527 -25.484 -6.48 1 90 202 TRP B N 1
ATOM 4768 C CA . TRP B 1 202 ? 6.684 -26.625 -6.113 1 90 202 TRP B CA 1
ATOM 4769 C C . TRP B 1 202 ? 5.473 -26.156 -5.305 1 90 202 TRP B C 1
ATOM 4771 O O . TRP B 1 202 ? 4.348 -26.594 -5.562 1 90 202 TRP B O 1
ATOM 4781 N N . ARG B 1 203 ? 5.707 -25.266 -4.398 1 92.56 203 ARG B N 1
ATOM 4782 C CA . ARG B 1 203 ? 4.637 -24.719 -3.566 1 92.56 203 ARG B CA 1
ATOM 4783 C C . ARG B 1 203 ? 3.566 -24.062 -4.422 1 92.56 203 ARG B C 1
ATOM 4785 O O . ARG B 1 203 ? 2.371 -24.172 -4.137 1 92.56 203 ARG B O 1
ATOM 4792 N N . ALA B 1 204 ? 4.004 -23.375 -5.418 1 91.94 204 ALA B N 1
ATOM 4793 C CA . ALA B 1 204 ? 3.092 -22.641 -6.301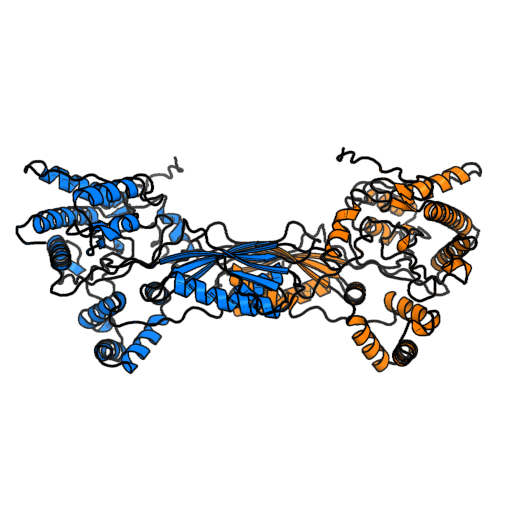 1 91.94 204 ALA B CA 1
ATOM 4794 C C . ALA B 1 204 ? 2.213 -23.609 -7.09 1 91.94 204 ALA B C 1
ATOM 4796 O O . ALA B 1 204 ? 1.057 -23.297 -7.391 1 91.94 204 ALA B O 1
ATOM 4797 N N . PHE B 1 205 ? 2.727 -24.734 -7.402 1 91.44 205 PHE B N 1
ATOM 4798 C CA . PHE B 1 205 ? 1.959 -25.688 -8.195 1 91.44 205 PHE B CA 1
ATOM 4799 C C . PHE B 1 205 ? 0.912 -26.391 -7.332 1 91.44 205 PHE B C 1
ATOM 4801 O O . PHE B 1 205 ? -0.189 -26.688 -7.801 1 91.44 205 PHE B O 1
ATOM 4808 N N . VAL B 1 206 ? 1.237 -26.609 -6.105 1 94.62 206 VAL B N 1
ATOM 4809 C CA . VAL B 1 206 ? 0.398 -27.453 -5.27 1 94.62 206 VAL B CA 1
ATOM 4810 C C . VAL B 1 206 ? -0.609 -26.594 -4.508 1 94.62 206 VAL B C 1
ATOM 4812 O O . VAL B 1 206 ? -1.746 -27.016 -4.277 1 94.62 206 VAL B O 1
ATOM 4815 N N . GLY B 1 207 ? -0.227 -25.438 -4.156 1 95.06 207 GLY B N 1
ATOM 4816 C CA . GLY B 1 207 ? -1.07 -24.625 -3.303 1 95.06 207 GLY B CA 1
ATOM 4817 C C . GLY B 1 207 ? -1.693 -23.453 -4.035 1 95.06 207 GLY B C 1
ATOM 4818 O O . GLY B 1 207 ? -1.266 -23.094 -5.137 1 95.06 207 GLY B O 1
ATOM 4819 N N . THR B 1 208 ? -2.783 -22.875 -3.389 1 96.38 208 THR B N 1
ATOM 4820 C CA . THR B 1 208 ? -3.285 -21.578 -3.818 1 96.38 208 THR B CA 1
ATOM 4821 C C . THR B 1 208 ? -2.277 -20.484 -3.506 1 96.38 208 THR B C 1
ATOM 4823 O O . THR B 1 208 ? -1.688 -20.453 -2.424 1 96.38 208 THR B O 1
ATOM 4826 N N . THR B 1 209 ? -2.025 -19.656 -4.469 1 95.62 209 THR B N 1
ATOM 4827 C CA . THR B 1 209 ? -1.079 -18.562 -4.277 1 95.62 209 THR B CA 1
ATOM 4828 C C . THR B 1 209 ? -1.766 -17.219 -4.469 1 95.62 209 THR B C 1
ATOM 4830 O O . THR B 1 209 ? -2.848 -17.141 -5.055 1 95.62 209 THR B O 1
ATOM 4833 N N . GLN B 1 210 ? -1.162 -16.25 -3.877 1 96.81 210 GLN B N 1
ATOM 4834 C CA . GLN B 1 210 ? -1.622 -14.867 -4.004 1 96.81 210 GLN B CA 1
ATOM 4835 C C . GLN B 1 210 ? -0.449 -13.906 -4.199 1 96.81 210 GLN B C 1
ATOM 4837 O O . GLN B 1 210 ? 0.63 -14.117 -3.643 1 96.81 210 GLN B O 1
ATOM 4842 N N . ALA B 1 211 ? -0.652 -12.898 -5 1 96.44 211 ALA B N 1
ATOM 4843 C CA . ALA B 1 211 ? 0.34 -11.852 -5.238 1 96.44 211 ALA B CA 1
ATOM 4844 C C . ALA B 1 211 ? -0.33 -10.492 -5.453 1 96.44 211 ALA B C 1
ATOM 4846 O O . ALA B 1 211 ? -1.266 -10.383 -6.25 1 96.44 211 ALA B O 1
ATOM 4847 N N . VAL B 1 212 ? 0.108 -9.484 -4.707 1 98.44 212 VAL B N 1
ATOM 4848 C CA . VAL B 1 212 ? -0.389 -8.141 -4.961 1 98.44 212 VAL B CA 1
ATOM 4849 C C . VAL B 1 212 ? 0.314 -7.551 -6.184 1 98.44 212 VAL B C 1
ATOM 4851 O O . VAL B 1 212 ? 1.508 -7.246 -6.129 1 98.44 212 VAL B O 1
ATOM 4854 N N . ASP B 1 213 ? -0.449 -7.328 -7.23 1 97.12 213 ASP B N 1
ATOM 4855 C CA . ASP B 1 213 ? 0.142 -6.965 -8.516 1 97.12 213 ASP B CA 1
ATOM 4856 C C . ASP B 1 213 ? 0.084 -5.457 -8.742 1 97.12 213 ASP B C 1
ATOM 4858 O O . ASP B 1 213 ? 0.95 -4.891 -9.414 1 97.12 213 ASP B O 1
ATOM 4862 N N . ILE B 1 214 ? -0.979 -4.832 -8.25 1 98.31 214 ILE B N 1
ATOM 4863 C CA . ILE B 1 214 ? -1.199 -3.412 -8.508 1 98.31 214 ILE B CA 1
ATOM 4864 C C . ILE B 1 214 ? -1.702 -2.729 -7.238 1 98.31 214 ILE B C 1
ATOM 4866 O O . ILE B 1 214 ? -2.496 -3.305 -6.492 1 98.31 214 ILE B O 1
ATOM 4870 N N . VAL B 1 215 ? -1.286 -1.511 -7.004 1 98.75 215 VAL B N 1
ATOM 4871 C CA . VAL B 1 215 ? -1.821 -0.676 -5.934 1 98.75 215 VAL B CA 1
ATOM 4872 C C . VAL B 1 215 ? -1.909 0.774 -6.402 1 98.75 215 VAL B C 1
ATOM 4874 O O . VAL B 1 215 ? -1.037 1.251 -7.133 1 98.75 215 VAL B O 1
ATOM 4877 N N . ASN B 1 216 ? -2.961 1.429 -5.996 1 98.38 216 ASN B N 1
ATOM 4878 C CA . ASN B 1 216 ? -3.156 2.844 -6.297 1 98.38 216 ASN B CA 1
ATOM 4879 C C . ASN B 1 216 ? -3.994 3.533 -5.223 1 98.38 216 ASN B C 1
ATOM 4881 O O . ASN B 1 216 ? -4.93 2.939 -4.68 1 98.38 216 ASN B O 1
ATOM 4885 N N . GLY B 1 217 ? -3.65 4.734 -4.938 1 98.38 217 GLY B N 1
ATOM 4886 C CA . GLY B 1 217 ? -4.414 5.539 -3.996 1 98.38 217 GLY B CA 1
ATOM 4887 C C . GLY B 1 217 ? -3.912 6.969 -3.891 1 98.38 217 GLY B C 1
ATOM 4888 O O . GLY B 1 217 ? -2.705 7.215 -3.949 1 98.38 217 GLY B O 1
ATOM 4889 N N . GLY B 1 218 ? -4.871 7.914 -3.748 1 96.69 218 GLY B N 1
ATOM 4890 C CA . GLY B 1 218 ? -4.523 9.32 -3.588 1 96.69 218 GLY B CA 1
ATOM 4891 C C . GLY B 1 218 ? -4.285 10.031 -4.906 1 96.69 218 GLY B C 1
ATOM 4892 O O . GLY B 1 218 ? -3.826 9.414 -5.871 1 96.69 218 GLY B O 1
ATOM 4893 N N . VAL B 1 219 ? -4.566 11.297 -4.941 1 90.94 219 VAL B N 1
ATOM 4894 C CA . VAL B 1 219 ? -4.508 12.039 -6.191 1 90.94 219 VAL B CA 1
ATOM 4895 C C . VAL B 1 219 ? -3.473 13.156 -6.078 1 90.94 219 VAL B C 1
ATOM 4897 O O . VAL B 1 219 ? -2.838 13.531 -7.066 1 90.94 219 VAL B O 1
ATOM 4900 N N . LYS B 1 220 ? -3.352 13.703 -4.91 1 89.5 220 LYS B N 1
ATOM 4901 C CA . LYS B 1 220 ? -2.488 14.867 -4.758 1 89.5 220 LYS B CA 1
ATOM 4902 C C . LYS B 1 220 ? -1.838 14.898 -3.377 1 89.5 220 LYS B C 1
ATOM 4904 O O . LYS B 1 220 ? -2.428 14.43 -2.398 1 89.5 220 LYS B O 1
ATOM 4909 N N . ALA B 1 221 ? -0.636 15.453 -3.379 1 89.69 221 ALA B N 1
ATOM 4910 C CA . ALA B 1 221 ? 0.023 15.695 -2.098 1 89.69 221 ALA B CA 1
ATOM 4911 C C . ALA B 1 221 ? -0.773 16.688 -1.251 1 89.69 221 ALA B C 1
ATOM 4913 O O . ALA B 1 221 ? -1.464 17.562 -1.787 1 89.69 221 ALA B O 1
ATOM 4914 N N . ASN B 1 222 ? -0.78 16.531 0.015 1 87.31 222 ASN B N 1
ATOM 4915 C CA . ASN B 1 222 ? -1.379 17.438 0.988 1 87.31 222 ASN B CA 1
ATOM 4916 C C . ASN B 1 222 ? -2.885 17.219 1.104 1 87.31 222 ASN B C 1
ATOM 4918 O O . ASN B 1 222 ? -3.576 17.984 1.779 1 87.31 222 ASN B O 1
ATOM 4922 N N . ALA B 1 223 ? -3.342 16.297 0.408 1 90.25 223 ALA B N 1
ATOM 4923 C CA . ALA B 1 223 ? -4.746 15.906 0.525 1 90.25 223 ALA B CA 1
ATOM 4924 C C . ALA B 1 223 ? -4.871 14.453 0.973 1 90.25 223 ALA B C 1
ATOM 4926 O O . ALA B 1 223 ? -4.219 13.562 0.416 1 90.25 223 ALA B O 1
ATOM 4927 N N . LEU B 1 224 ? -5.699 14.258 1.922 1 94.44 224 LEU B N 1
ATOM 4928 C CA . LEU B 1 224 ? -5.926 12.898 2.393 1 94.44 224 LEU B CA 1
ATOM 4929 C C . LEU B 1 224 ? -6.617 12.062 1.323 1 94.44 224 LEU B C 1
ATOM 4931 O O . LEU B 1 224 ? -7.57 12.516 0.691 1 94.44 224 LEU B O 1
ATOM 4935 N N . PRO B 1 225 ? -6.098 10.867 1.104 1 97.31 225 PRO B N 1
ATOM 4936 C CA . PRO B 1 225 ? -6.703 10.023 0.072 1 97.31 225 PRO B CA 1
ATOM 4937 C C . PRO B 1 225 ? -8.086 9.516 0.462 1 97.31 225 PRO B C 1
ATOM 4939 O O . PRO B 1 225 ? -8.266 8.969 1.555 1 97.31 225 PRO B O 1
ATOM 4942 N N . GLU B 1 226 ? -9.023 9.695 -0.398 1 97.44 226 GLU B N 1
ATOM 4943 C CA . GLU B 1 226 ? -10.383 9.242 -0.139 1 97.44 226 GLU B CA 1
ATOM 4944 C C . GLU B 1 226 ? -10.578 7.801 -0.585 1 97.44 226 GLU B C 1
ATOM 4946 O O . GLU B 1 226 ? -11.555 7.152 -0.197 1 97.44 226 GLU B O 1
ATOM 4951 N N . GLN B 1 227 ? -9.68 7.363 -1.438 1 98.12 227 GLN B N 1
ATOM 4952 C CA . GLN B 1 227 ? -9.781 6.008 -1.974 1 98.12 227 GLN B CA 1
ATOM 4953 C C . GLN B 1 227 ? -8.398 5.395 -2.178 1 98.12 227 GLN B C 1
ATOM 4955 O O . GLN B 1 227 ? -7.465 6.078 -2.607 1 98.12 227 GLN B O 1
ATOM 4960 N N . ALA B 1 228 ? -8.234 4.148 -1.863 1 98.75 228 ALA B N 1
ATOM 4961 C CA . ALA B 1 228 ? -7.062 3.326 -2.15 1 98.75 228 ALA B CA 1
ATOM 4962 C C . ALA B 1 228 ? -7.469 1.915 -2.564 1 98.75 228 ALA B C 1
ATOM 4964 O O . ALA B 1 228 ? -8.406 1.343 -2.002 1 98.75 228 ALA B O 1
ATOM 4965 N N . LYS B 1 229 ? -6.82 1.355 -3.564 1 98.62 229 LYS B N 1
ATOM 4966 C CA . LYS B 1 229 ? -7.188 0.032 -4.062 1 98.62 229 LYS B CA 1
ATOM 4967 C C . LYS B 1 229 ? -5.945 -0.805 -4.363 1 98.62 229 LYS B C 1
ATOM 4969 O O . LYS B 1 229 ? -4.883 -0.262 -4.668 1 98.62 229 LYS B O 1
ATOM 4974 N N . ALA B 1 230 ? -6.074 -2.084 -4.27 1 98.75 230 ALA B N 1
ATOM 4975 C CA . ALA B 1 230 ? -5.047 -3.055 -4.633 1 98.75 230 ALA B CA 1
ATOM 4976 C C . ALA B 1 230 ? -5.652 -4.25 -5.367 1 98.75 230 ALA B C 1
ATOM 4978 O O . ALA B 1 230 ? -6.766 -4.68 -5.051 1 98.75 230 ALA B O 1
ATOM 4979 N N . LEU B 1 231 ? -4.957 -4.672 -6.383 1 98.12 231 LEU B N 1
ATOM 4980 C CA . LEU B 1 231 ? -5.348 -5.883 -7.094 1 98.12 231 LEU B CA 1
ATOM 4981 C C . LEU B 1 231 ? -4.484 -7.066 -6.672 1 98.12 231 LEU B C 1
ATOM 4983 O O . LEU B 1 231 ? -3.26 -7.02 -6.797 1 98.12 231 LEU B O 1
ATOM 4987 N N . ILE B 1 232 ? -5.105 -8.07 -6.203 1 97.69 232 ILE B N 1
ATOM 4988 C CA . ILE B 1 232 ? -4.434 -9.289 -5.766 1 97.69 232 ILE B CA 1
ATOM 4989 C C . ILE B 1 232 ? -4.746 -10.43 -6.734 1 97.69 232 ILE B C 1
ATOM 4991 O O . ILE B 1 232 ? -5.91 -10.797 -6.914 1 97.69 232 ILE B O 1
ATOM 4995 N N . ASN B 1 233 ? -3.701 -10.945 -7.312 1 94.88 233 ASN B N 1
ATOM 4996 C CA . ASN B 1 233 ? -3.82 -12.086 -8.211 1 94.88 233 ASN B CA 1
ATOM 4997 C C . ASN B 1 233 ? -3.797 -13.406 -7.441 1 94.88 233 ASN B C 1
ATOM 4999 O O . ASN B 1 233 ? -2.963 -13.602 -6.555 1 94.88 233 ASN B O 1
ATOM 5003 N N . HIS B 1 234 ? -4.738 -14.297 -7.793 1 95.31 234 HIS B N 1
ATOM 5004 C CA . HIS B 1 234 ? -4.777 -15.609 -7.164 1 95.31 234 HIS B CA 1
ATOM 5005 C C . HIS B 1 234 ? -4.668 -16.719 -8.203 1 95.31 234 HIS B C 1
ATOM 5007 O O . HIS B 1 234 ? -5.32 -16.672 -9.25 1 95.31 234 HIS B O 1
ATOM 5013 N N . ARG B 1 235 ? -3.818 -17.656 -7.945 1 94.06 235 ARG B N 1
ATOM 5014 C CA . ARG B 1 235 ? -3.848 -18.969 -8.594 1 94.06 235 ARG B CA 1
ATOM 5015 C C . ARG B 1 235 ? -4.375 -20.031 -7.652 1 94.06 235 ARG B C 1
ATOM 5017 O O . ARG B 1 235 ? -3.811 -20.266 -6.582 1 94.06 235 ARG B O 1
ATOM 5024 N N . ILE B 1 236 ? -5.402 -20.703 -8.07 1 95.44 236 ILE B N 1
ATOM 5025 C CA . ILE B 1 236 ? -6.199 -21.5 -7.156 1 95.44 236 ILE B CA 1
ATOM 5026 C C . ILE B 1 236 ? -5.805 -22.969 -7.293 1 95.44 236 ILE B C 1
ATOM 5028 O O . ILE B 1 236 ? -5.871 -23.547 -8.383 1 95.44 236 ILE B O 1
ATOM 5032 N N . ALA B 1 237 ? -5.441 -23.562 -6.223 1 96 237 ALA B N 1
ATOM 5033 C CA . ALA B 1 237 ? -5.055 -24.969 -6.191 1 96 237 ALA B CA 1
ATOM 5034 C C . ALA B 1 237 ? -6.191 -25.859 -6.691 1 96 237 ALA B C 1
ATOM 5036 O O . ALA B 1 237 ? -7.367 -25.516 -6.543 1 96 237 ALA B O 1
ATOM 5037 N N . ILE B 1 238 ? -5.828 -27.016 -7.191 1 94.5 238 ILE B N 1
ATOM 5038 C CA . ILE B 1 238 ? -6.824 -27.891 -7.812 1 94.5 238 ILE B CA 1
ATOM 5039 C C . ILE B 1 238 ? -7.766 -28.438 -6.742 1 94.5 238 ILE B C 1
ATOM 5041 O O . ILE B 1 238 ? -8.891 -28.828 -7.043 1 94.5 238 ILE B O 1
ATOM 5045 N N . GLU B 1 239 ? -7.301 -28.484 -5.434 1 95.44 239 GLU B N 1
ATOM 5046 C CA . GLU B 1 239 ? -8.125 -28.953 -4.328 1 95.44 239 GLU B CA 1
ATOM 5047 C C . GLU B 1 239 ? -8.984 -27.828 -3.756 1 95.44 239 GLU B C 1
ATOM 5049 O O . GLU B 1 239 ? -9.758 -28.047 -2.82 1 95.44 239 GLU B O 1
ATOM 5054 N N . SER B 1 240 ? -8.852 -26.656 -4.285 1 95.69 240 SER B N 1
ATOM 5055 C CA . SER B 1 240 ? -9.594 -25.484 -3.854 1 95.69 240 SER B CA 1
ATOM 5056 C C . SER B 1 240 ? -10.57 -25.016 -4.926 1 95.69 240 SER B C 1
ATOM 5058 O O . SER B 1 240 ? -10.914 -25.781 -5.832 1 95.69 240 SER B O 1
ATOM 5060 N N . SER B 1 241 ? -11.172 -23.859 -4.707 1 95.62 241 SER B N 1
ATOM 5061 C CA . SER B 1 241 ? -12.148 -23.297 -5.637 1 95.62 241 SER B CA 1
ATOM 5062 C C . SER B 1 241 ? -12.219 -21.766 -5.516 1 95.62 241 SER B C 1
ATOM 5064 O O . SER B 1 241 ? -11.688 -21.203 -4.562 1 95.62 241 SER B O 1
ATOM 5066 N N . ILE B 1 242 ? -12.852 -21.219 -6.508 1 95.12 242 ILE B N 1
ATOM 5067 C CA . ILE B 1 242 ? -13.125 -19.797 -6.445 1 95.12 242 ILE B CA 1
ATOM 5068 C C . ILE B 1 242 ? -13.93 -19.469 -5.184 1 95.12 242 ILE B C 1
ATOM 5070 O O . ILE B 1 242 ? -13.641 -18.5 -4.488 1 95.12 242 ILE B O 1
ATOM 5074 N N . ALA B 1 243 ? -14.883 -20.312 -4.887 1 96.94 243 ALA B N 1
ATOM 5075 C CA . ALA B 1 243 ? -15.727 -20.109 -3.711 1 96.94 243 ALA B CA 1
ATOM 5076 C C . ALA B 1 243 ? -14.898 -20.125 -2.432 1 96.94 243 ALA B C 1
ATOM 5078 O O . ALA B 1 243 ? -15.133 -19.328 -1.521 1 96.94 243 ALA B O 1
ATOM 5079 N N . ASP B 1 244 ? -13.961 -21.031 -2.359 1 97.44 244 ASP B N 1
ATOM 5080 C CA . ASP B 1 244 ? -13.086 -21.125 -1.193 1 97.44 244 ASP B CA 1
ATOM 5081 C C . ASP B 1 244 ? -12.273 -19.828 -1.017 1 97.44 244 ASP B C 1
ATOM 5083 O O . ASP B 1 244 ? -12.141 -19.328 0.099 1 97.44 244 ASP B O 1
ATOM 5087 N N . VAL B 1 245 ? -11.711 -19.312 -2.08 1 97.5 245 VAL B N 1
ATOM 5088 C CA . VAL B 1 245 ? -10.914 -18.094 -2.045 1 97.5 245 VAL B CA 1
ATOM 5089 C C . VAL B 1 245 ? -11.797 -16.906 -1.639 1 97.5 245 VAL B C 1
ATOM 5091 O O . VAL B 1 245 ? -11.398 -16.094 -0.81 1 97.5 245 VAL B O 1
ATOM 5094 N N . GLN B 1 246 ? -12.992 -16.859 -2.232 1 97.75 246 GLN B N 1
ATOM 5095 C CA . GLN B 1 246 ? -13.922 -15.781 -1.895 1 97.75 246 GLN B CA 1
ATOM 5096 C C . GLN B 1 246 ? -14.281 -15.805 -0.411 1 97.75 246 GLN B C 1
ATOM 5098 O O . GLN B 1 246 ? -14.297 -14.766 0.248 1 97.75 246 GLN B O 1
ATOM 5103 N N . LYS B 1 247 ? -14.555 -16.953 0.112 1 98.19 247 LYS B N 1
ATOM 5104 C CA . LYS B 1 247 ? -14.891 -17.078 1.525 1 98.19 247 LYS B CA 1
ATOM 5105 C C . LYS B 1 247 ? -13.742 -16.609 2.414 1 98.19 247 LYS B C 1
ATOM 5107 O O . LYS B 1 247 ? -13.969 -15.945 3.422 1 98.19 247 LYS B O 1
ATOM 5112 N N . HIS B 1 248 ? -12.57 -17.031 2.053 1 98.31 248 HIS B N 1
ATOM 5113 C CA . HIS B 1 248 ? -11.383 -16.609 2.783 1 98.31 248 HIS B CA 1
ATOM 5114 C C . HIS B 1 248 ? -11.266 -15.094 2.832 1 98.31 248 HIS B C 1
ATOM 5116 O O . HIS B 1 248 ? -10.984 -14.523 3.887 1 98.31 248 HIS B O 1
ATOM 5122 N N . ILE B 1 249 ? -11.516 -14.414 1.754 1 98.56 249 ILE B N 1
ATOM 5123 C CA . ILE B 1 249 ? -11.398 -12.961 1.636 1 98.56 249 ILE B CA 1
ATOM 5124 C C . ILE B 1 249 ? -12.539 -12.289 2.404 1 98.56 249 ILE B C 1
ATOM 5126 O O . ILE B 1 249 ? -12.336 -11.266 3.053 1 98.56 249 ILE B O 1
ATOM 5130 N N . GLU B 1 250 ? -13.711 -12.922 2.334 1 98.62 250 GLU B N 1
ATOM 5131 C CA . GLU B 1 250 ? -14.852 -12.422 3.098 1 98.62 250 GLU B CA 1
ATOM 5132 C C . GLU B 1 250 ? -14.523 -12.328 4.586 1 98.62 250 GLU B C 1
ATOM 5134 O O . GLU B 1 250 ? -14.82 -11.328 5.234 1 98.62 250 GLU B O 1
ATOM 5139 N N . ILE B 1 251 ? -13.914 -13.312 5.082 1 98.38 251 ILE B N 1
ATOM 5140 C CA . ILE B 1 251 ? -13.57 -13.375 6.496 1 98.38 251 ILE B CA 1
ATOM 5141 C C . ILE B 1 251 ? -12.562 -12.281 6.832 1 98.38 251 ILE B C 1
ATOM 5143 O O . ILE B 1 251 ? -12.703 -11.586 7.844 1 98.38 251 ILE B O 1
ATOM 5147 N N . LYS B 1 252 ? -11.57 -12.094 5.988 1 98.31 252 LYS B N 1
ATOM 5148 C CA . LYS B 1 252 ? -10.539 -11.078 6.215 1 98.31 252 LYS B CA 1
ATOM 5149 C C . LYS B 1 252 ? -11.141 -9.672 6.18 1 98.31 252 LYS B C 1
ATOM 5151 O O . LYS B 1 252 ? -10.836 -8.844 7.031 1 98.31 252 LYS B O 1
ATOM 5156 N N . LEU B 1 253 ? -11.992 -9.422 5.211 1 98.5 253 LEU B N 1
ATOM 5157 C CA . LEU B 1 253 ? -12.578 -8.094 5.082 1 98.5 253 LEU B CA 1
ATOM 5158 C C . LEU B 1 253 ? -13.508 -7.789 6.246 1 98.5 253 LEU B C 1
ATOM 5160 O O . LEU B 1 253 ? -13.594 -6.645 6.699 1 98.5 253 LEU B O 1
ATOM 5164 N N . ALA B 1 254 ? -14.273 -8.812 6.695 1 98.38 254 ALA B N 1
ATOM 5165 C CA . ALA B 1 254 ? -15.117 -8.625 7.871 1 98.38 254 ALA B CA 1
ATOM 5166 C C . ALA B 1 254 ? -14.289 -8.203 9.078 1 98.38 254 ALA B C 1
ATOM 5168 O O . ALA B 1 254 ? -14.688 -7.297 9.82 1 98.38 254 ALA B O 1
ATOM 5169 N N . HIS B 1 255 ? -13.211 -8.844 9.25 1 98.19 255 HIS B N 1
ATOM 5170 C CA . HIS B 1 255 ? -12.32 -8.539 10.367 1 98.19 255 HIS B CA 1
ATOM 5171 C C . HIS B 1 255 ? -11.789 -7.113 10.281 1 98.19 255 HIS B C 1
ATOM 5173 O O . HIS B 1 255 ? -11.883 -6.352 11.242 1 98.19 255 HIS B O 1
ATOM 5179 N N . TRP B 1 256 ? -11.266 -6.719 9.172 1 98.25 256 TRP B N 1
ATOM 5180 C CA . TRP B 1 256 ? -10.648 -5.41 9.016 1 98.25 256 TRP B CA 1
ATOM 5181 C C . TRP B 1 256 ? -11.695 -4.305 9 1 98.25 256 TRP B C 1
ATOM 5183 O O . TRP B 1 256 ? -11.445 -3.193 9.477 1 98.25 256 TRP B O 1
ATOM 5193 N N . GLY B 1 257 ? -12.875 -4.645 8.398 1 98.19 257 GLY B N 1
ATOM 5194 C CA . GLY B 1 257 ? -13.977 -3.701 8.5 1 98.19 257 GLY B CA 1
ATOM 5195 C C . GLY B 1 257 ? -14.344 -3.354 9.93 1 98.19 257 GLY B C 1
ATOM 5196 O O . GLY B 1 257 ? -14.508 -2.18 10.266 1 98.19 257 GLY B O 1
ATOM 5197 N N . LYS B 1 258 ? -14.438 -4.32 10.711 1 97.94 258 LYS B N 1
ATOM 5198 C CA . LYS B 1 258 ? -14.75 -4.105 12.117 1 97.94 258 LYS B CA 1
ATOM 5199 C C . LYS B 1 258 ? -13.641 -3.33 12.82 1 97.94 258 LYS B C 1
ATOM 5201 O O . LYS B 1 258 ? -13.906 -2.396 13.578 1 97.94 258 LYS B O 1
ATOM 5206 N N . THR B 1 259 ? -12.414 -3.689 12.547 1 97.62 259 THR B N 1
ATOM 5207 C CA . THR B 1 259 ? -11.25 -3.109 13.203 1 97.62 259 THR B CA 1
ATOM 5208 C C . THR B 1 259 ? -11.188 -1.604 12.961 1 97.62 259 THR B C 1
ATOM 5210 O O . THR B 1 259 ? -10.852 -0.838 13.867 1 97.62 259 THR B O 1
ATOM 5213 N N . TYR B 1 260 ? -11.555 -1.098 11.789 1 97.62 260 TYR B N 1
ATOM 5214 C CA . TYR B 1 260 ? -11.398 0.311 11.445 1 97.62 260 TYR B CA 1
ATOM 5215 C C . TYR B 1 260 ? -12.758 0.975 11.242 1 97.62 260 TYR B C 1
ATOM 5217 O O . TYR B 1 260 ? -12.852 2.041 10.633 1 97.62 260 TYR B O 1
ATOM 5225 N N . ASN B 1 261 ? -13.812 0.308 11.703 1 97.38 261 ASN B N 1
ATOM 5226 C CA . ASN B 1 261 ? -15.18 0.82 11.633 1 97.38 261 ASN B CA 1
ATOM 5227 C C . ASN B 1 261 ? -15.586 1.155 10.203 1 97.38 261 ASN B C 1
ATOM 5229 O O . ASN B 1 261 ? -16.031 2.268 9.922 1 97.38 261 ASN B O 1
ATOM 5233 N N . LEU B 1 262 ? -15.406 0.211 9.336 1 98.38 262 LEU B N 1
ATOM 5234 C CA . LEU B 1 262 ? -15.805 0.317 7.938 1 98.38 262 LEU B CA 1
ATOM 5235 C C . LEU B 1 262 ? -16.953 -0.64 7.629 1 98.38 262 LEU B C 1
ATOM 5237 O O . LEU B 1 262 ? -16.984 -1.76 8.141 1 98.38 262 LEU B O 1
ATOM 5241 N N . SER B 1 263 ? -17.844 -0.162 6.824 1 98.38 263 SER B N 1
ATOM 5242 C CA . SER B 1 263 ? -18.734 -1.148 6.215 1 98.38 263 SER B CA 1
ATOM 5243 C C . SER B 1 263 ? -17.969 -2.049 5.246 1 98.38 263 SER B C 1
ATOM 5245 O O . SER B 1 263 ? -17.094 -1.587 4.527 1 98.38 263 SER B O 1
ATOM 5247 N N . ALA B 1 264 ? -18.281 -3.371 5.23 1 98.56 264 ALA B N 1
ATOM 5248 C CA . ALA B 1 264 ? -17.531 -4.332 4.434 1 98.56 264 ALA B CA 1
ATOM 5249 C C . ALA B 1 264 ? -18.438 -5.086 3.469 1 98.56 264 ALA B C 1
ATOM 5251 O O . ALA B 1 264 ? -19.453 -5.652 3.877 1 98.56 264 ALA B O 1
ATOM 5252 N N . GLU B 1 265 ? -18.078 -5.062 2.205 1 98.62 265 GLU B N 1
ATOM 5253 C CA . GLU B 1 265 ? -18.766 -5.812 1.158 1 98.62 265 GLU B CA 1
ATOM 5254 C C . GLU B 1 265 ? -17.781 -6.645 0.341 1 98.62 265 GLU B C 1
ATOM 5256 O O . GLU B 1 265 ? -16.766 -6.133 -0.117 1 98.62 265 GLU B O 1
ATOM 5261 N N . ALA B 1 266 ? -18.109 -7.906 0.155 1 98.44 266 ALA B N 1
ATOM 5262 C CA . ALA B 1 266 ? -17.25 -8.797 -0.625 1 98.44 266 ALA B CA 1
ATOM 5263 C C . ALA B 1 266 ? -18.062 -9.602 -1.635 1 98.44 266 ALA B C 1
ATOM 5265 O O . ALA B 1 266 ? -19 -10.32 -1.26 1 98.44 266 ALA B O 1
ATOM 5266 N N . PHE B 1 267 ? -17.766 -9.391 -2.912 1 96.88 267 PHE B N 1
ATOM 5267 C CA . PHE B 1 267 ? -18.344 -10.156 -4.012 1 96.88 267 PHE B CA 1
ATOM 5268 C C . PHE B 1 267 ? -19.875 -10.086 -3.971 1 96.88 267 PHE B C 1
ATOM 5270 O O . PHE B 1 267 ? -20.547 -11.102 -4.145 1 96.88 267 PHE B O 1
ATOM 5277 N N . GLY B 1 268 ? -20.359 -8.938 -3.629 1 95.5 268 GLY B N 1
ATOM 5278 C CA . GLY B 1 268 ? -21.797 -8.68 -3.666 1 95.5 268 GLY B CA 1
ATOM 5279 C C . GLY B 1 268 ? -22.484 -8.984 -2.354 1 95.5 268 GLY B C 1
ATOM 5280 O O . GLY B 1 268 ? -23.703 -8.805 -2.23 1 95.5 268 GLY B O 1
ATOM 5281 N N . LYS B 1 269 ? -21.75 -9.375 -1.363 1 96.94 269 LYS B N 1
ATOM 5282 C CA . LYS B 1 269 ? -22.328 -9.727 -0.07 1 96.94 269 LYS B CA 1
ATOM 5283 C C . LYS B 1 269 ? -21.891 -8.742 1.013 1 96.94 269 LYS B C 1
ATOM 5285 O O . LYS B 1 269 ? -20.719 -8.359 1.077 1 96.94 269 LYS B O 1
ATOM 5290 N N . ASN B 1 270 ? -22.828 -8.344 1.801 1 97.94 270 ASN B N 1
ATOM 5291 C CA . ASN B 1 270 ? -22.5 -7.574 2.99 1 97.94 270 ASN B CA 1
ATOM 5292 C C . ASN B 1 270 ? -21.906 -8.461 4.082 1 97.94 270 ASN B C 1
ATOM 5294 O O . ASN B 1 270 ? -22.562 -9.359 4.59 1 97.94 270 ASN B O 1
ATOM 5298 N N . VAL B 1 271 ? -20.703 -8.172 4.461 1 98.25 271 VAL B N 1
ATOM 5299 C CA . VAL B 1 271 ? -20.031 -9 5.469 1 98.25 271 VAL B CA 1
ATOM 5300 C C . VAL B 1 271 ? -19.641 -8.133 6.668 1 98.25 271 VAL B C 1
ATOM 5302 O O . VAL B 1 271 ? -18.781 -8.516 7.457 1 98.25 271 VAL B O 1
ATOM 5305 N N . SER B 1 272 ? -20.219 -6.992 6.832 1 96.88 272 SER B N 1
ATOM 5306 C CA . SER B 1 272 ? -19.906 -6.059 7.906 1 96.88 272 SER B CA 1
ATOM 5307 C C . SER B 1 272 ? -20.188 -6.668 9.273 1 96.88 272 SER B C 1
ATOM 5309 O O . SER B 1 272 ? -21.203 -7.355 9.453 1 96.88 272 SER B O 1
ATOM 5311 N N . ARG B 1 273 ? -19.391 -6.488 10.273 1 92.19 273 ARG B N 1
ATOM 5312 C CA . ARG B 1 273 ? -19.609 -6.941 11.641 1 92.19 273 ARG B CA 1
ATOM 5313 C C . ARG B 1 273 ? -19.781 -5.762 12.594 1 92.19 273 ARG B C 1
ATOM 5315 O O . ARG B 1 273 ? -20.203 -5.934 13.734 1 92.19 273 ARG B O 1
ATOM 5322 N N . GLY B 1 274 ? -19.531 -4.543 12.281 1 85.19 274 GLY B N 1
ATOM 5323 C CA . GLY B 1 274 ? -19.703 -3.379 13.133 1 85.19 274 GLY B CA 1
ATOM 5324 C C . GLY B 1 274 ? -21.047 -2.713 12.992 1 85.19 274 GLY B C 1
ATOM 5325 O O . GLY B 1 274 ? -21.938 -3.225 12.289 1 85.19 274 GLY B O 1
ATOM 5326 N N . LYS B 1 275 ? -21.359 -1.692 13.891 1 87.19 275 LYS B N 1
ATOM 5327 C CA . LYS B 1 275 ? -22.609 -0.94 13.867 1 87.19 275 LYS B CA 1
ATOM 5328 C C . LYS B 1 275 ? -22.406 0.433 13.234 1 87.19 275 LYS B C 1
ATOM 5330 O O . LYS B 1 275 ? -21.391 1.089 13.461 1 87.19 275 LYS B O 1
ATOM 5335 N N . ALA B 1 276 ? -23.359 0.712 12.43 1 88 276 ALA B N 1
ATOM 5336 C CA . ALA B 1 276 ? -23.344 2.062 11.875 1 88 276 ALA B CA 1
ATOM 5337 C C . ALA B 1 276 ? -23.422 3.111 12.977 1 88 276 ALA B C 1
ATOM 5339 O O . ALA B 1 276 ? -23.906 2.83 14.078 1 88 276 ALA B O 1
ATOM 5340 N N . PRO B 1 277 ? -22.984 4.441 12.711 1 94.44 277 PRO B N 1
ATOM 5341 C CA . PRO B 1 277 ? -22.453 4.922 11.438 1 94.44 277 PRO B CA 1
ATOM 5342 C C . PRO B 1 277 ? -21.016 4.488 11.203 1 94.44 277 PRO B C 1
ATOM 5344 O O . PRO B 1 277 ? -20.203 4.48 12.133 1 94.44 277 PRO B O 1
ATOM 5347 N N . PHE B 1 278 ? -20.734 4.023 10.008 1 96.12 278 PHE B N 1
ATOM 5348 C CA . PHE B 1 278 ? -19.391 3.6 9.625 1 96.12 278 PHE B CA 1
ATOM 5349 C C . PHE B 1 278 ? -18.547 4.797 9.219 1 96.12 278 PHE B C 1
ATOM 5351 O O . PHE B 1 278 ? -19.062 5.789 8.703 1 96.12 278 PHE B O 1
ATOM 5358 N N . TYR B 1 279 ? -17.297 4.691 9.477 1 96.25 279 TYR B N 1
ATOM 5359 C CA . TYR B 1 279 ? -16.312 5.703 9.109 1 96.25 279 TYR B CA 1
ATOM 5360 C C . TYR B 1 279 ? -16.062 5.719 7.609 1 96.25 279 TYR B C 1
ATOM 5362 O O . TYR B 1 279 ? -15.805 6.773 7.027 1 96.25 279 TYR B O 1
ATOM 5370 N N . GLY B 1 280 ? -16.141 4.594 6.969 1 97.81 280 GLY B N 1
ATOM 5371 C CA . GLY B 1 280 ? -15.898 4.391 5.551 1 97.81 280 GLY B CA 1
ATOM 5372 C C . GLY B 1 280 ? -16.344 3.025 5.059 1 97.81 280 GLY B C 1
ATOM 5373 O O . GLY B 1 280 ? -17.266 2.428 5.609 1 97.81 280 GLY B O 1
ATOM 5374 N N . THR B 1 281 ? -15.688 2.584 3.941 1 98.56 281 THR B N 1
ATOM 5375 C CA . THR B 1 281 ? -16.062 1.301 3.365 1 98.56 281 THR B CA 1
ATOM 5376 C C . THR B 1 281 ? -14.836 0.512 2.932 1 98.56 281 THR B C 1
ATOM 5378 O O . THR B 1 281 ? -13.789 1.095 2.648 1 98.56 281 THR B O 1
ATOM 5381 N N . VAL B 1 282 ? -14.898 -0.807 2.973 1 98.81 282 VAL B N 1
ATOM 5382 C CA . VAL B 1 282 ? -13.945 -1.714 2.34 1 98.81 282 VAL B CA 1
ATOM 5383 C C . VAL B 1 282 ? -14.695 -2.73 1.479 1 98.81 282 VAL B C 1
ATOM 5385 O O . VAL B 1 282 ? -15.703 -3.295 1.909 1 98.81 282 VAL B O 1
ATOM 5388 N N . THR B 1 283 ? -14.234 -2.893 0.24 1 98.81 283 THR B N 1
ATOM 5389 C CA . THR B 1 283 ? -14.938 -3.775 -0.684 1 98.81 283 THR B CA 1
ATOM 5390 C C . THR B 1 283 ? -13.961 -4.711 -1.39 1 98.81 283 THR B C 1
ATOM 5392 O O . THR B 1 283 ? -12.797 -4.355 -1.595 1 98.81 283 THR B O 1
ATOM 5395 N N . ALA B 1 284 ? -14.352 -5.922 -1.657 1 98.62 284 ALA B N 1
ATOM 5396 C CA . ALA B 1 284 ? -13.664 -6.871 -2.535 1 98.62 284 ALA B CA 1
ATOM 5397 C C . ALA B 1 284 ? -14.531 -7.215 -3.744 1 98.62 284 ALA B C 1
ATOM 5399 O O . ALA B 1 284 ? -15.703 -7.566 -3.598 1 98.62 284 ALA B O 1
ATOM 5400 N N . SER B 1 285 ? -13.914 -7.066 -4.902 1 97.69 285 SER B N 1
ATOM 5401 C CA . SER B 1 285 ? -14.648 -7.383 -6.125 1 97.69 285 SER B CA 1
ATOM 5402 C C . SER B 1 285 ? -13.773 -8.141 -7.117 1 97.69 285 SER B C 1
ATOM 5404 O O . SER B 1 285 ? -12.547 -8.164 -6.98 1 97.69 285 SER B O 1
ATOM 5406 N N . THR B 1 286 ? -14.352 -8.906 -7.922 1 94.19 286 THR B N 1
ATOM 5407 C CA . THR B 1 286 ? -13.703 -9.609 -9.023 1 94.19 286 THR B CA 1
ATOM 5408 C C . THR B 1 286 ? -14.453 -9.383 -10.328 1 94.19 286 THR B C 1
ATOM 5410 O O . THR B 1 286 ? -15.625 -8.984 -10.32 1 94.19 286 THR B O 1
ATOM 5413 N N . THR B 1 287 ? -13.648 -9.211 -11.383 1 77.56 287 THR B N 1
ATOM 5414 C CA . THR B 1 287 ? -14.336 -9.195 -12.664 1 77.56 287 THR B CA 1
ATOM 5415 C C . THR B 1 287 ? -14.703 -10.609 -13.102 1 77.56 287 THR B C 1
ATOM 5417 O O . THR B 1 287 ? -13.82 -11.445 -13.32 1 77.56 287 THR B O 1
ATOM 5420 N N . ASP B 1 288 ? -15.898 -10.93 -13.133 1 63.81 288 ASP B N 1
ATOM 5421 C CA . ASP B 1 288 ? -16.438 -12.258 -13.391 1 63.81 288 ASP B CA 1
ATOM 5422 C C . ASP B 1 288 ? -15.906 -12.82 -14.711 1 63.81 288 ASP B C 1
ATOM 5424 O O . ASP B 1 288 ? -15.617 -14.016 -14.812 1 63.81 288 ASP B O 1
ATOM 5428 N N . THR B 1 289 ? -15.594 -11.914 -15.484 1 66.44 289 THR B N 1
ATOM 5429 C CA . THR B 1 289 ? -15.273 -12.398 -16.812 1 66.44 289 THR B CA 1
ATOM 5430 C C . THR B 1 289 ? -13.836 -12.914 -16.875 1 66.44 289 THR B C 1
ATOM 5432 O O . THR B 1 289 ? -13.469 -13.641 -17.797 1 66.44 289 THR B O 1
ATOM 5435 N N . THR B 1 290 ? -13.203 -12.703 -15.758 1 74.62 290 THR B N 1
ATOM 5436 C CA . THR B 1 290 ? -11.797 -13.078 -15.875 1 74.62 290 THR B CA 1
ATOM 5437 C C . THR B 1 290 ? -11.453 -14.195 -14.898 1 74.62 290 THR B C 1
ATOM 5439 O O . THR B 1 290 ? -10.414 -14.852 -15.031 1 74.62 290 THR B O 1
ATOM 5442 N N . ALA B 1 291 ? -12.391 -14.531 -14.016 1 87.12 291 ALA B N 1
ATOM 5443 C CA . ALA B 1 291 ? -12.125 -15.594 -13.055 1 87.12 291 ALA B CA 1
ATOM 5444 C C . ALA B 1 291 ? -12.391 -16.969 -13.664 1 87.12 291 ALA B C 1
ATOM 5446 O O . ALA B 1 291 ? -13.367 -17.141 -14.398 1 87.12 291 ALA B O 1
ATOM 5447 N N . ILE B 1 292 ? -11.523 -17.906 -13.508 1 87.19 292 ILE B N 1
ATOM 5448 C CA . ILE B 1 292 ? -11.633 -19.266 -14.008 1 87.19 292 ILE B CA 1
ATOM 5449 C C . ILE B 1 292 ? -11.391 -20.25 -12.875 1 87.19 292 ILE B C 1
ATOM 5451 O O . ILE B 1 292 ? -10.352 -20.203 -12.211 1 87.19 292 ILE B O 1
ATOM 5455 N N . ASP B 1 293 ? -12.367 -21.109 -12.711 1 89.94 293 ASP B N 1
ATOM 5456 C CA . ASP B 1 293 ? -12.195 -22.125 -11.672 1 89.94 293 ASP B CA 1
ATOM 5457 C C . ASP B 1 293 ? -11.156 -23.156 -12.078 1 89.94 293 ASP B C 1
ATOM 5459 O O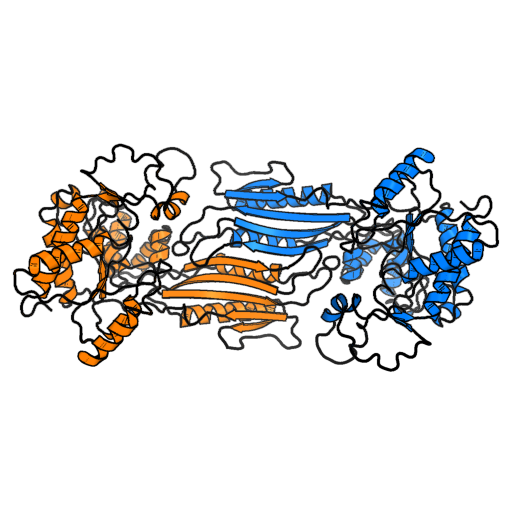 . ASP B 1 293 ? -10.648 -23.125 -13.203 1 89.94 293 ASP B O 1
ATOM 5463 N N . VAL B 1 294 ? -10.891 -24.062 -11.234 1 91.88 294 VAL B N 1
ATOM 5464 C CA . VAL B 1 294 ? -9.898 -25.094 -11.477 1 91.88 294 VAL B CA 1
ATOM 5465 C C . VAL B 1 294 ? -10.398 -26.031 -12.57 1 91.88 294 VAL B C 1
ATOM 5467 O O . VAL B 1 294 ? -11.594 -26.344 -12.641 1 91.88 294 VAL B O 1
ATOM 5470 N N . ALA B 1 295 ? -9.508 -26.406 -13.43 1 90.94 295 ALA B N 1
ATOM 5471 C CA . ALA B 1 295 ? -9.859 -27.359 -14.484 1 90.94 295 ALA B CA 1
ATOM 5472 C C . ALA B 1 295 ? -10.117 -28.75 -13.914 1 90.94 295 ALA B C 1
ATOM 5474 O O . ALA B 1 295 ? -9.508 -29.141 -12.906 1 90.94 295 ALA B O 1
ATOM 5475 N N . PRO B 1 296 ? -11.008 -29.438 -14.562 1 92.06 296 PRO B N 1
ATOM 5476 C CA . PRO B 1 296 ? -11.109 -30.844 -14.172 1 92.06 296 PRO B CA 1
ATOM 5477 C C . PRO B 1 296 ? -9.812 -31.609 -14.391 1 92.06 296 PRO B C 1
ATOM 5479 O O . PRO B 1 296 ? -9.078 -31.328 -15.344 1 92.06 296 PRO B O 1
ATOM 5482 N N . VAL B 1 297 ? -9.602 -32.531 -13.523 1 95 297 VAL B N 1
ATOM 5483 C CA . VAL B 1 297 ? -8.391 -33.344 -13.633 1 95 297 VAL B CA 1
ATOM 5484 C C . VAL B 1 297 ? -8.664 -34.562 -14.492 1 95 297 VAL B C 1
ATOM 5486 O O . VAL B 1 297 ? -9.578 -35.344 -14.203 1 95 297 VAL B O 1
ATOM 5489 N N . SER B 1 298 ? -7.863 -34.75 -15.531 1 96.56 298 SER B N 1
ATOM 5490 C CA . SER B 1 298 ? -8.023 -35.906 -16.438 1 96.56 298 SER B CA 1
ATOM 5491 C C . SER B 1 298 ? -7.566 -37.188 -15.766 1 96.56 298 SER B C 1
ATOM 5493 O O . SER B 1 298 ? -6.551 -37.219 -15.062 1 96.56 298 SER B O 1
ATOM 5495 N N . PRO B 1 299 ? -8.312 -38.219 -15.977 1 96.38 299 PRO B N 1
ATOM 5496 C CA . PRO B 1 299 ? -7.898 -39.531 -15.43 1 96.38 299 PRO B CA 1
ATOM 5497 C C . PRO B 1 299 ? -6.582 -40.031 -16.016 1 96.38 299 PRO B C 1
ATOM 5499 O O . PRO B 1 299 ? -6.328 -39.844 -17.203 1 96.38 299 PRO B O 1
ATOM 5502 N N . THR B 1 300 ? -5.75 -40.625 -15.133 1 96.56 300 THR B N 1
ATOM 5503 C CA . THR B 1 300 ? -4.457 -41.125 -15.594 1 96.56 300 THR B CA 1
ATOM 5504 C C . THR B 1 300 ? -4.207 -42.531 -15.086 1 96.56 300 THR B C 1
ATOM 5506 O O . THR B 1 300 ? -3.07 -43 -15.094 1 96.56 300 THR B O 1
ATOM 5509 N N . ASP B 1 301 ? -5.215 -43.125 -14.562 1 92.25 301 ASP B N 1
ATOM 5510 C CA . ASP B 1 301 ? -5.07 -44.5 -14.086 1 92.25 301 ASP B CA 1
ATOM 5511 C C . ASP B 1 301 ? -4.961 -45.5 -15.258 1 92.25 301 ASP B C 1
ATOM 5513 O O . ASP B 1 301 ? -5.098 -45.094 -16.422 1 92.25 301 ASP B O 1
ATOM 5517 N N . SER B 1 302 ? -4.758 -46.75 -14.945 1 90.25 302 SER B N 1
ATOM 5518 C CA . SER B 1 302 ? -4.477 -47.75 -15.953 1 90.25 302 SER B CA 1
ATOM 5519 C C . SER B 1 302 ? -5.68 -47.969 -16.859 1 90.25 302 SER B C 1
ATOM 5521 O O . SER B 1 302 ? -5.531 -48.438 -18 1 90.25 302 SER B O 1
ATOM 5523 N N . GLU B 1 303 ? -6.809 -47.625 -16.453 1 92.44 303 GLU B N 1
ATOM 5524 C CA . GLU B 1 303 ? -8.016 -47.844 -17.234 1 92.44 303 GLU B CA 1
ATOM 5525 C C . GLU B 1 303 ? -8.305 -46.688 -18.156 1 92.44 303 GLU B C 1
ATOM 5527 O O . GLU B 1 303 ? -9.164 -46.75 -19.047 1 92.44 303 GLU B O 1
ATOM 5532 N N . ALA B 1 304 ? -7.578 -45.594 -18 1 95.62 304 ALA B N 1
ATOM 5533 C CA . ALA B 1 304 ? -7.781 -44.438 -18.828 1 95.62 304 ALA B CA 1
ATOM 5534 C C . ALA B 1 304 ? -7.117 -44.594 -20.188 1 95.62 304 ALA B C 1
ATOM 5536 O O . ALA B 1 304 ? -5.949 -44.25 -20.375 1 95.62 304 ALA B O 1
ATOM 5537 N N . LYS B 1 305 ? -7.871 -45 -21.141 1 95.88 305 LYS B N 1
ATOM 5538 C CA . LYS B 1 305 ? -7.352 -45.344 -22.469 1 95.88 305 LYS B CA 1
ATOM 5539 C C . LYS B 1 305 ? -6.676 -44.156 -23.109 1 95.88 305 LYS B C 1
ATOM 5541 O O . LYS B 1 305 ? -5.566 -44.25 -23.641 1 95.88 305 LYS B O 1
ATOM 5546 N N . PRO B 1 306 ? -7.367 -42.938 -23.078 1 96.44 306 PRO B N 1
ATOM 5547 C CA . PRO B 1 306 ? -6.711 -41.781 -23.734 1 96.44 306 PRO B CA 1
ATOM 5548 C C . PRO B 1 306 ? -5.344 -41.469 -23.125 1 96.44 306 PRO B C 1
ATOM 5550 O O . PRO B 1 306 ? -4.414 -41.125 -23.859 1 96.44 306 PRO B O 1
ATOM 5553 N N . TRP B 1 307 ? -5.184 -41.656 -21.828 1 97.12 307 TRP B N 1
ATOM 5554 C CA . TRP B 1 307 ? -3.891 -41.438 -21.188 1 97.12 307 TRP B CA 1
ATOM 5555 C C . TRP B 1 307 ? -2.873 -42.469 -21.688 1 97.12 307 TRP B C 1
ATOM 5557 O O . TRP B 1 307 ? -1.719 -42.125 -21.953 1 97.12 307 TRP B O 1
ATOM 5567 N N . ASN B 1 308 ? -3.295 -43.656 -21.781 1 96.12 308 ASN B N 1
ATOM 5568 C CA . ASN B 1 308 ? -2.414 -44.719 -22.266 1 96.12 308 ASN B CA 1
ATOM 5569 C C . ASN B 1 308 ? -1.949 -44.469 -23.688 1 96.12 308 ASN B C 1
ATOM 5571 O O . ASN B 1 308 ? -0.784 -44.688 -24.016 1 96.12 308 ASN B O 1
ATOM 5575 N N . VAL B 1 309 ? -2.879 -44 -24.484 1 96 309 VAL B N 1
ATOM 5576 C CA . VAL B 1 309 ? -2.549 -43.688 -25.875 1 96 309 VAL B CA 1
ATOM 5577 C C . VAL B 1 309 ? -1.538 -42.531 -25.922 1 96 309 VAL B C 1
ATOM 5579 O O . VAL B 1 309 ? -0.548 -42.594 -26.641 1 96 309 VAL B O 1
ATOM 5582 N N . LEU B 1 310 ? -1.791 -41.5 -25.141 1 95.88 310 LEU B N 1
ATOM 5583 C CA . LEU B 1 310 ? -0.879 -40.375 -25.094 1 95.88 310 LEU B CA 1
ATOM 5584 C C . LEU B 1 310 ? 0.503 -40.812 -24.609 1 95.88 310 LEU B C 1
ATOM 5586 O O . LEU B 1 310 ? 1.513 -40.469 -25.234 1 95.88 310 LEU B O 1
ATOM 5590 N N . SER B 1 311 ? 0.561 -41.562 -23.516 1 95.12 311 SER B N 1
ATOM 5591 C CA . SER B 1 311 ? 1.817 -42 -22.922 1 95.12 311 SER B CA 1
ATOM 5592 C C . SER B 1 311 ? 2.621 -42.875 -23.875 1 95.12 311 SER B C 1
ATOM 5594 O O . SER B 1 311 ? 3.832 -42.688 -24.031 1 95.12 311 SER B O 1
ATOM 5596 N N . SER B 1 312 ? 1.947 -43.75 -24.5 1 93.62 312 SER B N 1
ATOM 5597 C CA . SER B 1 312 ? 2.617 -44.625 -25.453 1 93.62 312 SER B CA 1
ATOM 5598 C C . SER B 1 312 ? 3.141 -43.844 -26.656 1 93.62 312 SER B C 1
ATOM 5600 O O . SER B 1 312 ? 4.207 -44.156 -27.188 1 93.62 312 SER B O 1
ATOM 5602 N N . SER B 1 313 ? 2.34 -42.875 -27.078 1 94.06 313 SER B N 1
ATOM 5603 C CA . SER B 1 313 ? 2.76 -42.031 -28.188 1 94.06 313 SER B CA 1
ATOM 5604 C C . SER B 1 313 ? 3.994 -41.219 -27.844 1 94.06 313 SER B C 1
ATOM 5606 O O . SER B 1 313 ? 4.887 -41.031 -28.672 1 94.06 313 SER B O 1
ATOM 5608 N N . ILE B 1 314 ? 4.023 -40.719 -26.625 1 93.69 314 ILE B N 1
ATOM 5609 C CA . ILE B 1 314 ? 5.172 -39.938 -26.156 1 93.69 314 ILE B CA 1
ATOM 5610 C C . ILE B 1 314 ? 6.414 -40.812 -26.141 1 93.69 314 ILE B C 1
ATOM 5612 O O . ILE B 1 314 ? 7.457 -40.438 -26.688 1 93.69 314 ILE B O 1
ATOM 5616 N N . ARG B 1 315 ? 6.316 -42 -25.594 1 91.75 315 ARG B N 1
ATOM 5617 C CA . ARG B 1 315 ? 7.434 -42.938 -25.547 1 91.75 315 ARG B CA 1
ATOM 5618 C C . ARG B 1 315 ? 7.879 -43.344 -26.953 1 91.75 315 ARG B C 1
ATOM 5620 O O . ARG B 1 315 ? 9.078 -43.406 -27.234 1 91.75 315 ARG B O 1
ATOM 5627 N N . GLY B 1 316 ? 6.926 -43.562 -27.781 1 89.56 316 GLY B N 1
ATOM 5628 C CA . GLY B 1 316 ? 7.23 -43.969 -29.141 1 89.56 316 GLY B CA 1
ATOM 5629 C C . GLY B 1 316 ? 7.969 -42.906 -29.922 1 89.56 316 GLY B C 1
ATOM 5630 O O . GLY B 1 316 ? 8.875 -43.188 -30.703 1 89.56 316 GLY B O 1
ATOM 5631 N N . ALA B 1 317 ? 7.543 -41.688 -29.734 1 89.19 317 ALA B N 1
ATOM 5632 C CA . ALA B 1 317 ? 8.148 -40.594 -30.469 1 89.19 317 ALA B CA 1
ATOM 5633 C C . ALA B 1 317 ? 9.602 -40.375 -30.031 1 89.19 317 ALA B C 1
ATOM 5635 O O . ALA B 1 317 ? 10.422 -39.906 -30.828 1 89.19 317 ALA B O 1
ATOM 5636 N N . TYR B 1 318 ? 9.945 -40.75 -28.828 1 86.75 318 TYR B N 1
ATOM 5637 C CA . TYR B 1 318 ? 11.289 -40.5 -28.344 1 86.75 318 TYR B CA 1
ATOM 5638 C C . TYR B 1 318 ? 12.18 -41.719 -28.547 1 86.75 318 TYR B C 1
ATOM 5640 O O . TYR B 1 318 ? 13.359 -41.719 -28.188 1 86.75 318 TYR B O 1
ATOM 5648 N N . ARG B 1 319 ? 11.703 -42.781 -29.016 1 80.31 319 ARG B N 1
ATOM 5649 C CA . ARG B 1 319 ? 12.453 -44.031 -29.188 1 80.31 319 ARG B CA 1
ATOM 5650 C C . ARG B 1 319 ? 13.742 -43.781 -29.953 1 80.31 319 ARG B C 1
ATOM 5652 O O . ARG B 1 319 ? 14.781 -44.375 -29.641 1 80.31 319 ARG B O 1
ATOM 5659 N N . ASP B 1 320 ? 13.703 -42.906 -30.922 1 75.81 320 ASP B N 1
ATOM 5660 C CA . ASP B 1 320 ? 14.891 -42.625 -31.734 1 75.81 320 ASP B CA 1
ATOM 5661 C C . ASP B 1 320 ? 15.445 -41.25 -31.469 1 75.81 320 ASP B C 1
ATOM 5663 O O . ASP B 1 320 ? 16.109 -40.656 -32.344 1 75.81 320 ASP B O 1
ATOM 5667 N N . SER B 1 321 ? 15.023 -40.844 -30.281 1 78.5 321 SER B N 1
ATOM 5668 C CA . SER B 1 321 ? 15.5 -39.5 -29.984 1 78.5 321 SER B CA 1
ATOM 5669 C C . SER B 1 321 ? 17.016 -39.469 -29.812 1 78.5 321 SER B C 1
ATOM 5671 O O . SER B 1 321 ? 17.609 -40.406 -29.297 1 78.5 321 SER B O 1
ATOM 5673 N N . LYS B 1 322 ? 17.641 -38.375 -30.219 1 72.5 322 LYS B N 1
ATOM 5674 C CA . LYS B 1 322 ? 19.094 -38.219 -30.125 1 72.5 322 LYS B CA 1
ATOM 5675 C C . LYS B 1 322 ? 19.484 -37.594 -28.812 1 72.5 322 LYS B C 1
ATOM 5677 O O . LYS B 1 322 ? 20.688 -37.406 -28.531 1 72.5 322 LYS B O 1
ATOM 5682 N N . ASN B 1 323 ? 18.5 -37.25 -28.047 1 74.75 323 ASN B N 1
ATOM 5683 C CA . ASN B 1 323 ? 18.828 -36.719 -26.734 1 74.75 323 ASN B CA 1
ATOM 5684 C C . ASN B 1 323 ? 19.453 -37.812 -25.844 1 74.75 323 ASN B C 1
ATOM 5686 O O . ASN B 1 323 ? 18.891 -38.906 -25.688 1 74.75 323 ASN B O 1
ATOM 5690 N N . PRO B 1 324 ? 20.609 -37.531 -25.312 1 73.31 324 PRO B N 1
ATOM 5691 C CA . PRO B 1 324 ? 21.359 -38.562 -24.594 1 73.31 324 PRO B CA 1
ATOM 5692 C C . PRO B 1 324 ? 20.578 -39.125 -23.422 1 73.31 324 PRO B C 1
ATOM 5694 O O . PRO B 1 324 ? 20.656 -40.344 -23.156 1 73.31 324 PRO B O 1
ATOM 5697 N N . LYS B 1 325 ? 19.828 -38.375 -22.75 1 72.56 325 LYS B N 1
ATOM 5698 C CA . LYS B 1 325 ? 19.141 -38.875 -21.562 1 72.56 325 LYS B CA 1
ATOM 5699 C C . LYS B 1 325 ? 17.984 -39.781 -21.953 1 72.56 325 LYS B C 1
ATOM 5701 O O . LYS B 1 325 ? 17.609 -40.688 -21.188 1 72.56 325 LYS B O 1
ATOM 5706 N N . VAL B 1 326 ? 17.438 -39.562 -23.031 1 74.5 326 VAL B N 1
ATOM 5707 C CA . VAL B 1 326 ? 16.375 -40.438 -23.516 1 74.5 326 VAL B CA 1
ATOM 5708 C C . VAL B 1 326 ? 16.984 -41.719 -24.109 1 74.5 326 VAL B C 1
ATOM 5710 O O . VAL B 1 326 ? 16.438 -42.812 -23.922 1 74.5 326 VAL B O 1
ATOM 5713 N N . ALA B 1 327 ? 18.078 -41.469 -24.75 1 67 327 ALA B N 1
ATOM 5714 C CA . ALA B 1 327 ? 18.734 -42.594 -25.406 1 67 327 ALA B CA 1
ATOM 5715 C C . ALA B 1 327 ? 19.219 -43.625 -24.391 1 67 327 ALA B C 1
ATOM 5717 O O . ALA B 1 327 ? 19.266 -44.812 -24.688 1 67 327 ALA B O 1
ATOM 5718 N N . GLU B 1 328 ? 19.578 -43.125 -23.281 1 66.19 328 GLU B N 1
ATOM 5719 C CA . GLU B 1 328 ? 20.172 -44 -22.266 1 66.19 328 GLU B CA 1
ATOM 5720 C C . GLU B 1 328 ? 19.094 -44.781 -21.516 1 66.19 328 GLU B C 1
ATOM 5722 O O . GLU B 1 328 ? 19.406 -45.781 -20.859 1 66.19 328 GLU B O 1
ATOM 5727 N N . GLY B 1 329 ? 17.969 -44.312 -21.672 1 67.38 329 GLY B N 1
ATOM 5728 C CA . GLY B 1 329 ? 16.953 -45.031 -20.875 1 67.38 329 GLY B CA 1
ATOM 5729 C C . GLY B 1 329 ? 15.547 -44.75 -21.359 1 67.38 329 GLY B C 1
ATOM 5730 O O . GLY B 1 329 ? 15.344 -44.188 -22.422 1 67.38 329 GLY B O 1
ATOM 5731 N N . ASP B 1 330 ? 14.602 -45.281 -20.578 1 77.81 330 ASP B N 1
ATOM 5732 C CA . ASP B 1 330 ? 13.188 -45.125 -20.906 1 77.81 330 ASP B CA 1
ATOM 5733 C C . ASP B 1 330 ? 12.648 -43.781 -20.438 1 77.81 330 ASP B C 1
ATOM 5735 O O . ASP B 1 330 ? 13.125 -43.219 -19.453 1 77.81 330 ASP B O 1
ATOM 5739 N N . ILE B 1 331 ? 11.953 -43.125 -21.281 1 88.75 331 ILE B N 1
ATOM 5740 C CA . ILE B 1 331 ? 11.242 -41.938 -20.891 1 88.75 331 ILE B CA 1
ATOM 5741 C C . ILE B 1 331 ? 10.047 -42.281 -20.016 1 88.75 331 ILE B C 1
ATOM 5743 O O . ILE B 1 331 ? 9.305 -43.219 -20.344 1 88.75 331 ILE B O 1
ATOM 5747 N N . ILE B 1 332 ? 10.031 -41.688 -18.859 1 92.06 332 ILE B N 1
ATOM 5748 C CA . ILE B 1 332 ? 8.891 -41.844 -17.953 1 92.06 332 ILE B CA 1
ATOM 5749 C C . ILE B 1 332 ? 7.848 -40.781 -18.25 1 92.06 332 ILE B C 1
ATOM 5751 O O . ILE B 1 332 ? 8.188 -39.625 -18.469 1 92.06 332 ILE B O 1
ATOM 5755 N N . VAL B 1 333 ? 6.59 -41.188 -18.359 1 94.62 333 VAL B N 1
ATOM 5756 C CA . VAL B 1 333 ? 5.5 -40.25 -18.516 1 94.62 333 VAL B CA 1
ATOM 5757 C C . VAL B 1 333 ? 4.711 -40.125 -17.219 1 94.62 333 VAL B C 1
ATOM 5759 O O . VAL B 1 333 ? 4.199 -41.125 -16.703 1 94.62 333 VAL B O 1
ATOM 5762 N N . SER B 1 334 ? 4.699 -39.031 -16.656 1 95.44 334 SER B N 1
ATOM 5763 C CA . SER B 1 334 ? 3.967 -38.781 -15.422 1 95.44 334 SER B CA 1
ATOM 5764 C C . SER B 1 334 ? 3.045 -37.562 -15.562 1 95.44 334 SER B C 1
ATOM 5766 O O . SER B 1 334 ? 3.406 -36.562 -16.203 1 95.44 334 SER B O 1
ATOM 5768 N N . PRO B 1 335 ? 1.824 -37.656 -14.977 1 95.62 335 PRO B N 1
ATOM 5769 C CA . PRO B 1 335 ? 0.962 -36.469 -14.984 1 95.62 335 PRO B CA 1
ATOM 5770 C C . PRO B 1 335 ? 1.554 -35.312 -14.195 1 95.62 335 PRO B C 1
ATOM 5772 O O . PRO B 1 335 ? 2.309 -35.531 -13.242 1 95.62 335 PRO B O 1
ATOM 5775 N N . ALA B 1 336 ? 1.252 -34.125 -14.602 1 93.12 336 ALA B N 1
ATOM 5776 C CA . ALA B 1 336 ? 1.646 -32.875 -13.938 1 93.12 336 ALA B CA 1
ATOM 5777 C C . ALA B 1 336 ? 0.526 -31.844 -14 1 93.12 336 ALA B C 1
ATOM 5779 O O . ALA B 1 336 ? -0.603 -32.156 -14.383 1 93.12 336 ALA B O 1
ATOM 5780 N N . LEU B 1 337 ? 0.836 -30.703 -13.406 1 91.38 337 LEU B N 1
ATOM 5781 C CA . LEU B 1 337 ? -0.133 -29.609 -13.422 1 91.38 337 LEU B CA 1
ATOM 5782 C C . LEU B 1 337 ? 0.417 -28.406 -14.172 1 91.38 337 LEU B C 1
ATOM 5784 O O . LEU B 1 337 ? 1.634 -28.234 -14.266 1 91.38 337 LEU B O 1
ATOM 5788 N N . MET B 1 338 ? -0.528 -27.688 -14.609 1 85.88 338 MET B N 1
ATOM 5789 C CA . MET B 1 338 ? -0.194 -26.375 -15.133 1 85.88 338 MET B CA 1
ATOM 5790 C C . MET B 1 338 ? -0.598 -25.281 -14.141 1 85.88 338 MET B C 1
ATOM 5792 O O . MET B 1 338 ? -1.653 -25.375 -13.516 1 85.88 338 MET B O 1
ATOM 5796 N N . SER B 1 339 ? 0.325 -24.281 -13.797 1 74.19 339 SER B N 1
ATOM 5797 C CA . SER B 1 339 ? 0.122 -23.25 -12.789 1 74.19 339 SER B CA 1
ATOM 5798 C C . SER B 1 339 ? -0.936 -22.25 -13.227 1 74.19 339 SER B C 1
ATOM 5800 O O . SER B 1 339 ? -1.384 -21.422 -12.43 1 74.19 339 SER B O 1
ATOM 5802 N N . GLY B 1 340 ? -1.59 -22.266 -14.172 1 59.66 340 GLY B N 1
ATOM 5803 C CA . GLY B 1 340 ? -2.65 -21.344 -14.562 1 59.66 340 GLY B CA 1
ATOM 5804 C C . GLY B 1 340 ? -2.141 -20.109 -15.281 1 59.66 340 GLY B C 1
ATOM 5805 O O . GLY B 1 340 ? -2.652 -19.016 -15.078 1 59.66 340 GLY B O 1
ATOM 5806 N N . ASN B 1 341 ? -0.854 -20.031 -15.555 1 50.47 341 ASN B N 1
ATOM 5807 C CA . ASN B 1 341 ? -0.052 -18.875 -15.969 1 50.47 341 ASN B CA 1
ATOM 5808 C C . ASN B 1 341 ? -0.865 -17.906 -16.812 1 50.47 341 ASN B C 1
ATOM 5810 O O . ASN B 1 341 ? -0.879 -16.703 -16.531 1 50.47 341 ASN B O 1
ATOM 5814 N N . THR B 1 342 ? -0.65 -17.859 -18.141 1 44.16 342 THR B N 1
ATOM 5815 C CA . THR B 1 342 ? -0.531 -16.703 -19.031 1 44.16 342 THR B CA 1
ATOM 5816 C C . THR B 1 342 ? -1.893 -16.047 -19.266 1 44.16 342 THR B C 1
ATOM 5818 O O . THR B 1 342 ? -2.93 -16.672 -19.016 1 44.16 342 THR B O 1
ATOM 5821 N N . ALA B 1 343 ? -1.849 -14.664 -19.125 1 39.75 343 ALA B N 1
ATOM 5822 C CA . ALA B 1 343 ? -2.941 -13.898 -19.719 1 39.75 343 ALA B CA 1
ATOM 5823 C C . ALA B 1 343 ? -3.891 -14.805 -20.484 1 39.75 343 ALA B C 1
ATOM 5825 O O . ALA B 1 343 ? -5.078 -14.5 -20.625 1 39.75 343 ALA B O 1
ATOM 5826 N N . ILE B 1 344 ? -3.219 -15.734 -21.266 1 43.09 344 ILE B N 1
ATOM 5827 C CA . ILE B 1 344 ? -3.877 -16.469 -22.344 1 43.09 344 ILE B CA 1
ATOM 5828 C C . ILE B 1 344 ? -4.375 -17.812 -21.812 1 43.09 344 ILE B C 1
ATOM 5830 O O . ILE B 1 344 ? -3.6 -18.766 -21.688 1 43.09 344 ILE B O 1
ATOM 5834 N N . PHE B 1 345 ? -5 -17.703 -20.609 1 51.38 345 PHE B N 1
ATOM 5835 C CA . PHE B 1 345 ? -5.684 -18.906 -20.188 1 51.38 345 PHE B CA 1
ATOM 5836 C C . PHE B 1 345 ? -6.023 -19.781 -21.391 1 51.38 345 PHE B C 1
ATOM 5838 O O . PHE B 1 345 ? -6.387 -19.266 -22.453 1 51.38 345 PHE B O 1
ATOM 5845 N N . SER B 1 346 ? -5.43 -21.031 -21.25 1 60.75 346 SER B N 1
ATOM 5846 C CA . SER B 1 346 ? -5.742 -22.031 -22.266 1 60.75 346 SER B CA 1
ATOM 5847 C C . SER B 1 346 ? -7.211 -21.953 -22.688 1 60.75 346 SER B C 1
ATOM 5849 O O . SER B 1 346 ? -8.078 -21.672 -21.859 1 60.75 346 SER B O 1
ATOM 5851 N N . ASP B 1 347 ? -7.398 -21.625 -23.797 1 71.38 347 ASP B N 1
ATOM 5852 C CA . ASP B 1 347 ? -8.758 -21.656 -24.328 1 71.38 347 ASP B CA 1
ATOM 5853 C C . ASP B 1 347 ? -9.398 -23.031 -24.109 1 71.38 347 ASP B C 1
ATOM 5855 O O . ASP B 1 347 ? -10.531 -23.266 -24.531 1 71.38 347 ASP B O 1
ATOM 5859 N N . THR B 1 348 ? -8.695 -23.844 -23.219 1 79.44 348 THR B N 1
ATOM 5860 C CA . THR B 1 348 ? -9.234 -25.188 -22.984 1 79.44 348 THR B CA 1
ATOM 5861 C C . THR B 1 348 ? -10.492 -25.109 -22.109 1 79.44 348 THR B C 1
ATOM 5863 O O . THR B 1 348 ? -11.266 -26.062 -22.047 1 79.44 348 THR B O 1
ATOM 5866 N N . LYS B 1 349 ? -10.664 -24 -21.453 1 82.12 349 LYS B N 1
ATOM 5867 C CA . LYS B 1 349 ? -11.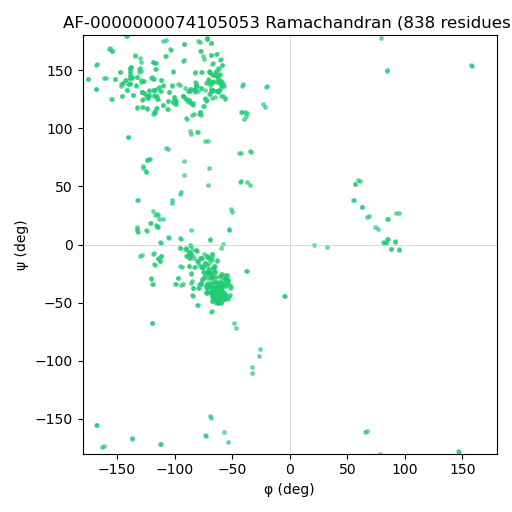812 -23.875 -20.562 1 82.12 349 LYS B CA 1
ATOM 5868 C C . LYS B 1 349 ? -13.117 -24.062 -21.312 1 82.12 349 LYS B C 1
ATOM 5870 O O . LYS B 1 349 ? -14.109 -24.516 -20.75 1 82.12 349 LYS B O 1
ATOM 5875 N N . PHE B 1 350 ? -13.086 -23.797 -22.562 1 85 350 PHE B N 1
ATOM 5876 C CA . PHE B 1 350 ? -14.297 -23.891 -23.359 1 85 350 PHE B CA 1
ATOM 5877 C C . PHE B 1 350 ? -14.586 -25.344 -23.719 1 85 350 PHE B C 1
ATOM 5879 O O . PHE B 1 350 ? -15.703 -25.688 -24.125 1 85 350 PHE B O 1
ATOM 5886 N N . TYR B 1 351 ? -13.594 -26.188 -23.531 1 88.81 351 TYR B N 1
ATOM 5887 C CA . TYR B 1 351 ? -13.711 -27.562 -24 1 88.81 351 TYR B CA 1
ATOM 5888 C C . TYR B 1 351 ? -13.953 -28.516 -22.844 1 88.81 351 TYR B C 1
ATOM 5890 O O . TYR B 1 351 ? -14.016 -29.734 -23.031 1 88.81 351 TYR B O 1
ATOM 5898 N N . TRP B 1 352 ? -14.141 -28.016 -21.656 1 90.94 352 TRP B N 1
ATOM 5899 C CA . TRP B 1 352 ? -14.203 -28.859 -20.469 1 90.94 352 TRP B CA 1
ATOM 5900 C C . TRP B 1 352 ? -15.414 -29.781 -20.516 1 90.94 352 TRP B C 1
ATOM 5902 O O . TRP B 1 352 ? -15.391 -30.875 -19.922 1 90.94 352 TRP B O 1
ATOM 5912 N N . LYS B 1 353 ? -16.453 -29.422 -21.266 1 93.31 353 LYS B N 1
ATOM 5913 C CA . LYS B 1 353 ? -17.656 -30.234 -21.312 1 93.31 353 LYS B CA 1
ATOM 5914 C C . LYS B 1 353 ? -17.547 -31.328 -22.375 1 93.31 353 LYS B C 1
ATOM 5916 O O . LYS B 1 353 ? -18.344 -32.281 -22.406 1 93.31 353 LYS B O 1
ATOM 5921 N N . LEU B 1 354 ? -16.578 -31.203 -23.156 1 93.88 354 LEU B N 1
ATOM 5922 C CA . LEU B 1 354 ? -16.516 -32.062 -24.328 1 93.88 354 LEU B CA 1
ATOM 5923 C C . LEU B 1 354 ? -15.859 -33.406 -24 1 93.88 354 LEU B C 1
ATOM 5925 O O . LEU B 1 354 ? -16.047 -34.375 -24.719 1 93.88 354 LEU B O 1
ATOM 5929 N N . THR B 1 355 ? -15.023 -33.406 -22.953 1 94.62 355 THR B N 1
ATOM 5930 C CA . THR B 1 355 ? -14.367 -34.656 -22.562 1 94.62 355 THR B CA 1
ATOM 5931 C C . THR B 1 355 ? -13.703 -34.531 -21.188 1 94.62 355 THR B C 1
ATOM 5933 O O . THR B 1 355 ? -13.312 -33.406 -20.797 1 94.62 355 THR B O 1
ATOM 5936 N N . LYS B 1 356 ? -13.539 -35.625 -20.531 1 95.19 356 LYS B N 1
ATOM 5937 C CA . LYS B 1 356 ? -12.797 -35.656 -19.266 1 95.19 356 LYS B CA 1
ATOM 5938 C C . LYS B 1 356 ? -11.305 -35.844 -19.516 1 95.19 356 LYS B C 1
ATOM 5940 O O . LYS B 1 356 ? -10.5 -35.781 -18.578 1 95.19 356 LYS B O 1
ATOM 5945 N N . HIS B 1 357 ? -10.961 -36.094 -20.734 1 96.12 357 HIS B N 1
ATOM 5946 C CA . HIS B 1 357 ? -9.578 -36.375 -21.109 1 96.12 357 HIS B CA 1
ATOM 5947 C C . HIS B 1 357 ? -8.938 -35.219 -21.828 1 96.12 357 HIS B C 1
ATOM 5949 O O . HIS B 1 357 ? -8.867 -35.219 -23.062 1 96.12 357 HIS B O 1
ATOM 5955 N N . ILE B 1 358 ? -8.461 -34.25 -21.016 1 93.5 358 ILE B N 1
ATOM 5956 C CA . ILE B 1 358 ? -7.809 -33.062 -21.531 1 93.5 358 ILE B CA 1
ATOM 5957 C C . ILE B 1 358 ? -6.348 -33.031 -21.094 1 93.5 358 ILE B C 1
ATOM 5959 O O . ILE B 1 358 ? -6.055 -33 -19.891 1 93.5 358 ILE B O 1
ATOM 5963 N N . PHE B 1 359 ? -5.465 -33.062 -22.031 1 93.06 359 PHE B N 1
ATOM 5964 C CA . PHE B 1 359 ? -4.031 -33.094 -21.75 1 93.06 359 PHE B CA 1
ATOM 5965 C C . PHE B 1 359 ? -3.342 -31.875 -22.375 1 93.06 359 PHE B C 1
ATOM 5967 O O . PHE B 1 359 ? -3.734 -31.406 -23.438 1 93.06 359 PHE B O 1
ATOM 5974 N N . ARG B 1 360 ? -2.385 -31.391 -21.672 1 89.62 360 ARG B N 1
ATOM 5975 C CA . ARG B 1 360 ? -1.581 -30.281 -22.156 1 89.62 360 ARG B CA 1
ATOM 5976 C C . ARG B 1 360 ? -0.117 -30.672 -22.297 1 89.62 360 ARG B C 1
ATOM 5978 O O . ARG B 1 360 ? 0.568 -30.906 -21.297 1 89.62 360 ARG B O 1
ATOM 5985 N N . TYR B 1 361 ? 0.311 -30.719 -23.5 1 89.5 361 TYR B N 1
ATOM 5986 C CA . TYR B 1 361 ? 1.646 -31.234 -23.781 1 89.5 361 TYR B CA 1
ATOM 5987 C C . TYR B 1 361 ? 2.057 -30.938 -25.219 1 89.5 361 TYR B C 1
ATOM 5989 O O . TYR B 1 361 ? 1.281 -31.156 -26.156 1 89.5 361 TYR B O 1
ATOM 5997 N N . ASN B 1 362 ? 3.311 -30.438 -25.375 1 82.06 362 ASN B N 1
ATOM 5998 C CA . ASN B 1 362 ? 3.766 -30.125 -26.719 1 82.06 362 ASN B CA 1
ATOM 5999 C C . ASN B 1 362 ? 5.07 -30.844 -27.047 1 82.06 362 ASN B C 1
ATOM 6001 O O . ASN B 1 362 ? 5.715 -30.531 -28.047 1 82.06 362 ASN B O 1
ATOM 6005 N N . HIS B 1 363 ? 5.512 -31.75 -26.359 1 85.94 363 HIS B N 1
ATOM 6006 C CA . HIS B 1 363 ? 6.613 -32.656 -26.641 1 85.94 363 HIS B CA 1
ATOM 6007 C C . HIS B 1 363 ? 7.922 -31.906 -26.828 1 85.94 363 HIS B C 1
ATOM 6009 O O . HIS B 1 363 ? 8.617 -32.094 -27.828 1 85.94 363 HIS B O 1
ATOM 6015 N N . HIS B 1 364 ? 8.258 -31.141 -25.891 1 80.38 364 HIS B N 1
ATOM 6016 C CA . HIS B 1 364 ? 9.523 -30.422 -25.938 1 80.38 364 HIS B CA 1
ATOM 6017 C C . HIS B 1 364 ? 10.305 -30.578 -24.641 1 80.38 364 HIS B C 1
ATOM 6019 O O . HIS B 1 364 ? 9.727 -30.859 -23.594 1 80.38 364 HIS B O 1
ATOM 6025 N N . PHE B 1 365 ? 11.586 -30.484 -24.891 1 74.94 365 PHE B N 1
ATOM 6026 C CA . PHE B 1 365 ? 12.445 -30.438 -23.703 1 74.94 365 PHE B CA 1
ATOM 6027 C C . PHE B 1 365 ? 12.5 -29.031 -23.125 1 74.94 365 PHE B C 1
ATOM 6029 O O . PHE B 1 365 ? 12.539 -28.047 -23.875 1 74.94 365 PHE B O 1
ATOM 6036 N N . ALA B 1 366 ? 12.453 -29.031 -21.859 1 68.31 366 ALA B N 1
ATOM 6037 C CA . ALA B 1 366 ? 12.578 -27.734 -21.203 1 68.31 366 ALA B CA 1
ATOM 6038 C C . ALA B 1 366 ? 13.852 -27.016 -21.641 1 68.31 366 ALA B C 1
ATOM 6040 O O . ALA B 1 366 ? 13.875 -25.797 -21.75 1 68.31 366 ALA B O 1
ATOM 6041 N N . SER B 1 367 ? 14.836 -27.766 -22.016 1 64.5 367 SER B N 1
ATOM 6042 C CA . SER B 1 367 ? 16.141 -27.234 -22.375 1 64.5 367 SER B CA 1
ATOM 6043 C C . SER B 1 367 ? 16.172 -26.734 -23.812 1 64.5 367 SER B C 1
ATOM 6045 O O . SER B 1 367 ? 17.078 -26 -24.219 1 64.5 367 SER B O 1
ATOM 6047 N N . ASP B 1 368 ? 15.258 -27.188 -24.531 1 63.59 368 ASP B N 1
ATOM 6048 C CA . ASP B 1 368 ? 15.297 -26.875 -25.953 1 63.59 368 ASP B CA 1
ATOM 6049 C C . ASP B 1 368 ? 14.852 -25.438 -26.203 1 63.59 368 ASP B C 1
ATOM 6051 O O . ASP B 1 368 ? 15.023 -24.906 -27.312 1 63.59 368 ASP B O 1
ATOM 6055 N N . LEU B 1 369 ? 14.211 -24.984 -25.219 1 61.16 369 LEU B N 1
ATOM 6056 C CA . LEU B 1 369 ? 13.719 -23.609 -25.391 1 61.16 369 LEU B CA 1
ATOM 6057 C C . LEU B 1 369 ? 14.781 -22.609 -24.969 1 61.16 369 LEU B C 1
ATOM 6059 O O . LEU B 1 369 ? 15.344 -22.703 -23.875 1 61.16 369 LEU B O 1
ATOM 6063 N N . TYR B 1 370 ? 15.492 -22.125 -26.031 1 52.47 370 TYR B N 1
ATOM 6064 C CA . TYR B 1 370 ? 16.422 -21.047 -25.719 1 52.47 370 TYR B CA 1
ATOM 6065 C C . TYR B 1 370 ? 15.672 -19.75 -25.453 1 52.47 370 TYR B C 1
ATOM 6067 O O . TYR B 1 370 ? 14.953 -19.25 -26.328 1 52.47 370 TYR B O 1
ATOM 6075 N N . ASN B 1 371 ? 15.438 -19.734 -24.328 1 47.16 371 ASN B N 1
ATOM 6076 C CA . ASN B 1 371 ? 14.812 -18.438 -24.078 1 47.16 371 ASN B CA 1
ATOM 6077 C C . ASN B 1 371 ? 15.836 -17.375 -23.688 1 47.16 371 ASN B C 1
ATOM 6079 O O . ASN B 1 371 ? 16.656 -17.609 -22.812 1 47.16 371 ASN B O 1
ATOM 6083 N N . GLY B 1 372 ? 16.812 -17.078 -24.531 1 40.34 372 GLY B N 1
ATOM 6084 C CA . GLY B 1 372 ? 17.75 -16.016 -24.266 1 40.34 372 GLY B CA 1
ATOM 6085 C C . GLY B 1 372 ? 18.047 -15.828 -22.781 1 40.34 372 GLY B C 1
ATOM 6086 O O . GLY B 1 372 ? 18.812 -14.938 -22.406 1 40.34 372 GLY B O 1
ATOM 6087 N N . ALA B 1 373 ? 17.391 -16.609 -21.969 1 36.34 373 ALA B N 1
ATOM 6088 C CA . ALA B 1 373 ? 17.562 -16.312 -20.547 1 36.34 373 ALA B CA 1
ATOM 6089 C C . ALA B 1 373 ? 18.812 -16.984 -20 1 36.34 373 ALA B C 1
ATOM 6091 O O . ALA B 1 373 ? 19.359 -16.547 -18.969 1 36.34 373 ALA B O 1
ATOM 6092 N N . HIS B 1 374 ? 19.328 -18.219 -20.484 1 31.7 374 HIS B N 1
ATOM 6093 C CA . HIS B 1 374 ? 20.391 -18.938 -19.766 1 31.7 374 HIS B CA 1
ATOM 6094 C C . HIS B 1 374 ? 21.703 -18.172 -19.859 1 31.7 374 HIS B C 1
ATOM 6096 O O . HIS B 1 374 ? 22.719 -18.641 -19.328 1 31.7 374 HIS B O 1
ATOM 6102 N N . THR B 1 375 ? 22.016 -17.562 -20.859 1 28.62 375 THR B N 1
ATOM 6103 C CA . THR B 1 375 ? 23.422 -17.156 -20.891 1 28.62 375 THR B CA 1
ATOM 6104 C C . THR B 1 375 ? 23.75 -16.25 -19.719 1 28.62 375 THR B C 1
ATOM 6106 O O . THR B 1 375 ? 24.781 -15.57 -19.719 1 28.62 375 THR B O 1
ATOM 6109 N N . ALA B 1 376 ? 22.781 -15.82 -18.781 1 28.91 376 ALA B N 1
ATOM 6110 C CA . ALA B 1 376 ? 23.516 -15.156 -17.719 1 28.91 376 ALA B CA 1
ATOM 6111 C C . ALA B 1 376 ? 24.328 -16.156 -16.891 1 28.91 376 ALA B C 1
ATOM 6113 O O . ALA B 1 376 ? 23.766 -16.938 -16.125 1 28.91 376 ALA B O 1
ATOM 6114 N N . ASN B 1 377 ? 25.281 -16.859 -17.188 1 26.14 377 ASN B N 1
ATOM 6115 C CA . ASN B 1 377 ? 26.312 -17.453 -16.328 1 26.14 377 ASN B CA 1
ATOM 6116 C C . ASN B 1 377 ? 26.516 -16.641 -15.055 1 26.14 377 ASN B C 1
ATOM 6118 O O . ASN B 1 377 ? 26.609 -17.203 -13.969 1 26.14 377 ASN B O 1
ATOM 6122 N N . GLU B 1 378 ? 27.625 -15.617 -14.992 1 26.81 378 GLU B N 1
ATOM 6123 C CA . GLU B 1 378 ? 28.438 -15.125 -13.883 1 26.81 378 GLU B CA 1
ATOM 6124 C C . GLU B 1 378 ? 27.562 -14.555 -12.773 1 26.81 378 GLU B C 1
ATOM 6126 O O . GLU B 1 378 ? 26.359 -14.367 -12.953 1 26.81 378 GLU B O 1
ATOM 6131 N N . GLY B 1 379 ? 28.062 -13.625 -11.719 1 27 379 GLY B N 1
ATOM 6132 C CA . GLY B 1 379 ? 27.672 -13.102 -10.414 1 27 379 GLY B CA 1
ATOM 6133 C C . GLY B 1 379 ? 26.25 -12.594 -10.383 1 27 379 GLY B C 1
ATOM 6134 O O . GLY B 1 379 ? 25.594 -12.648 -9.336 1 27 379 GLY B O 1
ATOM 6135 N N . THR B 1 380 ? 25.891 -11.43 -11.125 1 24.7 380 THR B N 1
ATOM 6136 C CA . THR B 1 380 ? 24.797 -10.516 -10.805 1 24.7 380 THR B CA 1
ATOM 6137 C C . THR B 1 380 ? 23.453 -11.172 -11.023 1 24.7 380 THR B C 1
ATOM 6139 O O . THR B 1 380 ? 23.359 -12.227 -11.664 1 24.7 380 THR B O 1
ATOM 6142 N N . ARG B 1 381 ? 22.188 -10.219 -11.516 1 28.22 381 ARG B N 1
ATOM 6143 C CA . ARG B 1 381 ? 20.75 -9.961 -11.445 1 28.22 381 ARG B CA 1
ATOM 6144 C C . ARG B 1 381 ? 20 -10.797 -12.477 1 28.22 381 ARG B C 1
ATOM 6146 O O . ARG B 1 381 ? 19 -10.336 -13.055 1 28.22 381 ARG B O 1
ATOM 6153 N N . LYS B 1 382 ? 20.469 -11.688 -13.078 1 29.86 382 LYS B N 1
ATOM 6154 C CA . LYS B 1 382 ? 20.047 -12.234 -14.359 1 29.86 382 LYS B CA 1
ATOM 6155 C C . LYS B 1 382 ? 18.781 -13.086 -14.211 1 29.86 382 LYS B C 1
ATOM 6157 O O . LYS B 1 382 ? 18.391 -13.781 -15.148 1 29.86 382 LYS B O 1
ATOM 6162 N N . HIS B 1 383 ? 18.484 -13.602 -13.141 1 28.83 383 HIS B N 1
ATOM 6163 C CA . HIS B 1 383 ? 17.312 -14.469 -13.172 1 28.83 383 HIS B CA 1
ATOM 6164 C C . HIS B 1 383 ? 16.078 -13.711 -13.609 1 28.83 383 HIS B C 1
ATOM 6166 O O . HIS B 1 383 ? 15.125 -14.305 -14.109 1 28.83 383 HIS B O 1
ATOM 6172 N N . SER B 1 384 ? 16.016 -12.375 -13.227 1 28.92 384 SER B N 1
ATOM 6173 C CA . SER B 1 384 ? 14.781 -11.625 -13.43 1 28.92 384 SER B CA 1
ATOM 6174 C C . SER B 1 384 ? 14.469 -11.461 -14.914 1 28.92 384 SER B C 1
ATOM 6176 O O . SER B 1 384 ? 13.359 -11.062 -15.281 1 28.92 384 SER B O 1
ATOM 6178 N N . ALA B 1 385 ? 15.516 -11.32 -15.75 1 28.73 385 ALA B N 1
ATOM 6179 C CA . ALA B 1 385 ? 15.398 -11.094 -17.188 1 28.73 385 ALA B CA 1
ATOM 6180 C C . ALA B 1 385 ? 14.727 -12.273 -17.875 1 28.73 385 ALA B C 1
ATOM 6182 O O . ALA B 1 385 ? 14.523 -12.258 -19.094 1 28.73 385 ALA B O 1
ATOM 6183 N N . LEU B 1 386 ? 14.602 -13.344 -17.281 1 30.02 386 LEU B N 1
ATOM 6184 C CA . LEU B 1 386 ? 14.102 -14.539 -17.953 1 30.02 386 LEU B CA 1
ATOM 6185 C C . LEU B 1 386 ? 12.727 -14.281 -18.547 1 30.02 386 LEU B C 1
ATOM 6187 O O . LEU B 1 386 ? 12.445 -14.711 -19.672 1 30.02 386 LEU B O 1
ATOM 6191 N N . ILE B 1 387 ? 11.867 -13.633 -17.797 1 31.7 387 ILE B N 1
ATOM 6192 C CA . ILE B 1 387 ? 10.492 -13.523 -18.25 1 31.7 387 ILE B CA 1
ATOM 6193 C C . ILE B 1 387 ? 10.406 -12.539 -19.422 1 31.7 387 ILE B C 1
ATOM 6195 O O . ILE B 1 387 ? 9.492 -12.617 -20.234 1 31.7 387 ILE B O 1
ATOM 6199 N N . ARG B 1 388 ? 11.156 -11.516 -19.406 1 31.94 388 ARG B N 1
ATOM 6200 C CA . ARG B 1 388 ? 11.031 -10.508 -20.438 1 31.94 388 ARG B CA 1
ATOM 6201 C C . ARG B 1 388 ? 11.484 -11.055 -21.797 1 31.94 388 ARG B C 1
ATOM 6203 O O . ARG B 1 388 ? 11.094 -10.531 -22.844 1 31.94 388 ARG B O 1
ATOM 6210 N N . ILE B 1 389 ? 12.547 -11.836 -21.859 1 33.31 389 ILE B N 1
ATOM 6211 C CA . ILE B 1 389 ? 13.203 -12.289 -23.078 1 33.31 389 ILE B CA 1
ATOM 6212 C C . ILE B 1 389 ? 12.305 -13.281 -23.812 1 33.31 389 ILE B C 1
ATOM 6214 O O . ILE B 1 389 ? 12.656 -13.766 -24.906 1 33.31 389 ILE B O 1
ATOM 6218 N N . LEU B 1 390 ? 11.32 -13.773 -23.281 1 36.12 390 LEU B N 1
ATOM 6219 C CA . LEU B 1 390 ? 10.523 -14.734 -24.031 1 36.12 390 LEU B CA 1
ATOM 6220 C C . LEU B 1 390 ? 10.094 -14.148 -25.375 1 36.12 390 LEU B C 1
ATOM 6222 O O . LEU B 1 390 ? 9.859 -14.891 -26.328 1 36.12 390 LEU B O 1
ATOM 6226 N N . THR B 1 391 ? 9.82 -12.875 -25.453 1 37.25 391 THR B N 1
ATOM 6227 C CA . THR B 1 391 ? 9.117 -12.445 -26.656 1 37.25 391 THR B CA 1
ATOM 6228 C C . THR B 1 391 ? 10.094 -12.289 -27.828 1 37.25 391 THR B C 1
ATOM 6230 O O . THR B 1 391 ? 9.758 -12.617 -28.969 1 37.25 391 THR B O 1
ATOM 6233 N N . SER B 1 392 ? 11.188 -11.547 -27.656 1 39.91 392 SER B N 1
ATOM 6234 C CA . SER B 1 392 ? 11.75 -11.078 -28.906 1 39.91 392 SER B CA 1
ATOM 6235 C C . SER B 1 392 ? 12.664 -12.133 -29.531 1 39.91 392 SER B C 1
ATOM 6237 O O . SER B 1 392 ? 12.844 -12.164 -30.75 1 39.91 392 SER B O 1
ATOM 6239 N N . TYR B 1 393 ? 13.477 -12.914 -28.719 1 45.84 393 TYR B N 1
ATOM 6240 C CA . TYR B 1 393 ? 14.43 -13.797 -29.375 1 45.84 393 TYR B CA 1
ATOM 6241 C C . TYR B 1 393 ? 14.25 -15.242 -28.922 1 45.84 393 TYR B C 1
ATOM 6243 O O . TYR B 1 393 ? 14.984 -15.719 -28.047 1 45.84 393 TYR B O 1
ATOM 6251 N N . SER B 1 394 ? 13.078 -15.781 -29.219 1 58.59 394 SER B N 1
ATOM 6252 C CA . SER B 1 394 ? 12.852 -17.172 -28.875 1 58.59 394 SER B CA 1
ATOM 6253 C C . SER B 1 394 ? 13.352 -18.109 -29.969 1 58.59 394 SER B C 1
ATOM 6255 O O . SER B 1 394 ? 13.328 -17.75 -31.156 1 58.59 394 SER B O 1
ATOM 6257 N N . ALA B 1 395 ? 14.234 -18.984 -29.625 1 64.94 395 ALA B N 1
ATOM 6258 C CA . ALA B 1 395 ? 14.664 -20.031 -30.547 1 64.94 395 ALA B CA 1
ATOM 6259 C C . ALA B 1 395 ? 14.344 -21.422 -30.016 1 64.94 395 ALA B C 1
ATOM 6261 O O . ALA B 1 395 ? 14.242 -21.609 -28.797 1 64.94 395 ALA B O 1
ATOM 6262 N N . TYR B 1 396 ? 13.984 -22.219 -30.938 1 72.62 396 TYR B N 1
ATOM 6263 C CA . TYR B 1 396 ? 13.711 -23.625 -30.609 1 72.62 396 TYR B CA 1
ATOM 6264 C C . TYR B 1 396 ? 14.664 -24.547 -31.359 1 72.62 396 TYR B C 1
ATOM 6266 O O . TYR B 1 396 ? 14.938 -24.344 -32.531 1 72.62 396 TYR B O 1
ATOM 6274 N N . LYS B 1 397 ? 15.25 -25.484 -30.688 1 76.06 397 LYS B N 1
ATOM 6275 C CA . LYS B 1 397 ? 16.188 -26.422 -31.297 1 76.06 397 LYS B CA 1
ATOM 6276 C C . LYS B 1 397 ? 15.523 -27.203 -32.438 1 76.06 397 LYS B C 1
ATOM 6278 O O . LYS B 1 397 ? 14.422 -27.734 -32.25 1 76.06 397 LYS B O 1
ATOM 6283 N N . ALA B 1 398 ? 16.188 -27.391 -33.531 1 75.5 398 ALA B N 1
ATOM 6284 C CA . ALA B 1 398 ? 15.656 -28.047 -34.719 1 75.5 398 ALA B CA 1
ATOM 6285 C C . ALA B 1 398 ? 15.367 -29.516 -34.438 1 75.5 398 ALA B C 1
ATOM 6287 O O . ALA B 1 398 ? 14.352 -30.062 -34.875 1 75.5 398 ALA B O 1
ATOM 6288 N N . SER B 1 399 ? 16.266 -30.156 -33.75 1 76.81 399 SER B N 1
ATOM 6289 C CA . SER B 1 399 ? 16.047 -31.562 -33.438 1 76.81 399 SER B CA 1
ATOM 6290 C C . SER B 1 399 ? 14.797 -31.734 -32.594 1 76.81 399 SER B C 1
ATOM 6292 O O . SER B 1 399 ? 14.07 -32.719 -32.75 1 76.81 399 SER B O 1
ATOM 6294 N N . GLY B 1 400 ? 14.547 -30.844 -31.719 1 78.62 400 GLY B N 1
ATOM 6295 C CA . GLY B 1 400 ? 13.336 -30.859 -30.922 1 78.62 400 GLY B CA 1
ATOM 6296 C C . GLY B 1 400 ? 12.07 -30.719 -31.75 1 78.62 400 GLY B C 1
ATOM 6297 O O . GLY B 1 400 ? 11.055 -31.344 -31.453 1 78.62 400 GLY B O 1
ATOM 6298 N N . PHE B 1 401 ? 12.25 -29.969 -32.781 1 80.25 401 PHE B N 1
A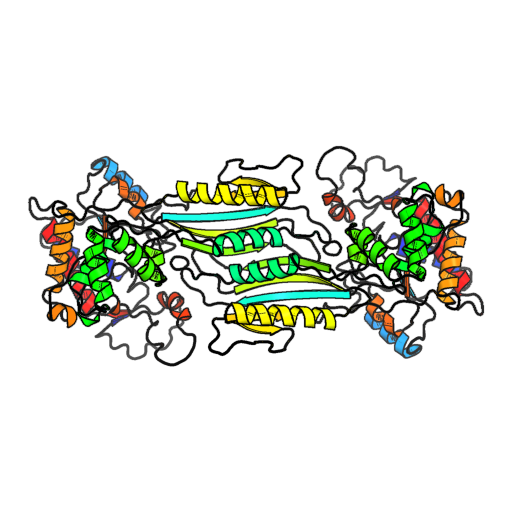TOM 6299 C CA . PHE B 1 401 ? 11.117 -29.766 -33.656 1 80.25 401 PHE B CA 1
ATOM 6300 C C . PHE B 1 401 ? 10.773 -31.062 -34.406 1 80.25 401 PHE B C 1
ATOM 6302 O O . PHE B 1 401 ? 9.602 -31.375 -34.594 1 80.25 401 PHE B O 1
ATOM 6309 N N . VAL B 1 402 ? 11.727 -31.719 -34.812 1 82.19 402 VAL B N 1
ATOM 6310 C CA . VAL B 1 402 ? 11.516 -33 -35.5 1 82.19 402 VAL B CA 1
ATOM 6311 C C . VAL B 1 402 ? 10.844 -33.969 -34.531 1 82.19 402 VAL B C 1
ATOM 6313 O O . VAL B 1 402 ? 9.922 -34.688 -34.938 1 82.19 402 VAL B O 1
ATOM 6316 N N . ASP B 1 403 ? 11.297 -34 -33.375 1 84.19 403 ASP B N 1
ATOM 6317 C CA . ASP B 1 403 ? 10.695 -34.875 -32.344 1 84.19 403 ASP B CA 1
ATOM 6318 C C . ASP B 1 403 ? 9.227 -34.531 -32.125 1 84.19 403 ASP B C 1
ATOM 6320 O O . ASP B 1 403 ? 8.398 -35.406 -31.922 1 84.19 403 ASP B O 1
ATOM 6324 N N . MET B 1 404 ? 8.93 -33.281 -32.156 1 86.38 404 MET B N 1
ATOM 6325 C CA . MET B 1 404 ? 7.559 -32.812 -31.984 1 86.38 404 MET B CA 1
ATOM 6326 C C . MET B 1 404 ? 6.668 -33.312 -33.125 1 86.38 404 MET B C 1
ATOM 6328 O O . MET B 1 404 ? 5.543 -33.781 -32.875 1 86.38 404 MET B O 1
ATOM 6332 N N . ILE B 1 405 ? 7.168 -33.281 -34.312 1 84.25 405 ILE B N 1
ATOM 6333 C CA . ILE B 1 405 ? 6.422 -33.75 -35.469 1 84.25 405 ILE B CA 1
ATOM 6334 C C . ILE B 1 405 ? 6.18 -35.25 -35.344 1 84.25 405 ILE B C 1
ATOM 6336 O O . ILE B 1 405 ? 5.074 -35.75 -35.594 1 84.25 405 ILE B O 1
ATOM 6340 N N . LYS B 1 406 ? 7.211 -35.938 -34.938 1 87.94 406 LYS B N 1
ATOM 6341 C CA . LYS B 1 406 ? 7.082 -37.375 -34.719 1 87.94 406 LYS B CA 1
ATOM 6342 C C . LYS B 1 406 ? 6.004 -37.688 -33.688 1 87.94 406 LYS B C 1
ATOM 6344 O O . LYS B 1 406 ? 5.219 -38.625 -33.844 1 87.94 406 LYS B O 1
ATOM 6349 N N . PHE B 1 407 ? 5.992 -36.938 -32.656 1 91.19 407 PHE B N 1
ATOM 6350 C CA . PHE B 1 407 ? 5.008 -37.125 -31.609 1 91.19 407 PHE B CA 1
ATOM 6351 C C . PHE B 1 407 ? 3.592 -36.969 -32.125 1 91.19 407 PHE B C 1
ATOM 6353 O O . PHE B 1 407 ? 2.74 -37.844 -31.938 1 91.19 407 PHE B O 1
ATOM 6360 N N . PHE B 1 408 ? 3.361 -35.875 -32.844 1 89.44 408 PHE B N 1
ATOM 6361 C CA . PHE B 1 408 ? 2.01 -35.625 -33.344 1 89.44 408 PHE B CA 1
ATOM 6362 C C . PHE B 1 408 ? 1.602 -36.688 -34.344 1 89.44 408 PHE B C 1
ATOM 6364 O O . PHE B 1 408 ? 0.446 -37.125 -34.375 1 89.44 408 PHE B O 1
ATOM 6371 N N . THR B 1 409 ? 2.516 -37.094 -35.125 1 87.31 409 THR B N 1
ATOM 6372 C CA . THR B 1 409 ? 2.23 -38.188 -36.062 1 87.31 409 THR B CA 1
ATOM 6373 C C . THR B 1 409 ? 1.864 -39.469 -35.344 1 87.31 409 THR B C 1
ATOM 6375 O O . THR B 1 409 ? 0.843 -40.094 -35.656 1 87.31 409 THR B O 1
ATOM 6378 N N . THR B 1 410 ? 2.672 -39.812 -34.406 1 90.81 410 THR B N 1
ATOM 6379 C CA . THR B 1 410 ? 2.451 -41.031 -33.656 1 90.81 410 THR B CA 1
ATOM 6380 C C . THR B 1 410 ? 1.138 -40.969 -32.875 1 90.81 410 THR B C 1
ATOM 6382 O O . THR B 1 410 ? 0.395 -41.938 -32.812 1 90.81 410 THR B O 1
ATOM 6385 N N . LEU B 1 411 ? 0.867 -39.812 -32.281 1 92.69 411 LEU B N 1
ATOM 6386 C CA . LEU B 1 411 ? -0.358 -39.625 -31.5 1 92.69 411 LEU B CA 1
ATOM 6387 C C . LEU B 1 411 ? -1.588 -39.812 -32.375 1 92.69 411 LEU B C 1
ATOM 6389 O O . LEU B 1 411 ? -2.529 -40.531 -32 1 92.69 411 LEU B O 1
ATOM 6393 N N . ILE B 1 412 ? -1.607 -39.25 -33.562 1 88.56 412 ILE B N 1
ATOM 6394 C CA . ILE B 1 412 ? -2.746 -39.312 -34.469 1 88.56 412 ILE B CA 1
ATOM 6395 C C . ILE B 1 412 ? -2.943 -40.75 -34.938 1 88.56 412 ILE B C 1
ATOM 6397 O O . ILE B 1 412 ? -4.066 -41.25 -34.969 1 88.56 412 ILE B O 1
ATOM 6401 N N . ILE B 1 413 ? -1.854 -41.375 -35.281 1 87.5 413 ILE B N 1
ATOM 6402 C CA . ILE B 1 413 ? -1.928 -42.75 -35.75 1 87.5 413 ILE B CA 1
ATOM 6403 C C . ILE B 1 413 ? -2.453 -43.656 -34.656 1 87.5 413 ILE B C 1
ATOM 6405 O O . ILE B 1 413 ? -3.336 -44.5 -34.875 1 87.5 413 ILE B O 1
ATOM 6409 N N . ASN B 1 414 ? -1.885 -43.469 -33.531 1 91.56 414 ASN B N 1
ATOM 6410 C CA . ASN B 1 414 ? -2.303 -44.312 -32.375 1 91.56 414 ASN B CA 1
ATOM 6411 C C . ASN B 1 414 ? -3.764 -44.062 -32.031 1 91.56 414 ASN B C 1
ATOM 6413 O O . ASN B 1 414 ? -4.484 -44.969 -31.656 1 91.56 414 ASN B O 1
ATOM 6417 N N . ALA B 1 415 ? -4.215 -42.812 -32.062 1 90.31 415 ALA B N 1
ATOM 6418 C CA . ALA B 1 415 ? -5.582 -42.438 -31.719 1 90.31 415 ALA B CA 1
ATOM 6419 C C . ALA B 1 415 ? -6.574 -42.969 -32.75 1 90.31 415 ALA B C 1
ATOM 6421 O O . ALA B 1 415 ? -7.754 -43.156 -32.438 1 90.31 415 ALA B O 1
ATOM 6422 N N . ASP B 1 416 ? -6.105 -43.156 -33.938 1 86.25 416 ASP B N 1
ATOM 6423 C CA . ASP B 1 416 ? -6.961 -43.594 -35.062 1 86.25 416 ASP B CA 1
ATOM 6424 C C . ASP B 1 416 ? -7.133 -45.125 -35.031 1 86.25 416 ASP B C 1
ATOM 6426 O O . ASP B 1 416 ? -7.969 -45.656 -35.75 1 86.25 416 ASP B O 1
ATOM 6430 N N . GLN B 1 417 ? -6.375 -45.719 -34.25 1 85.81 417 GLN B N 1
ATOM 6431 C CA . GLN B 1 417 ? -6.512 -47.188 -34.188 1 85.81 417 GLN B CA 1
ATOM 6432 C C . GLN B 1 417 ? -7.863 -47.594 -33.594 1 85.81 417 GLN B C 1
ATOM 6434 O O . GLN B 1 417 ? -8.367 -46.938 -32.688 1 85.81 417 GLN B O 1
ATOM 6439 N N . PRO B 1 418 ? -8.289 -48.719 -34.188 1 75.19 418 PRO B N 1
ATOM 6440 C CA . PRO B 1 418 ? -9.57 -49.219 -33.656 1 75.19 418 PRO B CA 1
ATOM 6441 C C . PRO B 1 418 ? -9.531 -49.5 -32.156 1 75.19 418 PRO B C 1
ATOM 6443 O O . PRO B 1 418 ? -8.57 -50.094 -31.672 1 75.19 418 PRO B O 1
ATOM 6446 N N . ASP B 1 419 ? -10.367 -49.031 -31.375 1 81.19 419 ASP B N 1
ATOM 6447 C CA . ASP B 1 419 ? -10.594 -49.281 -29.953 1 81.19 419 ASP B CA 1
ATOM 6448 C C . ASP B 1 419 ? -9.531 -48.625 -29.094 1 81.19 419 ASP B C 1
ATOM 6450 O O . ASP B 1 419 ? -9.367 -48.969 -27.922 1 81.19 419 ASP B O 1
ATOM 6454 N N . ALA B 1 420 ? -8.812 -47.719 -29.703 1 82.94 420 ALA B N 1
ATOM 6455 C CA . ALA B 1 420 ? -7.738 -47.062 -28.969 1 82.94 420 ALA B CA 1
ATOM 6456 C C . ALA B 1 420 ? -8.305 -46.125 -27.891 1 82.94 420 ALA B C 1
ATOM 6458 O O . ALA B 1 420 ? -7.707 -45.969 -26.828 1 82.94 420 ALA B O 1
ATOM 6459 N N . LEU B 1 421 ? -9.391 -45.625 -28.312 1 83.31 421 LEU B N 1
ATOM 6460 C CA . LEU B 1 421 ? -9.938 -44.625 -27.406 1 83.31 421 LEU B CA 1
ATOM 6461 C C . LEU B 1 421 ? -11.305 -45.031 -26.875 1 83.31 421 LEU B C 1
ATOM 6463 O O . LEU B 1 421 ? -12.023 -45.781 -27.531 1 83.31 421 LEU B O 1
#

Organism: Thanatephorus cucumeris (strain AG1-IA) (NCBI:txid983506)

Solvent-accessible surface area (backbone atoms only — not comparable to full-atom values): 43369 Å² total; per-residue (Å²): 136,73,86,75,66,80,74,64,89,64,63,64,83,51,38,44,75,36,67,31,30,69,68,53,47,43,55,51,51,25,47,50,53,33,48,59,64,35,44,82,67,77,50,79,84,76,88,78,77,55,53,47,75,70,40,6,75,83,26,33,37,59,50,34,52,52,48,34,70,73,51,31,77,53,48,43,74,65,46,79,40,61,55,54,78,69,15,20,31,44,54,90,39,71,36,26,35,35,19,38,14,25,32,30,26,8,35,38,55,36,37,42,37,24,35,29,66,46,47,54,32,57,54,48,64,75,61,40,21,46,40,52,47,21,48,50,47,35,51,50,51,77,54,64,65,77,73,70,80,46,86,84,35,40,59,43,52,30,49,50,50,44,60,72,58,29,36,79,81,63,44,59,66,71,56,41,52,32,52,61,45,30,77,82,28,68,68,34,36,51,51,45,41,57,60,48,48,71,37,60,65,57,32,29,59,56,12,40,41,61,29,58,12,32,36,39,22,40,88,44,84,61,29,37,19,39,42,19,38,36,34,33,35,32,29,30,13,67,92,52,42,60,67,56,54,50,52,54,50,38,53,52,43,21,52,52,12,38,75,68,36,16,42,15,35,38,75,91,36,81,44,51,69,59,70,81,85,51,65,32,38,35,35,38,42,59,59,73,88,67,46,37,61,43,46,75,68,26,65,72,53,94,82,27,41,52,42,51,48,51,46,51,17,53,47,57,33,42,69,79,38,82,49,66,60,40,61,74,42,72,60,41,72,37,50,21,55,37,54,48,65,56,93,33,41,67,34,55,74,50,42,58,60,30,25,67,37,45,35,18,42,53,63,39,46,56,78,39,48,40,37,73,38,70,78,64,70,75,93,80,82,51,76,53,52,38,72,68,33,53,55,74,54,13,25,22,32,41,71,48,48,51,38,25,24,40,25,48,40,41,36,53,56,51,58,66,35,87,80,38,96,134,74,86,76,67,80,73,63,89,64,63,64,83,51,38,45,73,36,67,30,29,68,67,54,48,44,56,51,50,24,47,49,53,33,47,59,65,35,44,83,68,75,50,79,84,76,89,77,78,56,52,46,76,70,42,7,76,83,25,32,37,58,50,33,52,50,49,34,72,73,52,31,76,53,49,43,74,64,46,79,40,60,55,55,80,70,16,21,30,44,55,89,37,71,34,27,35,36,19,38,13,24,31,30,26,6,35,37,54,36,38,42,38,24,35,30,66,46,49,53,32,56,54,47,63,76,61,40,20,46,38,52,47,19,48,52,46,36,51,51,51,76,55,63,66,76,75,68,83,47,86,83,36,40,58,44,50,31,50,49,50,44,59,72,58,30,36,79,84,63,44,58,65,70,56,40,51,31,54,61,46,28,78,81,28,68,70,33,38,51,50,43,41,57,61,47,49,71,36,59,63,58,32,30,59,54,13,40,41,63,28,58,13,33,38,41,21,38,89,44,83,61,31,36,18,40,42,16,37,36,35,34,36,32,28,30,13,69,92,52,41,60,67,56,53,50,51,55,48,39,54,52,43,20,51,52,11,38,74,67,38,18,42,16,35,39,75,91,36,82,45,50,71,59,70,81,86,52,65,32,37,35,37,37,41,59,61,72,88,65,45,38,60,41,46,73,67,26,64,73,53,95,79,28,41,52,43,52,47,50,45,50,18,52,45,58,33,42,70,78,38,83,50,65,62,40,61,74,42,73,61,41,73,34,50,20,53,36,55,49,66,54,93,33,41,67,35,56,73,51,42,59,60,31,24,68,38,46,35,18,40,51,62,40,45,55,77,39,50,41,37,72,33,72,79,61,71,76,93,76,82,43,75,51,52,39,71,69,32,49,56,76,54,13,26,23,32,42,70,48,48,53,40,26,25,40,25,47,42,41,36,52,55,53,58,67,36,88,82,37,97

Foldseek 3Di:
DDDCDPPPPPVVQWWDKDFCCVPPVLLVVLLVVLVVVCVVVVDDDDDDFDDLQQLRPPTLQVVLVVLCVVQNFARDLAAEAAADLVQEWECVQLATAGAKAQWEWWKWKKKKKWFFDKDFPVDDDPAFSVRLVVVLVCVDVVDDDDFADDCPALVLQVLLVCLVDGDPVSDDPVLSVLSVCVNPDVVSRVVNRVVQCVDVVSVLFRAKGKDWDDKDWDDDPRMGTRMIMIMMMITHHLPGWPVRVQVVVLVSQQVSCQVQQAFEEEQHDGSHDDDDPGRIYMYMHTDVVQTGIIAQGADQDPPSLLNVLLQVLLQVLCCVQPPPNVVVDGHHYGYGYHSQDDSSRRSCSSNSRNRSHYIHHQHAHSVQWPQVQPVPPDDDDRNVVSVVSSGGIIIGTPSSSSSSSSSSNSSVVQVPDPPSD/DDDCDPPPPPVVQWWDKDFCCVPPVLLVVLLVVLVVVCVVVVDDDDDDFDDLQQLRPPTLQVVLVVLCVVQNFARDLAAEAAADLVQEWECVQLATAGAKAQWEWWKWKKKKKWFFDKDFPVDDDPAFSVRLVVVLVCVDVVDDFDFADDCVALVLQVVLVCLVDGDPVSDDPVLSVLSVVVVPDVVSRVVNRVVQCVDVVSVLFRAKGKDWDDKDWDDDPRMGTRMIMIMMMITHHLPGWPVRVQVVVLVSQQVSCQVQQAFEEEQHDGSHDDDDPGRIYMYMHTDVVQTGIMAQGADQDPPSLLNVLLQVLLQVLCCPAPPPNVVVDGYHYGYGYHSQDDSSRRSCSSNRRNRSHYIYHQHAHSVQWPQVQPPPPDDDDRVVCSVVSSGGIIIGTPSSSSSSSSSSNSSVVQVPDPPSD

Radius of gyration: 36.58 Å; Cα contacts (8 Å, |Δi|>4): 1741; chains: 2; bounding box: 60×111×86 Å

pLDDT: mean 82.73, std 19.31, range [20.14, 98.94]

Nearest PDB structures (foldseek):
  7uoi-assembly1_A  TM=7.088E-01  e=3.635E-11  Enterococcus faecium 1,231,410
  3pfo-assembly1_B  TM=6.617E-01  e=3.321E-09  Rhodopseudomonas palustris CGA009
  7rsf-assembly1_B  TM=6.581E-01  e=7.137E-08  Escherichia coli str. K-12 substr. MG1655
  3tx8-assembly1_A-2  TM=6.960E-01  e=1.701E-07  Corynebacterium glutamicum
  3ct9-assembly1_B  TM=7.000E-01  e=1.366E-06  Bacteroides thetaiotaomicron VPI-5482